Protein AF-A0A7S0MGI0-F1 (afdb_monomer_lite)

pLDDT: mean 79.39, std 15.38, range [30.22, 97.75]

Structure (mmCIF, N/CA/C/O backbone):
data_AF-A0A7S0MGI0-F1
#
_entry.id   AF-A0A7S0MGI0-F1
#
loop_
_atom_site.group_PDB
_atom_site.id
_atom_site.type_symbol
_atom_site.label_atom_id
_atom_site.label_alt_id
_atom_site.label_comp_id
_atom_site.label_asym_id
_atom_site.label_entity_id
_atom_site.label_seq_id
_atom_site.pdbx_PDB_ins_code
_atom_site.Cartn_x
_atom_site.Cartn_y
_atom_site.Cartn_z
_atom_site.occupancy
_atom_site.B_iso_or_equiv
_atom_site.auth_seq_id
_atom_site.auth_comp_id
_atom_site.auth_asym_id
_atom_site.auth_atom_id
_atom_site.pdbx_PDB_model_num
ATOM 1 N N . SER A 1 1 ? -35.592 -13.065 44.825 1.00 31.08 1 SER A N 1
ATOM 2 C CA . SER A 1 1 ? -36.374 -13.285 43.592 1.00 31.08 1 SER A CA 1
ATOM 3 C C . SER A 1 1 ? -37.406 -12.177 43.434 1.00 31.08 1 SER A C 1
ATOM 5 O O . SER A 1 1 ? -38.543 -12.310 43.874 1.00 31.08 1 SER A O 1
ATOM 7 N N . VAL A 1 2 ? -37.023 -11.048 42.831 1.00 35.28 2 VAL A N 1
ATOM 8 C CA . VAL A 1 2 ? -38.016 -10.067 42.372 1.00 35.28 2 VAL A CA 1
ATOM 9 C C . VAL A 1 2 ? -38.655 -10.670 41.124 1.00 35.28 2 VAL A C 1
ATOM 11 O O . VAL A 1 2 ? -38.069 -10.654 40.048 1.00 35.28 2 VAL A O 1
ATOM 14 N N . HIS A 1 3 ? -39.810 -11.313 41.278 1.00 40.59 3 HIS A N 1
ATOM 15 C CA . HIS A 1 3 ? -40.587 -11.758 40.129 1.00 40.59 3 HIS A CA 1
ATOM 16 C C . HIS A 1 3 ? -41.170 -10.512 39.453 1.00 40.59 3 HIS A C 1
ATOM 18 O O . HIS A 1 3 ? -42.155 -9.961 39.927 1.00 40.59 3 HIS A O 1
ATOM 24 N N . LEU A 1 4 ? -40.602 -10.088 38.319 1.00 51.69 4 LEU A N 1
ATOM 25 C CA . LEU A 1 4 ? -41.182 -9.051 37.446 1.00 51.69 4 LEU A CA 1
ATOM 26 C C . LEU A 1 4 ? -42.468 -9.535 36.731 1.00 51.69 4 LEU A C 1
ATOM 28 O O . LEU A 1 4 ? -42.993 -8.858 35.846 1.00 51.69 4 LEU A O 1
ATOM 32 N N . HIS A 1 5 ? -43.006 -10.703 37.107 1.00 37.81 5 HIS A N 1
ATOM 33 C CA . HIS A 1 5 ? -44.321 -11.154 36.666 1.00 37.81 5 HIS A CA 1
ATOM 34 C C . HIS A 1 5 ? -45.398 -10.221 37.224 1.00 37.81 5 HIS A C 1
ATOM 36 O O . HIS A 1 5 ? -45.716 -10.254 38.408 1.00 37.81 5 HIS A O 1
ATOM 42 N N . GLY A 1 6 ? -45.959 -9.393 36.342 1.00 43.22 6 GLY A N 1
ATOM 43 C CA . GLY A 1 6 ? -47.076 -8.498 36.647 1.00 43.22 6 GLY A CA 1
ATOM 44 C C . GLY A 1 6 ? -46.759 -7.007 36.541 1.00 43.22 6 GLY A C 1
ATOM 45 O O . GLY A 1 6 ? -47.692 -6.212 36.586 1.00 43.22 6 GLY A O 1
ATOM 46 N N . ALA A 1 7 ? -45.499 -6.604 36.323 1.00 45.56 7 ALA A N 1
ATOM 47 C CA . ALA A 1 7 ? -45.153 -5.184 36.189 1.00 45.56 7 ALA A CA 1
ATOM 48 C C . ALA A 1 7 ? -45.898 -4.505 35.020 1.00 45.56 7 ALA A C 1
ATOM 50 O O . ALA A 1 7 ? -46.415 -3.411 35.188 1.00 45.56 7 ALA A O 1
ATOM 51 N N . GLY A 1 8 ? -46.090 -5.185 33.882 1.00 44.09 8 GLY A N 1
ATOM 52 C CA . GLY A 1 8 ? -46.879 -4.657 32.753 1.00 44.09 8 GLY A CA 1
ATOM 53 C C . GLY A 1 8 ? -48.401 -4.563 32.984 1.00 44.09 8 GLY A C 1
ATOM 54 O O . GLY A 1 8 ? -49.117 -4.049 32.125 1.00 44.09 8 GLY A O 1
ATOM 55 N N . ALA A 1 9 ? -48.911 -5.073 34.111 1.00 44.81 9 ALA A N 1
ATOM 56 C CA . ALA A 1 9 ? -50.333 -5.057 34.471 1.00 44.81 9 ALA A CA 1
ATOM 57 C C . ALA A 1 9 ? -50.631 -4.252 35.752 1.00 44.81 9 ALA A C 1
ATOM 59 O O . ALA A 1 9 ? -51.798 -4.047 36.083 1.00 44.81 9 ALA A O 1
ATOM 60 N N . HIS A 1 10 ? -49.603 -3.795 36.477 1.00 52.75 10 HIS A N 1
ATOM 61 C CA . HIS A 1 10 ? -49.776 -3.031 37.709 1.00 52.75 10 HIS A CA 1
ATOM 62 C C . HIS A 1 10 ? -49.815 -1.526 37.382 1.00 52.75 10 HIS A C 1
ATOM 64 O O . HIS A 1 10 ? -48.834 -1.014 36.845 1.00 52.75 10 HIS A O 1
ATOM 70 N N . PRO A 1 11 ? -50.877 -0.776 37.736 1.00 51.94 11 PRO A N 1
ATOM 71 C CA . PRO A 1 11 ? -51.013 0.646 37.377 1.00 51.94 11 PRO A CA 1
ATOM 72 C C . PRO A 1 11 ? -49.876 1.541 37.908 1.00 51.94 11 PRO A C 1
ATOM 74 O O . PRO A 1 11 ? -49.617 2.608 37.368 1.00 51.94 11 PRO A O 1
ATOM 77 N N . ALA A 1 12 ? -49.139 1.084 38.926 1.00 51.91 12 ALA A N 1
ATOM 78 C CA . ALA A 1 12 ? -47.956 1.770 39.452 1.00 51.91 12 ALA A CA 1
ATOM 79 C C . ALA A 1 12 ? -46.731 1.736 38.509 1.00 51.91 12 ALA A C 1
ATOM 81 O O . ALA A 1 12 ? -45.844 2.576 38.640 1.00 51.91 12 ALA A O 1
ATOM 82 N N . ALA A 1 13 ? -46.662 0.793 37.561 1.00 55.78 13 ALA A N 1
ATOM 83 C CA . ALA A 1 13 ? -45.542 0.689 36.622 1.00 55.78 13 ALA A CA 1
ATOM 84 C C . ALA A 1 13 ? -45.546 1.797 35.554 1.00 55.78 13 ALA A C 1
ATOM 86 O O . ALA A 1 13 ? -44.498 2.102 34.989 1.00 55.78 13 ALA A O 1
ATOM 87 N N . GLU A 1 14 ? -46.694 2.443 35.318 1.00 63.12 14 GLU A N 1
ATOM 88 C CA . GLU A 1 14 ? -46.808 3.590 34.406 1.00 63.12 14 GLU A CA 1
ATOM 89 C C . GLU A 1 14 ? -46.103 4.849 34.948 1.00 63.12 14 GLU A C 1
ATOM 91 O O . GLU A 1 14 ? -45.754 5.739 34.173 1.00 63.12 14 GLU A O 1
ATOM 96 N N . TRP A 1 15 ? -45.842 4.919 36.262 1.00 69.50 15 TRP A N 1
ATOM 97 C CA . TRP A 1 15 ? -45.164 6.049 36.918 1.00 69.50 15 TRP A CA 1
ATOM 98 C C . TRP A 1 15 ? -43.718 5.755 37.329 1.00 69.50 15 TRP A C 1
ATOM 100 O O . TRP A 1 15 ? -43.031 6.644 37.835 1.00 69.50 15 TRP A O 1
ATOM 110 N N . LEU A 1 16 ? -43.241 4.522 37.139 1.00 79.50 16 LEU A N 1
ATOM 111 C CA . LEU A 1 16 ? -41.891 4.129 37.528 1.00 79.50 16 LEU A CA 1
ATOM 112 C C . LEU A 1 16 ? -40.864 4.762 36.578 1.00 79.50 16 LEU A C 1
ATOM 114 O O . LEU A 1 16 ? -40.802 4.414 35.401 1.00 79.50 16 LEU A O 1
ATOM 118 N N . GLN A 1 17 ? -40.053 5.686 37.096 1.00 85.31 17 GLN A N 1
ATOM 119 C CA . GLN A 1 17 ? -39.010 6.382 36.329 1.00 85.31 17 GLN A CA 1
ATOM 120 C C . GLN A 1 17 ? -37.611 5.811 36.577 1.00 85.31 17 GLN A C 1
ATOM 122 O O . GLN A 1 17 ? -36.792 5.799 35.660 1.00 85.31 17 GLN A O 1
ATOM 127 N N . HIS A 1 18 ? -37.349 5.291 37.776 1.00 90.12 18 HIS A N 1
ATOM 128 C CA . HIS A 1 18 ? -36.045 4.769 38.177 1.00 90.12 18 HIS A CA 1
ATOM 129 C C . HIS A 1 18 ? -36.212 3.393 38.817 1.00 90.12 18 HIS A C 1
ATOM 131 O O . HIS A 1 18 ? -37.050 3.224 39.704 1.00 90.12 18 HIS A O 1
ATOM 137 N N . LEU A 1 19 ? -35.423 2.420 38.368 1.00 89.69 19 LEU A N 1
ATOM 138 C CA . LEU A 1 19 ? -35.444 1.057 38.881 1.00 89.69 19 LEU A CA 1
ATOM 139 C C . LEU A 1 19 ? -34.012 0.552 39.059 1.00 89.69 19 LEU A C 1
ATOM 141 O O . LEU A 1 19 ? -33.299 0.361 38.080 1.00 89.69 19 LEU A O 1
ATOM 145 N N . ASP A 1 20 ? -33.611 0.316 40.305 1.00 89.31 20 ASP A N 1
ATOM 146 C CA . ASP A 1 20 ? -32.328 -0.301 40.644 1.00 89.31 20 ASP A CA 1
ATOM 147 C C . ASP A 1 20 ? -32.563 -1.748 41.079 1.00 89.31 20 ASP A C 1
ATOM 149 O O . ASP A 1 20 ? -33.259 -2.028 42.058 1.00 89.31 20 ASP A O 1
ATOM 153 N N . LEU A 1 21 ? -32.011 -2.669 40.298 1.00 87.94 21 LEU A N 1
ATOM 154 C CA . LEU A 1 21 ? -32.003 -4.102 40.546 1.00 87.94 21 LEU A CA 1
ATOM 155 C C . LEU A 1 21 ? -30.566 -4.631 40.615 1.00 87.94 21 LEU A C 1
ATOM 157 O O . LEU A 1 21 ? -30.356 -5.833 40.446 1.00 87.94 21 LEU A O 1
ATOM 161 N N . SER A 1 22 ? -29.575 -3.787 40.886 1.00 88.38 22 SER A N 1
ATOM 162 C CA . SER A 1 22 ? -28.180 -4.201 40.995 1.00 88.38 22 SER A CA 1
ATOM 163 C C . SER A 1 22 ? -27.949 -5.208 42.134 1.00 88.38 22 SER A C 1
ATOM 165 O O . SER A 1 22 ? -28.637 -5.200 43.156 1.00 88.38 22 SER A O 1
ATOM 167 N N . ARG A 1 23 ? -26.969 -6.106 41.957 1.00 86.44 23 ARG A N 1
ATOM 168 C CA . ARG A 1 23 ? -26.491 -7.068 42.974 1.00 86.44 23 ARG A CA 1
ATOM 169 C C . ARG A 1 23 ? -27.564 -8.026 43.510 1.00 86.44 23 ARG A C 1
ATOM 171 O O . ARG A 1 23 ? -27.515 -8.418 44.674 1.00 86.44 23 ARG A O 1
ATOM 178 N N . ASN A 1 24 ? -28.520 -8.434 42.676 1.00 81.56 24 ASN A N 1
ATOM 179 C CA . ASN A 1 24 ? -29.635 -9.290 43.099 1.00 81.56 24 ASN A CA 1
ATOM 180 C C . ASN A 1 24 ? -29.472 -10.777 42.734 1.00 81.56 24 ASN A C 1
ATOM 182 O O . ASN A 1 24 ? -30.444 -11.528 42.837 1.00 81.56 24 ASN A O 1
ATOM 186 N N . GLU A 1 25 ? -28.278 -11.206 42.292 1.00 68.88 25 GLU A N 1
ATOM 187 C CA . GLU A 1 25 ? -28.001 -12.571 41.782 1.00 68.88 25 GLU A CA 1
ATOM 188 C C . GLU A 1 25 ? -29.074 -13.059 40.796 1.00 68.88 25 GLU A C 1
ATOM 190 O O . GLU A 1 25 ? -29.423 -14.239 40.690 1.00 68.88 25 GLU A O 1
ATOM 195 N N . ALA A 1 26 ? -29.659 -12.102 40.088 1.00 63.44 26 ALA A N 1
ATOM 196 C CA . ALA A 1 26 ? -30.892 -12.294 39.381 1.00 63.44 26 ALA A CA 1
ATOM 197 C C . ALA A 1 26 ? -30.512 -12.778 37.976 1.00 63.44 26 ALA A C 1
ATOM 199 O O . ALA A 1 26 ? -30.401 -11.972 37.063 1.00 63.44 26 ALA A O 1
ATOM 200 N N . ALA A 1 27 ? -30.268 -14.087 37.847 1.00 69.81 27 ALA A N 1
ATOM 201 C CA . ALA A 1 27 ? -29.761 -14.778 36.656 1.00 69.81 27 ALA A CA 1
ATOM 202 C C . ALA A 1 27 ? -30.651 -14.622 35.387 1.00 69.81 27 ALA A C 1
ATOM 204 O O . ALA A 1 27 ? -31.343 -13.630 35.185 1.00 69.81 27 ALA A O 1
ATOM 205 N N . ALA A 1 28 ? -30.662 -15.613 34.487 1.00 72.81 28 ALA A N 1
ATOM 206 C CA . ALA A 1 28 ? -31.288 -15.523 33.157 1.00 72.81 28 ALA A CA 1
ATOM 207 C C . ALA A 1 28 ? -32.743 -14.994 33.132 1.00 72.81 28 ALA A C 1
ATOM 209 O O . ALA A 1 28 ? -33.121 -14.270 32.213 1.00 72.81 28 ALA A O 1
ATOM 210 N N . LEU A 1 29 ? -33.555 -15.305 34.148 1.00 78.31 29 LEU A N 1
ATOM 211 C CA . LEU A 1 29 ? -34.954 -14.868 34.210 1.00 78.31 29 LEU A CA 1
ATOM 212 C C . LEU A 1 29 ? -35.094 -13.334 34.238 1.00 78.31 29 LEU A C 1
ATOM 214 O O . LEU A 1 29 ? -36.014 -12.791 33.631 1.00 78.31 29 LEU A O 1
ATOM 218 N N . THR A 1 30 ? -34.168 -12.636 34.891 1.00 80.38 30 THR A N 1
ATOM 219 C CA . THR A 1 30 ? -34.202 -11.175 35.045 1.00 80.38 30 THR A CA 1
ATOM 220 C C . THR A 1 30 ? -33.954 -10.465 33.731 1.00 80.38 30 THR A C 1
ATOM 222 O O . THR A 1 30 ? -34.647 -9.501 33.436 1.00 80.38 30 THR A O 1
ATOM 225 N N . GLY A 1 31 ? -33.010 -10.952 32.919 1.00 83.94 31 GLY A N 1
ATOM 226 C CA . GLY A 1 31 ? -32.727 -10.367 31.606 1.00 83.94 31 GLY A CA 1
ATOM 227 C C . GLY A 1 31 ? -33.938 -10.453 30.676 1.00 83.94 31 GLY A C 1
ATOM 228 O O . GLY A 1 31 ? -34.356 -9.447 30.108 1.00 83.94 31 GLY A O 1
ATOM 229 N N . VAL A 1 32 ? -34.578 -11.626 30.612 1.00 87.56 32 VAL A N 1
ATOM 230 C CA . VAL A 1 32 ? -35.793 -11.835 29.803 1.00 87.56 32 VAL A CA 1
ATOM 231 C C . VAL A 1 32 ? -36.944 -10.954 30.290 1.00 87.56 32 VAL A C 1
ATOM 233 O O . VAL A 1 32 ? -37.630 -10.319 29.491 1.00 87.56 32 VAL A O 1
ATOM 236 N N . GLN A 1 33 ? -37.152 -10.881 31.606 1.00 86.31 33 GLN A N 1
ATOM 237 C CA . GLN A 1 33 ? -38.215 -10.062 32.181 1.00 86.31 33 GLN A CA 1
ATOM 238 C C . GLN A 1 33 ? -37.959 -8.560 32.014 1.00 86.31 33 GLN A C 1
ATOM 240 O O . GLN A 1 33 ? -38.894 -7.819 31.723 1.00 86.31 33 GLN A O 1
ATOM 245 N N . ALA A 1 34 ? -36.711 -8.111 32.153 1.00 86.25 34 ALA A N 1
ATOM 246 C CA . ALA A 1 34 ? -36.318 -6.737 31.869 1.00 86.25 34 ALA A CA 1
ATOM 247 C C . ALA A 1 34 ? -36.519 -6.402 30.384 1.00 86.25 34 ALA A C 1
ATOM 249 O O . ALA A 1 34 ? -37.032 -5.334 30.072 1.00 86.25 34 ALA A O 1
ATOM 250 N N . GLY A 1 35 ? -36.217 -7.325 29.467 1.00 88.31 35 GLY A N 1
ATOM 251 C CA . GLY A 1 35 ? -36.531 -7.165 28.044 1.00 88.31 35 GLY A CA 1
ATOM 252 C C . GLY A 1 35 ? -38.021 -6.977 27.780 1.00 88.31 35 GLY A C 1
ATOM 253 O O . GLY A 1 35 ? -38.416 -6.019 27.119 1.00 88.31 35 GLY A O 1
ATOM 254 N N . ALA A 1 36 ? -38.865 -7.829 28.366 1.00 87.94 36 ALA A N 1
ATOM 255 C CA . ALA A 1 36 ? -40.318 -7.692 28.263 1.00 87.94 36 ALA A CA 1
ATOM 256 C C . ALA A 1 36 ? -40.826 -6.363 28.857 1.00 87.94 36 ALA A C 1
ATOM 258 O O . ALA A 1 36 ? -41.711 -5.731 28.285 1.00 87.94 36 ALA A O 1
ATOM 259 N N . LEU A 1 37 ? -40.240 -5.919 29.975 1.00 87.25 37 LEU A N 1
ATOM 260 C CA . LEU A 1 37 ? -40.534 -4.627 30.599 1.00 87.25 37 LEU A CA 1
ATOM 261 C C . LEU A 1 37 ? -40.182 -3.461 29.662 1.00 87.25 37 LEU A C 1
ATOM 263 O O . LEU A 1 37 ? -40.977 -2.544 29.488 1.00 87.25 37 LEU A O 1
ATOM 267 N N . LEU A 1 38 ? -39.002 -3.502 29.042 1.00 88.19 38 LEU A N 1
ATOM 268 C CA . LEU A 1 38 ? -38.524 -2.450 28.144 1.00 88.19 38 LEU A CA 1
ATOM 269 C C . LEU A 1 38 ? -39.298 -2.405 26.819 1.00 88.19 38 LEU A C 1
ATOM 271 O O . LEU A 1 38 ? -39.438 -1.323 26.247 1.00 88.19 38 LEU A O 1
ATOM 275 N N . ALA A 1 39 ? -39.818 -3.541 26.354 1.00 88.69 39 ALA A N 1
ATOM 276 C CA . ALA A 1 39 ? -40.645 -3.625 25.152 1.00 88.69 39 ALA A CA 1
ATOM 277 C C . ALA A 1 39 ? -42.057 -3.031 25.338 1.00 88.69 39 ALA A C 1
ATOM 279 O O . ALA A 1 39 ? -42.716 -2.680 24.358 1.00 88.69 39 ALA A O 1
ATOM 280 N N . GLU A 1 40 ? -42.542 -2.917 26.577 1.00 86.81 40 GLU A N 1
ATOM 281 C CA . GLU A 1 40 ? -43.887 -2.427 26.871 1.00 86.81 40 GLU A CA 1
ATOM 282 C C . GLU A 1 40 ? -43.959 -0.894 26.755 1.00 86.81 40 GLU A C 1
ATOM 284 O O . GLU A 1 40 ? -43.482 -0.148 27.608 1.00 86.81 40 GLU A O 1
ATOM 289 N N . SER A 1 41 ? -44.626 -0.413 25.704 1.00 80.25 41 SER A N 1
ATOM 290 C CA . SER A 1 41 ? -44.742 1.016 25.364 1.00 80.25 41 SER A CA 1
ATOM 291 C C . SER A 1 41 ? -45.368 1.909 26.451 1.00 80.25 41 SER A C 1
ATOM 293 O O . SER A 1 41 ? -45.140 3.130 26.468 1.00 80.25 41 SER A O 1
ATOM 295 N N . ARG A 1 42 ? -46.163 1.316 27.354 1.00 80.75 42 ARG A N 1
ATOM 296 C CA . ARG A 1 42 ? -46.810 2.006 28.483 1.00 80.75 42 ARG A CA 1
ATOM 297 C C . ARG A 1 42 ? -45.827 2.380 29.589 1.00 80.75 42 ARG A C 1
ATOM 299 O O . ARG A 1 42 ? -46.069 3.341 30.313 1.00 80.75 42 ARG A O 1
ATOM 306 N N . ILE A 1 43 ? -44.706 1.672 29.693 1.00 80.31 43 ILE A N 1
ATOM 307 C CA . ILE A 1 43 ? -43.712 1.889 30.741 1.00 80.31 43 ILE A CA 1
ATOM 308 C C . ILE A 1 43 ? -42.797 3.049 30.338 1.00 80.31 43 ILE A C 1
ATOM 310 O O . ILE A 1 43 ? -42.149 3.026 29.293 1.00 80.31 43 ILE A O 1
ATOM 314 N N . LYS A 1 44 ? -42.751 4.089 31.178 1.00 84.75 44 LYS A N 1
ATOM 315 C CA . LYS A 1 44 ? -41.979 5.327 30.952 1.00 84.75 44 LYS A CA 1
ATOM 316 C C . LYS A 1 44 ? -40.690 5.377 31.776 1.00 84.75 44 LYS A C 1
ATOM 318 O O . LYS A 1 44 ? -40.273 6.447 32.216 1.00 84.75 44 LYS A O 1
ATOM 323 N N . LEU A 1 45 ? -40.070 4.214 31.976 1.00 89.25 45 LEU A N 1
ATOM 324 C CA . LEU A 1 45 ? -38.826 4.075 32.726 1.00 89.25 45 LEU A CA 1
ATOM 325 C C . LEU A 1 45 ? -37.713 4.897 32.065 1.00 89.25 45 LEU A C 1
ATOM 327 O O . LEU A 1 45 ? -37.501 4.791 30.859 1.00 89.25 45 LEU A O 1
ATOM 331 N N . GLN A 1 46 ? -37.019 5.704 32.864 1.00 92.31 46 GLN A N 1
ATOM 332 C CA . GLN A 1 46 ? -35.919 6.567 32.434 1.00 92.31 46 GLN A CA 1
ATOM 333 C C . GLN A 1 46 ? -34.560 5.984 32.830 1.00 92.31 46 GLN A C 1
ATOM 335 O O . GLN A 1 46 ? -33.606 6.091 32.067 1.00 92.31 46 GLN A O 1
ATOM 340 N N . SER A 1 47 ? -34.466 5.321 33.984 1.00 94.44 47 SER A N 1
ATOM 341 C CA . SER A 1 47 ? -33.218 4.765 34.508 1.00 94.44 47 SER A CA 1
ATOM 342 C C . SER A 1 47 ? -33.406 3.332 34.986 1.00 94.44 47 SER A C 1
ATOM 344 O O . SER A 1 47 ? -34.341 3.039 35.735 1.00 94.44 47 SER A O 1
ATOM 346 N N . LEU A 1 48 ? -32.505 2.453 34.551 1.00 94.38 48 LEU A N 1
ATOM 347 C CA . LEU A 1 48 ? -32.472 1.047 34.928 1.00 94.38 48 LEU A CA 1
ATOM 348 C C . LEU A 1 48 ? -31.047 0.635 35.311 1.00 94.38 48 LEU A C 1
ATOM 350 O O . LEU A 1 48 ? -30.140 0.725 34.484 1.00 94.38 48 LEU A O 1
ATOM 354 N N . ASP A 1 49 ? -30.857 0.153 36.537 1.00 93.94 49 ASP A N 1
ATOM 355 C CA . ASP A 1 49 ? -29.600 -0.456 36.979 1.00 93.94 49 ASP A CA 1
ATOM 356 C C . ASP A 1 49 ? -29.763 -1.972 37.141 1.00 93.94 49 ASP A C 1
ATOM 358 O O . ASP A 1 49 ? -30.605 -2.456 37.895 1.00 93.94 49 ASP A O 1
ATOM 362 N N . LEU A 1 50 ? -28.965 -2.727 36.391 1.00 93.06 50 LEU A N 1
ATOM 363 C CA . LEU A 1 50 ? -28.902 -4.185 36.395 1.00 93.06 50 LEU A CA 1
ATOM 364 C C . LEU A 1 50 ? -27.473 -4.686 36.652 1.00 93.06 50 LEU A C 1
ATOM 366 O O . LEU A 1 50 ? -27.150 -5.838 36.331 1.00 93.06 50 LEU A O 1
ATOM 370 N N . GLY A 1 51 ? -26.618 -3.863 37.258 1.00 93.06 51 GLY A N 1
ATOM 371 C CA . GLY A 1 51 ? -25.240 -4.213 37.568 1.00 93.06 51 GLY A CA 1
ATOM 372 C C . GLY A 1 51 ? -25.128 -5.464 38.446 1.00 93.06 51 GLY A C 1
ATOM 373 O O . GLY A 1 51 ? -25.889 -5.649 39.392 1.00 93.06 51 GLY A O 1
ATOM 374 N N . TRP A 1 52 ? -24.161 -6.335 38.157 1.00 91.06 52 TRP A N 1
ATOM 375 C CA . TRP A 1 52 ? -23.827 -7.516 38.960 1.00 91.06 52 TRP A CA 1
ATOM 376 C C . TRP A 1 52 ? -25.006 -8.493 39.157 1.00 91.06 52 TRP A C 1
ATOM 378 O O . TRP A 1 52 ? -25.326 -8.897 40.276 1.00 91.06 52 TRP A O 1
ATOM 388 N N . ASN A 1 53 ? -25.650 -8.906 38.060 1.00 89.81 53 ASN A N 1
ATOM 389 C CA . ASN A 1 53 ? -26.794 -9.832 38.089 1.00 89.81 53 ASN A CA 1
ATOM 390 C C . ASN A 1 53 ? -26.572 -11.159 37.351 1.00 89.81 53 ASN A C 1
ATOM 392 O O . ASN A 1 53 ? -27.487 -11.972 37.267 1.00 89.81 53 ASN A O 1
ATOM 396 N N . LEU A 1 54 ? -25.365 -11.427 36.841 1.00 89.44 54 LEU A N 1
ATOM 397 C CA . LEU A 1 54 ? -25.058 -12.653 36.087 1.00 89.44 54 LEU A CA 1
ATOM 398 C C . LEU A 1 54 ? -25.955 -12.851 34.841 1.00 89.44 54 LEU A C 1
ATOM 400 O O . LEU A 1 54 ? -26.178 -13.987 34.408 1.00 89.44 54 LEU A O 1
ATOM 404 N N . ILE A 1 55 ? -26.439 -11.759 34.240 1.00 90.19 55 ILE A N 1
ATOM 405 C CA . ILE A 1 55 ? -27.196 -11.766 32.981 1.00 90.19 55 ILE A CA 1
ATOM 406 C C . ILE A 1 55 ? -26.235 -12.127 31.841 1.00 90.19 55 ILE A C 1
ATOM 408 O O . ILE A 1 55 ? -25.161 -11.533 31.708 1.00 90.19 55 ILE A O 1
ATOM 412 N N . ARG A 1 56 ? -26.588 -13.147 31.050 1.00 90.12 56 ARG A N 1
ATOM 413 C CA . ARG A 1 56 ? -25.732 -13.744 30.010 1.00 90.12 56 ARG A CA 1
ATOM 414 C C . ARG A 1 56 ? -26.554 -14.273 28.837 1.00 90.12 56 ARG A C 1
ATOM 416 O O . ARG A 1 56 ? -27.740 -14.553 29.004 1.00 90.12 56 ARG A O 1
ATOM 423 N N . ASN A 1 57 ? -25.890 -14.475 27.701 1.00 87.94 57 ASN A N 1
ATOM 424 C CA . ASN A 1 57 ? -26.397 -15.201 26.532 1.00 87.94 57 ASN A CA 1
ATOM 425 C C . ASN A 1 57 ? -27.806 -14.742 26.093 1.00 87.94 57 ASN A C 1
ATOM 427 O O . ASN A 1 57 ? -28.040 -13.546 25.917 1.00 87.94 57 ASN A O 1
ATOM 431 N N . GLU A 1 58 ? -28.754 -15.668 25.947 1.00 89.25 58 GLU A N 1
ATOM 432 C CA . GLU A 1 58 ? -30.111 -15.432 25.446 1.00 89.25 58 GLU A CA 1
ATOM 433 C C . GLU A 1 58 ? -30.905 -14.456 26.323 1.00 89.25 58 GLU A C 1
ATOM 435 O O . GLU A 1 58 ? -31.720 -13.685 25.821 1.00 89.25 58 GLU A O 1
ATOM 440 N N . ALA A 1 59 ? -30.642 -14.431 27.634 1.00 90.12 59 ALA A N 1
ATOM 441 C CA . ALA A 1 59 ? -31.287 -13.480 28.535 1.00 90.12 59 ALA A CA 1
ATOM 442 C C . ALA A 1 59 ? -30.853 -12.035 28.262 1.00 90.12 59 ALA A C 1
ATOM 444 O O . ALA A 1 59 ? -31.658 -11.115 28.392 1.00 90.12 59 ALA A O 1
ATOM 445 N N . ALA A 1 60 ? -29.590 -11.836 27.880 1.00 91.62 60 ALA A N 1
ATOM 446 C CA . ALA A 1 60 ? -29.085 -10.529 27.483 1.00 91.62 60 ALA A CA 1
ATOM 447 C C . ALA A 1 60 ? -29.621 -10.123 26.099 1.00 91.62 60 ALA A C 1
ATOM 449 O O . ALA A 1 60 ? -30.048 -8.986 25.922 1.00 91.62 60 ALA A O 1
ATOM 450 N N . VAL A 1 61 ? -29.681 -11.066 25.151 1.00 92.88 61 VAL A N 1
ATOM 451 C CA . VAL A 1 61 ? -30.298 -10.870 23.825 1.00 92.88 61 VAL A CA 1
ATOM 452 C C . VAL A 1 61 ? -31.743 -10.382 23.961 1.00 92.88 61 VAL A C 1
ATOM 454 O O . VAL A 1 61 ? -32.079 -9.329 23.425 1.00 92.88 61 VAL A O 1
ATOM 457 N N . ALA A 1 62 ? -32.563 -11.071 24.763 1.00 92.38 62 ALA A N 1
ATOM 458 C CA . ALA A 1 62 ? -33.956 -10.688 25.002 1.00 92.38 62 ALA A CA 1
ATOM 459 C C . ALA A 1 62 ? -34.096 -9.276 25.602 1.00 92.38 62 ALA A C 1
ATOM 461 O O . ALA A 1 62 ? -35.025 -8.542 25.259 1.00 92.38 62 ALA A O 1
ATOM 462 N N . LEU A 1 63 ? -33.166 -8.877 26.478 1.00 93.25 63 LEU A N 1
ATOM 463 C CA . LEU A 1 63 ? -33.136 -7.537 27.062 1.00 93.25 63 LEU A CA 1
ATOM 464 C C . LEU A 1 63 ? -32.936 -6.460 25.992 1.00 93.25 63 LEU A C 1
ATOM 466 O O . LEU A 1 63 ? -33.708 -5.500 25.931 1.00 93.25 63 LEU A O 1
ATOM 470 N N . PHE A 1 64 ? -31.921 -6.620 25.143 1.00 94.31 64 PHE A N 1
ATOM 471 C CA . PHE A 1 64 ? -31.596 -5.632 24.114 1.00 94.31 64 PHE A CA 1
ATOM 472 C C . PHE A 1 64 ? -32.594 -5.633 22.946 1.00 94.31 64 PHE A C 1
ATOM 474 O O . PHE A 1 64 ? -32.888 -4.564 22.411 1.00 94.31 64 PHE A O 1
ATOM 481 N N . ASP A 1 65 ? -33.210 -6.773 22.618 1.00 92.25 65 ASP A N 1
ATOM 482 C CA . ASP A 1 65 ? -34.350 -6.815 21.691 1.00 92.25 65 ASP A CA 1
ATOM 483 C C . ASP A 1 65 ? -35.537 -5.991 22.226 1.00 92.25 65 ASP A C 1
ATOM 485 O O . ASP A 1 65 ? -36.152 -5.222 21.482 1.00 92.25 65 ASP A O 1
ATOM 489 N N . GLY A 1 66 ? -35.821 -6.071 23.531 1.00 90.88 66 GLY A N 1
ATOM 490 C CA . GLY A 1 66 ? -36.823 -5.216 24.173 1.00 90.88 66 GLY A CA 1
ATOM 491 C C . GLY A 1 66 ? -36.450 -3.731 24.136 1.00 90.88 66 GLY A C 1
ATOM 492 O O . GLY A 1 66 ? -37.282 -2.879 23.808 1.00 90.88 66 GLY A O 1
ATOM 493 N N . LEU A 1 67 ? -35.175 -3.413 24.390 1.00 92.44 67 LEU A N 1
ATOM 494 C CA . LEU A 1 67 ? -34.655 -2.042 24.356 1.00 92.44 67 LEU A CA 1
ATOM 495 C C . LEU A 1 67 ? -34.780 -1.394 22.967 1.00 92.44 67 LEU A C 1
ATOM 497 O O . LEU A 1 67 ? -35.022 -0.190 22.879 1.00 92.44 67 LEU A O 1
ATOM 501 N N . ARG A 1 68 ? -34.681 -2.170 21.881 1.00 90.44 68 ARG A N 1
ATOM 502 C CA . ARG A 1 68 ? -34.807 -1.674 20.497 1.00 90.44 68 ARG A CA 1
ATOM 503 C C . ARG A 1 68 ? -36.123 -0.936 20.238 1.00 90.44 68 ARG A C 1
ATOM 505 O O . ARG A 1 68 ? -36.150 0.012 19.449 1.00 90.44 68 ARG A O 1
ATOM 512 N N . SER A 1 69 ? -37.206 -1.339 20.897 1.00 86.31 69 SER A N 1
ATOM 513 C CA . SER A 1 69 ? -38.527 -0.701 20.774 1.00 86.31 69 SER A CA 1
ATOM 514 C C . SER A 1 69 ? -38.747 0.415 21.800 1.00 86.31 69 SER A C 1
ATOM 516 O O . SER A 1 69 ? -39.677 1.210 21.666 1.00 86.31 69 SER A O 1
ATOM 518 N N . ASN A 1 70 ? -37.873 0.519 22.802 1.00 88.44 70 ASN A N 1
ATOM 519 C CA . ASN A 1 70 ? -37.988 1.501 23.864 1.00 88.44 70 ASN A CA 1
ATOM 520 C C . ASN A 1 70 ? -37.562 2.899 23.383 1.00 88.44 70 ASN A C 1
ATOM 522 O O . ASN A 1 70 ? -36.595 3.068 22.633 1.00 88.44 70 ASN A O 1
ATOM 526 N N . ARG A 1 71 ? -38.309 3.922 23.802 1.00 88.19 71 ARG A N 1
ATOM 527 C CA . ARG A 1 71 ? -38.070 5.334 23.449 1.00 88.19 71 ARG A CA 1
ATOM 528 C C . ARG A 1 71 ? -37.974 6.246 24.678 1.00 88.19 71 ARG A C 1
ATOM 530 O O . ARG A 1 71 ? -37.937 7.459 24.519 1.00 88.19 71 ARG A O 1
ATOM 537 N N . CYS A 1 72 ? -37.976 5.680 25.886 1.00 89.50 72 CYS A N 1
ATOM 538 C CA . CYS A 1 72 ? -38.056 6.429 27.144 1.00 89.50 72 CYS A CA 1
ATOM 539 C C . CYS A 1 72 ? -36.803 6.283 28.013 1.00 89.50 72 CYS A C 1
ATOM 541 O O . CYS A 1 72 ? -36.440 7.238 28.697 1.00 89.50 72 CYS A O 1
ATOM 543 N N . LEU A 1 73 ? -36.145 5.121 27.977 1.00 93.38 73 LEU A N 1
ATOM 544 C CA . LEU A 1 73 ? -34.978 4.847 28.804 1.00 93.38 73 LEU A CA 1
ATOM 545 C C . LEU A 1 73 ? -33.803 5.724 28.366 1.00 93.38 73 LEU A C 1
ATOM 547 O O . LEU A 1 73 ? -33.404 5.693 27.203 1.00 93.38 73 LEU A O 1
ATOM 551 N N . SER A 1 74 ? -33.248 6.484 29.308 1.00 94.31 74 SER A N 1
ATOM 552 C CA . SER A 1 74 ? -32.097 7.365 29.112 1.00 94.31 74 SER A CA 1
ATOM 553 C C . SER A 1 74 ? -30.825 6.822 29.767 1.00 94.31 74 SER A C 1
ATOM 555 O O . SER A 1 74 ? -29.743 7.067 29.240 1.00 94.31 74 SER A O 1
ATOM 557 N N . TYR A 1 75 ? -30.937 6.044 30.847 1.00 96.62 75 TYR A N 1
ATOM 558 C CA . TYR A 1 75 ? -29.812 5.454 31.575 1.00 96.62 75 TYR A CA 1
ATOM 559 C C . TYR A 1 75 ? -29.973 3.940 31.730 1.00 96.62 75 TYR A C 1
ATOM 561 O O . TYR A 1 75 ? -31.003 3.469 32.221 1.00 96.62 75 TYR A O 1
ATOM 569 N N . LEU A 1 76 ? -28.935 3.189 31.362 1.00 96.69 76 LEU A N 1
ATOM 570 C CA . LEU A 1 76 ? -28.854 1.746 31.568 1.00 96.69 76 LEU A CA 1
ATOM 571 C C . LEU A 1 76 ? -27.475 1.352 32.109 1.00 96.69 76 LEU A C 1
ATOM 573 O O . LEU A 1 76 ? -26.460 1.551 31.437 1.00 96.69 76 LEU A O 1
ATOM 577 N N . ASN A 1 77 ? -27.447 0.737 33.292 1.00 96.44 77 ASN A N 1
ATOM 578 C CA . ASN A 1 77 ? -26.242 0.134 33.856 1.00 96.44 77 ASN A CA 1
ATOM 579 C C . ASN A 1 77 ? -26.299 -1.394 33.774 1.00 96.44 77 ASN A C 1
ATOM 581 O O . ASN A 1 77 ? -27.219 -2.016 34.299 1.00 96.44 77 ASN A O 1
ATOM 585 N N . MET A 1 78 ? -25.306 -1.994 33.120 1.00 95.12 78 MET A N 1
ATOM 586 C CA . MET A 1 78 ? -25.163 -3.441 32.958 1.00 95.12 78 MET A CA 1
ATOM 587 C C . MET A 1 78 ? -23.814 -3.957 33.473 1.00 95.12 78 MET A C 1
ATOM 589 O O . MET A 1 78 ? -23.445 -5.084 33.139 1.00 95.12 78 MET A O 1
ATOM 593 N N . GLU A 1 79 ? -23.082 -3.178 34.275 1.00 95.06 79 GLU A N 1
ATOM 594 C CA . GLU A 1 79 ? -21.750 -3.538 34.779 1.00 95.06 79 GLU A CA 1
ATOM 595 C C . GLU A 1 79 ? -21.714 -4.949 35.408 1.00 95.06 79 GLU A C 1
ATOM 597 O O . GLU A 1 79 ? -22.692 -5.401 36.001 1.00 95.06 79 GLU A O 1
ATOM 602 N N . TRP A 1 80 ? -20.590 -5.670 35.309 1.00 92.94 80 TRP A N 1
ATOM 603 C CA . TRP A 1 80 ? -20.405 -6.990 35.945 1.00 92.94 80 TRP A CA 1
ATOM 604 C C . TRP A 1 80 ? -21.423 -8.065 35.504 1.00 92.94 80 TRP A C 1
ATOM 606 O O . TRP A 1 80 ? -21.823 -8.936 36.282 1.00 92.94 80 TRP A O 1
ATOM 616 N N . ASN A 1 81 ? -21.827 -8.045 34.233 1.00 93.31 81 ASN A N 1
ATOM 617 C CA . ASN A 1 81 ? -22.594 -9.118 33.588 1.00 93.31 81 ASN A CA 1
ATOM 618 C C . ASN A 1 81 ? -21.741 -9.859 32.536 1.00 93.31 81 ASN A C 1
ATOM 620 O O . ASN A 1 81 ? -20.566 -9.559 32.356 1.00 93.31 81 ASN A O 1
ATOM 624 N N . GLY A 1 82 ? -22.271 -10.886 31.866 1.00 91.31 82 GLY A N 1
ATOM 625 C CA . GLY A 1 82 ? -21.526 -11.601 30.816 1.00 91.31 82 GLY A CA 1
ATOM 626 C C . GLY A 1 82 ? -22.123 -11.348 29.440 1.00 91.31 82 GLY A C 1
ATOM 627 O O . GLY A 1 82 ? -22.885 -12.174 28.942 1.00 91.31 82 GLY A O 1
ATOM 628 N N . LEU A 1 83 ? -21.759 -10.216 28.837 1.00 92.00 83 LEU A N 1
ATOM 629 C CA . LEU A 1 83 ? -22.313 -9.734 27.565 1.00 92.00 83 LEU A CA 1
ATOM 630 C C . LEU A 1 83 ? -21.399 -9.992 26.361 1.00 92.00 83 LEU A C 1
ATOM 632 O O . LEU A 1 83 ? -21.793 -9.725 25.234 1.00 92.00 83 LEU A O 1
ATOM 636 N N . GLY A 1 84 ? -20.199 -10.536 26.579 1.00 86.62 84 GLY A N 1
ATOM 637 C CA . GLY A 1 84 ? -19.183 -10.764 25.543 1.00 86.62 84 GLY A CA 1
ATOM 638 C C . GLY A 1 84 ? -19.538 -11.731 24.410 1.00 86.62 84 GLY A C 1
ATOM 639 O O . GLY A 1 84 ? -18.717 -11.944 23.523 1.00 86.62 84 GLY A O 1
ATOM 640 N N . TRP A 1 85 ? -20.724 -12.341 24.427 1.00 89.50 85 TRP A N 1
ATOM 641 C CA . TRP A 1 85 ? -21.182 -13.190 23.332 1.00 89.50 85 TRP A CA 1
ATOM 642 C C . TRP A 1 85 ? -21.524 -12.338 22.101 1.00 89.50 85 TRP A C 1
ATOM 644 O O . TRP A 1 85 ? -22.240 -11.340 22.221 1.00 89.50 85 TRP A O 1
ATOM 654 N N . SER A 1 86 ? -21.035 -12.728 20.919 1.00 88.19 86 SER A N 1
ATOM 655 C CA . SER A 1 86 ? -21.162 -11.934 19.687 1.00 88.19 86 SER A CA 1
ATOM 656 C C . SER A 1 86 ? -22.617 -11.610 19.334 1.00 88.19 86 SER A C 1
ATOM 658 O O . SER A 1 86 ? -22.918 -10.464 19.015 1.00 88.19 86 SER A O 1
ATOM 660 N N . GLU A 1 87 ? -23.542 -12.566 19.476 1.00 90.62 87 GLU A N 1
ATOM 661 C CA . GLU A 1 87 ? -24.971 -12.325 19.206 1.00 90.62 87 GLU A CA 1
ATOM 662 C C . GLU A 1 87 ? -25.571 -11.275 20.151 1.00 90.62 87 GLU A C 1
ATOM 664 O O . GLU A 1 87 ? -26.322 -10.400 19.725 1.00 90.62 87 GLU A O 1
ATOM 669 N N . CYS A 1 88 ? -25.183 -11.291 21.432 1.00 93.38 88 CYS A N 1
ATOM 670 C CA . CYS A 1 88 ? -25.598 -10.257 22.377 1.00 93.38 88 CYS A CA 1
ATOM 671 C C . CYS A 1 88 ? -25.056 -8.884 21.963 1.00 93.38 88 CYS A C 1
ATOM 673 O O . CYS A 1 88 ? -25.800 -7.908 21.951 1.00 93.38 88 CYS A O 1
ATOM 675 N N . CYS A 1 89 ? -23.777 -8.795 21.594 1.00 94.56 89 CYS A N 1
ATOM 676 C CA . CYS A 1 89 ? -23.163 -7.538 21.162 1.00 94.56 89 CYS A CA 1
ATOM 677 C C . CYS A 1 89 ? -23.809 -6.974 19.887 1.00 94.56 89 CYS A C 1
ATOM 679 O O . CYS A 1 89 ? -24.007 -5.762 19.788 1.00 94.56 89 CYS A O 1
ATOM 681 N N . ALA A 1 90 ? -24.200 -7.839 18.947 1.00 92.69 90 ALA A N 1
ATOM 682 C CA . ALA A 1 90 ? -24.963 -7.439 17.767 1.00 92.69 90 ALA A CA 1
ATOM 683 C C . ALA A 1 90 ? -26.314 -6.822 18.157 1.00 92.69 90 ALA A C 1
ATOM 685 O O . ALA A 1 90 ? -26.657 -5.742 17.676 1.00 92.69 90 ALA A O 1
ATOM 686 N N . LYS A 1 91 ? -27.035 -7.432 19.110 1.00 94.19 91 LYS A N 1
ATOM 687 C CA . LYS A 1 91 ? -28.288 -6.871 19.641 1.00 94.19 91 LYS A CA 1
ATOM 688 C C . LYS A 1 91 ? -28.114 -5.559 20.389 1.00 94.19 91 LYS A C 1
ATOM 690 O O . LYS A 1 91 ? -28.958 -4.677 20.244 1.00 94.19 91 LYS A O 1
ATOM 695 N N . ILE A 1 92 ? -27.018 -5.386 21.128 1.00 95.19 92 ILE A N 1
ATOM 696 C CA . ILE A 1 92 ? -26.663 -4.085 21.716 1.00 95.19 92 ILE A CA 1
ATOM 697 C C . ILE A 1 92 ? -26.535 -3.042 20.599 1.00 95.19 92 ILE A C 1
ATOM 699 O O . ILE A 1 92 ? -27.164 -1.986 20.664 1.00 95.19 92 ILE A O 1
ATOM 703 N N . GLY A 1 93 ? -25.779 -3.358 19.543 1.00 93.12 93 GLY A N 1
ATOM 704 C CA . GLY A 1 93 ? -25.617 -2.489 18.380 1.00 93.12 93 GLY A CA 1
ATOM 705 C C . GLY A 1 93 ? -26.939 -2.159 17.673 1.00 93.12 93 GLY A C 1
ATOM 706 O O . GLY A 1 93 ? -27.176 -1.004 17.329 1.00 93.12 93 GLY A O 1
ATOM 707 N N . GLU A 1 94 ? -27.829 -3.133 17.469 1.00 92.00 94 GLU A N 1
ATOM 708 C CA . GLU A 1 94 ? -29.173 -2.912 16.907 1.00 92.00 94 GLU A CA 1
ATOM 709 C C . GLU A 1 94 ? -30.041 -2.015 17.801 1.00 92.00 94 GLU A C 1
ATOM 711 O O . GLU A 1 94 ? -30.719 -1.111 17.308 1.00 92.00 94 GLU A O 1
ATOM 716 N N . ALA A 1 95 ? -30.018 -2.235 19.117 1.00 93.69 95 ALA A N 1
ATOM 717 C CA . ALA A 1 95 ? -30.803 -1.453 20.064 1.00 93.69 95 ALA A CA 1
ATOM 718 C C . ALA A 1 95 ? -30.370 0.021 20.080 1.00 93.69 95 ALA A C 1
ATOM 720 O O . ALA A 1 95 ? -31.220 0.914 20.047 1.00 93.69 95 ALA A O 1
ATOM 721 N N . LEU A 1 96 ? -29.059 0.287 20.062 1.00 92.69 96 LEU A N 1
ATOM 722 C CA . LEU A 1 96 ? -28.481 1.638 20.061 1.00 92.69 96 LEU A CA 1
ATOM 723 C C . LEU A 1 96 ? -28.853 2.481 18.830 1.00 92.69 96 LEU A C 1
ATOM 725 O O . LEU A 1 96 ? -28.825 3.711 18.905 1.00 92.69 96 LEU A O 1
ATOM 729 N N . GLN A 1 97 ? -29.218 1.840 17.717 1.00 89.75 97 GLN A N 1
ATOM 730 C CA . GLN A 1 97 ? -29.668 2.521 16.498 1.00 89.75 97 GLN A CA 1
ATOM 731 C C . GLN A 1 97 ? -31.088 3.076 16.626 1.00 89.75 97 GLN A C 1
ATOM 733 O O . GLN A 1 97 ? -31.425 4.064 15.980 1.00 89.75 97 GLN A O 1
ATOM 738 N N . ALA A 1 98 ? -31.931 2.434 17.437 1.00 86.50 98 ALA A N 1
ATOM 739 C CA . ALA A 1 98 ? -33.358 2.731 17.494 1.00 86.50 98 ALA A CA 1
ATOM 740 C C . ALA A 1 98 ? -33.800 3.395 18.806 1.00 86.50 98 ALA A C 1
ATOM 742 O O . ALA A 1 98 ? -34.822 4.083 18.819 1.00 86.50 98 ALA A O 1
ATOM 743 N N . CYS A 1 99 ? -33.078 3.181 19.909 1.00 85.44 99 CYS A N 1
ATOM 744 C CA . CYS A 1 99 ? -33.479 3.677 21.224 1.00 85.44 99 CYS A CA 1
ATOM 745 C C . CYS A 1 99 ? -33.067 5.140 21.484 1.00 85.44 99 CYS A C 1
ATOM 747 O O . CYS A 1 99 ? -32.269 5.737 20.759 1.00 85.44 99 CYS A O 1
ATOM 749 N N . ALA A 1 100 ? -33.640 5.716 22.546 1.00 86.88 100 ALA A N 1
ATOM 750 C CA . ALA A 1 100 ? -33.375 7.082 23.014 1.00 86.88 100 ALA A CA 1
ATOM 751 C C . ALA A 1 100 ? -32.341 7.137 24.161 1.00 86.88 100 ALA A C 1
ATOM 753 O O . ALA A 1 100 ? -32.283 8.119 24.903 1.00 86.88 100 ALA A O 1
ATOM 754 N N . LEU A 1 101 ? -31.557 6.067 24.329 1.00 92.94 101 LEU A N 1
ATOM 755 C CA . LEU A 1 101 ? -30.615 5.925 25.432 1.00 92.94 101 LEU A CA 1
ATOM 756 C C . LEU A 1 101 ? -29.516 6.988 25.349 1.00 92.94 101 LEU A C 1
ATOM 758 O O . LEU A 1 101 ? -28.965 7.219 24.276 1.00 92.94 101 LEU A O 1
ATOM 762 N N . ARG A 1 102 ? -29.189 7.603 26.491 1.00 93.69 102 ARG A N 1
ATOM 763 C CA . ARG A 1 102 ? -28.146 8.630 26.629 1.00 93.69 102 ARG A CA 1
ATOM 764 C C . ARG A 1 102 ? -26.894 8.101 27.317 1.00 93.69 102 ARG A C 1
ATOM 766 O O . ARG A 1 102 ? -25.797 8.458 26.912 1.00 93.69 102 ARG A O 1
ATOM 773 N N . MET A 1 103 ? -27.035 7.228 28.310 1.00 96.00 103 MET A N 1
ATOM 774 C CA . MET A 1 103 ? -25.911 6.650 29.043 1.00 96.00 103 MET A CA 1
ATOM 775 C C . MET A 1 103 ? -26.029 5.131 29.117 1.00 96.00 103 MET A C 1
ATOM 777 O O . MET A 1 103 ? -27.046 4.600 29.568 1.00 96.00 103 MET A O 1
ATOM 781 N N . LEU A 1 104 ? -24.966 4.445 28.697 1.00 97.19 104 LEU A N 1
ATOM 782 C CA . LEU A 1 104 ? -24.845 2.994 28.754 1.00 97.19 104 LEU A CA 1
ATOM 783 C C . LEU A 1 104 ? -23.535 2.590 29.437 1.00 97.19 104 LEU A C 1
ATOM 785 O O . LEU A 1 104 ? -22.452 2.950 28.973 1.00 97.19 104 LEU A O 1
ATOM 789 N N . ILE A 1 105 ? -23.635 1.802 30.508 1.00 97.75 105 ILE A N 1
ATOM 790 C CA . ILE A 1 105 ? -22.479 1.263 31.235 1.00 97.75 105 ILE A CA 1
ATOM 791 C C . ILE A 1 105 ? -22.370 -0.242 30.972 1.00 97.75 105 ILE A C 1
ATOM 793 O O . ILE A 1 105 ? -23.251 -1.010 31.354 1.00 97.75 105 ILE A O 1
ATOM 797 N N . LEU A 1 106 ? -21.275 -0.656 30.333 1.00 96.88 106 LEU A N 1
ATOM 798 C CA . LEU A 1 106 ? -20.914 -2.040 29.995 1.00 96.88 106 LEU A CA 1
ATOM 799 C C . LEU A 1 106 ? -19.563 -2.444 30.615 1.00 96.88 106 LEU A C 1
ATOM 801 O O . LEU A 1 106 ? -18.856 -3.314 30.089 1.00 96.88 106 LEU A O 1
ATOM 805 N N . SER A 1 107 ? -19.165 -1.805 31.715 1.00 96.62 107 SER A N 1
ATOM 806 C CA . SER A 1 107 ? -17.876 -2.078 32.351 1.00 96.62 107 SER A CA 1
ATOM 807 C C . SER A 1 107 ? -17.793 -3.530 32.840 1.00 96.62 107 SER A C 1
ATOM 809 O O . SER A 1 107 ? -18.768 -4.111 33.327 1.00 96.62 107 SER A O 1
ATOM 811 N N . ARG A 1 108 ? -16.624 -4.152 32.653 1.00 95.31 108 ARG A N 1
ATOM 812 C CA . ARG A 1 108 ? -16.303 -5.523 33.096 1.00 95.31 108 ARG A CA 1
ATOM 813 C C . ARG A 1 108 ? -17.334 -6.570 32.646 1.00 95.31 108 ARG A C 1
ATOM 815 O O . ARG A 1 108 ? -17.617 -7.534 33.357 1.00 95.31 108 ARG A O 1
ATOM 822 N N . CYS A 1 109 ? -17.877 -6.395 31.440 1.00 95.50 109 CYS A N 1
ATOM 823 C CA . CYS A 1 109 ? -18.890 -7.266 30.840 1.00 95.50 109 CYS A CA 1
ATOM 824 C C . CYS A 1 109 ? -18.321 -8.413 29.984 1.00 95.50 109 CYS A C 1
ATOM 826 O O . CYS A 1 109 ? -19.073 -9.130 29.314 1.00 95.50 109 CYS A O 1
ATOM 828 N N . ARG A 1 110 ? -16.992 -8.595 30.015 1.00 92.75 110 ARG A N 1
ATOM 829 C CA . ARG A 1 110 ? -16.225 -9.558 29.205 1.00 92.75 110 ARG A CA 1
ATOM 830 C C . ARG A 1 110 ? -16.364 -9.319 27.700 1.00 92.75 110 ARG A C 1
ATOM 832 O O . ARG A 1 110 ? -16.369 -10.278 26.936 1.00 92.75 110 ARG A O 1
ATOM 839 N N . LEU A 1 111 ? -16.498 -8.061 27.278 1.00 93.31 111 LEU A N 1
ATOM 840 C CA . LEU A 1 111 ? -16.515 -7.717 25.856 1.00 93.31 111 LEU A CA 1
ATOM 841 C C . LEU A 1 111 ? -15.174 -8.105 25.219 1.00 93.31 111 LEU A C 1
ATOM 843 O O . LEU A 1 111 ? -14.121 -7.759 25.759 1.00 93.31 111 LEU A O 1
ATOM 847 N N . SER A 1 112 ? -15.248 -8.827 24.102 1.00 91.38 112 SER A N 1
ATOM 848 C CA . SER A 1 112 ? -14.115 -9.190 23.244 1.00 91.38 112 SER A CA 1
ATOM 849 C C . SER A 1 112 ? -13.906 -8.152 22.140 1.00 91.38 112 SER A C 1
ATOM 851 O O . SER A 1 112 ? -14.752 -7.270 21.941 1.00 91.38 112 SER A O 1
ATOM 853 N N . ALA A 1 113 ? -12.834 -8.300 21.357 1.00 89.25 113 ALA A N 1
ATOM 854 C CA . ALA A 1 113 ? -12.626 -7.505 20.145 1.00 89.25 113 ALA A CA 1
ATOM 855 C C . ALA A 1 113 ? -13.830 -7.549 19.187 1.00 89.25 113 ALA A C 1
ATOM 857 O O . ALA A 1 113 ? -14.310 -6.512 18.724 1.00 89.25 113 ALA A O 1
ATOM 858 N N . ALA A 1 114 ? -14.363 -8.752 18.960 1.00 90.00 114 ALA A N 1
ATOM 859 C CA . ALA A 1 114 ? -15.527 -8.982 18.111 1.00 90.00 114 ALA A CA 1
ATOM 860 C C . ALA A 1 114 ? -16.789 -8.294 18.651 1.00 90.00 114 ALA A C 1
ATOM 862 O O . ALA A 1 114 ? -17.529 -7.651 17.905 1.00 90.00 114 ALA A O 1
ATOM 863 N N . GLY A 1 115 ? -17.014 -8.384 19.965 1.00 92.25 115 GLY A N 1
ATOM 864 C CA . GLY A 1 115 ? -18.150 -7.738 20.614 1.00 92.25 115 GLY A CA 1
ATOM 865 C C . GLY A 1 115 ? -18.093 -6.212 20.521 1.00 92.25 115 GLY A C 1
ATOM 866 O O . GLY A 1 115 ? -19.083 -5.571 20.169 1.00 92.25 115 GLY A O 1
ATOM 867 N N . ALA A 1 116 ? -16.920 -5.626 20.769 1.00 92.81 116 ALA A N 1
ATOM 868 C CA . ALA A 1 116 ? -16.704 -4.187 20.641 1.00 92.81 116 ALA A CA 1
ATOM 869 C C . ALA A 1 116 ? -16.888 -3.688 19.196 1.00 92.81 116 ALA A C 1
ATOM 871 O O . ALA A 1 116 ? -17.489 -2.632 18.997 1.00 92.81 116 ALA A O 1
ATOM 872 N N . ALA A 1 117 ? -16.446 -4.457 18.193 1.00 91.31 117 ALA A N 1
ATOM 873 C CA . ALA A 1 117 ? -16.659 -4.131 16.782 1.00 91.31 117 ALA A CA 1
ATOM 874 C C . ALA A 1 117 ? -18.151 -4.098 16.404 1.00 91.31 117 ALA A C 1
ATOM 876 O O . ALA A 1 117 ? -18.615 -3.138 15.787 1.00 91.31 117 ALA A O 1
ATOM 877 N N . LEU A 1 118 ? -18.931 -5.085 16.861 1.00 93.00 118 LEU A N 1
ATOM 878 C CA . LEU A 1 118 ? -20.383 -5.137 16.647 1.00 93.00 118 LEU A CA 1
ATOM 879 C C . LEU A 1 118 ? -21.120 -3.969 17.319 1.00 93.00 118 LEU A C 1
ATOM 881 O O . LEU A 1 118 ? -21.993 -3.348 16.706 1.00 93.00 118 LEU A O 1
ATOM 885 N N . ILE A 1 119 ? -20.741 -3.628 18.555 1.00 95.12 119 ILE A N 1
ATOM 886 C CA . ILE A 1 119 ? -21.289 -2.462 19.262 1.00 95.12 119 ILE A CA 1
ATOM 887 C C . ILE A 1 119 ? -20.936 -1.176 18.506 1.00 95.12 119 ILE A C 1
ATOM 889 O O . ILE A 1 119 ? -21.822 -0.358 18.261 1.00 95.12 119 ILE A O 1
ATOM 893 N N . GLY A 1 120 ? -19.678 -1.017 18.080 1.00 93.19 120 GLY A N 1
ATOM 894 C CA . GLY A 1 120 ? -19.222 0.119 17.276 1.00 93.19 120 GLY A CA 1
ATOM 895 C C . GLY A 1 120 ? -20.011 0.271 15.972 1.00 93.19 120 GLY A C 1
ATOM 896 O O . GLY A 1 120 ? -20.477 1.365 15.648 1.00 93.19 120 GLY A O 1
ATOM 897 N N . HIS A 1 121 ? -20.265 -0.832 15.263 1.00 89.75 121 HIS A N 1
ATOM 898 C CA . HIS A 1 121 ? -21.065 -0.824 14.038 1.00 89.75 121 HIS A CA 1
ATOM 899 C C . HIS A 1 121 ? -22.474 -0.256 14.262 1.00 89.75 121 HIS A C 1
ATOM 901 O O . HIS A 1 121 ? -22.943 0.560 13.466 1.00 89.75 121 HIS A O 1
ATOM 907 N N . GLY A 1 122 ? -23.148 -0.645 15.347 1.00 90.31 122 GLY A N 1
ATOM 908 C CA . GLY A 1 122 ? -24.449 -0.076 15.707 1.00 90.31 122 GLY A CA 1
ATOM 909 C C . GLY A 1 122 ? -24.362 1.380 16.171 1.00 90.31 122 GLY A C 1
ATOM 910 O O . GLY A 1 122 ? -25.176 2.216 15.777 1.00 90.31 122 GLY A O 1
ATOM 911 N N . LEU A 1 123 ? -23.331 1.702 16.953 1.00 91.56 123 LEU A N 1
ATOM 912 C CA . LEU A 1 123 ? -23.093 3.027 17.521 1.00 91.56 123 LEU A CA 1
ATOM 913 C C . LEU A 1 123 ? -22.873 4.107 16.451 1.00 91.56 123 LEU A C 1
ATOM 915 O O . LEU A 1 123 ? -23.369 5.218 16.616 1.00 91.56 123 LEU A O 1
ATOM 919 N N . SER A 1 124 ? -22.233 3.768 15.324 1.00 87.31 124 SER A N 1
ATOM 920 C CA . SER A 1 124 ? -22.033 4.675 14.172 1.00 87.31 124 SER A CA 1
ATOM 921 C C . SER A 1 124 ? -23.331 5.268 13.590 1.00 87.31 124 SER A C 1
ATOM 923 O O . SER A 1 124 ? -23.324 6.282 12.886 1.00 87.31 124 SER A O 1
ATOM 925 N N . ARG A 1 125 ? -24.472 4.629 13.871 1.00 85.50 125 ARG A N 1
ATOM 926 C CA . ARG A 1 125 ? -25.813 5.035 13.430 1.00 85.50 125 ARG A CA 1
ATOM 927 C C . ARG A 1 125 ? -26.691 5.545 14.576 1.00 85.50 125 ARG A C 1
ATOM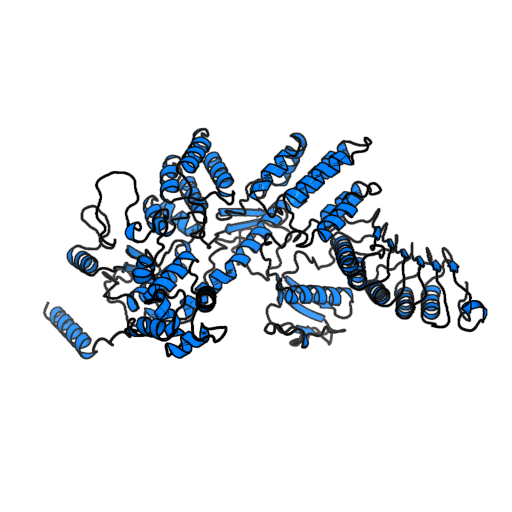 929 O O . ARG A 1 125 ? -27.833 5.924 14.336 1.00 85.50 125 ARG A O 1
ATOM 936 N N . SER A 1 126 ? -26.180 5.568 15.807 1.00 87.12 126 SER A N 1
ATOM 937 C CA . SER A 1 126 ? -26.896 6.134 16.947 1.00 87.12 126 SER A CA 1
ATOM 938 C C . SER A 1 126 ? -26.899 7.662 16.881 1.00 87.12 126 SER A C 1
ATOM 940 O O . SER A 1 126 ? -25.894 8.278 16.533 1.00 87.12 126 SER A O 1
ATOM 942 N N . LEU A 1 127 ? -28.019 8.279 17.261 1.00 82.94 127 LEU A N 1
ATOM 943 C CA . LEU A 1 127 ? -28.179 9.740 17.308 1.00 82.94 127 LEU A CA 1
ATOM 944 C C . LEU A 1 127 ? -28.360 10.293 18.733 1.00 82.94 127 LEU A C 1
ATOM 946 O O . LEU A 1 127 ? -28.408 11.510 18.903 1.00 82.94 127 LEU A O 1
ATOM 950 N N . HIS A 1 128 ? -28.471 9.423 19.746 1.00 87.69 128 HIS A N 1
ATOM 951 C CA . HIS A 1 128 ? -28.900 9.811 21.100 1.00 87.69 128 HIS A CA 1
ATOM 952 C C . HIS A 1 128 ? -27.875 9.514 22.202 1.00 87.69 128 HIS A C 1
ATOM 954 O O . HIS A 1 128 ? -27.870 10.220 23.205 1.00 87.69 128 HIS A O 1
ATOM 960 N N . LEU A 1 129 ? -27.002 8.511 22.036 1.00 92.25 129 LEU A N 1
ATOM 961 C CA . LEU A 1 129 ? -26.101 8.082 23.112 1.00 92.25 129 LEU A CA 1
ATOM 962 C C . LEU A 1 129 ? -25.022 9.133 23.396 1.00 92.25 129 LEU A C 1
ATOM 964 O O . LEU A 1 129 ? -24.232 9.455 22.523 1.00 92.25 129 LEU A O 1
ATOM 968 N N . GLU A 1 130 ? -24.959 9.675 24.600 1.00 92.50 130 GLU A N 1
ATOM 969 C CA . GLU A 1 130 ? -23.986 10.699 25.005 1.00 92.50 130 GLU A CA 1
ATOM 970 C C . GLU A 1 130 ? -22.767 10.062 25.691 1.00 92.50 130 GLU A C 1
ATOM 972 O O . GLU A 1 130 ? -21.638 10.501 25.477 1.00 92.50 130 GLU A O 1
ATOM 977 N N . PHE A 1 131 ? -22.965 8.973 26.441 1.00 93.81 131 PHE A N 1
ATOM 978 C CA . PHE A 1 131 ? -21.910 8.309 27.206 1.00 93.81 131 PHE A CA 1
ATOM 979 C C . PHE A 1 131 ? -21.967 6.788 27.059 1.00 93.81 131 PHE A C 1
ATOM 981 O O . PHE A 1 131 ? -22.983 6.155 27.358 1.00 93.81 131 PHE A O 1
ATOM 988 N N . LEU A 1 132 ? -20.843 6.199 26.655 1.00 95.94 132 LEU A N 1
ATOM 989 C CA . LEU A 1 132 ? -20.616 4.757 26.661 1.00 95.94 132 LEU A CA 1
ATOM 990 C C . LEU A 1 132 ? -19.416 4.435 27.554 1.00 95.94 132 LEU A C 1
ATOM 992 O O . LEU A 1 132 ? -18.321 4.937 27.322 1.00 95.94 132 LEU A O 1
ATOM 996 N N . VAL A 1 133 ? -19.602 3.571 28.547 1.00 95.94 133 VAL A N 1
ATOM 997 C CA . VAL A 1 133 ? -18.519 3.129 29.436 1.00 95.94 133 VAL A CA 1
ATOM 998 C C . VAL A 1 133 ? -18.255 1.649 29.184 1.00 95.94 133 VAL A C 1
ATOM 1000 O O . VAL A 1 133 ? -19.139 0.822 29.394 1.00 95.94 133 VAL A O 1
ATOM 1003 N N . VAL A 1 134 ? -17.058 1.304 28.709 1.00 95.75 134 VAL A N 1
ATOM 1004 C CA . VAL A 1 134 ? -16.637 -0.082 28.426 1.00 95.75 134 VAL A CA 1
ATOM 1005 C C . VAL A 1 134 ? -15.421 -0.497 29.255 1.00 95.75 134 VAL A C 1
ATOM 1007 O O . VAL A 1 134 ? -14.706 -1.417 28.867 1.00 95.75 134 VAL A O 1
ATOM 1010 N N . ASP A 1 135 ? -15.194 0.146 30.396 1.00 94.44 135 ASP A N 1
ATOM 1011 C CA . ASP A 1 135 ? -13.998 -0.032 31.223 1.00 94.44 135 ASP A CA 1
ATOM 1012 C C . ASP A 1 135 ? -13.772 -1.489 31.665 1.00 94.44 135 ASP A C 1
ATOM 1014 O O . ASP A 1 135 ? -14.714 -2.252 31.904 1.00 94.44 135 ASP A O 1
ATOM 1018 N N . GLY A 1 136 ? -12.508 -1.892 31.804 1.00 93.00 136 GLY A N 1
ATOM 1019 C CA . GLY A 1 136 ? -12.130 -3.212 32.317 1.00 93.00 136 GLY A CA 1
ATOM 1020 C C . GLY A 1 136 ? -12.522 -4.399 31.424 1.00 93.00 136 GLY A C 1
ATOM 1021 O O . GLY A 1 136 ? -12.719 -5.505 31.935 1.00 93.00 136 GLY A O 1
ATOM 1022 N N . ASN A 1 137 ? -12.684 -4.190 30.112 1.00 94.06 137 ASN A N 1
ATOM 1023 C CA . ASN A 1 137 ? -12.974 -5.239 29.124 1.00 94.06 137 ASN A CA 1
ATOM 1024 C C . ASN A 1 137 ? -11.734 -5.631 28.290 1.00 94.06 137 ASN A C 1
ATOM 1026 O O . ASN A 1 137 ? -10.716 -4.941 28.292 1.00 94.06 137 ASN A O 1
ATOM 1030 N N . ASN A 1 138 ? -11.818 -6.738 27.544 1.00 90.75 138 ASN A N 1
ATOM 1031 C CA . ASN A 1 138 ? -10.745 -7.225 26.671 1.00 90.75 138 ASN A CA 1
ATOM 1032 C C . ASN A 1 138 ? -11.054 -6.924 25.199 1.00 90.75 138 ASN A C 1
ATOM 1034 O O . ASN A 1 138 ? -11.290 -7.824 24.401 1.00 90.75 138 ASN A O 1
ATOM 1038 N N . ILE A 1 139 ? -11.120 -5.639 24.852 1.00 89.94 139 ILE A N 1
ATOM 1039 C CA . ILE A 1 139 ? -11.576 -5.206 23.523 1.00 89.94 139 ILE A CA 1
ATOM 1040 C C . ILE A 1 139 ? -10.486 -5.253 22.442 1.00 89.94 139 ILE A C 1
ATOM 1042 O O . ILE A 1 139 ? -10.814 -5.061 21.273 1.00 89.94 139 ILE A O 1
ATOM 1046 N N . ALA A 1 140 ? -9.221 -5.507 22.805 1.00 88.25 140 ALA A N 1
ATOM 1047 C CA . ALA A 1 140 ? -8.082 -5.545 21.882 1.00 88.25 140 ALA A CA 1
ATOM 1048 C C . ALA A 1 140 ? -7.911 -4.258 21.039 1.00 88.25 140 ALA A C 1
ATOM 1050 O O . ALA A 1 140 ? -8.674 -3.292 21.146 1.00 88.25 140 ALA A O 1
ATOM 1051 N N . GLN A 1 141 ? -6.908 -4.246 20.156 1.00 83.94 141 GLN A N 1
ATOM 1052 C CA . GLN A 1 141 ? -6.672 -3.119 19.239 1.00 83.94 141 GLN A CA 1
ATOM 1053 C C . GLN A 1 141 ? -7.851 -2.923 18.268 1.00 83.94 141 GLN A C 1
ATOM 1055 O O . GLN A 1 141 ? -8.335 -1.804 18.088 1.00 83.94 141 GLN A O 1
ATOM 1060 N N . ALA A 1 142 ? -8.364 -4.014 17.685 1.00 82.19 142 ALA A N 1
ATOM 1061 C CA . ALA A 1 142 ? -9.434 -3.969 16.684 1.00 82.19 142 ALA A CA 1
ATOM 1062 C C . ALA A 1 142 ? -10.764 -3.428 17.245 1.00 82.19 142 ALA A C 1
ATOM 1064 O O . ALA A 1 142 ? -11.435 -2.620 16.594 1.00 82.19 142 ALA A O 1
ATOM 1065 N N . GLY A 1 143 ? -11.137 -3.822 18.467 1.00 88.31 143 GLY A N 1
ATOM 1066 C CA . GLY A 1 143 ? -12.353 -3.334 19.117 1.00 88.31 143 GLY A CA 1
ATOM 1067 C C . GLY A 1 143 ? -12.241 -1.869 19.534 1.00 88.31 143 GLY A C 1
ATOM 1068 O O . GLY A 1 143 ? -13.158 -1.092 19.270 1.00 88.31 143 GLY A O 1
ATOM 1069 N N . ALA A 1 144 ? -11.101 -1.457 20.103 1.00 88.25 144 ALA A N 1
ATOM 1070 C CA . ALA A 1 144 ? -10.845 -0.054 20.444 1.00 88.25 144 ALA A CA 1
ATOM 1071 C C . ALA A 1 144 ? -10.898 0.862 19.211 1.00 88.25 144 ALA A C 1
ATOM 1073 O O . ALA A 1 144 ? -11.497 1.940 19.249 1.00 88.25 144 ALA A O 1
ATOM 1074 N N . ARG A 1 145 ? -10.329 0.416 18.087 1.00 84.25 145 ARG A N 1
ATOM 1075 C CA . ARG A 1 145 ? -10.383 1.142 16.814 1.00 84.25 145 ARG A CA 1
ATOM 1076 C C . ARG A 1 145 ? -11.805 1.259 16.269 1.00 84.25 145 ARG A C 1
ATOM 1078 O O . ARG A 1 145 ? -12.221 2.339 15.856 1.00 84.25 145 ARG A O 1
ATOM 1085 N N . SER A 1 146 ? -12.571 0.173 16.331 1.00 87.19 146 SER A N 1
ATOM 1086 C CA . SER A 1 146 ? -13.967 0.159 15.881 1.00 87.19 146 SER A CA 1
ATOM 1087 C C . SER A 1 146 ? -14.848 1.114 16.693 1.00 87.19 146 SER A C 1
ATOM 1089 O O . SER A 1 146 ? -15.654 1.847 16.121 1.00 87.19 146 SER A O 1
ATOM 1091 N N . LEU A 1 147 ? -14.669 1.159 18.018 1.00 90.75 147 LEU A N 1
ATOM 1092 C CA . LEU A 1 147 ? -15.395 2.086 18.893 1.00 90.75 147 LEU A CA 1
ATOM 1093 C C . LEU A 1 147 ? -15.012 3.548 18.635 1.00 90.75 147 LEU A C 1
ATOM 1095 O O . LEU A 1 147 ? -15.892 4.405 18.571 1.00 90.75 147 LEU A O 1
ATOM 1099 N N . PHE A 1 148 ? -13.724 3.839 18.443 1.00 87.00 148 PHE A N 1
ATOM 1100 C CA . PHE A 1 148 ? -13.263 5.192 18.126 1.00 87.00 148 PHE A CA 1
ATOM 1101 C C . PHE A 1 148 ? -13.795 5.678 16.772 1.00 87.00 148 PHE A C 1
ATOM 1103 O O . PHE A 1 148 ? -14.355 6.770 16.685 1.00 87.00 148 PHE A O 1
ATOM 1110 N N . LYS A 1 149 ? -13.720 4.839 15.731 1.00 84.25 149 LYS A N 1
ATOM 1111 C CA . LYS A 1 149 ? -14.311 5.141 14.420 1.00 84.25 149 LYS A CA 1
ATOM 1112 C C . LYS A 1 149 ? -15.809 5.433 14.542 1.00 84.25 149 LYS A C 1
ATOM 1114 O O . LYS A 1 149 ? -16.288 6.439 14.026 1.00 84.25 149 LYS A O 1
ATOM 1119 N N . ALA A 1 150 ? -16.538 4.613 15.300 1.00 88.44 150 ALA A N 1
ATOM 1120 C CA . ALA A 1 150 ? -17.958 4.833 15.554 1.00 88.44 150 ALA A CA 1
ATOM 1121 C C . ALA A 1 150 ? -18.237 6.150 16.298 1.00 88.44 150 ALA A C 1
ATOM 1123 O O . ALA A 1 150 ? -19.215 6.827 15.983 1.00 88.44 150 ALA A O 1
ATOM 1124 N N . LYS A 1 151 ? -17.380 6.539 17.252 1.00 88.38 151 LYS A N 1
ATOM 1125 C CA . LYS A 1 151 ? -17.466 7.830 17.950 1.00 88.38 151 LYS A CA 1
ATOM 1126 C C . LYS A 1 151 ? -17.330 9.000 16.980 1.00 88.38 151 LYS A C 1
ATOM 1128 O O . LYS A 1 151 ? -18.157 9.909 17.012 1.00 88.38 151 LYS A O 1
ATOM 1133 N N . VAL A 1 152 ? -16.314 8.966 16.120 1.00 83.69 152 VAL A N 1
ATOM 1134 C CA . VAL A 1 152 ? -16.063 9.993 15.099 1.00 83.69 152 VAL A CA 1
ATOM 1135 C C . VAL A 1 152 ? -17.250 10.109 14.139 1.00 83.69 152 VAL A C 1
ATOM 1137 O O . VAL A 1 152 ? -17.778 11.205 13.956 1.00 83.69 152 VAL A O 1
ATOM 1140 N N . GLU A 1 153 ? -17.717 8.989 13.580 1.00 83.38 153 GLU A N 1
ATOM 1141 C CA . GLU A 1 153 ? -18.848 8.960 12.640 1.00 83.38 153 GLU A CA 1
ATOM 1142 C C . GLU A 1 153 ? -20.167 9.405 13.285 1.00 83.38 153 GLU A C 1
ATOM 1144 O O . GLU A 1 153 ? -20.973 10.098 12.665 1.00 83.38 153 GLU A O 1
ATOM 1149 N N . CYS A 1 154 ? -20.402 9.028 14.542 1.00 85.00 154 CYS A N 1
ATOM 1150 C CA . CYS A 1 154 ? -21.577 9.467 15.286 1.00 85.00 154 CYS A CA 1
ATOM 1151 C C . CYS A 1 154 ? -21.527 10.981 15.529 1.00 85.00 154 CYS A C 1
ATOM 1153 O O . CYS A 1 154 ? -22.513 11.678 15.293 1.00 85.00 154 CYS A O 1
ATOM 1155 N N . ASN A 1 155 ? -20.379 11.506 15.961 1.00 84.81 155 ASN A N 1
ATOM 1156 C CA . ASN A 1 155 ? -20.219 12.926 16.267 1.00 84.81 155 ASN A CA 1
ATOM 1157 C C . ASN A 1 155 ? -20.269 13.813 15.021 1.00 84.81 155 ASN A C 1
ATOM 1159 O O . ASN A 1 155 ? -20.826 14.905 15.097 1.00 84.81 155 ASN A O 1
ATOM 1163 N N . SER A 1 156 ? -19.767 13.348 13.873 1.00 80.31 156 SER A N 1
ATOM 1164 C CA . SER A 1 156 ? -19.851 14.101 12.614 1.00 80.31 156 SER A CA 1
ATOM 1165 C C . SER A 1 156 ? -21.285 14.236 12.087 1.00 80.31 156 SER A C 1
ATOM 1167 O O . SER A 1 156 ? -21.593 15.196 11.385 1.00 80.31 156 SER A O 1
ATOM 1169 N N . ARG A 1 157 ? -22.180 13.309 12.453 1.00 78.38 157 ARG A N 1
ATOM 1170 C CA . ARG A 1 157 ? -23.604 13.317 12.073 1.00 78.38 157 ARG A CA 1
ATOM 1171 C C . ARG A 1 157 ? -24.503 14.077 13.049 1.00 78.38 157 ARG A C 1
ATOM 1173 O O . ARG A 1 157 ? -25.675 14.293 12.743 1.00 78.38 157 ARG A O 1
ATOM 1180 N N . ARG A 1 158 ? -24.003 14.448 14.232 1.00 80.06 158 ARG A N 1
ATOM 1181 C CA . ARG A 1 158 ? -24.792 15.179 15.234 1.00 80.06 158 ARG A CA 1
ATOM 1182 C C . ARG A 1 158 ? -24.988 16.631 14.818 1.00 80.06 158 ARG A C 1
ATOM 1184 O O . ARG A 1 158 ? -24.084 17.284 14.309 1.00 80.06 158 ARG A O 1
ATOM 1191 N N . GLU A 1 159 ? -26.179 17.149 15.099 1.00 70.31 159 GLU A N 1
ATOM 1192 C CA . GLU A 1 159 ? -26.475 18.573 14.955 1.00 70.31 159 GLU A CA 1
ATOM 1193 C C . GLU A 1 159 ? -25.585 19.407 15.888 1.00 70.31 159 GLU A C 1
ATOM 1195 O O . GLU A 1 159 ? -25.348 19.046 17.046 1.00 70.31 159 GLU A O 1
ATOM 1200 N N . THR A 1 160 ? -25.138 20.562 15.395 1.00 65.56 160 THR A N 1
ATOM 1201 C CA . THR A 1 160 ? -24.388 21.554 16.173 1.00 65.56 160 THR A CA 1
ATOM 1202 C C . THR A 1 160 ? -25.141 21.933 17.451 1.00 65.56 160 THR A C 1
ATOM 1204 O O . THR A 1 160 ? -26.264 22.428 17.378 1.00 65.56 160 THR A O 1
ATOM 1207 N N . GLY A 1 161 ? -24.514 21.729 18.616 1.00 60.62 161 GLY A N 1
ATOM 1208 C CA . GLY A 1 161 ? -25.068 22.073 19.934 1.00 60.62 161 GLY A CA 1
ATOM 1209 C C . GLY A 1 161 ? -25.532 20.886 20.787 1.00 60.62 161 GLY A C 1
ATOM 1210 O O . GLY A 1 161 ? -25.853 21.085 21.956 1.00 60.62 161 GLY A O 1
ATOM 1211 N N . LYS A 1 162 ? -25.542 19.659 20.250 1.00 69.44 162 LYS A N 1
ATOM 1212 C CA . LYS A 1 162 ? -25.727 18.432 21.048 1.00 69.44 162 LYS A CA 1
ATOM 1213 C C . LYS A 1 162 ? -24.406 17.974 21.668 1.00 69.44 162 LYS A C 1
ATOM 1215 O O . LYS A 1 162 ? -23.343 18.192 21.088 1.00 69.44 162 LYS A O 1
ATOM 1220 N N . GLU A 1 163 ? -24.472 17.324 22.833 1.00 75.62 163 GLU A N 1
ATOM 1221 C CA . GLU A 1 163 ? -23.278 16.764 23.472 1.00 75.62 163 GLU A CA 1
ATOM 1222 C C . GLU A 1 163 ? -22.647 15.684 22.582 1.00 75.62 163 GLU A C 1
ATOM 1224 O O . GLU A 1 163 ? -23.331 14.811 22.030 1.00 75.62 163 GLU A O 1
ATOM 1229 N N . ALA A 1 164 ? -21.326 15.766 22.422 1.00 83.31 164 ALA A N 1
ATOM 1230 C CA . ALA A 1 164 ? -20.553 14.765 21.706 1.00 83.31 164 ALA A CA 1
ATOM 1231 C C . ALA A 1 164 ? -20.564 13.446 22.487 1.00 83.31 164 ALA A C 1
ATOM 1233 O O . ALA A 1 164 ? -20.422 13.440 23.709 1.00 83.31 164 ALA A O 1
ATOM 1234 N N . LEU A 1 165 ? -20.684 12.331 21.769 1.00 88.81 165 LEU A N 1
ATOM 1235 C CA . LEU A 1 165 ? -20.525 10.999 22.332 1.00 88.81 165 LEU A CA 1
ATOM 1236 C C . LEU A 1 165 ? -19.123 10.865 22.933 1.00 88.81 165 LEU A C 1
ATOM 1238 O O . LEU A 1 165 ? -18.119 11.067 22.241 1.00 88.81 165 LEU A O 1
ATOM 1242 N N . LYS A 1 166 ? -19.069 10.474 24.204 1.00 89.31 166 LYS A N 1
ATOM 1243 C CA . LYS A 1 166 ? -17.849 10.133 24.936 1.00 89.31 166 LYS A CA 1
ATOM 1244 C C . LYS A 1 166 ? -17.813 8.631 25.193 1.00 89.31 166 LYS A C 1
ATOM 1246 O O . LYS A 1 166 ? -18.816 8.041 25.597 1.00 89.31 166 LYS A O 1
ATOM 1251 N N . ILE A 1 167 ? -16.653 8.020 24.958 1.00 91.12 167 ILE A N 1
ATOM 1252 C CA . ILE A 1 167 ? -16.421 6.597 25.214 1.00 91.12 167 ILE A CA 1
ATOM 1253 C C . ILE A 1 167 ? -15.308 6.472 26.253 1.00 91.12 167 ILE A C 1
ATOM 1255 O O . ILE A 1 167 ? -14.182 6.891 25.997 1.00 91.12 167 ILE A O 1
ATOM 1259 N N . SER A 1 168 ? -15.625 5.889 27.407 1.00 91.06 168 SER A N 1
ATOM 1260 C CA . SER A 1 168 ? -14.634 5.506 28.415 1.00 91.06 168 SER A CA 1
ATOM 1261 C C . SER A 1 168 ? -14.191 4.068 28.175 1.00 91.06 168 SER A C 1
ATOM 1263 O O . SER A 1 168 ? -15.028 3.183 27.988 1.00 91.06 168 SER A O 1
ATOM 1265 N N . SER A 1 169 ? -12.879 3.846 28.151 1.00 89.25 169 SER A N 1
ATOM 1266 C CA . SER A 1 169 ? -12.257 2.539 27.915 1.00 89.25 169 SER A CA 1
ATOM 1267 C C . SER A 1 169 ? -11.070 2.302 28.852 1.00 89.25 169 SER A C 1
ATOM 1269 O O . SER A 1 169 ? -10.037 1.779 28.431 1.00 89.25 169 SER A O 1
ATOM 1271 N N . ASN A 1 170 ? -11.193 2.752 30.097 1.00 88.31 170 ASN A N 1
ATOM 1272 C CA . ASN A 1 170 ? -10.132 2.690 31.096 1.00 88.31 170 ASN A CA 1
ATOM 1273 C C . ASN A 1 170 ? -9.940 1.254 31.591 1.00 88.31 170 ASN A C 1
ATOM 1275 O O . ASN A 1 170 ? -10.893 0.474 31.656 1.00 88.31 170 ASN A O 1
ATOM 1279 N N . GLU A 1 171 ? -8.704 0.890 31.935 1.00 88.12 171 GLU A N 1
ATOM 1280 C CA . GLU A 1 171 ? -8.332 -0.467 32.363 1.00 88.12 171 GLU A CA 1
ATOM 1281 C C . GLU A 1 171 ? -8.687 -1.570 31.343 1.00 88.12 171 GLU A C 1
ATOM 1283 O O . GLU A 1 171 ? -8.751 -2.755 31.687 1.00 88.12 171 GLU A O 1
ATOM 1288 N N . CYS A 1 172 ? -8.934 -1.209 30.082 1.00 88.75 172 CYS A N 1
ATOM 1289 C CA . CYS A 1 172 ? -9.192 -2.174 29.023 1.00 88.75 172 CYS A CA 1
ATOM 1290 C C . CYS A 1 172 ? -7.889 -2.822 28.558 1.00 88.75 172 CYS A C 1
ATOM 1292 O O . CYS A 1 172 ? -6.853 -2.176 28.404 1.00 88.75 172 CYS A O 1
ATOM 1294 N N . ASN A 1 173 ? -7.942 -4.111 28.239 1.00 86.50 173 ASN A N 1
ATOM 1295 C CA . ASN A 1 173 ? -6.820 -4.775 27.591 1.00 86.50 173 ASN A CA 1
ATOM 1296 C C . ASN A 1 173 ? -6.849 -4.505 26.075 1.00 86.50 173 ASN A C 1
ATOM 1298 O O . ASN A 1 173 ? -7.422 -5.273 25.303 1.00 86.50 173 ASN A O 1
ATOM 1302 N N . ILE A 1 174 ? -6.261 -3.376 25.667 1.00 83.25 174 ILE A N 1
ATOM 1303 C CA . ILE A 1 174 ? -6.203 -2.924 24.266 1.00 83.25 174 ILE A CA 1
ATOM 1304 C C . ILE A 1 174 ? -4.930 -3.418 23.563 1.00 83.25 174 ILE A C 1
ATOM 1306 O O . ILE A 1 174 ? -4.946 -3.638 22.360 1.00 83.25 174 ILE A O 1
ATOM 1310 N N . GLU A 1 175 ? -3.839 -3.649 24.294 1.00 71.50 175 GLU A N 1
ATOM 1311 C CA . GLU A 1 175 ? -2.528 -4.008 23.721 1.00 71.50 175 GLU A CA 1
ATOM 1312 C C . GLU A 1 175 ? -2.530 -5.365 22.998 1.00 71.50 175 GLU A C 1
ATOM 1314 O O . GLU A 1 175 ? -1.710 -5.610 22.111 1.00 71.50 175 GLU A O 1
ATOM 1319 N N . THR A 1 176 ? -3.454 -6.261 23.354 1.00 72.62 176 THR A N 1
ATOM 1320 C CA . THR A 1 176 ? -3.548 -7.564 22.697 1.00 72.62 176 THR A CA 1
ATOM 1321 C C . THR A 1 176 ? -4.087 -7.435 21.276 1.00 72.62 176 THR A C 1
ATOM 1323 O O . THR A 1 176 ? -5.090 -6.774 21.014 1.00 72.62 176 THR A O 1
ATOM 1326 N N . ARG A 1 177 ? -3.430 -8.118 20.336 1.00 64.44 177 ARG A N 1
ATOM 1327 C CA . ARG A 1 177 ? -4.013 -8.473 19.041 1.00 64.44 177 ARG A CA 1
ATOM 1328 C C . ARG A 1 177 ? -4.755 -9.790 19.233 1.00 64.44 177 ARG A C 1
ATOM 1330 O O . ARG A 1 177 ? -4.187 -10.853 18.998 1.00 64.44 177 ARG A O 1
ATOM 1337 N N . GLU A 1 178 ? -5.970 -9.755 19.779 1.00 56.16 178 GLU A N 1
ATOM 1338 C CA . GLU A 1 178 ? -6.786 -10.973 19.828 1.00 56.16 178 GLU A CA 1
ATOM 1339 C C . GLU A 1 178 ? -6.969 -11.535 18.410 1.00 56.16 178 GLU A C 1
ATOM 1341 O O . GLU A 1 178 ? -7.267 -10.794 17.471 1.00 56.16 178 GLU A O 1
ATOM 1346 N N . ALA A 1 179 ? -6.808 -12.854 18.272 1.00 52.91 179 ALA A N 1
ATOM 1347 C CA . ALA A 1 179 ? -6.946 -13.611 17.031 1.00 52.91 179 ALA A CA 1
ATOM 1348 C C . ALA A 1 179 ? -8.420 -13.738 16.604 1.00 52.91 179 ALA A C 1
ATOM 1350 O O . ALA A 1 179 ? -8.940 -14.834 16.430 1.00 52.91 179 ALA A O 1
ATOM 1351 N N . SER A 1 180 ? -9.105 -12.609 16.435 1.00 55.47 180 SER A N 1
ATOM 1352 C CA . SER A 1 180 ? -10.467 -12.547 15.890 1.00 55.47 180 SER A CA 1
ATOM 1353 C C . SER A 1 180 ? -10.538 -12.939 14.403 1.00 55.47 180 SER A C 1
ATOM 1355 O O . SER A 1 180 ? -11.600 -12.872 13.798 1.00 55.47 180 SER A O 1
ATOM 1357 N N . GLY A 1 181 ? -9.422 -13.368 13.800 1.00 66.25 181 GLY A N 1
ATOM 1358 C CA . GLY A 1 181 ? -9.331 -13.828 12.412 1.00 66.25 181 GLY A CA 1
ATOM 1359 C C . GLY A 1 181 ? -9.367 -12.704 11.374 1.00 66.25 181 GLY A C 1
ATOM 1360 O O . GLY A 1 181 ? -8.817 -12.883 10.293 1.00 66.25 181 GLY A O 1
ATOM 1361 N N . PHE A 1 182 ? -9.935 -11.541 11.713 1.00 80.50 182 PHE A N 1
ATOM 1362 C CA . PHE A 1 182 ? -10.071 -10.389 10.827 1.00 80.50 182 PHE A CA 1
ATOM 1363 C C . PHE A 1 182 ? -9.323 -9.161 11.356 1.00 80.50 182 PHE A C 1
ATOM 1365 O O . PHE A 1 182 ? -9.584 -8.680 12.458 1.00 80.50 182 PHE A O 1
ATOM 1372 N N . ASP A 1 183 ? -8.415 -8.629 10.538 1.00 77.44 183 ASP A N 1
ATOM 1373 C CA . ASP A 1 183 ? -7.762 -7.340 10.758 1.00 77.44 183 ASP A CA 1
ATOM 1374 C C . ASP A 1 183 ? -8.267 -6.350 9.694 1.00 77.44 183 ASP A C 1
ATOM 1376 O O . ASP A 1 183 ? -7.909 -6.489 8.522 1.00 77.44 183 ASP A O 1
ATOM 1380 N N . PRO A 1 184 ? -9.073 -5.337 10.066 1.00 74.94 184 PRO A N 1
ATOM 1381 C CA . PRO A 1 184 ? -9.568 -4.337 9.121 1.00 74.94 184 PRO A CA 1
ATOM 1382 C C . PRO A 1 184 ? -8.464 -3.551 8.405 1.00 74.94 184 PRO A C 1
ATOM 1384 O O . PRO A 1 184 ? -8.727 -2.962 7.360 1.00 74.94 184 PRO A O 1
ATOM 1387 N N . SER A 1 185 ? -7.247 -3.524 8.958 1.00 74.06 185 SER A N 1
ATOM 1388 C CA . SER A 1 185 ? -6.092 -2.864 8.351 1.00 74.06 185 SER A CA 1
ATOM 1389 C C . SER A 1 185 ? -5.287 -3.765 7.415 1.00 74.06 185 SER A C 1
ATOM 1391 O O . SER A 1 185 ? -4.483 -3.271 6.620 1.00 74.06 185 SER A O 1
ATOM 1393 N N . GLU A 1 186 ? -5.506 -5.083 7.480 1.00 78.88 186 GLU A N 1
ATOM 1394 C CA . GLU A 1 186 ? -4.958 -6.082 6.561 1.00 78.88 186 GLU A CA 1
ATOM 1395 C C . GLU A 1 186 ? -6.031 -7.081 6.056 1.00 78.88 186 GLU A C 1
ATOM 1397 O O . GLU A 1 186 ? -5.857 -8.291 6.173 1.00 78.88 186 GLU A O 1
ATOM 1402 N N . PRO A 1 187 ? -7.132 -6.614 5.436 1.00 84.56 187 PRO A N 1
ATOM 1403 C CA . PRO A 1 187 ? -8.284 -7.437 5.048 1.00 84.56 187 PRO A CA 1
ATOM 1404 C C . PRO A 1 187 ? -8.026 -8.434 3.904 1.00 84.56 187 PRO A C 1
ATOM 1406 O O . PRO A 1 187 ? -8.943 -9.147 3.504 1.00 84.56 187 PRO A O 1
ATOM 1409 N N . GLY A 1 188 ? -6.828 -8.482 3.320 1.00 85.81 188 GLY A N 1
ATOM 1410 C CA . GLY A 1 188 ? -6.531 -9.347 2.174 1.00 85.81 188 GLY A CA 1
ATOM 1411 C C . GLY A 1 188 ? -6.357 -10.817 2.568 1.00 85.81 188 GLY A C 1
ATOM 1412 O O . GLY A 1 188 ? -5.598 -11.133 3.484 1.00 85.81 188 GLY A O 1
ATOM 1413 N N . GLY A 1 189 ? -7.003 -11.731 1.843 1.00 87.69 189 GLY A N 1
ATOM 1414 C CA . GLY A 1 189 ? -6.792 -13.163 2.033 1.00 87.69 189 GLY A CA 1
ATOM 1415 C C . GLY A 1 189 ? -7.966 -14.069 1.697 1.00 87.69 189 GLY A C 1
ATOM 1416 O O . GLY A 1 189 ? -8.966 -13.643 1.124 1.00 87.69 189 GLY A O 1
ATOM 1417 N N . LEU A 1 190 ? -7.815 -15.343 2.060 1.00 89.06 190 LEU A N 1
ATOM 1418 C CA . LEU A 1 190 ? -8.864 -16.355 1.964 1.00 89.06 190 LEU A CA 1
ATOM 1419 C C . LEU A 1 190 ? -9.743 -16.327 3.219 1.00 89.06 190 LEU A C 1
ATOM 1421 O O . LEU A 1 190 ? -9.234 -16.412 4.335 1.00 89.06 190 LEU A O 1
ATOM 1425 N N . TYR A 1 191 ? -11.057 -16.277 3.020 1.00 91.19 191 TYR A N 1
ATOM 1426 C CA . TYR A 1 191 ? -12.053 -16.266 4.083 1.00 91.19 191 TYR A CA 1
ATOM 1427 C C . TYR A 1 191 ? -12.921 -17.521 4.034 1.00 91.19 191 TYR A C 1
ATOM 1429 O O . TYR A 1 191 ? -13.256 -18.041 2.969 1.00 91.19 191 TYR A O 1
ATOM 1437 N N . THR A 1 192 ? -13.284 -18.017 5.214 1.00 93.00 192 THR A N 1
ATOM 1438 C CA . THR A 1 192 ? -14.316 -19.039 5.417 1.00 93.00 192 THR A CA 1
ATOM 1439 C C . THR A 1 192 ? -15.120 -18.609 6.632 1.00 93.00 192 THR A C 1
ATOM 1441 O O . THR A 1 192 ? -14.603 -18.625 7.746 1.00 93.00 192 THR A O 1
ATOM 1444 N N . LEU A 1 193 ? -16.341 -18.143 6.396 1.00 93.62 193 LEU A N 1
ATOM 1445 C CA . LEU A 1 193 ? -17.175 -17.457 7.376 1.00 93.62 193 LEU A CA 1
ATOM 1446 C C . LEU A 1 193 ? -18.470 -18.249 7.598 1.00 93.62 193 LEU A C 1
ATOM 1448 O O . LEU A 1 193 ? -19.138 -18.616 6.633 1.00 93.62 193 LEU A O 1
ATOM 1452 N N . ASP A 1 194 ? -18.853 -18.495 8.849 1.00 93.69 194 ASP A N 1
ATOM 1453 C CA . ASP A 1 194 ? -20.135 -19.113 9.195 1.00 93.69 194 ASP A CA 1
ATOM 1454 C C . ASP A 1 194 ? -21.187 -18.025 9.406 1.00 93.69 194 ASP A C 1
ATOM 1456 O O . ASP A 1 194 ? -21.202 -17.295 10.399 1.00 93.69 194 ASP A O 1
ATOM 1460 N N . MET A 1 195 ? -22.117 -17.937 8.463 1.00 93.50 195 MET A N 1
ATOM 1461 C CA . MET A 1 195 ? -23.117 -16.877 8.405 1.00 93.50 195 MET A CA 1
ATOM 1462 C C . MET A 1 195 ? -24.124 -16.912 9.551 1.00 93.50 195 MET A C 1
ATOM 1464 O O . MET A 1 195 ? -24.837 -15.929 9.743 1.00 93.50 195 MET A O 1
ATOM 1468 N N . ARG A 1 196 ? -24.147 -17.972 10.372 1.00 91.56 196 ARG A N 1
ATOM 1469 C CA . ARG A 1 196 ? -24.928 -17.998 11.620 1.00 91.56 196 ARG A CA 1
ATOM 1470 C C . ARG A 1 196 ? -24.351 -17.067 12.680 1.00 91.56 196 ARG A C 1
ATOM 1472 O O . ARG A 1 196 ? -25.106 -16.589 13.524 1.00 91.56 196 ARG A O 1
ATOM 1479 N N . HIS A 1 197 ? -23.053 -16.772 12.629 1.00 91.19 197 HIS A N 1
ATOM 1480 C CA . HIS A 1 197 ? -22.383 -15.903 13.587 1.00 91.19 197 HIS A CA 1
ATOM 1481 C C . HIS A 1 197 ? -22.459 -14.431 13.167 1.00 91.19 197 HIS A C 1
ATOM 1483 O O . HIS A 1 197 ? -22.034 -14.041 12.081 1.00 91.19 197 HIS A O 1
ATOM 1489 N N . ALA A 1 198 ? -22.953 -13.574 14.062 1.00 90.19 198 ALA A N 1
ATOM 1490 C CA . ALA A 1 198 ? -23.082 -12.141 13.808 1.00 90.19 198 ALA A CA 1
ATOM 1491 C C . ALA A 1 198 ? -21.753 -11.457 13.482 1.00 90.19 198 ALA A C 1
ATOM 1493 O O . ALA A 1 198 ? -21.726 -10.523 12.683 1.00 90.19 198 ALA A O 1
ATOM 1494 N N . TYR A 1 199 ? -20.657 -11.919 14.087 1.00 90.88 199 TYR A N 1
ATOM 1495 C CA . TYR A 1 199 ? -19.339 -11.355 13.821 1.00 90.88 199 TYR A CA 1
ATOM 1496 C C . TYR A 1 199 ? -18.838 -11.693 12.411 1.00 90.88 199 TYR A C 1
ATOM 1498 O O . TYR A 1 199 ? -18.338 -10.812 11.725 1.00 90.88 199 TYR A O 1
ATOM 1506 N N . ASP A 1 200 ? -19.075 -12.910 11.930 1.00 92.88 200 ASP A N 1
ATOM 1507 C CA . ASP A 1 200 ? -18.713 -13.331 10.573 1.00 92.88 200 ASP A CA 1
ATOM 1508 C C . ASP A 1 200 ? -19.507 -12.550 9.516 1.00 92.88 200 ASP A C 1
ATOM 1510 O O . ASP A 1 200 ? -18.941 -12.056 8.538 1.00 92.88 200 ASP A O 1
ATOM 1514 N N . ARG A 1 201 ? -20.805 -12.319 9.760 1.00 91.50 201 ARG A N 1
ATOM 1515 C CA . ARG A 1 201 ? -21.616 -11.400 8.938 1.00 91.50 201 ARG A CA 1
ATOM 1516 C C . ARG A 1 201 ? -21.063 -9.970 8.964 1.00 91.50 201 ARG A C 1
ATOM 1518 O O . ARG A 1 201 ? -21.077 -9.280 7.947 1.00 91.50 201 ARG A O 1
ATOM 1525 N N . HIS A 1 202 ? -20.564 -9.517 10.114 1.00 89.38 202 HIS A N 1
ATOM 1526 C CA . HIS A 1 202 ? -19.936 -8.204 10.251 1.00 89.38 202 HIS A CA 1
ATOM 1527 C C . HIS A 1 202 ? -18.600 -8.101 9.499 1.00 89.38 202 HIS A C 1
ATOM 1529 O O . HIS A 1 202 ? -18.367 -7.079 8.859 1.00 89.38 202 HIS A O 1
ATOM 1535 N N . ILE A 1 203 ? -17.767 -9.149 9.496 1.00 91.81 203 ILE A N 1
ATOM 1536 C CA . ILE A 1 203 ? -16.546 -9.204 8.674 1.00 91.81 203 ILE A CA 1
ATOM 1537 C C . ILE A 1 203 ? -16.912 -8.992 7.202 1.00 91.81 203 ILE A C 1
ATOM 1539 O O . ILE A 1 203 ? -16.353 -8.110 6.552 1.00 91.81 203 ILE A O 1
ATOM 1543 N N . LEU A 1 204 ? -17.902 -9.734 6.693 1.00 91.19 204 LEU A N 1
ATOM 1544 C CA . LEU A 1 204 ? -18.365 -9.580 5.315 1.00 91.19 204 LEU A CA 1
ATOM 1545 C C . LEU A 1 204 ? -18.867 -8.153 5.029 1.00 91.19 204 LEU A C 1
ATOM 1547 O O . LEU A 1 204 ? -18.495 -7.576 4.010 1.00 91.19 204 LEU A O 1
ATOM 1551 N N . LEU A 1 205 ? -19.639 -7.553 5.942 1.00 88.44 205 LEU A N 1
ATOM 1552 C CA . LEU A 1 205 ? -20.086 -6.157 5.834 1.00 88.44 205 LEU A CA 1
ATOM 1553 C C . LEU A 1 205 ? -18.922 -5.164 5.733 1.00 88.44 205 LEU A C 1
ATOM 1555 O O . LEU A 1 205 ? -18.983 -4.238 4.925 1.00 88.44 205 LEU A O 1
ATOM 1559 N N . GLU A 1 206 ? -17.877 -5.319 6.547 1.00 87.19 206 GLU A N 1
ATOM 1560 C CA . GLU A 1 206 ? -16.707 -4.436 6.483 1.00 87.19 206 GLU A CA 1
ATOM 1561 C C . GLU A 1 206 ? -15.915 -4.639 5.185 1.00 87.19 206 GLU A C 1
ATOM 1563 O O . GLU A 1 206 ? -15.501 -3.658 4.568 1.00 87.19 206 GLU A O 1
ATOM 1568 N N . LEU A 1 207 ? -15.776 -5.877 4.702 1.00 89.19 207 LEU A N 1
ATOM 1569 C CA . LEU A 1 207 ? -15.167 -6.151 3.397 1.00 89.19 207 LEU A CA 1
ATOM 1570 C C . LEU A 1 207 ? -15.967 -5.519 2.250 1.00 89.19 207 LEU A C 1
ATOM 1572 O O . LEU A 1 207 ? -15.391 -4.866 1.384 1.00 89.19 207 LEU A O 1
ATOM 1576 N N . MET A 1 208 ? -17.297 -5.624 2.274 1.00 86.62 208 MET A N 1
ATOM 1577 C CA . MET A 1 208 ? -18.177 -4.981 1.291 1.00 86.62 208 MET A CA 1
ATOM 1578 C C . MET A 1 208 ? -18.062 -3.452 1.331 1.00 86.62 208 MET A C 1
ATOM 1580 O O . MET A 1 208 ? -18.000 -2.809 0.286 1.00 86.62 208 MET A O 1
ATOM 1584 N N . ARG A 1 209 ? -17.946 -2.853 2.524 1.00 83.12 209 ARG A N 1
ATOM 1585 C CA . ARG A 1 209 ? -17.669 -1.413 2.669 1.00 83.12 209 ARG A CA 1
ATOM 1586 C C . ARG A 1 209 ? -16.330 -1.012 2.063 1.00 83.12 209 ARG A C 1
ATOM 1588 O O . ARG A 1 209 ? -16.225 0.076 1.503 1.00 83.12 209 ARG A O 1
ATOM 1595 N N . LEU A 1 210 ? -15.299 -1.847 2.182 1.00 83.62 210 LEU A N 1
ATOM 1596 C CA . LEU A 1 210 ? -14.011 -1.579 1.542 1.00 83.62 210 LEU A CA 1
ATOM 1597 C C . LEU A 1 210 ? -14.131 -1.611 0.017 1.00 83.62 210 LEU A C 1
ATOM 1599 O O . LEU A 1 210 ? -13.552 -0.749 -0.636 1.00 83.62 210 LEU A O 1
ATOM 1603 N N . VAL A 1 211 ? -14.917 -2.536 -0.544 1.00 83.00 211 VAL A N 1
ATOM 1604 C CA . VAL A 1 211 ? -15.210 -2.566 -1.988 1.00 83.00 211 VAL A CA 1
ATOM 1605 C C . VAL A 1 211 ? -15.957 -1.308 -2.429 1.00 83.00 211 VAL A C 1
ATOM 1607 O O . VAL A 1 211 ? -15.550 -0.676 -3.399 1.00 83.00 211 VAL A O 1
ATOM 1610 N N . ALA A 1 212 ? -16.996 -0.902 -1.693 1.00 80.69 212 ALA A N 1
ATOM 1611 C CA . ALA A 1 212 ? -17.776 0.301 -1.998 1.00 80.69 212 ALA A CA 1
ATOM 1612 C C . ALA A 1 212 ? -16.919 1.584 -2.006 1.00 80.69 212 ALA A C 1
ATOM 1614 O O . ALA A 1 212 ? -17.177 2.501 -2.778 1.00 80.69 212 ALA A O 1
ATOM 1615 N N . ASN A 1 213 ? -15.859 1.626 -1.191 1.00 76.62 213 ASN A N 1
ATOM 1616 C CA . ASN A 1 213 ? -14.902 2.737 -1.138 1.00 76.62 213 ASN A CA 1
ATOM 1617 C C . ASN A 1 213 ? -13.676 2.547 -2.055 1.00 76.62 213 ASN A C 1
ATOM 1619 O O . ASN A 1 213 ? -12.675 3.234 -1.871 1.00 76.62 213 ASN A O 1
ATOM 1623 N N . GLU A 1 214 ? -13.710 1.592 -2.990 1.00 78.00 214 GLU A N 1
ATOM 1624 C CA . GLU A 1 214 ? -12.607 1.273 -3.914 1.00 78.00 214 GLU A CA 1
ATOM 1625 C C . GLU A 1 214 ? -11.279 0.879 -3.208 1.00 78.00 214 GLU A C 1
ATOM 1627 O O . GLU A 1 214 ? -10.195 0.983 -3.779 1.00 78.00 214 GLU A O 1
ATOM 1632 N N . LYS A 1 215 ? -11.348 0.371 -1.964 1.00 79.19 215 LYS A N 1
ATOM 1633 C CA . LYS A 1 215 ? -10.198 -0.071 -1.138 1.00 79.19 215 LYS A CA 1
ATOM 1634 C C . LYS A 1 215 ? -9.942 -1.587 -1.172 1.00 79.19 215 LYS A C 1
ATOM 1636 O O . LYS A 1 215 ? -8.990 -2.080 -0.558 1.00 79.19 215 LYS A O 1
ATOM 1641 N N . GLY A 1 216 ? -10.753 -2.349 -1.901 1.00 83.81 216 GLY A N 1
ATOM 1642 C CA . GLY A 1 216 ? -10.589 -3.794 -2.071 1.00 83.81 216 GLY A CA 1
ATOM 1643 C C . GLY A 1 216 ? -11.525 -4.383 -3.120 1.00 83.81 216 GLY A C 1
ATOM 1644 O O . GLY A 1 216 ? -12.356 -3.678 -3.687 1.00 83.81 216 GLY A O 1
ATOM 1645 N N . MET A 1 217 ? -11.379 -5.680 -3.383 1.00 85.19 217 MET A N 1
ATOM 1646 C CA . MET A 1 217 ? -12.209 -6.415 -4.338 1.00 85.19 217 MET A CA 1
ATOM 1647 C C . MET A 1 217 ? -12.332 -7.893 -3.963 1.00 85.19 217 MET A C 1
ATOM 1649 O O . MET A 1 217 ? -11.385 -8.493 -3.453 1.00 85.19 217 MET A O 1
ATOM 1653 N N . PHE A 1 218 ? -13.473 -8.508 -4.268 1.00 86.25 218 PHE A N 1
ATOM 1654 C CA . PHE A 1 218 ? -13.604 -9.964 -4.224 1.00 86.25 218 PHE A CA 1
ATOM 1655 C C . PHE A 1 218 ? -12.880 -10.576 -5.428 1.00 86.25 218 PHE A C 1
ATOM 1657 O O . PHE A 1 218 ? -13.012 -10.095 -6.553 1.00 86.25 218 PHE A O 1
ATOM 1664 N N . VAL A 1 219 ? -12.071 -11.604 -5.183 1.00 81.81 219 VAL A N 1
ATOM 1665 C CA . VAL A 1 219 ? -11.217 -12.241 -6.190 1.00 81.81 219 VAL A CA 1
ATOM 1666 C C . VAL A 1 219 ? -11.732 -13.648 -6.460 1.00 81.81 219 VAL A C 1
ATOM 1668 O O . VAL A 1 219 ? -11.814 -14.474 -5.552 1.00 81.81 219 VAL A O 1
ATOM 1671 N N . GLY A 1 220 ? -12.033 -13.930 -7.727 1.00 80.94 220 GLY A N 1
ATOM 1672 C CA . GLY A 1 220 ? -12.620 -15.205 -8.136 1.00 80.94 220 GLY A CA 1
ATOM 1673 C C . GLY A 1 220 ? -14.084 -15.349 -7.711 1.00 80.94 220 GLY A C 1
ATOM 1674 O O . GLY A 1 220 ? -14.712 -14.399 -7.252 1.00 80.94 220 GLY A O 1
ATOM 1675 N N . ASN A 1 221 ? -14.639 -16.545 -7.896 1.00 82.81 221 ASN A N 1
ATOM 1676 C CA . ASN A 1 221 ? -16.028 -16.823 -7.539 1.00 82.81 221 ASN A CA 1
ATOM 1677 C C . ASN A 1 221 ? -16.136 -17.176 -6.052 1.00 82.81 221 ASN A C 1
ATOM 1679 O O . ASN A 1 221 ? -15.349 -17.977 -5.551 1.00 82.81 221 ASN A O 1
ATOM 1683 N N . ALA A 1 222 ? -17.125 -16.601 -5.368 1.00 88.62 222 ALA A N 1
ATOM 1684 C CA . ALA A 1 222 ? -17.495 -17.006 -4.019 1.00 88.62 222 ALA A CA 1
ATOM 1685 C C . ALA A 1 222 ? -18.336 -18.289 -4.052 1.00 88.62 222 ALA A C 1
ATOM 1687 O O . ALA A 1 222 ? -19.091 -18.526 -4.999 1.00 88.62 222 ALA A O 1
ATOM 1688 N N . GLU A 1 223 ? -18.246 -19.093 -2.998 1.00 92.94 223 GLU A N 1
ATOM 1689 C CA . GLU A 1 223 ? -19.004 -20.333 -2.848 1.00 92.94 223 GLU A CA 1
ATOM 1690 C C . GLU A 1 223 ? -19.635 -20.421 -1.456 1.00 92.94 223 GLU A C 1
ATOM 1692 O O . GLU A 1 223 ? -19.078 -19.917 -0.482 1.00 92.94 223 GLU A O 1
ATOM 1697 N N . ILE A 1 224 ? -20.801 -21.058 -1.350 1.00 93.94 224 ILE A N 1
ATOM 1698 C CA . ILE A 1 224 ? -21.526 -21.246 -0.091 1.00 93.94 224 ILE A CA 1
ATOM 1699 C C . ILE A 1 224 ? -21.929 -22.711 0.099 1.00 93.94 224 ILE A C 1
ATOM 1701 O O . ILE A 1 224 ? -22.428 -23.352 -0.826 1.00 93.94 224 ILE A O 1
ATOM 1705 N N . ASP A 1 225 ? -21.723 -23.235 1.305 1.00 94.75 225 ASP A N 1
ATOM 1706 C CA . ASP A 1 225 ? -22.277 -24.506 1.773 1.00 94.75 225 ASP A CA 1
ATOM 1707 C C . ASP A 1 225 ? -23.442 -24.225 2.733 1.00 94.75 225 ASP A C 1
ATOM 1709 O O . ASP A 1 225 ? -23.252 -23.967 3.923 1.00 94.75 225 ASP A O 1
ATOM 1713 N N . GLU A 1 226 ? -24.668 -24.246 2.209 1.00 91.00 226 GLU A N 1
ATOM 1714 C CA . GLU A 1 226 ? -25.894 -24.074 3.003 1.00 91.00 226 GLU A CA 1
ATOM 1715 C C . GLU A 1 226 ? -26.296 -25.345 3.770 1.00 91.00 226 GLU A C 1
ATOM 1717 O O . GLU A 1 226 ? -27.119 -25.288 4.686 1.00 91.00 226 GLU A O 1
ATOM 1722 N N . ARG A 1 227 ? -25.746 -26.508 3.391 1.00 89.06 227 ARG A N 1
ATOM 1723 C CA . ARG A 1 227 ? -26.118 -27.820 3.945 1.00 89.06 227 ARG A CA 1
ATOM 1724 C C . ARG A 1 227 ? -25.203 -28.271 5.076 1.00 89.06 227 ARG A C 1
ATOM 1726 O O . ARG A 1 227 ? -25.589 -29.176 5.815 1.00 89.06 227 ARG A O 1
ATOM 1733 N N . TYR A 1 228 ? -24.053 -27.622 5.241 1.00 89.62 228 TYR A N 1
ATOM 1734 C CA . TYR A 1 228 ? -23.022 -27.953 6.223 1.00 89.62 228 TYR A CA 1
ATOM 1735 C C . TYR A 1 228 ? -22.460 -29.374 6.044 1.00 89.62 228 TYR A C 1
ATOM 1737 O O . TYR A 1 228 ? -22.066 -30.024 7.015 1.00 89.62 228 TYR A O 1
ATOM 1745 N N . ASP A 1 229 ? -22.456 -29.874 4.808 1.00 88.44 229 ASP A N 1
ATOM 1746 C CA . ASP A 1 229 ? -21.962 -31.204 4.431 1.00 88.44 229 ASP A CA 1
ATOM 1747 C C . ASP A 1 229 ? -20.687 -31.143 3.566 1.00 88.44 229 ASP A C 1
ATOM 1749 O O . ASP A 1 229 ? -20.189 -32.177 3.117 1.00 88.44 229 ASP A O 1
ATOM 1753 N N . GLY A 1 230 ? -20.139 -29.941 3.355 1.00 87.88 230 GLY A N 1
ATOM 1754 C CA . GLY A 1 230 ? -19.006 -29.671 2.476 1.00 87.88 230 GLY A CA 1
ATOM 1755 C C . GLY A 1 230 ? -19.388 -29.499 1.003 1.00 87.88 230 GLY A C 1
ATOM 1756 O O . GLY A 1 230 ? -18.491 -29.374 0.167 1.00 87.88 230 GLY A O 1
ATOM 1757 N N . SER A 1 231 ? -20.682 -29.500 0.652 1.00 90.88 231 SER A N 1
ATOM 1758 C CA . SER A 1 231 ? -21.145 -29.289 -0.726 1.00 90.88 231 SER A CA 1
ATOM 1759 C C . SER A 1 231 ? -21.275 -27.801 -1.071 1.00 90.88 231 SER A C 1
ATOM 1761 O O . SER A 1 231 ? -22.349 -27.201 -1.041 1.00 90.88 231 SER A O 1
ATOM 1763 N N . PHE A 1 232 ? -20.148 -27.205 -1.453 1.00 90.94 232 PHE A N 1
ATOM 1764 C CA . PHE A 1 232 ? -20.086 -25.814 -1.891 1.00 90.94 232 PHE A CA 1
ATOM 1765 C C . PHE A 1 232 ? -20.774 -25.600 -3.245 1.00 90.94 232 PHE A C 1
ATOM 1767 O O . PHE A 1 232 ? -20.576 -26.353 -4.203 1.00 90.94 232 PHE A O 1
ATOM 1774 N N . GLN A 1 233 ? -21.592 -24.552 -3.321 1.00 91.12 233 GLN A N 1
ATOM 1775 C CA . GLN A 1 233 ? -22.258 -24.099 -4.541 1.00 91.12 233 GLN A CA 1
ATOM 1776 C C . GLN A 1 233 ? -21.865 -22.651 -4.851 1.00 91.12 233 GLN A C 1
ATOM 1778 O O . GLN A 1 233 ? -21.625 -21.882 -3.921 1.00 91.12 233 GLN A O 1
ATOM 1783 N N . PRO A 1 234 ? -21.835 -22.229 -6.128 1.00 88.81 234 PRO A N 1
ATOM 1784 C CA . PRO A 1 234 ? -21.504 -20.851 -6.479 1.00 88.81 234 PRO A CA 1
ATOM 1785 C C . PRO A 1 234 ? -22.449 -19.840 -5.817 1.00 88.81 234 PRO A C 1
ATOM 1787 O O . PRO A 1 234 ? -23.665 -19.890 -6.019 1.00 88.81 234 PRO A O 1
ATOM 1790 N N . TYR A 1 235 ? -21.888 -18.885 -5.080 1.00 86.94 235 TYR A N 1
ATOM 1791 C CA . TYR A 1 235 ? -22.629 -17.808 -4.436 1.00 86.94 235 TYR A CA 1
ATOM 1792 C C . TYR A 1 235 ? -22.609 -16.548 -5.305 1.00 86.94 235 TYR A C 1
ATOM 1794 O O . TYR A 1 235 ? -21.556 -15.971 -5.565 1.00 86.94 235 TYR A O 1
ATOM 1802 N N . ARG A 1 236 ? -23.787 -16.101 -5.755 1.00 80.44 236 ARG A N 1
ATOM 1803 C CA . ARG A 1 236 ? -23.921 -14.937 -6.652 1.00 80.44 236 ARG A CA 1
ATOM 1804 C C . ARG A 1 236 ? -24.101 -13.598 -5.941 1.00 80.44 236 ARG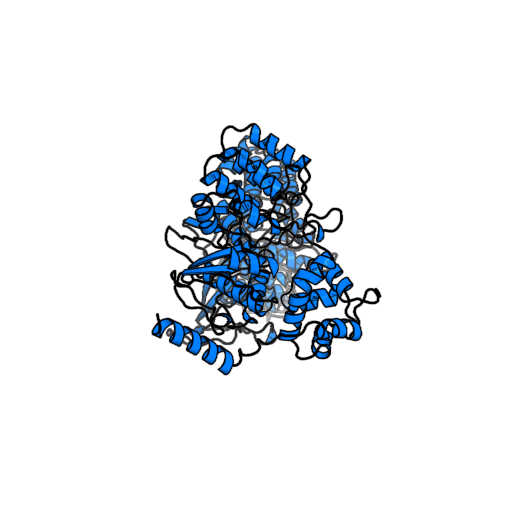 A C 1
ATOM 1806 O O . ARG A 1 236 ? -24.059 -12.579 -6.614 1.00 80.44 236 ARG A O 1
ATOM 1813 N N . GLY A 1 237 ? -24.274 -13.583 -4.619 1.00 74.56 237 GLY A N 1
ATOM 1814 C CA . GLY A 1 237 ? -24.453 -12.336 -3.863 1.00 74.56 237 GLY A CA 1
ATOM 1815 C C . GLY A 1 237 ? -23.191 -11.470 -3.772 1.00 74.56 237 GLY A C 1
ATOM 1816 O O . GLY A 1 237 ? -23.276 -10.324 -3.348 1.00 74.56 237 GLY A O 1
ATOM 1817 N N . LEU A 1 238 ? -22.030 -11.997 -4.188 1.00 74.88 238 LEU A N 1
ATOM 1818 C CA . LEU A 1 238 ? -20.768 -11.265 -4.325 1.00 74.88 238 LEU A CA 1
ATOM 1819 C C . LEU A 1 238 ? -20.385 -11.208 -5.811 1.00 74.88 238 LEU A C 1
ATOM 1821 O O . LEU A 1 238 ? -19.615 -12.032 -6.301 1.00 74.88 238 LEU A O 1
ATOM 1825 N N . VAL A 1 239 ? -20.969 -10.271 -6.563 1.00 62.34 239 VAL A N 1
ATOM 1826 C CA . VAL A 1 239 ? -20.653 -10.104 -7.991 1.00 62.34 239 VAL A CA 1
AT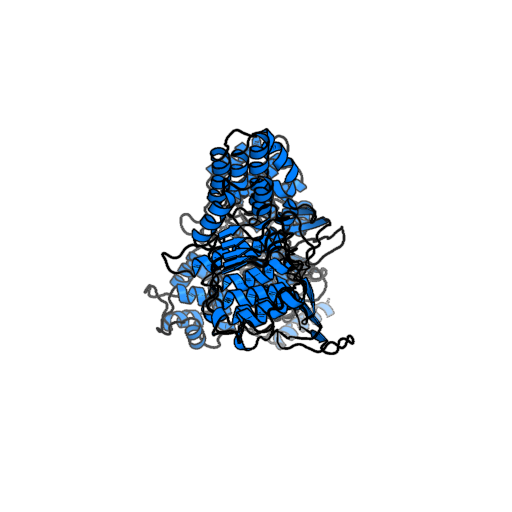OM 1827 C C . VAL A 1 239 ? -19.351 -9.313 -8.141 1.00 62.34 239 VAL A C 1
ATOM 1829 O O . VAL A 1 239 ? -19.274 -8.147 -7.768 1.00 62.34 239 VAL A O 1
ATOM 1832 N N . VAL A 1 240 ? -18.332 -9.951 -8.724 1.00 55.34 240 VAL A N 1
ATOM 1833 C CA . VAL A 1 240 ? -16.986 -9.384 -8.955 1.00 55.34 240 VAL A CA 1
ATOM 1834 C C . VAL A 1 240 ? -16.989 -8.253 -10.001 1.00 55.34 240 VAL A C 1
ATOM 1836 O O . VAL A 1 240 ? -16.078 -7.429 -10.025 1.00 55.34 240 VAL A O 1
ATOM 1839 N N . GLU A 1 241 ? -18.013 -8.189 -10.861 1.00 49.16 241 GLU A N 1
ATOM 1840 C CA . GLU A 1 241 ? -18.034 -7.333 -12.060 1.00 49.16 241 GLU A CA 1
ATOM 1841 C C . GLU A 1 241 ? -18.942 -6.089 -11.979 1.00 49.16 241 GLU A C 1
ATOM 1843 O O . GLU A 1 241 ? -18.890 -5.250 -12.878 1.00 49.16 241 GLU A O 1
ATOM 1848 N N . SER A 1 242 ? -19.754 -5.907 -10.930 1.00 42.53 242 SER A N 1
ATOM 1849 C CA . SER A 1 242 ? -20.713 -4.793 -10.860 1.00 42.53 242 SER A CA 1
ATOM 1850 C C . SER A 1 242 ? -20.387 -3.796 -9.747 1.00 42.53 242 SER A C 1
ATOM 1852 O O . SER A 1 242 ? -20.458 -4.129 -8.569 1.00 42.53 242 SER A O 1
ATOM 1854 N N . LYS A 1 243 ? -20.168 -2.524 -10.118 1.00 46.44 243 LYS A N 1
ATOM 1855 C CA . LYS A 1 243 ? -20.207 -1.351 -9.211 1.00 46.44 243 LYS A CA 1
ATOM 1856 C C . LYS A 1 243 ? -21.616 -1.063 -8.640 1.00 46.44 243 LYS A C 1
ATOM 1858 O O . LYS A 1 243 ? -21.889 0.049 -8.205 1.00 46.44 243 LYS A O 1
ATOM 1863 N N . VAL A 1 244 ? -22.541 -2.016 -8.734 1.00 43.41 244 VAL A N 1
ATOM 1864 C CA . VAL A 1 244 ? -23.956 -1.821 -8.413 1.00 43.41 244 VAL A CA 1
ATOM 1865 C C . VAL A 1 244 ? -24.196 -2.381 -7.015 1.00 43.41 244 VAL A C 1
ATOM 1867 O O . VAL A 1 244 ? -24.178 -3.594 -6.829 1.00 43.41 244 VAL A O 1
ATOM 1870 N N . GLU A 1 245 ? -24.383 -1.485 -6.044 1.00 51.16 245 GLU A N 1
ATOM 1871 C CA . GLU A 1 245 ? -24.699 -1.812 -4.643 1.00 51.16 245 GLU A CA 1
ATOM 1872 C C . GLU A 1 245 ? -26.040 -2.567 -4.492 1.00 51.16 245 GLU A C 1
ATOM 1874 O O . GLU A 1 245 ? -26.239 -3.253 -3.492 1.00 51.16 245 GLU A O 1
ATOM 1879 N N . ASP A 1 246 ? -26.940 -2.481 -5.483 1.00 49.03 246 ASP A N 1
ATOM 1880 C CA . ASP A 1 246 ? -28.343 -2.920 -5.373 1.00 49.03 246 ASP A CA 1
ATOM 1881 C C . ASP A 1 246 ? -28.573 -4.448 -5.395 1.00 49.03 246 ASP A C 1
ATOM 1883 O O . ASP A 1 246 ? -29.645 -4.893 -4.988 1.00 49.03 246 ASP A O 1
ATOM 1887 N N . ASP A 1 247 ? -27.593 -5.262 -5.812 1.00 57.97 247 ASP A N 1
ATOM 1888 C CA . ASP A 1 247 ? -27.733 -6.733 -5.902 1.00 57.97 247 ASP A CA 1
ATOM 1889 C C . ASP A 1 247 ? -27.008 -7.498 -4.776 1.00 57.97 247 ASP A C 1
ATOM 1891 O O . ASP A 1 247 ? -26.990 -8.732 -4.758 1.00 57.97 247 ASP A O 1
ATOM 1895 N N . TRP A 1 248 ? -26.387 -6.800 -3.822 1.00 71.81 248 TRP A N 1
ATOM 1896 C CA . TRP A 1 248 ? -25.679 -7.450 -2.722 1.00 71.81 248 TRP A CA 1
ATOM 1897 C C . TRP A 1 248 ? -26.639 -7.892 -1.613 1.00 71.81 248 TRP A C 1
ATOM 1899 O O . TRP A 1 248 ? -27.372 -7.085 -1.043 1.00 71.81 248 TRP A O 1
ATOM 1909 N N . TRP A 1 249 ? -26.569 -9.166 -1.219 1.00 80.50 249 TRP A N 1
ATOM 1910 C CA . TRP A 1 249 ? -27.217 -9.648 0.002 1.00 80.50 249 TRP A CA 1
ATOM 1911 C C . TRP A 1 249 ? -26.252 -10.465 0.857 1.00 80.50 249 TRP A C 1
ATOM 1913 O O . TRP A 1 249 ? -25.315 -11.093 0.358 1.00 80.50 249 TRP A O 1
ATOM 1923 N N . ILE A 1 250 ? -26.486 -10.439 2.168 1.00 85.69 250 ILE A N 1
ATOM 1924 C CA . ILE A 1 250 ? -25.718 -11.202 3.151 1.00 85.69 250 ILE A CA 1
ATOM 1925 C C . ILE A 1 250 ? -26.569 -12.398 3.571 1.00 85.69 250 ILE A C 1
ATOM 1927 O O . ILE A 1 250 ? -27.707 -12.191 4.001 1.00 85.69 250 ILE A O 1
ATOM 1931 N N . PRO A 1 251 ? -26.065 -13.635 3.457 1.00 90.00 251 PRO A N 1
ATOM 1932 C CA . PRO A 1 251 ? -26.804 -14.796 3.914 1.00 90.00 251 PRO A CA 1
ATOM 1933 C C . PRO A 1 251 ? -26.895 -14.807 5.448 1.00 90.00 251 PRO A C 1
ATOM 1935 O O . PRO A 1 251 ? -25.970 -14.390 6.143 1.00 90.00 251 PRO A O 1
ATOM 1938 N N . GLU A 1 252 ? -28.007 -15.305 5.992 1.00 89.50 252 GLU A N 1
ATOM 1939 C CA . GLU A 1 252 ? -28.170 -15.514 7.444 1.00 89.50 252 GLU A CA 1
ATOM 1940 C C . GLU A 1 252 ? -27.689 -16.905 7.899 1.00 89.50 252 GLU A C 1
ATOM 1942 O O . GLU A 1 252 ? -27.527 -17.157 9.093 1.00 89.50 252 GLU A O 1
ATOM 1947 N N . THR A 1 253 ? -27.471 -17.825 6.953 1.00 92.50 253 THR A N 1
ATOM 1948 C CA . THR A 1 253 ? -27.041 -19.211 7.194 1.00 92.50 253 THR A CA 1
ATOM 1949 C C . THR A 1 253 ? -26.089 -19.683 6.089 1.00 92.50 253 THR A C 1
ATOM 1951 O O . THR A 1 253 ? -25.962 -19.025 5.061 1.00 92.50 253 THR A O 1
ATOM 1954 N N . GLY A 1 254 ? -25.409 -20.806 6.312 1.00 93.62 254 GLY A N 1
ATOM 1955 C CA . GLY A 1 254 ? -24.387 -21.384 5.435 1.00 93.62 254 GLY A CA 1
ATOM 1956 C C . GLY A 1 254 ? -22.946 -21.006 5.799 1.00 93.62 254 GLY A C 1
ATOM 1957 O O . GLY A 1 254 ? -22.701 -20.051 6.539 1.00 93.62 254 GLY A O 1
ATOM 1958 N N . ILE A 1 255 ? -21.986 -21.779 5.284 1.00 95.56 255 ILE A N 1
ATOM 1959 C CA . ILE A 1 255 ? -20.548 -21.477 5.338 1.00 95.56 255 ILE A CA 1
ATOM 1960 C C . ILE A 1 255 ? -20.150 -20.831 4.013 1.00 95.56 255 ILE A C 1
ATOM 1962 O O . ILE A 1 255 ? -20.183 -21.481 2.971 1.00 95.56 255 ILE A O 1
ATOM 1966 N N . LEU A 1 256 ? -19.773 -19.558 4.051 1.00 94.50 256 LEU A N 1
ATOM 1967 C CA . LEU A 1 256 ? -19.385 -18.772 2.885 1.00 94.50 256 LEU A CA 1
ATOM 1968 C C . LEU A 1 256 ? -17.855 -18.749 2.742 1.00 94.50 256 LEU A C 1
ATOM 1970 O O . LEU A 1 256 ? -17.150 -18.368 3.677 1.00 94.50 256 LEU A O 1
ATOM 1974 N N . SER A 1 257 ? -17.338 -19.114 1.568 1.00 93.31 257 SER A N 1
ATOM 1975 C CA . SER A 1 257 ? -15.910 -19.097 1.239 1.00 93.31 257 SER A CA 1
ATOM 1976 C C . SER A 1 257 ? -15.620 -18.205 0.033 1.00 93.31 257 SER A C 1
ATOM 1978 O O . SER A 1 257 ? -16.318 -18.258 -0.981 1.00 93.31 257 SER A O 1
ATOM 1980 N N . PHE A 1 258 ? -14.602 -17.351 0.145 1.00 91.81 258 PHE A N 1
ATOM 1981 C CA . PHE A 1 258 ? -14.179 -16.440 -0.923 1.00 91.81 258 PHE A CA 1
ATOM 1982 C C . PHE A 1 258 ? -12.763 -15.913 -0.680 1.00 91.81 258 PHE A C 1
ATOM 1984 O O . PHE A 1 258 ? -12.241 -15.966 0.434 1.00 91.81 258 PHE A O 1
ATOM 1991 N N . THR A 1 259 ? -12.149 -15.347 -1.721 1.00 90.25 259 THR A N 1
ATOM 1992 C CA . THR A 1 259 ? -10.883 -14.610 -1.604 1.00 90.25 259 THR A CA 1
ATOM 1993 C C . THR A 1 259 ? -11.136 -13.110 -1.695 1.00 90.25 259 THR A C 1
ATOM 1995 O O . THR A 1 259 ? -11.893 -12.652 -2.549 1.00 90.25 259 THR A O 1
ATOM 1998 N N . PHE A 1 260 ? -10.484 -12.333 -0.838 1.00 88.50 260 PHE A N 1
ATOM 1999 C CA . PHE A 1 260 ? -10.519 -10.877 -0.859 1.00 88.50 260 PHE A CA 1
ATOM 2000 C C . PHE A 1 260 ? -9.138 -10.312 -1.199 1.00 88.50 260 PHE A C 1
ATOM 2002 O O . PHE A 1 260 ? -8.137 -10.657 -0.570 1.00 88.50 260 PHE A O 1
ATOM 2009 N N . GLY A 1 261 ? -9.078 -9.441 -2.201 1.00 86.12 261 GLY A N 1
ATOM 2010 C CA . GLY A 1 261 ? -7.890 -8.682 -2.573 1.00 86.12 261 GLY A CA 1
ATOM 2011 C C . GLY A 1 261 ? -7.939 -7.283 -1.970 1.00 86.12 261 GLY A C 1
ATOM 2012 O O . GLY A 1 261 ? -8.923 -6.564 -2.142 1.00 86.12 261 GLY A O 1
ATOM 2013 N N . HIS A 1 262 ? -6.872 -6.871 -1.288 1.00 83.44 262 HIS A N 1
ATOM 2014 C CA . HIS A 1 262 ? -6.782 -5.519 -0.743 1.00 83.44 262 HIS A CA 1
ATOM 2015 C C . HIS A 1 262 ? -6.078 -4.592 -1.736 1.00 83.44 262 HIS A C 1
ATOM 2017 O O . HIS A 1 262 ? -4.876 -4.706 -1.988 1.00 83.44 262 HIS A O 1
ATOM 2023 N N . CYS A 1 263 ? -6.818 -3.610 -2.248 1.00 72.56 263 CYS A N 1
ATOM 2024 C CA . CYS A 1 263 ? -6.277 -2.505 -3.029 1.00 72.56 263 CYS A CA 1
ATOM 2025 C C . CYS A 1 263 ? -5.694 -1.476 -2.053 1.00 72.56 263 CYS A C 1
ATOM 2027 O O . CYS A 1 263 ? -6.310 -0.455 -1.770 1.00 72.56 263 CYS A O 1
ATOM 2029 N N . ARG A 1 264 ? -4.550 -1.785 -1.432 1.00 75.12 264 ARG A N 1
ATOM 2030 C CA . ARG A 1 264 ? -3.827 -0.803 -0.611 1.00 75.12 264 ARG A CA 1
ATOM 2031 C C . ARG A 1 264 ? -3.379 0.328 -1.527 1.00 75.12 264 ARG A C 1
ATOM 2033 O O . ARG A 1 264 ? -2.492 0.103 -2.344 1.00 75.12 264 ARG A O 1
ATOM 2040 N N . ILE A 1 265 ? -4.001 1.495 -1.445 1.00 67.69 265 ILE A N 1
ATOM 2041 C CA . ILE A 1 265 ? -3.619 2.662 -2.245 1.00 67.69 265 ILE A CA 1
ATOM 2042 C C . ILE A 1 265 ? -2.748 3.555 -1.365 1.00 67.69 265 ILE A C 1
ATOM 2044 O O . ILE A 1 265 ? -3.019 3.709 -0.175 1.00 67.69 265 ILE A O 1
ATOM 2048 N N . ALA A 1 266 ? -1.681 4.111 -1.940 1.00 63.28 266 ALA A N 1
ATOM 2049 C CA . ALA A 1 266 ? -0.839 5.065 -1.233 1.00 63.28 266 ALA A CA 1
ATOM 2050 C C . ALA A 1 266 ? -1.693 6.240 -0.739 1.00 63.28 266 ALA A C 1
ATOM 2052 O O . ALA A 1 266 ? -2.414 6.839 -1.533 1.00 63.28 266 ALA A O 1
ATOM 2053 N N . ALA A 1 267 ? -1.587 6.571 0.550 1.00 57.25 267 ALA A N 1
ATOM 2054 C CA . ALA A 1 267 ? -2.257 7.741 1.108 1.00 57.25 267 ALA A CA 1
ATOM 2055 C C . ALA A 1 267 ? -1.956 8.987 0.264 1.00 57.25 267 ALA A C 1
ATOM 2057 O O . ALA A 1 267 ? -0.786 9.359 0.099 1.00 57.25 267 ALA A O 1
ATOM 2058 N N . SER A 1 268 ? -3.003 9.602 -0.291 1.00 54.69 268 SER A N 1
ATOM 2059 C CA . SER A 1 268 ? -2.898 10.928 -0.888 1.00 54.69 268 SER A CA 1
ATOM 2060 C C . SER A 1 268 ? -2.619 11.968 0.205 1.00 54.69 268 SER A C 1
ATOM 2062 O O . SER A 1 268 ? -2.780 11.696 1.397 1.00 54.69 268 SER A O 1
ATOM 2064 N N . GLN A 1 269 ? -2.190 13.176 -0.178 1.00 52.41 269 GLN A N 1
ATOM 2065 C CA . GLN A 1 269 ? -2.077 14.278 0.788 1.00 52.41 269 GLN A CA 1
ATOM 2066 C C . GLN A 1 269 ? -3.418 14.592 1.471 1.00 52.41 269 GLN A C 1
ATOM 2068 O O . GLN A 1 269 ? -3.401 15.108 2.583 1.00 52.41 269 GLN A O 1
ATOM 2073 N N . ASP A 1 270 ? -4.537 14.213 0.848 1.00 48.16 270 ASP A N 1
ATOM 2074 C CA . ASP A 1 270 ? -5.889 14.405 1.369 1.00 48.16 270 ASP A CA 1
ATOM 2075 C C . ASP A 1 270 ? -6.382 13.217 2.232 1.00 48.16 270 ASP A C 1
ATOM 2077 O O . ASP A 1 270 ? -7.358 13.362 2.962 1.00 48.16 270 ASP A O 1
ATOM 2081 N N . ASP A 1 271 ? -5.718 12.050 2.190 1.00 50.38 271 ASP A N 1
ATOM 2082 C CA . ASP A 1 271 ? -6.158 10.802 2.856 1.00 50.38 271 ASP A CA 1
ATOM 2083 C C . ASP A 1 271 ? -5.545 10.552 4.246 1.00 50.38 271 ASP A C 1
ATOM 2085 O O . ASP A 1 271 ? -5.847 9.541 4.889 1.00 50.38 271 ASP A O 1
ATOM 2089 N N . SER A 1 272 ? -4.655 11.421 4.729 1.00 53.62 272 SER A N 1
ATOM 2090 C CA . SER A 1 272 ? -4.165 11.322 6.111 1.00 53.62 272 SER A CA 1
ATOM 2091 C C . SER A 1 272 ? -5.279 11.695 7.089 1.00 53.62 272 SER A C 1
ATOM 2093 O O . SER A 1 272 ? -6.169 12.436 6.685 1.00 53.62 272 SER A O 1
ATOM 2095 N N . LEU A 1 273 ? -5.240 11.170 8.327 1.00 50.00 273 LEU A N 1
ATOM 2096 C CA . LEU A 1 273 ? -6.225 11.390 9.408 1.00 50.00 273 LEU A CA 1
ATOM 2097 C C . LEU A 1 273 ? -7.111 12.631 9.182 1.00 50.00 273 LEU A C 1
ATOM 2099 O O . LEU A 1 273 ? -6.774 13.741 9.594 1.00 50.00 273 LEU A O 1
ATOM 2103 N N . GLY A 1 274 ? -8.228 12.398 8.491 1.00 45.09 274 GLY A N 1
ATOM 2104 C CA . GLY A 1 274 ? -9.192 13.382 8.043 1.00 45.09 274 GLY A CA 1
ATOM 2105 C C . GLY A 1 274 ? -8.672 14.470 7.093 1.00 45.09 274 GLY A C 1
ATOM 2106 O O . GLY A 1 274 ? -8.244 15.535 7.538 1.00 45.09 274 GLY A O 1
ATOM 2107 N N . ALA A 1 275 ? -9.128 14.394 5.839 1.00 39.06 275 ALA A N 1
ATOM 2108 C CA . ALA A 1 275 ? -9.612 15.562 5.083 1.00 39.06 275 ALA A CA 1
ATOM 2109 C C . ALA A 1 275 ? -10.607 16.452 5.887 1.00 39.06 275 ALA A C 1
ATOM 2111 O O . ALA A 1 275 ? -11.039 17.508 5.425 1.00 39.06 275 ALA A O 1
ATOM 2112 N N . THR A 1 276 ? -10.971 16.066 7.118 1.00 52.19 276 THR A N 1
ATOM 2113 C CA . THR A 1 276 ? -11.540 16.944 8.134 1.00 52.19 276 THR A CA 1
ATOM 2114 C C . THR A 1 276 ? -10.638 16.991 9.374 1.00 52.19 276 THR A C 1
ATOM 2116 O O . THR A 1 276 ? -10.412 15.982 10.037 1.00 52.19 276 THR A O 1
ATOM 2119 N N . GLY A 1 277 ? -10.223 18.187 9.804 1.00 61.88 277 GLY A N 1
ATOM 2120 C CA . GLY A 1 277 ? -9.545 18.381 11.099 1.00 61.88 277 GLY A CA 1
ATOM 2121 C C . GLY A 1 277 ? -10.370 17.954 12.331 1.00 61.88 277 GLY A C 1
ATOM 2122 O O . GLY A 1 277 ? -9.927 18.143 13.459 1.00 61.88 277 GLY A O 1
ATOM 2123 N N . LEU A 1 278 ? -11.577 17.408 12.143 1.00 64.38 278 LEU A N 1
ATOM 2124 C CA . LEU A 1 278 ? -12.435 16.839 13.182 1.00 64.38 278 LEU A CA 1
ATOM 2125 C C . LEU A 1 278 ? -11.920 15.480 13.675 1.00 64.38 278 LEU A C 1
ATOM 2127 O O . LEU A 1 278 ? -11.966 15.234 14.877 1.00 64.38 278 LEU A O 1
ATOM 2131 N N . GLU A 1 279 ? -11.406 14.628 12.782 1.00 72.00 279 GLU A N 1
ATOM 2132 C CA . GLU A 1 279 ? -10.873 13.305 13.143 1.00 72.00 279 GLU A CA 1
ATOM 2133 C C . GLU A 1 279 ? -9.619 13.430 14.003 1.00 72.00 279 GLU A C 1
ATOM 2135 O O . GLU A 1 279 ? -9.536 12.834 15.078 1.00 72.00 279 GLU A O 1
ATOM 2140 N N . TRP A 1 280 ? -8.684 14.281 13.569 1.00 76.88 280 TRP A N 1
ATOM 2141 C CA . TRP A 1 280 ? -7.485 14.594 14.337 1.00 76.88 280 TRP A CA 1
ATOM 2142 C C . TRP A 1 280 ? -7.815 15.203 15.700 1.00 76.88 280 TRP A C 1
ATOM 2144 O O . TRP A 1 280 ? -7.263 14.767 16.704 1.00 76.88 280 TRP A O 1
ATOM 2154 N N . ARG A 1 281 ? -8.750 16.162 15.770 1.00 78.12 281 ARG A N 1
ATOM 2155 C CA . ARG A 1 281 ? -9.172 16.759 17.050 1.00 78.12 281 ARG A CA 1
ATOM 2156 C C . ARG A 1 281 ? -9.772 15.726 17.994 1.00 78.12 281 ARG A C 1
ATOM 2158 O O . ARG A 1 281 ? -9.372 15.676 19.147 1.00 78.12 281 ARG A O 1
ATOM 2165 N N . ALA A 1 282 ? -10.679 14.880 17.505 1.00 77.94 282 ALA A N 1
ATOM 2166 C CA . ALA A 1 282 ? -11.282 13.829 18.321 1.00 77.94 282 ALA A CA 1
ATOM 2167 C C . ALA A 1 282 ? -10.235 12.828 18.830 1.00 77.94 282 ALA A C 1
ATOM 2169 O O . ALA A 1 282 ? -10.307 12.402 19.982 1.00 77.94 282 ALA A O 1
ATOM 2170 N N . LEU A 1 283 ? -9.256 12.478 17.986 1.00 79.19 283 LEU A N 1
ATOM 2171 C CA . LEU A 1 283 ? -8.138 11.622 18.371 1.00 79.19 283 LEU A CA 1
ATOM 2172 C C . LEU A 1 283 ? -7.267 12.308 19.422 1.00 79.19 283 LEU A C 1
ATOM 2174 O O . LEU A 1 283 ? -6.961 11.707 20.444 1.00 79.19 283 LEU A O 1
ATOM 2178 N N . LYS A 1 284 ? -6.899 13.567 19.191 1.00 79.44 284 LYS A N 1
ATOM 2179 C CA . LYS A 1 284 ? -6.083 14.367 20.100 1.00 79.44 284 LYS A CA 1
ATOM 2180 C C . LYS A 1 284 ? -6.748 14.512 21.469 1.00 79.44 284 LYS A C 1
ATOM 2182 O O . LYS A 1 284 ? -6.077 14.289 22.468 1.00 79.44 284 LYS A O 1
ATOM 2187 N N . ASP A 1 285 ? -8.041 14.825 21.517 1.00 79.12 285 ASP A N 1
ATOM 2188 C CA . ASP A 1 285 ? -8.795 14.964 22.768 1.00 79.12 285 ASP A CA 1
ATOM 2189 C C . ASP A 1 285 ? -8.809 13.652 23.567 1.00 79.12 285 ASP A C 1
ATOM 2191 O O . ASP A 1 285 ? -8.617 13.663 24.779 1.00 79.12 285 ASP A O 1
ATOM 2195 N N . ASP A 1 286 ? -8.978 12.512 22.889 1.00 76.25 286 ASP A N 1
ATOM 2196 C CA . ASP A 1 286 ? -8.947 11.195 23.533 1.00 76.25 286 ASP A CA 1
ATOM 2197 C C . ASP A 1 286 ? -7.539 10.782 23.973 1.00 76.25 286 ASP A C 1
ATOM 2199 O O . ASP A 1 286 ? -7.370 10.158 25.020 1.00 76.25 286 ASP A O 1
ATOM 2203 N N . LEU A 1 287 ? -6.518 11.101 23.177 1.00 73.88 287 LEU A N 1
ATOM 2204 C CA . LEU A 1 287 ? -5.130 10.795 23.505 1.00 73.88 287 LEU A CA 1
ATOM 2205 C C . LEU A 1 287 ? -4.572 11.732 24.577 1.00 73.88 287 LEU A C 1
ATOM 2207 O O . LEU A 1 287 ? -3.628 11.366 25.254 1.00 73.88 287 LEU A O 1
ATOM 2211 N N . LEU A 1 288 ? -5.109 12.930 24.764 1.00 73.94 288 LEU A N 1
ATOM 2212 C CA . LEU A 1 288 ? -4.600 13.894 25.744 1.00 73.94 288 LEU A CA 1
ATOM 2213 C C . LEU A 1 288 ? -5.519 14.034 26.963 1.00 73.94 288 LEU A C 1
ATOM 2215 O O . LEU A 1 288 ? -5.478 15.043 27.661 1.00 73.94 288 LEU A O 1
ATOM 2219 N N . ASP A 1 289 ? -6.339 13.022 27.239 1.00 75.81 289 ASP A N 1
ATOM 2220 C CA . ASP A 1 289 ? -7.161 12.975 28.443 1.00 75.81 289 ASP A CA 1
ATOM 2221 C C . ASP A 1 289 ? -6.267 12.829 29.699 1.00 75.81 289 ASP A C 1
ATOM 2223 O O . ASP A 1 289 ? -5.597 11.799 29.853 1.00 75.81 289 ASP A O 1
ATOM 2227 N N . PRO A 1 290 ? -6.226 13.832 30.603 1.00 70.62 290 PRO A N 1
ATOM 2228 C CA . PRO A 1 290 ? -5.363 13.815 31.785 1.00 70.62 290 PRO A CA 1
ATOM 2229 C C . PRO A 1 290 ? -5.736 12.729 32.800 1.00 70.62 290 PRO A C 1
ATOM 2231 O O . PRO A 1 290 ? -4.905 12.391 33.645 1.00 70.62 290 PRO A O 1
ATOM 2234 N N . ASP A 1 291 ? -6.959 12.199 32.736 1.00 74.12 291 ASP A N 1
ATOM 2235 C CA . ASP A 1 291 ? -7.443 11.179 33.664 1.00 74.12 291 ASP A CA 1
ATOM 2236 C C . ASP A 1 291 ? -7.070 9.752 33.208 1.00 74.12 291 ASP A C 1
ATOM 2238 O O . ASP A 1 291 ? -7.251 8.790 33.963 1.00 74.12 291 ASP A O 1
ATOM 2242 N N . LYS A 1 292 ? -6.505 9.584 32.000 1.00 75.75 292 LYS A N 1
ATOM 2243 C CA . LYS A 1 292 ? -6.062 8.277 31.486 1.00 75.75 292 LYS A CA 1
ATOM 2244 C C . LYS A 1 292 ? -4.730 7.835 32.086 1.00 75.75 292 LYS A C 1
ATOM 2246 O O . LYS A 1 292 ? -3.777 8.600 32.222 1.00 75.75 292 LYS A O 1
ATOM 2251 N N . SER A 1 293 ? -4.630 6.537 32.373 1.00 78.88 293 SER A N 1
ATOM 2252 C CA . SER A 1 293 ? -3.360 5.924 32.763 1.00 78.88 293 SER A CA 1
ATOM 2253 C C . SER A 1 293 ? -2.388 5.854 31.578 1.00 78.88 293 SER A C 1
ATOM 2255 O O . SER A 1 293 ? -2.808 5.708 30.428 1.00 78.88 293 SER A O 1
ATOM 2257 N N . SER A 1 294 ? -1.074 5.860 31.843 1.00 76.75 294 SER A N 1
ATOM 2258 C CA . SER A 1 294 ? -0.056 5.704 30.789 1.00 76.75 294 SER A CA 1
ATOM 2259 C C . SER A 1 294 ? -0.235 4.413 29.980 1.00 76.75 294 SER A C 1
ATOM 2261 O O . SER A 1 294 ? 0.079 4.377 28.795 1.00 76.75 294 SER A O 1
ATOM 2263 N N . LYS A 1 295 ? -0.759 3.350 30.604 1.00 79.25 295 LYS A N 1
ATOM 2264 C CA . LYS A 1 295 ? -1.040 2.073 29.939 1.00 79.25 295 LYS A CA 1
ATOM 2265 C C . LYS A 1 295 ? -2.213 2.189 28.964 1.00 79.25 295 LYS A C 1
ATOM 2267 O O . LYS A 1 295 ? -2.096 1.773 27.814 1.00 79.25 295 LYS A O 1
ATOM 2272 N N . ASP A 1 296 ? -3.324 2.773 29.406 1.00 78.56 296 ASP A N 1
ATOM 2273 C CA . ASP A 1 296 ? -4.501 2.959 28.550 1.00 78.56 296 ASP A CA 1
ATOM 2274 C C . ASP A 1 296 ? -4.170 3.881 27.370 1.00 78.56 296 ASP A C 1
ATOM 2276 O O . ASP A 1 296 ? -4.559 3.616 26.233 1.00 78.56 296 ASP A O 1
ATOM 2280 N N . TRP A 1 297 ? -3.366 4.912 27.627 1.00 80.44 297 TRP A N 1
ATOM 2281 C CA . TRP A 1 297 ? -2.842 5.815 26.612 1.00 80.44 297 TRP A CA 1
ATOM 2282 C C . TRP A 1 297 ? -2.022 5.095 25.530 1.00 80.44 297 TRP A C 1
ATOM 2284 O O . TRP A 1 297 ? -2.287 5.257 24.336 1.00 80.44 297 TRP A O 1
ATOM 2294 N N . LEU A 1 298 ? -1.060 4.253 25.936 1.00 79.81 298 LEU A N 1
ATOM 2295 C CA . LEU A 1 298 ? -0.234 3.468 25.010 1.00 79.81 298 LEU A CA 1
ATOM 2296 C C . LEU A 1 298 ? -1.100 2.533 24.159 1.00 79.81 298 LEU A C 1
ATOM 2298 O O . LEU A 1 298 ? -0.941 2.486 22.938 1.00 79.81 298 LEU A O 1
ATOM 2302 N N . GLY A 1 299 ? -2.058 1.844 24.785 1.00 80.75 299 GLY A N 1
ATOM 2303 C CA . GLY A 1 299 ? -3.010 0.984 24.086 1.00 80.75 299 GLY A CA 1
ATOM 2304 C C . GLY A 1 299 ? -3.822 1.738 23.029 1.00 80.75 299 GLY A C 1
ATOM 2305 O O . GLY A 1 299 ? -3.999 1.239 21.917 1.00 80.75 299 GLY A O 1
ATOM 2306 N N . MET A 1 300 ? -4.268 2.963 23.328 1.00 80.56 300 MET A N 1
ATOM 2307 C CA . MET A 1 300 ? -5.011 3.787 22.371 1.00 80.56 300 MET A CA 1
ATOM 2308 C C . MET A 1 300 ? -4.159 4.229 21.183 1.00 80.56 300 MET A C 1
ATOM 2310 O O . MET A 1 300 ? -4.613 4.093 20.049 1.00 80.56 300 MET A O 1
ATOM 2314 N N . ILE A 1 301 ? -2.922 4.684 21.397 1.00 81.56 301 ILE A N 1
ATOM 2315 C CA . ILE A 1 301 ? -2.016 5.022 20.287 1.00 81.56 301 ILE A CA 1
ATOM 2316 C C . ILE A 1 301 ? -1.752 3.813 19.401 1.00 81.56 301 ILE A C 1
ATOM 2318 O O . ILE A 1 301 ? -1.858 3.912 18.180 1.00 81.56 301 ILE A O 1
ATOM 2322 N N . GLN A 1 302 ? -1.484 2.656 20.004 1.00 81.50 302 GLN A N 1
ATOM 2323 C CA . GLN A 1 302 ? -1.256 1.423 19.259 1.00 81.50 302 GLN A CA 1
ATOM 2324 C C . GLN A 1 302 ? -2.488 0.947 18.489 1.00 81.50 302 GLN A C 1
ATOM 2326 O O . GLN A 1 302 ? -2.324 0.276 17.476 1.00 81.50 302 GLN A O 1
ATOM 2331 N N . ALA A 1 303 ? -3.698 1.250 18.961 1.00 80.88 303 ALA A N 1
ATOM 2332 C CA . ALA A 1 303 ? -4.934 0.896 18.275 1.00 80.88 303 ALA A CA 1
ATOM 2333 C C . ALA A 1 303 ? -5.273 1.883 17.147 1.00 80.88 303 ALA A C 1
ATOM 2335 O O . ALA A 1 303 ? -5.587 1.452 16.038 1.00 80.88 303 ALA A O 1
ATOM 2336 N N . GLN A 1 304 ? -5.198 3.193 17.408 1.00 78.81 304 GLN A N 1
ATOM 2337 C CA . GLN A 1 304 ? -5.642 4.227 16.465 1.00 78.81 304 GLN A CA 1
ATOM 2338 C C . GLN A 1 304 ? -4.596 4.554 15.395 1.00 78.81 304 GLN A C 1
ATOM 2340 O O . GLN A 1 304 ? -4.948 4.746 14.231 1.00 78.81 304 GLN A O 1
ATOM 2345 N N . ILE A 1 305 ? -3.311 4.563 15.757 1.00 77.62 305 ILE A N 1
ATOM 2346 C CA . ILE A 1 305 ? -2.188 4.797 14.840 1.00 77.62 305 ILE A CA 1
ATOM 2347 C C . ILE A 1 305 ? -1.629 3.435 14.404 1.00 77.62 305 ILE A C 1
ATOM 2349 O O . ILE A 1 305 ? -0.486 3.075 14.677 1.00 77.62 305 ILE A O 1
ATOM 2353 N N . SER A 1 306 ? -2.478 2.617 13.779 1.00 71.81 306 SER A N 1
ATOM 2354 C CA . SER A 1 306 ? -2.119 1.272 13.320 1.00 71.81 306 SER A CA 1
ATOM 2355 C C . SER A 1 306 ? -2.475 1.046 11.861 1.00 71.81 306 SER A C 1
ATOM 2357 O O . SER A 1 306 ? -3.397 1.665 11.336 1.00 71.81 306 SER A O 1
ATOM 2359 N N . GLY A 1 307 ? -1.738 0.129 11.222 1.00 68.00 307 GLY A N 1
ATOM 2360 C CA . GLY A 1 307 ? -2.064 -0.380 9.894 1.00 68.00 307 GLY A CA 1
ATOM 2361 C C . GLY A 1 307 ? -2.071 0.711 8.823 1.00 68.00 307 GLY A C 1
ATOM 2362 O O . GLY A 1 307 ? -1.002 1.139 8.401 1.00 68.00 307 GLY A O 1
ATOM 2363 N N . ASP A 1 308 ? -3.268 1.145 8.439 1.00 66.38 308 ASP A N 1
ATOM 2364 C CA . ASP A 1 308 ? -3.650 2.082 7.373 1.00 66.38 308 ASP A CA 1
ATOM 2365 C C . ASP A 1 308 ? -3.838 3.549 7.821 1.00 66.38 308 ASP A C 1
ATOM 2367 O O . ASP A 1 308 ? -4.198 4.392 7.001 1.00 66.38 308 ASP A O 1
ATOM 2371 N N . THR A 1 309 ? -3.607 3.887 9.094 1.00 74.94 309 THR A N 1
ATOM 2372 C CA . THR A 1 309 ? -3.691 5.283 9.563 1.00 74.94 309 THR A CA 1
ATOM 2373 C C . THR A 1 309 ? -2.403 6.059 9.254 1.00 74.94 309 THR A C 1
ATOM 2375 O O . THR A 1 309 ? -1.362 5.785 9.852 1.00 74.94 309 THR A O 1
ATOM 2378 N N . PHE A 1 310 ? -2.479 7.074 8.386 1.00 76.50 310 PHE A N 1
ATOM 2379 C CA . PHE A 1 310 ? -1.361 7.978 8.073 1.00 76.50 310 PHE A CA 1
ATOM 2380 C C . PHE A 1 310 ? -1.484 9.317 8.799 1.00 76.50 310 PHE A C 1
ATOM 2382 O O . PHE A 1 310 ? -2.586 9.816 9.037 1.00 76.50 310 PHE A O 1
ATOM 2389 N N . LEU A 1 311 ? -0.335 9.909 9.121 1.00 79.44 311 LEU A N 1
ATOM 2390 C CA . LEU A 1 311 ? -0.233 11.171 9.848 1.00 79.44 311 LEU A CA 1
ATOM 2391 C C . LEU A 1 311 ? 0.626 12.169 9.081 1.00 79.44 311 LEU A C 1
ATOM 2393 O O . LEU A 1 311 ? 1.651 11.817 8.497 1.00 79.44 311 LEU A O 1
ATOM 2397 N N . HIS A 1 312 ? 0.238 13.436 9.141 1.00 83.94 312 HIS A N 1
ATOM 2398 C CA . HIS A 1 312 ? 1.145 14.523 8.812 1.00 83.94 312 HIS A CA 1
ATOM 2399 C C . HIS A 1 312 ? 2.218 14.678 9.894 1.00 83.94 312 HIS A C 1
ATOM 2401 O O . HIS A 1 312 ? 1.973 14.403 11.073 1.00 83.94 312 HIS A O 1
ATOM 2407 N N . PHE A 1 313 ? 3.400 15.150 9.495 1.00 86.56 313 PHE A N 1
ATOM 2408 C CA . PHE A 1 313 ? 4.481 15.473 10.428 1.00 86.56 313 PHE A CA 1
ATOM 2409 C C . PHE A 1 313 ? 4.009 16.420 11.542 1.00 86.56 313 PHE A C 1
ATOM 2411 O O . PHE A 1 313 ? 4.302 16.184 12.709 1.00 86.56 313 PHE A O 1
ATOM 2418 N N . GLU A 1 314 ? 3.217 17.433 11.195 1.00 87.25 314 GLU A N 1
ATOM 2419 C CA . GLU A 1 314 ? 2.693 18.443 12.113 1.00 87.25 314 GLU A CA 1
ATOM 2420 C C . GLU A 1 314 ? 1.855 17.817 13.239 1.00 87.25 314 GLU A C 1
ATOM 2422 O O . GLU A 1 314 ? 2.005 18.178 14.402 1.00 87.25 314 GLU A O 1
ATOM 2427 N N . HIS A 1 315 ? 1.027 16.822 12.910 1.00 86.56 315 HIS A N 1
ATOM 2428 C CA . HIS A 1 315 ? 0.214 16.082 13.877 1.00 86.56 315 HIS A CA 1
ATOM 2429 C C . HIS A 1 315 ? 1.085 15.227 14.815 1.00 86.56 315 HIS A C 1
ATOM 2431 O O . HIS A 1 315 ? 0.874 15.195 16.029 1.00 86.56 315 HIS A O 1
ATOM 2437 N N . ALA A 1 316 ? 2.101 14.547 14.273 1.00 88.00 316 ALA A N 1
ATOM 2438 C CA . ALA A 1 316 ? 3.028 13.753 15.079 1.00 88.00 316 ALA A CA 1
ATOM 2439 C C . ALA A 1 316 ? 3.881 14.633 16.013 1.00 88.00 316 ALA A C 1
ATOM 2441 O O . ALA A 1 316 ? 4.059 14.291 17.184 1.00 88.00 316 ALA A O 1
ATOM 2442 N N . ALA A 1 317 ? 4.360 15.775 15.515 1.00 90.25 317 ALA A N 1
ATOM 2443 C CA . ALA A 1 317 ? 5.098 16.768 16.288 1.00 90.25 317 ALA A CA 1
ATOM 2444 C C . ALA A 1 317 ? 4.237 17.356 17.417 1.00 90.25 317 ALA A C 1
ATOM 2446 O O . ALA A 1 317 ? 4.665 17.379 18.570 1.00 90.25 317 ALA A O 1
ATOM 2447 N N . GLU A 1 318 ? 2.988 17.725 17.115 1.00 87.44 318 GLU A N 1
ATOM 2448 C CA . GLU A 1 318 ? 2.039 18.255 18.097 1.00 87.44 318 GLU A CA 1
ATOM 2449 C C . GLU A 1 318 ? 1.763 17.260 19.238 1.00 87.44 318 GLU A C 1
ATOM 2451 O O . GLU A 1 318 ? 1.666 17.670 20.398 1.00 87.44 318 GLU A O 1
ATOM 2456 N N . LEU A 1 319 ? 1.677 15.951 18.958 1.00 85.81 319 LEU A N 1
ATOM 2457 C CA . LEU A 1 319 ? 1.562 14.929 20.008 1.00 85.81 319 LEU A CA 1
ATOM 2458 C C . LEU A 1 319 ? 2.804 14.879 20.897 1.00 85.81 319 LEU A C 1
ATOM 2460 O O . LEU A 1 319 ? 2.669 14.834 22.120 1.00 85.81 319 LEU A O 1
ATOM 2464 N N . LEU A 1 320 ? 4.003 14.894 20.308 1.00 88.56 320 LEU A N 1
ATOM 2465 C CA . LEU A 1 320 ? 5.258 14.859 21.064 1.00 88.56 320 LEU A CA 1
ATOM 2466 C C . LEU A 1 320 ? 5.394 16.068 21.998 1.00 88.56 320 LEU A C 1
ATOM 2468 O O . LEU A 1 320 ? 5.737 15.891 23.169 1.00 88.56 320 LEU A O 1
ATOM 2472 N N . GLU A 1 321 ? 5.074 17.265 21.506 1.00 87.81 321 GLU A N 1
ATOM 2473 C CA . GLU A 1 321 ? 5.071 18.509 22.286 1.00 87.81 321 GLU A CA 1
ATOM 2474 C C . GLU A 1 321 ? 3.983 18.500 23.369 1.00 87.81 321 GLU A C 1
ATOM 2476 O O . GLU A 1 321 ? 4.222 18.873 24.520 1.00 87.81 321 GLU A O 1
ATOM 2481 N N . SER A 1 322 ? 2.785 18.008 23.040 1.00 83.50 322 SER A N 1
ATOM 2482 C CA . SER A 1 322 ? 1.683 17.913 24.001 1.00 83.50 322 SER A CA 1
ATOM 2483 C C . SER A 1 322 ? 2.040 16.993 25.172 1.00 83.50 322 SER A C 1
ATOM 2485 O O . SER A 1 322 ? 1.807 17.364 26.322 1.00 83.50 322 SER A O 1
ATOM 2487 N N . ILE A 1 323 ? 2.673 15.843 24.914 1.00 81.44 323 ILE A N 1
ATOM 2488 C CA . ILE A 1 323 ? 3.132 14.908 25.958 1.00 81.44 323 ILE A CA 1
ATOM 2489 C C . ILE A 1 323 ? 4.135 15.578 26.911 1.00 81.44 323 ILE A C 1
ATOM 2491 O O . ILE A 1 323 ? 4.116 15.303 28.112 1.00 81.44 323 ILE A O 1
ATOM 2495 N N . GLU A 1 324 ? 4.988 16.479 26.412 1.00 77.50 324 GLU A N 1
ATOM 2496 C CA . GLU A 1 324 ? 5.886 17.263 27.269 1.00 77.50 324 GLU A CA 1
ATOM 2497 C C . GLU A 1 324 ? 5.109 18.241 28.158 1.00 77.50 324 GLU A C 1
ATOM 2499 O O . GLU A 1 324 ? 5.405 18.356 29.349 1.00 77.50 324 GLU A O 1
ATOM 2504 N N . SER A 1 325 ? 4.088 18.905 27.606 1.00 74.25 325 SER A N 1
ATOM 2505 C CA . SER A 1 325 ? 3.280 19.895 28.331 1.00 74.25 325 SER A CA 1
ATOM 2506 C C . SER A 1 325 ? 2.386 19.287 29.422 1.00 74.25 325 SER A C 1
ATOM 2508 O O . SER A 1 325 ? 2.206 19.888 30.481 1.00 74.25 325 SER A O 1
ATOM 2510 N N . PHE A 1 326 ? 1.864 18.075 29.196 1.00 64.19 326 PHE A N 1
ATOM 2511 C CA . PHE A 1 326 ? 0.999 17.350 30.135 1.00 64.19 326 PHE A CA 1
ATOM 2512 C C . PHE A 1 326 ? 1.749 16.776 31.335 1.00 64.19 326 PHE A C 1
ATOM 2514 O O . PHE A 1 326 ? 1.110 16.344 32.295 1.00 64.19 326 PHE A O 1
ATOM 2521 N N . GLY A 1 327 ? 3.086 16.753 31.285 1.00 55.09 327 GLY A N 1
ATOM 2522 C CA . GLY A 1 327 ? 3.964 16.183 32.299 1.00 55.09 327 GLY A CA 1
ATOM 2523 C C . GLY A 1 327 ? 3.798 16.835 33.671 1.00 55.09 327 GLY A C 1
ATOM 2524 O O . GLY A 1 327 ? 4.644 17.604 34.119 1.00 55.09 327 GLY A O 1
ATOM 2525 N N . ASN A 1 328 ? 2.744 16.464 34.394 1.00 45.75 328 ASN A N 1
ATOM 2526 C CA . ASN A 1 328 ? 2.520 16.807 35.786 1.00 45.75 328 ASN A CA 1
ATOM 2527 C C . ASN A 1 328 ? 3.439 15.934 36.661 1.00 45.75 328 ASN A C 1
ATOM 2529 O O . ASN A 1 328 ? 2.986 15.004 37.314 1.00 45.75 328 ASN A O 1
ATOM 2533 N N . VAL A 1 329 ? 4.753 16.183 36.565 1.00 46.00 329 VAL A N 1
ATOM 2534 C CA . VAL A 1 329 ? 5.899 15.929 37.477 1.00 46.00 329 VAL A CA 1
ATOM 2535 C C . VAL A 1 329 ? 5.970 14.607 38.279 1.00 46.00 329 VAL A C 1
ATOM 2537 O O . VAL A 1 329 ? 6.871 14.455 39.097 1.00 46.00 329 VAL A O 1
ATOM 2540 N N . LYS A 1 330 ? 5.115 13.600 38.076 1.00 51.22 330 LYS A N 1
ATOM 2541 C CA . LYS A 1 330 ? 5.122 12.397 38.930 1.00 51.22 330 LYS A CA 1
ATOM 2542 C C . LYS A 1 330 ? 5.988 11.246 38.409 1.00 51.22 330 LYS A C 1
ATOM 2544 O O . LYS A 1 330 ? 6.481 10.493 39.241 1.00 51.22 330 LYS A O 1
ATOM 2549 N N . ASP A 1 331 ? 6.273 11.152 37.103 1.00 58.03 331 ASP A N 1
ATOM 2550 C CA . ASP A 1 331 ? 7.231 10.162 36.575 1.00 58.03 331 ASP A CA 1
ATOM 2551 C C . ASP A 1 331 ? 7.806 10.531 35.187 1.00 58.03 331 ASP A C 1
ATOM 2553 O O . ASP A 1 331 ? 7.148 10.391 34.155 1.00 58.03 331 ASP A O 1
ATOM 2557 N N . ARG A 1 332 ? 9.072 10.974 35.139 1.00 57.72 332 ARG A N 1
ATOM 2558 C CA . ARG A 1 332 ? 9.781 11.286 33.878 1.00 57.72 332 ARG A CA 1
ATOM 2559 C C . ARG A 1 332 ? 10.016 10.055 32.994 1.00 57.72 332 ARG A C 1
ATOM 2561 O O . ARG A 1 332 ? 10.178 10.213 31.786 1.00 57.72 332 ARG A O 1
ATOM 2568 N N . SER A 1 333 ? 10.041 8.847 33.563 1.00 60.94 333 SER A N 1
ATOM 2569 C CA . SER A 1 333 ? 10.249 7.615 32.793 1.00 60.94 333 SER A CA 1
ATOM 2570 C C . SER A 1 333 ? 9.024 7.250 31.943 1.00 60.94 333 SER A C 1
ATOM 2572 O O . SER A 1 333 ? 9.171 6.736 30.830 1.00 60.94 333 SER A O 1
ATOM 2574 N N . SER A 1 334 ? 7.825 7.622 32.408 1.00 73.31 334 SER A N 1
ATOM 2575 C CA . SER A 1 334 ? 6.577 7.484 31.653 1.00 73.31 334 SER A CA 1
ATOM 2576 C C . SER A 1 334 ? 6.570 8.375 30.407 1.00 73.31 334 SER A C 1
ATOM 2578 O O . SER A 1 334 ? 6.200 7.910 29.335 1.00 73.31 334 SER A O 1
ATOM 2580 N N . VAL A 1 335 ? 7.042 9.623 30.516 1.00 80.19 335 VAL A N 1
ATOM 2581 C CA . VAL A 1 335 ? 7.059 10.594 29.403 1.00 80.19 335 VAL A CA 1
ATOM 2582 C C . VAL A 1 335 ? 7.944 10.115 28.248 1.00 80.19 335 VAL A C 1
ATOM 2584 O O . VAL A 1 335 ? 7.494 10.076 27.105 1.00 80.19 335 VAL A O 1
ATOM 2587 N N . ALA A 1 336 ? 9.177 9.689 28.538 1.00 83.69 336 ALA A N 1
ATOM 2588 C CA . ALA A 1 336 ? 10.086 9.183 27.506 1.00 83.69 336 ALA A CA 1
ATOM 2589 C C . ALA A 1 336 ? 9.539 7.914 26.828 1.00 83.69 336 ALA A C 1
ATOM 2591 O O . ALA A 1 336 ? 9.601 7.770 25.609 1.00 83.69 336 ALA A O 1
ATOM 2592 N N . SER A 1 337 ? 8.936 7.011 27.610 1.00 82.50 337 SER A N 1
ATOM 2593 C CA . SER A 1 337 ? 8.316 5.787 27.083 1.00 82.50 337 SER A CA 1
ATOM 2594 C C . SER A 1 337 ? 7.149 6.094 26.138 1.00 82.50 337 SER A C 1
ATOM 2596 O O . SER A 1 337 ? 7.031 5.471 25.084 1.00 82.50 337 SER A O 1
ATOM 2598 N N . MET A 1 338 ? 6.327 7.090 26.480 1.00 83.81 338 MET A N 1
ATOM 2599 C CA . MET A 1 338 ? 5.210 7.555 25.654 1.00 83.81 338 MET A CA 1
ATOM 2600 C C . MET A 1 338 ? 5.695 8.158 24.331 1.00 83.81 338 MET A C 1
ATOM 2602 O O . MET A 1 338 ? 5.210 7.774 23.269 1.00 83.81 338 MET A O 1
ATOM 2606 N N . ARG A 1 339 ? 6.702 9.040 24.370 1.00 89.06 339 ARG A N 1
ATOM 2607 C CA . ARG A 1 339 ? 7.294 9.660 23.169 1.00 89.06 339 ARG A CA 1
ATOM 2608 C C . ARG A 1 339 ? 7.919 8.635 22.229 1.00 89.06 339 ARG A C 1
ATOM 2610 O O . ARG A 1 339 ? 7.686 8.683 21.023 1.00 89.06 339 ARG A O 1
ATOM 2617 N N . ILE A 1 340 ? 8.671 7.684 22.788 1.00 90.19 340 ILE A N 1
ATOM 2618 C CA . ILE A 1 340 ? 9.226 6.552 22.038 1.00 90.19 340 ILE A CA 1
ATOM 2619 C C . ILE A 1 340 ? 8.095 5.812 21.319 1.00 90.19 340 ILE A C 1
ATOM 2621 O O . ILE A 1 340 ? 8.211 5.535 20.127 1.00 90.19 340 ILE A O 1
ATOM 2625 N N . GLU A 1 341 ? 6.991 5.511 22.002 1.00 87.62 341 GLU A N 1
ATOM 2626 C CA . GLU A 1 341 ? 5.890 4.780 21.378 1.00 87.62 341 GLU A CA 1
ATOM 2627 C C . GLU A 1 341 ? 5.231 5.559 20.232 1.00 87.62 341 GLU A C 1
ATOM 2629 O O . GLU A 1 341 ? 5.003 4.965 19.181 1.00 87.62 341 GLU A O 1
ATOM 2634 N N . VAL A 1 342 ? 5.013 6.877 20.362 1.00 88.38 342 VAL A N 1
ATOM 2635 C CA . VAL A 1 342 ? 4.499 7.707 19.248 1.00 88.38 342 VAL A CA 1
ATOM 2636 C C . VAL A 1 342 ? 5.383 7.548 18.019 1.00 88.38 342 VAL A C 1
ATOM 2638 O O . VAL A 1 342 ? 4.897 7.206 16.943 1.00 88.38 342 VAL A O 1
ATOM 2641 N N . VAL A 1 343 ? 6.697 7.732 18.173 1.00 91.12 343 VAL A N 1
ATOM 2642 C CA . VAL A 1 343 ? 7.621 7.647 17.037 1.00 91.12 343 VAL A CA 1
ATOM 2643 C C . VAL A 1 343 ? 7.625 6.243 16.431 1.00 91.12 343 VAL A C 1
ATOM 2645 O O . VAL A 1 343 ? 7.595 6.119 15.208 1.00 91.12 343 VAL A O 1
ATOM 2648 N N . LYS A 1 344 ? 7.563 5.177 17.240 1.00 89.69 344 LYS A N 1
ATOM 2649 C CA . LYS A 1 344 ? 7.463 3.799 16.722 1.00 89.69 344 LYS A CA 1
ATOM 2650 C C . LYS A 1 344 ? 6.234 3.563 15.848 1.00 89.69 344 LYS A C 1
ATOM 2652 O O . LYS A 1 344 ? 6.320 2.765 14.916 1.00 89.69 344 LYS A O 1
ATOM 2657 N N . GLN A 1 345 ? 5.103 4.190 16.167 1.00 85.88 345 GLN A N 1
ATOM 2658 C CA . GLN A 1 345 ? 3.868 4.033 15.397 1.00 85.88 345 GLN A CA 1
ATOM 2659 C C . GLN A 1 345 ? 3.861 4.918 14.144 1.00 85.88 345 GLN A C 1
ATOM 2661 O O . GLN A 1 345 ? 3.417 4.469 13.085 1.00 85.88 345 GLN A O 1
ATOM 2666 N N . CYS A 1 346 ? 4.393 6.139 14.245 1.00 85.94 346 CYS A N 1
ATOM 2667 C CA . CYS A 1 346 ? 4.282 7.160 13.203 1.00 85.94 346 CYS A CA 1
ATOM 2668 C C . CYS A 1 346 ? 5.412 7.143 12.164 1.00 85.94 346 CYS A C 1
ATOM 2670 O O . CYS A 1 346 ? 5.163 7.544 11.033 1.00 85.94 346 CYS A O 1
ATOM 2672 N N . TYR A 1 347 ? 6.632 6.702 12.507 1.00 87.44 347 TYR A N 1
ATOM 2673 C CA . TYR A 1 347 ? 7.836 6.937 11.686 1.00 87.44 347 TYR A CA 1
ATOM 2674 C C . TYR A 1 347 ? 7.682 6.485 10.223 1.00 87.44 347 TYR A C 1
ATOM 2676 O O . TYR A 1 347 ? 7.875 7.278 9.314 1.00 87.44 347 TYR A O 1
ATOM 2684 N N . ASN A 1 348 ? 7.235 5.251 9.967 1.00 84.31 348 ASN A N 1
ATOM 2685 C CA . ASN A 1 348 ? 6.998 4.756 8.598 1.00 84.31 348 ASN A CA 1
ATOM 2686 C C . ASN A 1 348 ? 5.583 5.042 8.060 1.00 84.31 348 ASN A C 1
ATOM 2688 O O . ASN A 1 348 ? 5.199 4.509 7.023 1.00 84.31 348 ASN A O 1
ATOM 2692 N N . ARG A 1 349 ? 4.799 5.862 8.768 1.00 80.56 349 ARG A N 1
ATOM 2693 C CA . ARG A 1 349 ? 3.412 6.231 8.434 1.00 80.56 349 ARG A CA 1
ATOM 2694 C C . ARG A 1 349 ? 3.232 7.736 8.222 1.00 80.56 349 ARG A C 1
ATOM 2696 O O . ARG A 1 349 ? 2.097 8.212 8.141 1.00 80.56 349 ARG A O 1
ATOM 2703 N N . LEU A 1 350 ? 4.328 8.493 8.132 1.00 82.12 350 LEU A N 1
ATOM 2704 C CA . LEU A 1 350 ? 4.253 9.900 7.766 1.00 82.12 350 LEU A CA 1
ATOM 2705 C C . LEU A 1 350 ? 3.904 10.057 6.284 1.00 82.12 350 LEU A C 1
ATOM 2707 O O . LEU A 1 350 ? 4.472 9.406 5.406 1.00 82.12 350 LEU A O 1
ATOM 2711 N N . VAL A 1 351 ? 2.989 10.981 5.998 1.00 79.88 351 VAL A N 1
ATOM 2712 C CA . VAL A 1 351 ? 2.645 11.382 4.623 1.00 79.88 351 VAL A CA 1
ATOM 2713 C C . VAL A 1 351 ? 3.835 12.059 3.938 1.00 79.88 351 VAL A C 1
ATOM 2715 O O . VAL A 1 351 ? 3.994 11.946 2.718 1.00 79.88 351 VAL A O 1
ATOM 2718 N N . GLN A 1 352 ? 4.659 12.769 4.718 1.00 81.38 352 GLN A N 1
ATOM 2719 C CA . GLN A 1 352 ? 5.910 13.411 4.310 1.00 81.38 352 GLN A CA 1
ATOM 2720 C C . GLN A 1 352 ? 7.112 12.573 4.800 1.00 81.38 352 GLN A C 1
ATOM 2722 O O . GLN A 1 352 ? 7.604 12.797 5.903 1.00 81.38 352 GLN A O 1
ATOM 2727 N N . PRO A 1 353 ? 7.604 11.591 4.024 1.00 76.06 353 PRO A N 1
ATOM 2728 C CA . PRO A 1 353 ? 8.620 10.636 4.489 1.00 76.06 353 PRO A CA 1
ATOM 2729 C C . PRO A 1 353 ? 9.995 11.279 4.668 1.00 76.06 353 PRO A C 1
ATOM 2731 O O . PRO A 1 353 ? 10.835 10.798 5.420 1.00 76.06 353 PRO A O 1
ATOM 2734 N N . ASP A 1 354 ? 10.233 12.385 3.968 1.00 80.31 354 ASP A N 1
ATOM 2735 C CA . ASP A 1 354 ? 11.401 13.247 4.122 1.00 80.31 354 ASP A CA 1
ATOM 2736 C C . ASP A 1 354 ? 11.465 13.913 5.510 1.00 80.31 354 ASP A C 1
ATOM 2738 O O . ASP A 1 354 ? 12.535 14.340 5.937 1.00 80.31 354 ASP A O 1
ATOM 2742 N N . LYS A 1 355 ? 10.351 13.923 6.258 1.00 84.56 355 LYS A N 1
ATOM 2743 C CA . LYS A 1 355 ? 10.253 14.432 7.634 1.00 84.56 355 LYS A CA 1
ATOM 2744 C C . LYS A 1 355 ? 10.489 13.377 8.716 1.00 84.56 355 LYS A C 1
ATOM 2746 O O . LYS A 1 355 ? 10.452 13.695 9.903 1.00 84.56 355 LYS A O 1
ATOM 2751 N N . ASN A 1 356 ? 10.791 12.136 8.338 1.00 85.75 356 ASN A N 1
ATOM 2752 C CA . ASN A 1 356 ? 11.072 11.062 9.291 1.00 85.75 356 ASN A CA 1
ATOM 2753 C C . ASN A 1 356 ? 12.282 11.377 10.190 1.00 85.75 356 ASN A C 1
ATOM 2755 O O . ASN A 1 356 ? 12.234 11.151 11.398 1.00 85.75 356 ASN A O 1
ATOM 2759 N N . GLU A 1 357 ? 13.361 11.927 9.626 1.00 83.31 357 GLU A N 1
ATOM 2760 C CA . GLU A 1 357 ? 14.538 12.337 10.410 1.00 83.31 357 GLU A CA 1
ATOM 2761 C C . GLU A 1 357 ? 14.253 13.569 11.282 1.00 83.31 357 GLU A C 1
ATOM 2763 O O . GLU A 1 357 ? 14.734 13.628 12.414 1.00 83.31 357 GLU A O 1
ATOM 2768 N N . ASP A 1 358 ? 13.417 14.506 10.818 1.00 88.50 358 ASP A N 1
ATOM 2769 C CA . ASP A 1 358 ? 12.975 15.651 11.627 1.00 88.50 358 ASP A CA 1
ATOM 2770 C C . ASP A 1 358 ? 12.261 15.167 12.902 1.00 88.50 358 ASP A C 1
ATOM 2772 O O . ASP A 1 358 ? 12.531 15.673 13.991 1.00 88.50 358 ASP A O 1
ATOM 2776 N N . LEU A 1 359 ? 11.448 14.107 12.802 1.00 89.50 359 LEU A N 1
ATOM 2777 C CA . LEU A 1 359 ? 10.795 13.478 13.954 1.00 89.50 359 LEU A CA 1
ATOM 2778 C C . LEU A 1 359 ? 11.805 12.855 14.939 1.00 89.50 359 LEU A C 1
ATOM 2780 O O . LEU A 1 359 ? 11.626 12.955 16.152 1.00 89.50 359 LEU A O 1
ATOM 2784 N N . LEU A 1 360 ? 12.891 12.243 14.448 1.00 90.31 360 LEU A N 1
ATOM 2785 C CA . LEU A 1 360 ? 13.965 11.725 15.312 1.00 90.31 360 LEU A CA 1
ATOM 2786 C C . LEU A 1 360 ? 14.755 12.845 15.989 1.00 90.31 360 LEU A C 1
ATOM 2788 O O . LEU A 1 360 ? 15.226 12.662 17.111 1.00 90.31 360 LEU A O 1
ATOM 2792 N N . ASN A 1 361 ? 14.901 13.993 15.329 1.00 91.38 361 ASN A N 1
ATOM 2793 C CA . ASN A 1 361 ? 15.596 15.155 15.879 1.00 91.38 361 ASN A CA 1
ATOM 2794 C C . ASN A 1 361 ? 14.809 15.835 17.011 1.00 91.38 361 ASN A C 1
ATOM 2796 O O . ASN A 1 361 ? 15.409 16.547 17.813 1.00 91.38 361 ASN A O 1
ATOM 2800 N N . MET A 1 362 ? 13.502 15.576 17.125 1.00 92.62 362 MET A N 1
ATOM 2801 C CA . MET A 1 362 ? 12.699 15.999 18.278 1.00 92.62 362 MET A CA 1
ATOM 2802 C C . MET A 1 362 ? 12.975 15.162 19.536 1.00 92.62 362 MET A C 1
ATOM 2804 O O . MET A 1 362 ? 12.614 15.573 20.636 1.00 92.62 362 MET A O 1
ATOM 2808 N N . LEU A 1 363 ? 13.593 13.983 19.412 1.00 92.06 363 LEU A N 1
ATOM 2809 C CA . LEU A 1 363 ? 13.884 13.098 20.539 1.00 92.06 363 LEU A CA 1
ATOM 2810 C C . LEU A 1 363 ? 15.225 13.422 21.209 1.00 92.06 363 LEU A C 1
ATOM 2812 O O . LEU A 1 363 ? 16.179 13.886 20.586 1.00 92.06 363 LEU A O 1
ATOM 2816 N N . SER A 1 364 ? 15.336 13.089 22.494 1.00 92.00 364 SER A N 1
ATOM 2817 C CA . SER A 1 364 ? 16.622 13.076 23.190 1.00 92.00 364 SER A CA 1
ATOM 2818 C C . SER A 1 364 ? 17.547 11.984 22.637 1.00 92.00 364 SER A C 1
ATOM 2820 O O . SER A 1 364 ? 17.108 10.984 22.064 1.00 92.00 364 SER A O 1
ATOM 2822 N N . HIS A 1 365 ? 18.855 12.127 22.872 1.00 91.69 365 HIS A N 1
ATOM 2823 C CA . HIS A 1 365 ? 19.851 11.160 22.398 1.00 91.69 365 HIS A CA 1
ATOM 2824 C C . HIS A 1 365 ? 19.572 9.721 22.876 1.00 91.69 365 HIS A C 1
ATOM 2826 O O . HIS A 1 365 ? 19.736 8.770 22.115 1.00 91.69 365 HIS A O 1
ATOM 2832 N N . ALA A 1 366 ? 19.099 9.552 24.117 1.00 91.81 366 ALA A N 1
ATOM 2833 C CA . ALA A 1 366 ? 18.780 8.239 24.676 1.00 91.81 366 ALA A CA 1
ATOM 2834 C C . ALA A 1 366 ? 17.544 7.603 24.017 1.00 91.81 366 ALA A C 1
ATOM 2836 O O . ALA A 1 366 ? 17.570 6.420 23.680 1.00 91.81 366 ALA A O 1
ATOM 2837 N N . GLU A 1 367 ? 16.481 8.382 23.795 1.00 93.25 367 GLU A N 1
ATOM 2838 C CA . GLU A 1 367 ? 15.271 7.920 23.100 1.00 93.25 367 GLU A CA 1
ATOM 2839 C C . GLU A 1 367 ? 15.590 7.535 21.651 1.00 93.25 367 GLU A C 1
ATOM 2841 O O . GLU A 1 367 ? 15.172 6.476 21.178 1.00 93.25 367 GLU A O 1
ATOM 2846 N N . ARG A 1 368 ? 16.404 8.351 20.971 1.00 92.50 368 ARG A N 1
ATOM 2847 C CA . ARG A 1 368 ? 16.835 8.111 19.592 1.00 92.50 368 ARG A CA 1
ATOM 2848 C C . ARG A 1 368 ? 17.556 6.771 19.445 1.00 92.50 368 ARG A C 1
ATOM 2850 O O . ARG A 1 368 ? 17.187 5.997 18.571 1.00 92.50 368 ARG A O 1
ATOM 2857 N N . ILE A 1 369 ? 18.497 6.433 20.331 1.00 91.56 369 ILE A N 1
ATOM 2858 C CA . ILE A 1 369 ? 19.192 5.128 20.301 1.00 91.56 369 ILE A CA 1
ATOM 2859 C C . ILE A 1 369 ? 18.199 3.954 20.374 1.00 91.56 369 ILE A C 1
ATOM 2861 O O . ILE A 1 369 ? 18.359 2.953 19.671 1.00 91.56 369 ILE A O 1
ATOM 2865 N N . VAL A 1 370 ? 17.161 4.066 21.211 1.00 94.31 370 VAL A N 1
ATOM 2866 C CA . VAL A 1 370 ? 16.137 3.018 21.360 1.00 94.31 370 VAL A CA 1
ATOM 2867 C C . VAL A 1 370 ? 15.322 2.861 20.077 1.00 94.31 370 VAL A C 1
ATOM 2869 O O . VAL A 1 370 ? 15.101 1.732 19.632 1.00 94.31 370 VAL A O 1
ATOM 2872 N N . ILE A 1 371 ? 14.901 3.972 19.469 1.00 92.81 371 ILE A N 1
ATOM 2873 C CA . ILE A 1 371 ? 14.139 3.967 18.215 1.00 92.81 371 ILE A CA 1
ATOM 2874 C C . ILE A 1 371 ? 14.975 3.425 17.062 1.00 92.81 371 ILE A C 1
ATOM 2876 O O . ILE A 1 371 ? 14.517 2.549 16.336 1.00 92.81 371 ILE A O 1
ATOM 2880 N N . GLU A 1 372 ? 16.214 3.881 16.918 1.00 90.62 372 GLU A N 1
ATOM 2881 C CA . GLU A 1 372 ? 17.104 3.447 15.843 1.00 90.62 372 GLU A CA 1
ATOM 2882 C C . GLU A 1 372 ? 17.381 1.941 15.902 1.00 90.62 372 GLU A C 1
ATOM 2884 O O . GLU A 1 372 ? 17.394 1.267 14.871 1.00 90.62 372 GLU A O 1
ATOM 2889 N N . LYS A 1 373 ? 17.529 1.389 17.112 1.00 92.25 373 LYS A N 1
ATOM 2890 C CA . LYS A 1 373 ? 17.644 -0.058 17.316 1.00 92.25 373 LYS A CA 1
ATOM 2891 C C . LYS A 1 373 ? 16.351 -0.802 16.970 1.00 92.25 373 LYS A C 1
ATOM 2893 O O . LYS A 1 373 ? 16.422 -1.916 16.463 1.00 92.25 373 LYS A O 1
ATOM 2898 N N . TYR A 1 374 ? 15.192 -0.217 17.272 1.00 92.81 374 TYR A N 1
ATOM 2899 C CA . TYR A 1 374 ? 13.885 -0.808 16.979 1.00 92.81 374 TYR A CA 1
ATOM 2900 C C . TYR A 1 374 ? 13.572 -0.827 15.478 1.00 92.81 374 TYR A C 1
ATOM 2902 O O . TYR A 1 374 ? 13.106 -1.847 14.983 1.00 92.81 374 TYR A O 1
ATOM 2910 N N . LEU A 1 375 ? 13.839 0.270 14.763 1.00 90.62 375 LEU A N 1
ATOM 2911 C CA . LEU A 1 375 ? 13.585 0.384 13.324 1.00 90.62 375 LEU A CA 1
ATOM 2912 C C . LEU A 1 375 ? 14.408 -0.631 12.518 1.00 90.62 375 LEU A C 1
ATOM 2914 O O . LEU A 1 375 ? 13.925 -1.172 11.527 1.00 90.62 375 LEU A O 1
ATOM 2918 N N . GLY A 1 376 ? 15.646 -0.899 12.938 1.00 88.81 376 GLY A N 1
ATOM 2919 C CA . GLY A 1 376 ? 16.575 -1.700 12.146 1.00 88.81 376 GLY A CA 1
ATOM 2920 C C . GLY A 1 376 ? 17.041 -0.962 10.886 1.00 88.81 376 GLY A C 1
ATOM 2921 O O . GLY A 1 376 ? 16.623 0.160 10.597 1.00 88.81 376 GLY A O 1
ATOM 2922 N N . SER A 1 377 ? 17.954 -1.571 10.128 1.00 86.00 377 SER A N 1
ATOM 2923 C CA . SER A 1 377 ? 18.568 -0.918 8.963 1.00 86.00 377 SER A CA 1
ATOM 2924 C C . SER A 1 377 ? 17.567 -0.675 7.833 1.00 86.00 377 SER A C 1
ATOM 2926 O O . SER A 1 377 ? 17.515 0.425 7.290 1.00 86.00 377 SER A O 1
ATOM 2928 N N . VAL A 1 378 ? 16.755 -1.679 7.498 1.00 86.75 378 VAL A N 1
ATOM 2929 C CA . VAL A 1 378 ? 15.823 -1.617 6.363 1.00 86.75 378 VAL A CA 1
ATOM 2930 C C . VAL A 1 378 ? 14.761 -0.547 6.580 1.00 86.75 378 VAL A C 1
ATOM 2932 O O . VAL A 1 378 ? 14.551 0.280 5.700 1.00 86.75 378 VAL A O 1
ATOM 2935 N N . ALA A 1 379 ? 14.131 -0.521 7.756 1.00 84.44 379 ALA A N 1
ATOM 2936 C CA . ALA A 1 379 ? 13.070 0.439 8.038 1.00 84.44 379 ALA A CA 1
ATOM 2937 C C . ALA A 1 379 ? 13.595 1.866 8.210 1.00 84.44 379 ALA A C 1
ATOM 2939 O O . ALA A 1 379 ? 12.931 2.811 7.802 1.00 84.44 379 ALA A O 1
ATOM 2940 N N . ARG A 1 380 ? 14.800 2.026 8.765 1.00 83.88 380 ARG A N 1
ATOM 2941 C CA . ARG A 1 380 ? 15.427 3.339 8.931 1.00 83.88 380 ARG A CA 1
ATOM 2942 C C . ARG A 1 380 ? 15.816 3.986 7.603 1.00 83.88 380 ARG A C 1
ATOM 2944 O O . ARG A 1 380 ? 15.632 5.182 7.433 1.00 83.88 380 ARG A O 1
ATOM 2951 N N . TYR A 1 381 ? 16.401 3.216 6.688 1.00 82.69 381 TYR A N 1
ATOM 2952 C CA . TYR A 1 381 ? 16.901 3.740 5.413 1.00 82.69 381 TYR A CA 1
ATOM 2953 C C . TYR A 1 381 ? 15.910 3.554 4.264 1.00 82.69 381 TYR A C 1
ATOM 2955 O O . TYR A 1 381 ? 16.279 3.697 3.098 1.00 82.69 381 TYR A O 1
ATOM 2963 N N . PHE A 1 382 ? 14.657 3.222 4.574 1.00 89.12 382 PHE A N 1
ATOM 2964 C CA . PHE A 1 382 ? 13.617 3.125 3.571 1.00 89.12 382 PHE A CA 1
ATOM 2965 C C . PHE A 1 382 ? 13.303 4.509 2.994 1.00 89.12 382 PHE A C 1
ATOM 2967 O O . PHE A 1 382 ? 12.869 5.424 3.691 1.00 89.12 382 PHE A O 1
ATOM 2974 N N . THR A 1 383 ? 13.514 4.652 1.691 1.00 88.12 383 THR A N 1
ATOM 2975 C CA . THR A 1 383 ? 13.318 5.897 0.955 1.00 88.12 383 THR A CA 1
ATOM 2976 C C . THR A 1 383 ? 12.010 5.847 0.184 1.00 88.12 383 THR A C 1
ATOM 2978 O O . THR A 1 383 ? 11.978 5.493 -0.988 1.00 88.12 383 THR A O 1
ATOM 2981 N N . GLN A 1 384 ? 10.902 6.192 0.832 1.00 87.06 384 GLN A N 1
ATOM 2982 C CA . GLN A 1 384 ? 9.573 6.086 0.228 1.00 87.06 384 GLN A CA 1
ATOM 2983 C C . GLN A 1 384 ? 9.409 6.898 -1.071 1.00 87.06 384 GLN A C 1
ATOM 2985 O O . GLN A 1 384 ? 8.692 6.460 -1.966 1.00 87.06 384 GLN A O 1
ATOM 2990 N N . ASN A 1 385 ? 10.055 8.064 -1.187 1.00 88.12 385 ASN A N 1
ATOM 2991 C CA . ASN A 1 385 ? 9.996 8.877 -2.410 1.00 88.12 385 ASN A CA 1
ATOM 2992 C C . ASN A 1 385 ? 10.981 8.389 -3.491 1.00 88.12 385 ASN A C 1
ATOM 2994 O O . ASN A 1 385 ? 10.953 8.893 -4.612 1.00 88.12 385 ASN A O 1
ATOM 2998 N N . ASN A 1 386 ? 11.859 7.439 -3.160 1.00 92.06 386 ASN A N 1
ATOM 2999 C CA . ASN A 1 386 ? 12.762 6.778 -4.097 1.00 92.06 386 ASN A CA 1
ATOM 3000 C C . ASN A 1 386 ? 12.960 5.295 -3.709 1.00 92.06 386 ASN A C 1
ATOM 3002 O O . ASN A 1 386 ? 14.029 4.914 -3.224 1.00 92.06 386 ASN A O 1
ATOM 3006 N N . PRO A 1 387 ? 11.917 4.459 -3.845 1.00 93.88 387 PRO A N 1
ATOM 3007 C CA . PRO A 1 387 ? 11.867 3.106 -3.293 1.00 93.88 387 PRO A CA 1
ATOM 3008 C C . PRO A 1 387 ? 12.571 2.074 -4.184 1.00 93.88 387 PRO A C 1
ATOM 3010 O O . PRO A 1 387 ? 12.494 0.880 -3.917 1.00 93.88 387 PRO A O 1
ATOM 3013 N N . THR A 1 388 ? 13.203 2.490 -5.284 1.00 95.69 388 THR A N 1
ATOM 3014 C CA . THR A 1 388 ? 13.907 1.560 -6.170 1.00 95.69 388 THR A CA 1
ATOM 3015 C C . THR A 1 388 ? 15.153 1.024 -5.455 1.00 95.69 388 THR A C 1
ATOM 3017 O O . THR A 1 388 ? 16.019 1.781 -4.996 1.00 95.69 388 THR A O 1
ATOM 3020 N N . GLY A 1 389 ? 15.241 -0.295 -5.293 1.00 95.19 389 GLY A N 1
ATOM 3021 C CA . GLY A 1 389 ? 16.306 -0.902 -4.499 1.00 95.19 389 GLY A CA 1
ATOM 3022 C C . GLY A 1 389 ? 16.054 -2.343 -4.091 1.00 95.19 389 GLY A C 1
ATOM 3023 O O . GLY A 1 389 ? 14.998 -2.912 -4.350 1.00 95.19 389 GLY A O 1
ATOM 3024 N N . GLN A 1 390 ? 17.054 -2.920 -3.426 1.00 94.56 390 GLN A N 1
ATOM 3025 C CA . GLN A 1 390 ? 16.970 -4.261 -2.861 1.00 94.56 390 GLN A CA 1
ATOM 3026 C C . GLN A 1 390 ? 16.518 -4.195 -1.402 1.00 94.56 390 GLN A C 1
ATOM 3028 O O . GLN A 1 390 ? 17.033 -3.405 -0.610 1.00 94.56 390 GLN A O 1
ATOM 3033 N N . TYR A 1 391 ? 15.592 -5.076 -1.039 1.00 96.06 391 TYR A N 1
ATOM 3034 C CA . TYR A 1 391 ? 15.022 -5.174 0.294 1.00 96.06 391 TYR A CA 1
ATOM 3035 C C . TYR A 1 391 ? 15.101 -6.611 0.805 1.00 96.06 391 TYR A C 1
ATOM 3037 O O . TYR A 1 391 ? 14.828 -7.561 0.075 1.00 96.06 391 TYR A O 1
ATOM 3045 N N . CYS A 1 392 ? 15.449 -6.760 2.083 1.00 96.31 392 CYS A N 1
ATOM 3046 C CA . CYS A 1 392 ? 15.394 -8.015 2.828 1.00 96.31 392 CYS A CA 1
ATOM 3047 C C . CYS A 1 392 ? 14.568 -7.757 4.089 1.00 96.31 392 CYS A C 1
ATOM 3049 O O . CYS A 1 392 ? 15.078 -7.215 5.062 1.00 96.31 392 CYS A O 1
ATOM 3051 N N . ILE A 1 393 ? 13.275 -8.059 4.027 1.00 96.19 393 ILE A N 1
ATOM 3052 C CA . ILE A 1 393 ? 12.280 -7.623 5.005 1.00 96.19 393 ILE A CA 1
ATOM 3053 C C . ILE A 1 393 ? 11.875 -8.791 5.898 1.00 96.19 393 ILE A C 1
ATOM 3055 O O . ILE A 1 393 ? 11.366 -9.803 5.420 1.00 96.19 393 ILE A O 1
ATOM 3059 N N . ASN A 1 394 ? 12.031 -8.635 7.207 1.00 94.88 394 ASN A N 1
ATOM 3060 C CA . ASN A 1 394 ? 11.450 -9.530 8.193 1.00 94.88 394 ASN A CA 1
ATOM 3061 C C . ASN A 1 394 ? 9.981 -9.156 8.444 1.00 94.88 394 ASN A C 1
ATOM 3063 O O . ASN A 1 394 ? 9.684 -8.202 9.160 1.00 94.88 394 ASN A O 1
ATOM 3067 N N . LEU A 1 395 ? 9.048 -9.952 7.918 1.00 92.19 395 LEU A N 1
ATOM 3068 C CA . LEU A 1 395 ? 7.603 -9.723 8.046 1.00 92.19 395 LEU A CA 1
ATOM 3069 C C . LEU A 1 395 ? 7.078 -9.805 9.491 1.00 92.19 395 LEU A C 1
ATOM 3071 O O . LEU A 1 395 ? 5.959 -9.352 9.741 1.00 92.19 395 LEU A O 1
ATOM 3075 N N . GLY A 1 396 ? 7.865 -10.366 10.420 1.00 90.62 396 GLY A N 1
ATOM 3076 C CA . GLY A 1 396 ? 7.571 -10.379 11.859 1.00 90.62 396 GLY A CA 1
ATOM 3077 C C . GLY A 1 396 ? 8.096 -9.163 12.623 1.00 90.62 396 GLY A C 1
ATOM 3078 O O . GLY A 1 396 ? 7.681 -8.922 13.756 1.00 90.62 396 GLY A O 1
ATOM 3079 N N . SER A 1 397 ? 8.982 -8.371 12.016 1.00 90.81 397 SER A N 1
ATOM 3080 C CA . SER A 1 397 ? 9.407 -7.077 12.547 1.00 90.81 397 SER A CA 1
ATOM 3081 C C . SER A 1 397 ? 8.381 -6.027 12.138 1.00 90.81 397 SER A C 1
ATOM 3083 O O . SER A 1 397 ? 8.191 -5.783 10.951 1.00 90.81 397 SER A O 1
ATOM 3085 N N . LYS A 1 398 ? 7.702 -5.393 13.101 1.00 85.81 398 LYS A N 1
ATOM 3086 C CA . LYS A 1 398 ? 6.665 -4.394 12.792 1.00 85.81 398 LYS A CA 1
ATOM 3087 C C . LYS A 1 398 ? 7.183 -3.251 11.891 1.00 85.81 398 LYS A C 1
ATOM 3089 O O . LYS A 1 398 ? 6.534 -2.998 10.881 1.00 85.81 398 LYS A O 1
ATOM 3094 N N . PRO A 1 399 ? 8.339 -2.611 12.162 1.00 89.88 399 PRO A N 1
ATOM 3095 C CA . PRO A 1 399 ? 8.865 -1.548 11.298 1.00 89.88 399 PRO A CA 1
ATOM 3096 C C . PRO A 1 399 ? 9.162 -1.996 9.872 1.00 89.88 399 PRO A C 1
ATOM 3098 O O . PRO A 1 399 ? 8.905 -1.251 8.930 1.00 89.88 399 PRO A O 1
ATOM 3101 N N . GLU A 1 400 ? 9.705 -3.201 9.702 1.00 92.44 400 GLU A N 1
ATOM 3102 C CA . GLU A 1 400 ? 10.037 -3.726 8.376 1.00 92.44 400 GLU A CA 1
ATOM 3103 C C . GLU A 1 400 ? 8.786 -4.226 7.644 1.00 92.44 400 GLU A C 1
ATOM 3105 O O . GLU A 1 400 ? 8.670 -4.053 6.433 1.00 92.44 400 GLU A O 1
ATOM 3110 N N . ARG A 1 401 ? 7.799 -4.770 8.367 1.00 89.12 401 ARG A N 1
ATOM 3111 C CA . ARG A 1 401 ? 6.474 -5.066 7.812 1.00 89.12 401 ARG A CA 1
ATOM 3112 C C . ARG A 1 401 ? 5.813 -3.796 7.284 1.00 89.12 401 ARG A C 1
ATOM 3114 O O . ARG A 1 401 ? 5.272 -3.831 6.186 1.00 89.12 401 ARG A O 1
ATOM 3121 N N . ASP A 1 402 ? 5.912 -2.679 8.004 1.00 86.31 402 ASP A N 1
ATOM 3122 C CA . ASP A 1 402 ? 5.393 -1.387 7.539 1.00 86.31 402 ASP A CA 1
ATOM 3123 C C . ASP A 1 402 ? 6.056 -0.958 6.215 1.00 86.31 402 ASP A C 1
ATOM 3125 O O . ASP A 1 402 ? 5.365 -0.503 5.305 1.00 86.31 402 ASP A O 1
ATOM 3129 N N . VAL A 1 403 ? 7.367 -1.196 6.049 1.00 90.56 403 VAL A N 1
ATOM 3130 C CA . VAL A 1 403 ? 8.057 -0.998 4.759 1.00 90.56 403 VAL A CA 1
ATOM 3131 C C . VAL A 1 403 ? 7.465 -1.886 3.668 1.00 90.56 403 VAL A C 1
ATOM 3133 O O . VAL A 1 403 ? 7.170 -1.394 2.582 1.00 90.56 403 VAL A O 1
ATOM 3136 N N . PHE A 1 404 ? 7.258 -3.180 3.938 1.00 92.00 404 PHE A N 1
ATOM 3137 C CA . PHE A 1 404 ? 6.649 -4.089 2.963 1.00 92.00 404 PHE A CA 1
ATOM 3138 C C . PHE A 1 404 ? 5.263 -3.606 2.527 1.00 92.00 404 PHE A C 1
ATOM 3140 O O . PHE A 1 404 ? 4.985 -3.526 1.331 1.00 92.00 404 PHE A O 1
ATOM 3147 N N . LEU A 1 405 ? 4.408 -3.238 3.484 1.00 87.00 405 LEU A N 1
ATOM 3148 C CA . LEU A 1 405 ? 3.078 -2.701 3.198 1.00 87.00 405 LEU A CA 1
ATOM 3149 C C . LEU A 1 405 ? 3.166 -1.419 2.362 1.00 87.00 405 LEU A C 1
ATOM 3151 O O . LEU A 1 405 ? 2.396 -1.261 1.413 1.00 87.00 405 LEU A O 1
ATOM 3155 N N . ARG A 1 406 ? 4.159 -0.559 2.625 1.00 87.00 406 ARG A N 1
ATOM 3156 C CA . ARG A 1 406 ? 4.375 0.646 1.822 1.00 87.00 406 ARG A CA 1
ATOM 3157 C C . ARG A 1 406 ? 4.836 0.338 0.397 1.00 87.00 406 ARG A C 1
ATOM 3159 O O . ARG A 1 406 ? 4.388 1.000 -0.537 1.00 87.00 406 ARG A O 1
ATOM 3166 N N . LEU A 1 407 ? 5.666 -0.685 0.192 1.00 91.56 407 LEU A N 1
ATOM 3167 C CA . LEU A 1 407 ? 6.016 -1.164 -1.153 1.00 91.56 407 LEU A CA 1
ATOM 3168 C C . LEU A 1 407 ? 4.785 -1.693 -1.905 1.00 91.56 407 LEU A C 1
ATOM 3170 O O . LEU A 1 407 ? 4.639 -1.426 -3.096 1.00 91.56 407 LEU A O 1
ATOM 3174 N N . VAL A 1 408 ? 3.863 -2.380 -1.222 1.00 90.00 408 VAL A N 1
ATOM 3175 C CA . VAL A 1 408 ? 2.580 -2.814 -1.811 1.00 90.00 408 VAL A CA 1
ATOM 3176 C C . VAL A 1 408 ? 1.721 -1.622 -2.234 1.00 90.00 408 VAL A C 1
ATOM 3178 O O . VAL A 1 408 ? 1.159 -1.625 -3.328 1.00 90.00 408 VAL A O 1
ATOM 3181 N N . GLU A 1 409 ? 1.649 -0.576 -1.416 1.00 84.81 409 GLU A N 1
ATOM 3182 C CA . GLU A 1 409 ? 0.928 0.658 -1.753 1.00 84.81 409 GLU A CA 1
ATOM 3183 C C . GLU A 1 409 ? 1.521 1.363 -2.978 1.00 84.81 409 GLU A C 1
ATOM 3185 O O . GLU A 1 409 ? 0.791 1.774 -3.883 1.00 84.81 409 GLU A O 1
ATOM 3190 N N . LEU A 1 410 ? 2.852 1.454 -3.036 1.00 87.38 410 LEU A N 1
ATOM 3191 C CA . LEU A 1 410 ? 3.589 2.014 -4.170 1.00 87.38 410 LEU A CA 1
ATOM 3192 C C . LEU A 1 410 ? 3.457 1.147 -5.428 1.00 87.38 410 LEU A C 1
ATOM 3194 O O . LEU A 1 410 ? 3.439 1.665 -6.540 1.00 87.38 410 LEU A O 1
ATOM 3198 N N . TYR A 1 411 ? 3.356 -0.173 -5.290 1.00 90.12 411 TYR A N 1
ATOM 3199 C CA . TYR A 1 411 ? 3.068 -1.070 -6.408 1.00 90.12 411 TYR A CA 1
ATOM 3200 C C . TYR A 1 411 ? 1.668 -0.826 -6.975 1.00 90.12 411 TYR A C 1
ATOM 3202 O O . TYR A 1 411 ? 1.495 -0.700 -8.190 1.00 90.12 411 TYR A O 1
ATOM 3210 N N . ASN A 1 412 ? 0.674 -0.743 -6.091 1.00 85.38 412 ASN A N 1
ATOM 3211 C CA . ASN A 1 412 ? -0.724 -0.558 -6.458 1.00 85.38 412 ASN A CA 1
ATOM 3212 C C . ASN A 1 412 ? -0.965 0.803 -7.124 1.00 85.38 412 ASN A C 1
ATOM 3214 O O . ASN A 1 412 ? -1.682 0.868 -8.123 1.00 85.38 412 ASN A O 1
ATOM 3218 N N . SER A 1 413 ? -0.314 1.873 -6.651 1.00 82.31 413 SER A N 1
ATOM 3219 C CA . SER A 1 413 ? -0.425 3.209 -7.260 1.00 82.31 413 SER A CA 1
ATOM 3220 C C . SER A 1 413 ? 0.108 3.267 -8.700 1.00 82.31 413 SER A C 1
ATOM 3222 O O . SER A 1 413 ? -0.322 4.110 -9.486 1.00 82.31 413 SER A O 1
ATOM 3224 N N . GLN A 1 414 ? 0.993 2.340 -9.080 1.00 86.06 414 GLN A N 1
ATOM 3225 C CA . GLN A 1 414 ? 1.566 2.238 -10.425 1.00 86.06 414 GLN A CA 1
ATOM 3226 C C . GLN A 1 414 ? 0.767 1.312 -11.359 1.00 86.06 414 GLN A C 1
ATOM 3228 O O . GLN A 1 414 ? 0.986 1.326 -12.575 1.00 86.06 414 GLN A O 1
ATOM 3233 N N . GLN A 1 415 ? -0.196 0.538 -10.841 1.00 83.25 415 GLN A N 1
ATOM 3234 C CA . GLN A 1 415 ? -1.001 -0.383 -11.654 1.00 83.25 415 GLN A CA 1
ATOM 3235 C C . GLN A 1 415 ? -1.793 0.300 -12.771 1.00 83.25 415 GLN A C 1
ATOM 3237 O O . GLN A 1 415 ? -1.811 -0.253 -13.872 1.00 83.25 415 GLN A O 1
ATOM 3242 N N . PRO A 1 416 ? -2.401 1.491 -12.587 1.00 79.81 416 PRO A N 1
ATOM 3243 C CA . PRO A 1 416 ? -3.055 2.188 -13.691 1.00 79.81 416 PRO A CA 1
ATOM 3244 C C . PRO A 1 416 ? -2.105 2.434 -14.872 1.00 79.81 416 PRO A C 1
ATOM 3246 O O . PRO A 1 416 ? -2.467 2.180 -16.019 1.00 79.81 416 PRO A O 1
ATOM 3249 N N . PHE A 1 417 ? -0.862 2.847 -14.606 1.00 78.56 417 PHE A N 1
ATOM 3250 C CA . PHE A 1 417 ? 0.157 3.051 -15.639 1.00 78.56 417 PHE A CA 1
ATOM 3251 C C . PHE A 1 417 ? 0.548 1.737 -16.338 1.00 78.56 417 PHE A C 1
ATOM 3253 O O . PHE A 1 417 ? 0.589 1.672 -17.572 1.00 78.56 417 PHE A O 1
ATOM 3260 N N . ILE A 1 418 ? 0.784 0.670 -15.568 1.00 80.56 418 ILE A N 1
ATOM 3261 C CA . ILE A 1 418 ? 1.164 -0.650 -16.097 1.00 80.56 418 ILE A CA 1
ATOM 3262 C C . ILE A 1 418 ? 0.027 -1.256 -16.936 1.00 80.56 418 ILE A C 1
ATOM 3264 O O . ILE A 1 418 ? 0.252 -1.704 -18.064 1.00 80.56 418 ILE A O 1
ATOM 3268 N N . ASN A 1 419 ? -1.205 -1.219 -16.430 1.00 77.31 419 ASN A N 1
ATOM 3269 C CA . ASN A 1 419 ? -2.385 -1.753 -17.108 1.00 77.31 419 ASN A CA 1
ATOM 3270 C C . ASN A 1 419 ? -2.708 -0.970 -18.385 1.00 77.31 419 ASN A C 1
ATOM 3272 O O . ASN A 1 419 ? -2.988 -1.575 -19.420 1.00 77.31 419 ASN A O 1
ATOM 3276 N N . ASN A 1 420 ? -2.593 0.360 -18.360 1.00 66.56 420 ASN A N 1
ATOM 3277 C CA . ASN A 1 420 ? -2.770 1.182 -19.557 1.00 66.56 420 ASN A CA 1
ATOM 3278 C C . ASN A 1 420 ? -1.706 0.882 -20.615 1.00 66.56 420 ASN A C 1
ATOM 3280 O O . ASN A 1 420 ? -2.032 0.756 -21.797 1.00 66.56 420 ASN A O 1
ATOM 3284 N N . SER A 1 421 ? -0.453 0.696 -20.195 1.00 69.25 421 SER A N 1
ATOM 3285 C CA . SER A 1 421 ? 0.628 0.273 -21.089 1.00 69.25 421 SER A CA 1
ATOM 3286 C C . SER A 1 421 ? 0.307 -1.080 -21.737 1.00 69.25 421 SER A C 1
ATOM 3288 O O . SER A 1 421 ? 0.417 -1.234 -22.950 1.00 69.25 421 SER A O 1
ATOM 3290 N N . LYS A 1 422 ? -0.192 -2.053 -20.966 1.00 71.06 422 LYS A N 1
ATOM 3291 C CA . LYS A 1 422 ? -0.630 -3.361 -21.484 1.00 71.06 422 LYS A CA 1
ATOM 3292 C C . LYS A 1 422 ? -1.758 -3.239 -22.511 1.00 71.06 422 LYS A C 1
ATOM 3294 O O . LYS A 1 422 ? -1.676 -3.853 -23.576 1.00 71.06 422 LYS A O 1
ATOM 3299 N N . ILE A 1 423 ? -2.794 -2.448 -22.214 1.00 65.88 423 ILE A N 1
ATOM 3300 C CA . ILE A 1 423 ? -3.896 -2.181 -23.153 1.00 65.88 423 ILE A CA 1
ATOM 3301 C C . ILE A 1 423 ? -3.329 -1.585 -24.440 1.00 65.88 423 ILE A C 1
ATOM 3303 O O . ILE A 1 423 ? -3.671 -2.043 -25.529 1.00 65.88 423 ILE A O 1
ATOM 3307 N N . TRP A 1 424 ? -2.419 -0.621 -24.326 1.00 61.38 424 TRP A N 1
ATOM 3308 C CA . TRP A 1 424 ? -1.749 -0.021 -25.470 1.00 61.38 424 TRP A CA 1
ATOM 3309 C C . TRP A 1 424 ? -1.043 -1.074 -26.340 1.00 61.38 424 TRP A C 1
ATOM 3311 O O . TRP A 1 424 ? -1.378 -1.210 -27.520 1.00 61.38 424 TRP A O 1
ATOM 3321 N N . TYR A 1 425 ? -0.151 -1.882 -25.764 1.00 68.12 425 TYR A N 1
ATOM 3322 C CA . TYR A 1 425 ? 0.576 -2.915 -26.512 1.00 68.12 425 TYR A CA 1
ATOM 3323 C C . TYR A 1 425 ? -0.350 -3.973 -27.121 1.00 68.12 425 TYR A C 1
ATOM 3325 O O . TYR A 1 425 ? -0.085 -4.454 -28.222 1.00 68.12 425 TYR A O 1
ATOM 3333 N N . SER A 1 426 ? -1.476 -4.278 -26.466 1.00 66.56 426 SER A N 1
ATOM 3334 C CA . SER A 1 426 ? -2.462 -5.247 -26.963 1.00 66.56 426 SER A CA 1
ATOM 3335 C C . SER A 1 426 ? -3.169 -4.830 -28.258 1.00 66.56 426 SER A C 1
ATOM 3337 O O . SER A 1 426 ? -3.717 -5.682 -28.956 1.00 66.56 426 SER A O 1
ATOM 3339 N N . THR A 1 427 ? -3.155 -3.534 -28.598 1.00 62.72 427 THR A N 1
ATOM 3340 C CA . THR A 1 427 ? -3.751 -3.020 -29.846 1.00 62.72 427 THR A CA 1
ATOM 3341 C C . THR A 1 427 ? -2.828 -3.133 -31.058 1.00 62.72 427 THR A C 1
ATOM 3343 O O . THR A 1 427 ? -3.279 -2.943 -32.189 1.00 62.72 427 THR A O 1
ATOM 3346 N N . ARG A 1 428 ? -1.543 -3.445 -30.849 1.00 68.00 428 ARG A N 1
ATOM 3347 C CA . ARG A 1 428 ? -0.573 -3.588 -31.936 1.00 68.00 428 ARG A CA 1
ATOM 3348 C C . ARG A 1 428 ? -0.701 -4.961 -32.622 1.00 68.00 428 ARG A C 1
ATOM 3350 O O . ARG A 1 428 ? -1.428 -5.850 -32.172 1.00 68.00 428 ARG A O 1
ATOM 3357 N N . ALA A 1 429 ? -0.010 -5.145 -33.751 1.00 59.38 429 ALA A N 1
ATOM 3358 C CA . ALA A 1 429 ? -0.021 -6.417 -34.478 1.00 59.38 429 ALA A CA 1
ATOM 3359 C C . ALA A 1 429 ? 0.389 -7.581 -33.548 1.00 59.38 429 ALA A C 1
ATOM 3361 O O . ALA A 1 429 ? 1.351 -7.469 -32.807 1.00 59.38 429 ALA A O 1
ATOM 3362 N N . GLY A 1 430 ? -0.348 -8.693 -33.540 1.00 62.59 430 GLY A N 1
ATOM 3363 C CA . GLY A 1 430 ? -0.083 -9.804 -32.606 1.00 62.59 430 GLY A CA 1
ATOM 3364 C C . GLY A 1 430 ? -0.946 -9.831 -31.349 1.00 62.59 430 GLY A C 1
ATOM 3365 O O . GLY A 1 430 ? -0.989 -10.854 -30.676 1.00 62.59 430 GLY A O 1
ATOM 3366 N N . GLY A 1 431 ? -1.724 -8.776 -31.099 1.00 64.44 431 GLY A N 1
ATOM 3367 C CA . GLY A 1 431 ? -2.781 -8.788 -30.091 1.00 64.44 431 GLY A CA 1
ATOM 3368 C C . GLY A 1 431 ? -2.273 -8.721 -28.650 1.00 64.44 431 GLY A C 1
ATOM 3369 O O . GLY A 1 431 ? -1.195 -8.196 -28.369 1.00 64.44 431 GLY A O 1
ATOM 3370 N N . ALA A 1 432 ? -3.095 -9.213 -27.720 1.00 65.19 432 ALA A N 1
ATOM 3371 C CA . ALA A 1 432 ? -2.836 -9.128 -26.287 1.00 65.19 432 ALA A CA 1
ATOM 3372 C C . ALA A 1 432 ? -1.571 -9.892 -25.877 1.00 65.19 432 ALA A C 1
ATOM 3374 O O . ALA A 1 432 ? -1.420 -11.077 -26.168 1.00 65.19 432 ALA A O 1
ATOM 3375 N N . ARG A 1 433 ? -0.686 -9.201 -25.154 1.00 70.19 433 ARG A N 1
ATOM 3376 C CA . ARG A 1 433 ? 0.570 -9.753 -24.641 1.00 70.19 433 ARG A CA 1
ATOM 3377 C C . ARG A 1 433 ? 0.451 -10.137 -23.166 1.00 70.19 433 ARG A C 1
ATOM 3379 O O . ARG A 1 433 ? -0.333 -9.508 -22.442 1.00 70.19 433 ARG A O 1
ATOM 3386 N N . PRO A 1 434 ? 1.234 -11.128 -22.700 1.00 68.38 434 PRO A N 1
ATOM 3387 C CA . PRO A 1 434 ? 1.343 -11.414 -21.277 1.00 68.38 434 PRO A CA 1
ATOM 3388 C C . PRO A 1 434 ? 1.827 -10.170 -20.525 1.00 68.38 434 PRO A C 1
ATOM 3390 O O . PRO A 1 434 ? 2.670 -9.413 -21.007 1.00 68.38 434 PRO A O 1
ATOM 3393 N N . GLN A 1 435 ? 1.251 -9.944 -19.347 1.00 74.19 435 GLN A N 1
ATOM 3394 C CA . GLN A 1 435 ? 1.661 -8.858 -18.469 1.00 74.19 435 GLN A CA 1
ATOM 3395 C C . GLN A 1 435 ? 2.990 -9.227 -17.821 1.00 74.19 435 GLN A C 1
ATOM 3397 O O . GLN A 1 435 ? 3.074 -10.233 -17.122 1.00 74.19 435 GLN A O 1
ATOM 3402 N N . LEU A 1 436 ? 4.015 -8.420 -18.078 1.00 83.31 436 LEU A N 1
ATOM 3403 C CA . LEU A 1 436 ? 5.307 -8.553 -17.420 1.00 83.31 436 LEU A CA 1
ATOM 3404 C C . LEU A 1 436 ? 5.232 -7.891 -16.042 1.00 83.31 436 LEU A C 1
ATOM 3406 O O . LEU A 1 436 ? 4.700 -6.786 -15.915 1.00 83.31 436 LEU A O 1
ATOM 3410 N N . GLU A 1 437 ? 5.753 -8.564 -15.019 1.00 88.62 437 GLU A N 1
ATOM 3411 C CA . GLU A 1 437 ? 5.907 -7.979 -13.687 1.00 88.62 437 GLU A CA 1
ATOM 3412 C C . GLU A 1 437 ? 7.095 -7.013 -13.710 1.00 88.62 437 GLU A C 1
ATOM 3414 O O . GLU A 1 437 ? 8.238 -7.423 -13.909 1.00 88.62 437 GLU A O 1
ATOM 3419 N N . ARG A 1 438 ? 6.824 -5.717 -13.553 1.00 89.62 438 ARG A N 1
ATOM 3420 C CA . ARG A 1 438 ? 7.828 -4.659 -13.730 1.00 89.62 438 ARG A CA 1
ATOM 3421 C C . ARG A 1 438 ? 8.364 -4.096 -12.416 1.00 89.62 438 ARG A C 1
ATOM 3423 O O . ARG A 1 438 ? 9.371 -3.402 -12.454 1.00 89.62 438 ARG A O 1
ATOM 3430 N N . CYS A 1 439 ? 7.713 -4.370 -11.290 1.00 93.12 439 CYS A N 1
ATOM 3431 C CA . CYS A 1 439 ? 8.031 -3.790 -9.989 1.00 93.12 439 CYS A CA 1
ATOM 3432 C C . CYS A 1 439 ? 8.641 -4.813 -9.030 1.00 93.12 439 CYS A C 1
ATOM 3434 O O . CYS A 1 439 ? 9.675 -4.527 -8.440 1.00 93.12 439 CYS A O 1
ATOM 3436 N N . TRP A 1 440 ? 8.028 -5.991 -8.870 1.00 94.31 440 TRP A N 1
ATOM 3437 C CA . TRP A 1 440 ? 8.505 -7.035 -7.951 1.00 94.31 440 TRP A CA 1
ATOM 3438 C C . TRP A 1 440 ? 9.536 -7.933 -8.639 1.00 94.31 440 TRP A C 1
ATOM 3440 O O . TRP A 1 440 ? 9.179 -8.924 -9.279 1.00 94.31 440 TRP A O 1
ATOM 3450 N N . ARG A 1 441 ? 10.824 -7.597 -8.526 1.00 93.56 441 ARG A N 1
ATOM 3451 C CA . ARG A 1 441 ? 11.916 -8.341 -9.165 1.00 93.56 441 ARG A CA 1
ATOM 3452 C C . ARG A 1 441 ? 12.615 -9.269 -8.180 1.00 93.56 441 ARG A C 1
ATOM 3454 O O . ARG A 1 441 ? 12.809 -8.946 -7.014 1.00 93.56 441 ARG A O 1
ATOM 3461 N N . ASN A 1 442 ? 12.939 -10.469 -8.657 1.00 92.69 442 ASN A N 1
ATOM 3462 C CA . ASN A 1 442 ? 13.590 -11.528 -7.880 1.00 92.69 442 ASN A CA 1
ATOM 3463 C C . ASN A 1 442 ? 12.955 -11.812 -6.492 1.00 92.69 442 ASN A C 1
ATOM 3465 O O . ASN A 1 442 ? 13.692 -11.987 -5.522 1.00 92.69 442 ASN A O 1
ATOM 3469 N N . PRO A 1 443 ? 11.610 -11.850 -6.353 1.00 95.75 443 PRO A N 1
ATOM 3470 C CA . PRO A 1 443 ? 10.968 -12.083 -5.062 1.00 95.75 443 PRO A CA 1
ATOM 3471 C C . PRO A 1 443 ? 11.263 -13.486 -4.506 1.00 95.75 443 PRO A C 1
ATOM 3473 O O . PRO A 1 443 ? 10.950 -14.500 -5.136 1.00 95.75 443 PRO A O 1
ATOM 3476 N N . LEU A 1 444 ? 11.793 -13.541 -3.284 1.00 96.81 444 LEU A N 1
ATOM 3477 C CA . LEU A 1 444 ? 11.990 -14.761 -2.506 1.00 96.81 444 LEU A CA 1
ATOM 3478 C C . LEU A 1 444 ? 11.255 -14.652 -1.167 1.00 96.81 444 LEU A C 1
ATOM 3480 O O . LEU A 1 444 ? 11.463 -13.702 -0.417 1.00 96.81 444 LEU A O 1
ATOM 3484 N N . TYR A 1 445 ? 10.453 -15.655 -0.821 1.00 96.19 445 TYR A N 1
ATOM 3485 C CA . TYR A 1 445 ? 9.892 -15.814 0.519 1.00 96.19 445 TYR A CA 1
ATOM 3486 C C . TYR A 1 445 ? 10.557 -17.005 1.210 1.00 96.19 445 TYR A C 1
ATOM 3488 O O . TYR A 1 445 ? 10.498 -18.131 0.718 1.00 96.19 445 TYR A O 1
ATOM 3496 N N . ASN A 1 446 ? 11.236 -16.755 2.332 1.00 96.25 446 ASN A N 1
ATOM 3497 C CA . ASN A 1 446 ? 12.061 -17.738 3.047 1.00 96.25 446 ASN A CA 1
ATOM 3498 C C . ASN A 1 446 ? 13.052 -18.479 2.119 1.00 96.25 446 ASN A C 1
ATOM 3500 O O . ASN A 1 446 ? 13.260 -19.686 2.237 1.00 96.25 446 ASN A O 1
ATOM 3504 N N . GLY A 1 447 ? 13.638 -17.746 1.165 1.00 95.12 447 GLY A N 1
ATOM 3505 C CA . GLY A 1 447 ? 14.588 -18.268 0.178 1.00 95.12 447 GLY A CA 1
ATOM 3506 C C . GLY A 1 447 ? 13.964 -19.023 -1.002 1.00 95.12 447 GLY A C 1
ATOM 3507 O O . GLY A 1 447 ? 14.704 -19.490 -1.863 1.00 95.12 447 GLY A O 1
ATOM 3508 N N . GLN A 1 448 ? 12.635 -19.147 -1.071 1.00 96.56 448 GLN A N 1
ATOM 3509 C CA . GLN A 1 448 ? 11.934 -19.790 -2.187 1.00 96.56 448 GLN A CA 1
ATOM 3510 C C . GLN A 1 448 ? 11.331 -18.750 -3.141 1.00 96.56 448 GLN A C 1
ATOM 3512 O O . GLN A 1 448 ? 10.770 -17.766 -2.653 1.00 96.56 448 GLN A O 1
ATOM 3517 N N . PRO A 1 449 ? 11.388 -18.953 -4.472 1.00 96.25 449 PRO A N 1
ATOM 3518 C CA . PRO A 1 449 ? 10.732 -18.073 -5.437 1.00 96.25 449 PRO A CA 1
ATOM 3519 C C . PRO A 1 449 ? 9.253 -17.860 -5.113 1.00 96.25 449 PRO A C 1
ATOM 3521 O O . PRO A 1 449 ? 8.513 -18.816 -4.881 1.00 96.25 449 PRO A O 1
ATOM 3524 N N . HIS A 1 450 ? 8.828 -16.600 -5.110 1.00 93.56 450 HIS A N 1
ATOM 3525 C CA . HIS A 1 450 ? 7.456 -16.202 -4.813 1.00 93.56 450 HIS A CA 1
ATOM 3526 C C . HIS A 1 450 ? 6.882 -15.338 -5.944 1.00 93.56 450 HIS A C 1
ATOM 3528 O O . HIS A 1 450 ? 7.616 -14.782 -6.748 1.00 93.56 450 HIS A O 1
ATOM 3534 N N . THR A 1 451 ? 5.563 -15.202 -6.050 1.00 90.31 451 THR A N 1
ATOM 3535 C CA . THR A 1 451 ? 4.936 -14.235 -6.963 1.00 90.31 451 THR A CA 1
ATOM 3536 C C . THR A 1 451 ? 3.910 -13.449 -6.176 1.00 90.31 451 THR A C 1
ATOM 3538 O O . THR A 1 451 ? 2.971 -14.021 -5.628 1.00 90.31 451 THR A O 1
ATOM 3541 N N . PHE A 1 452 ? 4.121 -12.138 -6.076 1.00 87.81 452 PHE A N 1
ATOM 3542 C CA . PHE A 1 452 ? 3.228 -11.269 -5.325 1.00 87.81 452 PHE A CA 1
ATOM 3543 C C . PHE A 1 452 ? 1.857 -11.169 -6.011 1.00 87.81 452 PHE A C 1
ATOM 3545 O O . PHE A 1 452 ? 1.766 -11.063 -7.231 1.00 87.81 452 PHE A O 1
ATOM 3552 N N . SER A 1 453 ? 0.795 -11.180 -5.206 1.00 82.50 453 SER A N 1
ATOM 3553 C CA . SER A 1 453 ? -0.586 -10.941 -5.630 1.00 82.50 453 SER A CA 1
ATOM 3554 C C . SER A 1 453 ? -1.280 -10.070 -4.587 1.00 82.50 453 SER A C 1
ATOM 3556 O O . SER A 1 453 ? -1.021 -10.206 -3.392 1.00 82.50 453 SER A O 1
ATOM 3558 N N . THR A 1 454 ? -2.219 -9.225 -5.013 1.00 74.75 454 THR A N 1
ATOM 3559 C CA . THR A 1 454 ? -3.047 -8.392 -4.119 1.00 74.75 454 THR A CA 1
ATOM 3560 C C . THR A 1 454 ? -3.965 -9.209 -3.204 1.00 74.75 454 THR A C 1
ATOM 3562 O O . THR A 1 454 ? -4.463 -8.693 -2.203 1.00 74.75 454 THR A O 1
ATOM 3565 N N . SER A 1 455 ? -4.181 -10.484 -3.532 1.00 75.06 455 SER A N 1
ATOM 3566 C CA . SER A 1 455 ? -4.932 -11.457 -2.733 1.00 75.06 455 SER A CA 1
ATOM 3567 C C . SER A 1 455 ? -4.062 -12.266 -1.768 1.00 75.06 455 SER A C 1
ATOM 3569 O O . SER A 1 455 ? -4.570 -13.152 -1.083 1.00 75.06 455 SER A O 1
ATOM 3571 N N . TRP A 1 456 ? -2.745 -12.036 -1.749 1.00 83.38 456 TRP A N 1
ATOM 3572 C CA . TRP A 1 456 ? -1.843 -12.793 -0.891 1.00 83.38 456 TRP A CA 1
ATOM 3573 C C . TRP A 1 456 ? -2.070 -12.430 0.579 1.00 83.38 456 TRP A C 1
ATOM 3575 O O . TRP A 1 456 ? -1.903 -11.276 0.976 1.00 83.38 456 TRP A O 1
ATOM 3585 N N . THR A 1 457 ? -2.415 -13.423 1.401 1.00 82.44 457 THR A N 1
ATOM 3586 C CA . THR A 1 457 ? -2.426 -13.271 2.860 1.00 82.44 457 THR A CA 1
ATOM 3587 C C . THR A 1 457 ? -0.993 -13.147 3.350 1.00 82.44 457 THR A C 1
ATOM 3589 O O . THR A 1 457 ? -0.270 -14.140 3.442 1.00 82.44 457 THR A O 1
ATOM 3592 N N . ILE A 1 458 ? -0.583 -11.917 3.651 1.00 83.88 458 ILE A N 1
ATOM 3593 C CA . ILE A 1 458 ? 0.790 -11.599 4.040 1.00 83.88 458 ILE A CA 1
ATOM 3594 C C . ILE A 1 458 ? 1.101 -12.297 5.376 1.00 83.88 458 ILE A C 1
ATOM 3596 O O . ILE A 1 458 ? 0.518 -11.929 6.402 1.00 83.88 458 ILE A O 1
ATOM 3600 N N . PRO A 1 459 ? 2.042 -13.259 5.418 1.00 86.50 459 PRO A N 1
ATOM 3601 C CA . PRO A 1 459 ? 2.368 -13.997 6.634 1.00 86.50 459 PRO A CA 1
ATOM 3602 C C . PRO A 1 459 ? 2.850 -13.074 7.751 1.00 86.50 459 PRO A C 1
ATOM 3604 O O . PRO A 1 459 ? 3.539 -12.090 7.492 1.00 86.50 459 PRO A O 1
ATOM 3607 N N . SER A 1 460 ? 2.541 -13.406 9.005 1.00 83.50 460 SER A N 1
ATOM 3608 C CA . SER A 1 460 ? 2.964 -12.613 10.170 1.00 83.50 460 SER A CA 1
ATOM 3609 C C . SER A 1 460 ? 4.451 -12.754 10.512 1.00 83.50 460 SER A C 1
ATOM 3611 O O . SER A 1 460 ? 4.940 -12.024 11.361 1.00 83.50 460 SER A O 1
ATOM 3613 N N . HIS A 1 461 ? 5.164 -13.695 9.885 1.00 90.56 461 HIS A N 1
ATOM 3614 C CA . HIS A 1 461 ? 6.581 -13.977 10.115 1.00 90.56 461 HIS A CA 1
ATOM 3615 C C . HIS A 1 461 ? 7.254 -14.460 8.819 1.00 90.56 461 HIS A C 1
ATOM 3617 O O . HIS A 1 461 ? 6.590 -14.895 7.872 1.00 90.56 461 HIS A O 1
ATOM 3623 N N . GLY A 1 462 ? 8.586 -14.438 8.803 1.00 94.44 462 GLY A N 1
ATOM 3624 C CA . GLY A 1 462 ? 9.409 -14.892 7.680 1.00 94.44 462 GLY A CA 1
ATOM 3625 C C . GLY A 1 462 ? 10.150 -13.748 6.999 1.00 94.44 462 GLY A C 1
ATOM 3626 O O . GLY A 1 462 ? 9.922 -12.578 7.303 1.00 94.44 462 GLY A O 1
ATOM 3627 N N . ILE A 1 463 ? 11.057 -14.100 6.092 1.00 96.50 463 ILE A N 1
ATOM 3628 C CA . ILE A 1 463 ? 11.915 -13.146 5.386 1.00 96.50 463 ILE A CA 1
ATOM 3629 C C . ILE A 1 463 ? 11.445 -13.042 3.937 1.00 96.50 463 ILE A C 1
ATOM 3631 O O . ILE A 1 463 ? 11.345 -14.055 3.243 1.00 96.50 463 ILE A O 1
ATOM 3635 N N . TYR A 1 464 ? 11.172 -11.821 3.489 1.00 96.69 464 TYR A N 1
ATOM 3636 C CA . TYR A 1 464 ? 10.822 -11.497 2.114 1.00 96.69 464 TYR A CA 1
ATOM 3637 C C . TYR A 1 464 ? 11.947 -10.692 1.467 1.00 96.69 464 TYR A C 1
ATOM 3639 O O . TYR A 1 464 ? 12.259 -9.589 1.913 1.00 96.69 464 TYR A O 1
ATOM 3647 N N . GLN A 1 465 ? 12.568 -11.241 0.429 1.00 97.25 465 GLN A N 1
ATOM 3648 C CA . GLN A 1 465 ? 13.627 -10.579 -0.328 1.00 97.25 465 GLN A CA 1
ATOM 3649 C C . GLN A 1 465 ? 13.092 -10.171 -1.694 1.00 97.25 465 GLN A C 1
ATOM 3651 O O . GLN A 1 465 ? 12.394 -10.956 -2.329 1.00 97.25 465 GLN A O 1
ATOM 3656 N N . VAL A 1 466 ? 13.386 -8.951 -2.135 1.00 96.50 466 VAL A N 1
ATOM 3657 C CA . VAL A 1 466 ? 12.919 -8.426 -3.424 1.00 96.50 466 VAL A CA 1
ATOM 3658 C C . VAL A 1 466 ? 13.808 -7.271 -3.884 1.00 96.50 466 VAL A C 1
ATOM 3660 O O . VAL A 1 466 ? 14.240 -6.458 -3.070 1.00 96.50 466 VAL A O 1
ATOM 3663 N N . ASP A 1 467 ? 14.039 -7.163 -5.186 1.00 96.00 467 ASP A N 1
ATOM 3664 C CA . ASP A 1 467 ? 14.378 -5.905 -5.846 1.00 96.00 467 ASP A CA 1
ATOM 3665 C C . ASP A 1 467 ? 13.069 -5.200 -6.237 1.00 96.00 467 ASP A C 1
ATOM 3667 O O . ASP A 1 467 ? 12.323 -5.669 -7.097 1.00 96.00 467 ASP A O 1
ATOM 3671 N N . PHE A 1 468 ? 12.741 -4.094 -5.573 1.00 96.81 468 PHE A N 1
ATOM 3672 C CA . PHE A 1 468 ? 11.571 -3.293 -5.922 1.00 96.81 468 PHE A CA 1
ATOM 3673 C C . PHE A 1 468 ? 11.956 -2.215 -6.935 1.00 96.81 468 PHE A C 1
ATOM 3675 O O . PHE A 1 468 ? 12.979 -1.548 -6.777 1.00 96.81 468 PHE A O 1
ATOM 3682 N N . VAL A 1 469 ? 11.119 -2.012 -7.954 1.00 96.00 469 VAL A N 1
ATOM 3683 C CA . VAL A 1 469 ? 11.347 -1.013 -9.007 1.00 96.00 469 VAL A CA 1
ATOM 3684 C C . VAL A 1 469 ? 10.153 -0.070 -9.127 1.00 96.00 469 VAL A C 1
ATOM 3686 O O . VAL A 1 469 ? 9.035 -0.493 -9.432 1.00 96.00 469 VAL A O 1
ATOM 3689 N N . GLN A 1 470 ? 10.395 1.232 -8.949 1.00 93.00 470 GLN A N 1
ATOM 3690 C CA . GLN A 1 470 ? 9.436 2.266 -9.329 1.00 93.00 470 GLN A CA 1
ATOM 3691 C C . GLN A 1 470 ? 9.576 2.564 -10.824 1.00 93.00 470 GLN A C 1
ATOM 3693 O O . GLN A 1 470 ? 10.571 3.123 -11.277 1.00 93.00 470 GLN A O 1
ATOM 3698 N N . VAL A 1 471 ? 8.569 2.175 -11.601 1.00 89.12 471 VAL A N 1
ATOM 3699 C CA . VAL A 1 471 ? 8.583 2.239 -13.069 1.00 89.12 471 VAL A CA 1
ATOM 3700 C C . VAL A 1 471 ? 8.142 3.594 -13.611 1.00 89.12 471 VAL A C 1
ATOM 3702 O O . VAL A 1 471 ? 8.464 3.933 -14.749 1.00 89.12 471 VAL A O 1
ATOM 3705 N N . VAL A 1 472 ? 7.405 4.367 -12.810 1.00 84.25 472 VAL A N 1
ATOM 3706 C CA . VAL A 1 472 ? 6.975 5.720 -13.174 1.00 84.25 472 VAL A CA 1
ATOM 3707 C C . VAL A 1 472 ? 8.151 6.685 -13.020 1.00 84.25 472 VAL A C 1
ATOM 3709 O O . VAL A 1 472 ? 8.746 6.784 -11.946 1.00 84.25 472 VAL A O 1
ATOM 3712 N N . LYS A 1 473 ? 8.477 7.383 -14.112 1.00 81.75 473 LYS A N 1
ATOM 3713 C CA . LYS A 1 473 ? 9.557 8.377 -14.191 1.00 81.75 473 LYS A CA 1
ATOM 3714 C C . LYS A 1 473 ? 9.104 9.749 -13.679 1.00 81.75 473 LYS A C 1
ATOM 3716 O O . LYS A 1 473 ? 7.894 9.985 -13.629 1.00 81.75 473 LYS A O 1
ATOM 3721 N N . PRO A 1 474 ? 10.042 10.644 -13.307 1.00 81.31 474 PRO A N 1
ATOM 3722 C CA . PRO A 1 474 ? 9.707 12.009 -12.918 1.00 81.31 474 PRO A CA 1
ATOM 3723 C C . PRO A 1 474 ? 8.856 12.704 -13.982 1.00 81.31 474 PRO A C 1
ATOM 3725 O O . PRO A 1 474 ? 9.008 12.458 -15.181 1.00 81.31 474 PRO A O 1
ATOM 3728 N N . SER A 1 475 ? 7.944 13.563 -13.530 1.00 69.38 475 SER A N 1
ATOM 3729 C CA . SER A 1 475 ? 7.154 14.382 -14.444 1.00 69.38 475 SER A CA 1
ATOM 3730 C C . SER A 1 475 ? 8.076 15.387 -15.134 1.00 69.38 475 SER A C 1
ATOM 3732 O O . SER A 1 475 ? 9.003 15.879 -14.496 1.00 69.38 475 SER A O 1
ATOM 3734 N N . PRO A 1 476 ? 7.823 15.767 -16.392 1.00 58.66 476 PRO A N 1
ATOM 3735 C CA . PRO A 1 476 ? 8.518 16.896 -16.994 1.00 58.66 476 PRO A CA 1
ATOM 3736 C C . PRO A 1 476 ? 8.435 18.195 -16.154 1.00 58.66 476 PRO A C 1
ATOM 3738 O O . PRO A 1 476 ? 9.391 18.957 -16.139 1.00 58.66 476 PRO A O 1
ATOM 3741 N N . ASP A 1 477 ? 7.355 18.433 -15.399 1.00 62.41 477 ASP A N 1
ATOM 3742 C CA . ASP A 1 477 ? 7.246 19.566 -14.451 1.00 62.41 477 ASP A CA 1
ATOM 3743 C C . ASP A 1 477 ? 8.082 19.410 -13.159 1.00 62.41 477 ASP A C 1
ATOM 3745 O O . ASP A 1 477 ? 8.056 20.289 -12.295 1.00 62.41 477 ASP A O 1
ATOM 3749 N N . SER A 1 478 ? 8.795 18.294 -12.973 1.00 75.50 478 SER A N 1
ATOM 3750 C CA . SER A 1 478 ? 9.676 18.112 -11.817 1.00 75.50 478 SER A CA 1
ATOM 3751 C C . SER A 1 478 ? 10.773 19.188 -11.793 1.00 75.50 478 SER A C 1
ATOM 3753 O O . SER A 1 478 ? 11.311 19.528 -12.849 1.00 75.50 478 SER A O 1
ATOM 3755 N N . PRO A 1 479 ? 11.137 19.706 -10.602 1.00 80.69 479 PRO A N 1
ATOM 3756 C CA . PRO A 1 479 ? 12.259 20.619 -10.441 1.00 80.69 479 PRO A CA 1
ATOM 3757 C C . PRO A 1 479 ? 13.504 20.118 -11.169 1.00 80.69 479 PRO A C 1
ATOM 3759 O O . PRO A 1 479 ? 13.957 18.990 -10.958 1.00 80.69 479 PRO A O 1
ATOM 3762 N N . ILE A 1 480 ? 14.044 20.971 -12.035 1.00 81.19 480 ILE A N 1
ATOM 3763 C CA . ILE A 1 480 ? 15.321 20.719 -12.686 1.00 81.19 480 ILE A CA 1
ATOM 3764 C C . ILE A 1 480 ? 16.410 20.949 -11.639 1.00 81.19 480 ILE A C 1
ATOM 3766 O O . ILE A 1 480 ? 16.486 22.055 -11.093 1.00 81.19 480 ILE A O 1
ATOM 3770 N N . PRO A 1 481 ? 17.244 19.940 -11.343 1.00 85.31 481 PRO A N 1
ATOM 3771 C CA . PRO A 1 481 ? 18.294 20.106 -10.362 1.00 85.31 481 PRO A CA 1
ATOM 3772 C C . PRO A 1 481 ? 19.363 21.050 -10.931 1.00 85.31 481 PRO A C 1
ATOM 3774 O O . PRO A 1 481 ? 19.692 21.030 -12.119 1.00 85.31 481 PRO A O 1
ATOM 3777 N N . SER A 1 482 ? 19.855 21.930 -10.072 1.00 86.69 482 SER A N 1
ATOM 3778 C CA . SER A 1 482 ? 20.844 22.953 -10.381 1.00 86.69 482 SER A CA 1
ATOM 3779 C C . SER A 1 482 ? 22.265 22.449 -10.133 1.00 86.69 482 SER A C 1
ATOM 3781 O O . SER A 1 482 ? 22.491 21.517 -9.361 1.00 86.69 482 SER A O 1
ATOM 3783 N N . GLN A 1 483 ? 23.261 23.121 -10.722 1.00 86.19 483 GLN A N 1
ATOM 3784 C CA . GLN A 1 483 ? 24.672 22.786 -10.479 1.00 86.19 483 GLN A CA 1
ATOM 3785 C C . GLN A 1 483 ? 25.028 22.839 -8.985 1.00 86.19 483 GLN A C 1
ATOM 3787 O O . GLN A 1 483 ? 25.838 22.049 -8.508 1.00 86.19 483 GLN A O 1
ATOM 3792 N N . ARG A 1 484 ? 24.378 23.736 -8.234 1.00 89.69 484 ARG A N 1
ATOM 3793 C CA . ARG A 1 484 ? 24.542 23.837 -6.785 1.00 89.69 484 ARG A CA 1
ATOM 3794 C C . ARG A 1 484 ? 24.116 22.550 -6.076 1.00 89.69 484 ARG A C 1
ATOM 3796 O O . ARG A 1 484 ? 24.806 22.134 -5.153 1.00 89.69 484 ARG A O 1
ATOM 3803 N N . ASP A 1 485 ? 23.036 21.914 -6.520 1.00 89.12 485 ASP A N 1
ATOM 3804 C CA . ASP A 1 485 ? 22.551 20.664 -5.930 1.00 89.12 485 ASP A CA 1
ATOM 3805 C C . ASP A 1 485 ? 23.572 19.533 -6.127 1.00 89.12 485 ASP A C 1
ATOM 3807 O O . ASP A 1 485 ? 23.850 18.770 -5.199 1.00 89.12 485 ASP A O 1
ATOM 3811 N N . LEU A 1 486 ? 24.201 19.467 -7.310 1.00 90.69 486 LEU A N 1
ATOM 3812 C CA . LEU A 1 486 ? 25.291 18.526 -7.578 1.00 90.69 486 LEU A CA 1
ATOM 3813 C C . LEU A 1 486 ? 26.521 18.813 -6.708 1.00 90.69 486 LEU A C 1
ATOM 3815 O O . LEU A 1 486 ? 27.114 17.884 -6.160 1.00 90.69 486 LEU A O 1
ATOM 3819 N N . ASP A 1 487 ? 26.914 20.078 -6.576 1.00 92.44 487 ASP A N 1
ATOM 3820 C CA . ASP A 1 487 ? 28.078 20.471 -5.780 1.00 92.44 487 ASP A CA 1
ATOM 3821 C C . ASP A 1 487 ? 27.866 20.166 -4.286 1.00 92.44 487 ASP A C 1
ATOM 3823 O O . ASP A 1 487 ? 28.772 19.650 -3.624 1.00 92.44 487 ASP A O 1
ATOM 3827 N N . GLU A 1 488 ? 26.661 20.411 -3.759 1.00 90.69 488 GLU A N 1
ATOM 3828 C CA . GLU A 1 488 ? 26.267 20.046 -2.393 1.00 90.69 488 GLU A CA 1
ATOM 3829 C C . GLU A 1 488 ? 26.314 18.523 -2.186 1.00 90.69 488 GLU A C 1
ATOM 3831 O O . GLU A 1 488 ? 26.875 18.043 -1.193 1.00 90.69 488 GLU A O 1
ATOM 3836 N N . LEU A 1 489 ? 25.809 17.745 -3.149 1.00 92.62 489 LEU A N 1
ATOM 3837 C CA . LEU A 1 489 ? 25.852 16.285 -3.105 1.00 92.62 489 LEU A CA 1
ATOM 3838 C C . LEU A 1 489 ? 27.295 15.754 -3.150 1.00 92.62 489 LEU A C 1
ATOM 3840 O O . LEU A 1 489 ? 27.658 14.900 -2.336 1.00 92.62 489 LEU A O 1
ATOM 3844 N N . LYS A 1 490 ? 28.141 16.290 -4.040 1.00 94.94 490 LYS A N 1
ATOM 3845 C CA . LYS A 1 490 ? 29.572 15.951 -4.130 1.00 94.94 490 LYS A CA 1
ATOM 3846 C C . LYS A 1 490 ? 30.300 16.264 -2.830 1.00 94.94 490 LYS A C 1
ATOM 3848 O O . LYS A 1 490 ? 31.049 15.425 -2.334 1.00 94.94 490 LYS A O 1
ATOM 3853 N N . LEU A 1 491 ? 30.058 17.434 -2.240 1.00 93.94 491 LEU A N 1
ATOM 3854 C CA . LEU A 1 491 ? 30.652 17.810 -0.959 1.00 93.94 491 LEU A CA 1
ATOM 3855 C C . LEU A 1 491 ? 30.243 16.835 0.152 1.00 93.94 491 LEU A C 1
ATOM 3857 O O . LEU A 1 491 ? 31.085 16.400 0.936 1.00 93.94 491 LEU A O 1
ATOM 3861 N N . MET A 1 492 ? 28.966 16.453 0.194 1.00 92.06 492 MET A N 1
ATOM 3862 C CA . MET A 1 492 ? 28.426 15.534 1.193 1.00 92.06 492 MET A CA 1
ATOM 3863 C C . MET A 1 492 ? 29.072 14.137 1.129 1.00 92.06 492 MET A C 1
ATOM 3865 O O . MET A 1 492 ? 29.271 13.515 2.181 1.00 92.06 492 MET A O 1
ATOM 3869 N N . ILE A 1 493 ? 29.387 13.635 -0.071 1.00 94.50 493 ILE A N 1
ATOM 3870 C CA . ILE A 1 493 ? 29.975 12.298 -0.259 1.00 94.50 493 ILE A CA 1
ATOM 3871 C C . ILE A 1 493 ? 31.508 12.296 -0.226 1.00 94.50 493 ILE A C 1
ATOM 3873 O O . ILE A 1 493 ? 32.089 11.318 0.232 1.00 94.50 493 ILE A O 1
ATOM 3877 N N . ASN A 1 494 ? 32.172 13.374 -0.653 1.00 91.19 494 ASN A N 1
ATOM 3878 C CA . ASN A 1 494 ? 33.636 13.434 -0.766 1.00 91.19 494 ASN A CA 1
ATOM 3879 C C . ASN A 1 494 ? 34.357 13.360 0.593 1.00 91.19 494 ASN A C 1
ATOM 3881 O O . ASN A 1 494 ? 35.523 12.989 0.667 1.00 91.19 494 ASN A O 1
ATOM 3885 N N . VAL A 1 495 ? 33.666 13.704 1.682 1.00 88.56 495 VAL A N 1
ATOM 3886 C CA . VAL A 1 495 ? 34.205 13.614 3.052 1.00 88.56 495 VAL A CA 1
ATOM 3887 C C . VAL A 1 495 ? 34.309 12.159 3.537 1.00 88.56 495 VAL A C 1
ATOM 3889 O O . VAL A 1 495 ? 35.041 11.875 4.482 1.00 88.56 495 VAL A O 1
ATOM 3892 N N . GLU A 1 496 ? 33.602 11.227 2.898 1.00 91.25 496 GLU A N 1
ATOM 3893 C CA . GLU A 1 496 ? 33.497 9.839 3.346 1.00 91.25 496 GLU A CA 1
ATOM 3894 C C . GLU A 1 496 ? 34.474 8.927 2.605 1.00 91.25 496 GLU A C 1
ATOM 3896 O O . GLU A 1 496 ? 34.532 8.931 1.374 1.00 91.25 496 GLU A O 1
ATOM 3901 N N . SER A 1 497 ? 35.201 8.087 3.346 1.00 87.75 497 SER A N 1
ATOM 3902 C CA . SER A 1 497 ? 36.127 7.104 2.770 1.00 87.75 497 SER A CA 1
ATOM 3903 C C . SER A 1 497 ? 35.440 5.826 2.272 1.00 87.75 497 SER A C 1
ATOM 3905 O O . SER A 1 497 ? 35.982 5.161 1.396 1.00 87.75 497 SER A O 1
ATOM 3907 N N . ASP A 1 498 ? 34.267 5.487 2.811 1.00 94.06 498 ASP A N 1
ATOM 3908 C CA . ASP A 1 498 ? 33.524 4.253 2.521 1.00 94.06 498 ASP A CA 1
ATOM 3909 C C . ASP A 1 498 ? 32.417 4.495 1.474 1.00 94.06 498 ASP A C 1
ATOM 3911 O O . ASP A 1 498 ? 31.520 5.324 1.674 1.00 94.06 498 ASP A O 1
ATOM 3915 N N . GLU A 1 499 ? 32.457 3.748 0.364 1.00 94.50 499 GLU A N 1
ATOM 3916 C CA . GLU A 1 499 ? 31.470 3.816 -0.725 1.00 94.50 499 GLU A CA 1
ATOM 3917 C C . GLU A 1 499 ? 30.039 3.522 -0.261 1.00 94.50 499 GLU A C 1
ATOM 3919 O O . GLU A 1 499 ? 29.095 4.166 -0.721 1.00 94.50 499 GLU A O 1
ATOM 3924 N N . GLN A 1 500 ? 29.854 2.624 0.707 1.00 92.44 500 GLN A N 1
ATOM 3925 C CA . GLN A 1 500 ? 28.534 2.295 1.245 1.00 92.44 500 GLN A CA 1
ATOM 3926 C C . GLN A 1 500 ? 27.950 3.457 2.049 1.00 92.44 500 GLN A C 1
ATOM 3928 O O . GLN A 1 500 ? 26.739 3.697 2.019 1.00 92.44 500 GLN A O 1
ATOM 3933 N N . ILE A 1 501 ? 28.797 4.222 2.746 1.00 91.50 501 ILE A N 1
ATOM 3934 C CA . ILE A 1 501 ? 28.363 5.447 3.428 1.00 91.50 501 ILE A CA 1
ATOM 3935 C C . ILE A 1 501 ? 27.983 6.504 2.389 1.00 91.50 501 ILE A C 1
ATOM 3937 O O . ILE A 1 501 ? 26.915 7.111 2.519 1.00 91.50 501 ILE A O 1
ATOM 3941 N N . ARG A 1 502 ? 28.785 6.675 1.325 1.00 95.31 502 ARG A N 1
ATOM 3942 C CA . ARG A 1 502 ? 28.453 7.575 0.205 1.00 95.31 502 ARG A CA 1
ATOM 3943 C C . ARG A 1 502 ? 27.081 7.237 -0.392 1.00 95.31 502 ARG A C 1
ATOM 3945 O O . ARG A 1 502 ? 26.227 8.120 -0.471 1.00 95.31 502 ARG A O 1
ATOM 3952 N N . LEU A 1 503 ? 26.814 5.966 -0.701 1.00 94.44 503 LEU A N 1
ATOM 3953 C CA . LEU A 1 503 ? 25.523 5.506 -1.233 1.00 94.44 503 LEU A CA 1
ATOM 3954 C C . LEU A 1 503 ? 24.355 5.765 -0.277 1.00 94.44 503 LEU A C 1
ATOM 3956 O O . LEU A 1 503 ? 23.305 6.234 -0.712 1.00 94.44 503 LEU A O 1
ATOM 3960 N N . ARG A 1 504 ? 24.518 5.522 1.032 1.00 89.75 504 ARG A N 1
ATOM 3961 C CA . ARG A 1 504 ? 23.467 5.829 2.025 1.00 89.75 504 ARG A CA 1
ATOM 3962 C C . ARG A 1 504 ? 23.135 7.314 2.069 1.00 89.75 504 ARG A C 1
ATOM 3964 O O . ARG A 1 504 ? 21.962 7.667 2.189 1.00 89.75 504 ARG A O 1
ATOM 3971 N N . LYS A 1 505 ? 24.143 8.183 1.954 1.00 91.44 505 LYS A N 1
ATOM 3972 C CA . LYS A 1 505 ? 23.919 9.628 1.890 1.00 91.44 505 LYS A CA 1
ATOM 3973 C C . LYS A 1 505 ? 23.194 10.033 0.604 1.00 91.44 505 LYS A C 1
ATOM 3975 O O . LYS A 1 505 ? 22.239 10.798 0.690 1.00 91.44 505 LYS A O 1
ATOM 3980 N N . ILE A 1 506 ? 23.567 9.473 -0.552 1.00 94.06 506 ILE A N 1
ATOM 3981 C CA . ILE A 1 506 ? 22.851 9.704 -1.823 1.00 94.06 506 ILE A CA 1
ATOM 3982 C C . ILE A 1 506 ? 21.402 9.203 -1.731 1.00 94.06 506 ILE A C 1
ATOM 3984 O O . ILE A 1 506 ? 20.487 9.922 -2.128 1.00 94.06 506 ILE A O 1
ATOM 3988 N N . ARG A 1 507 ? 21.159 8.017 -1.150 1.00 91.38 507 ARG A N 1
ATOM 3989 C CA . ARG A 1 507 ? 19.800 7.502 -0.898 1.00 91.38 507 ARG A CA 1
ATOM 3990 C C . ARG A 1 507 ? 18.988 8.480 -0.055 1.00 91.38 507 ARG A C 1
ATOM 3992 O O . ARG A 1 507 ? 17.912 8.885 -0.489 1.00 91.38 507 ARG A O 1
ATOM 3999 N N . SER A 1 508 ? 19.522 8.903 1.091 1.00 88.06 508 SER A N 1
ATOM 4000 C CA . SER A 1 508 ? 18.872 9.880 1.975 1.00 88.06 508 SER A CA 1
ATOM 4001 C C . SER A 1 508 ? 18.549 11.186 1.241 1.00 88.06 508 SER A C 1
ATOM 4003 O O . SER A 1 508 ? 17.408 11.642 1.257 1.00 88.06 508 SER A O 1
ATOM 4005 N N . TRP A 1 509 ? 19.515 11.730 0.495 1.00 91.00 509 TRP A N 1
ATOM 4006 C CA . TRP A 1 509 ? 19.329 12.936 -0.311 1.00 91.00 509 TRP A CA 1
ATOM 4007 C C . TRP A 1 509 ? 18.247 12.761 -1.388 1.00 91.00 509 TRP A C 1
ATOM 4009 O O . TRP A 1 509 ? 17.392 13.626 -1.551 1.00 91.00 509 TRP A O 1
ATOM 4019 N N . SER A 1 510 ? 18.207 11.619 -2.077 1.00 91.75 510 SER A N 1
ATOM 4020 C CA . SER A 1 510 ? 17.200 11.339 -3.114 1.00 91.75 510 SER A CA 1
ATOM 4021 C C . SER A 1 510 ? 15.777 11.137 -2.568 1.00 91.75 510 SER A C 1
ATOM 4023 O O . SER A 1 510 ? 14.809 11.163 -3.332 1.00 91.75 510 SER A O 1
ATOM 4025 N N . ASN A 1 511 ? 15.634 10.929 -1.252 1.00 89.25 511 ASN A N 1
ATOM 4026 C CA . ASN A 1 511 ? 14.338 10.762 -0.599 1.00 89.25 511 ASN A CA 1
ATOM 4027 C C . ASN A 1 511 ? 13.582 12.087 -0.435 1.00 89.25 511 ASN A C 1
ATOM 4029 O O . ASN A 1 511 ? 12.371 12.070 -0.224 1.00 89.25 511 ASN A O 1
ATOM 4033 N N . TYR A 1 512 ? 14.245 13.236 -0.555 1.00 87.62 512 TYR A N 1
ATOM 4034 C CA . TYR A 1 512 ? 13.545 14.517 -0.606 1.00 87.62 512 TYR A CA 1
ATOM 4035 C C . TYR A 1 512 ? 12.744 14.626 -1.910 1.00 87.62 512 TYR A C 1
ATOM 4037 O O . TYR A 1 512 ? 13.170 14.171 -2.978 1.00 87.62 512 TYR A O 1
ATOM 4045 N N . ARG A 1 513 ? 11.537 15.197 -1.829 1.00 83.00 513 ARG A N 1
ATOM 4046 C CA . ARG A 1 513 ? 10.613 15.258 -2.975 1.00 83.00 513 ARG A CA 1
ATOM 4047 C C . ARG A 1 513 ? 11.150 16.102 -4.129 1.00 83.00 513 ARG A C 1
ATOM 4049 O O . ARG A 1 513 ? 10.891 15.757 -5.274 1.00 83.00 513 ARG A O 1
ATOM 4056 N N . GLU A 1 514 ? 11.902 17.150 -3.815 1.00 86.50 514 GLU A N 1
ATOM 4057 C CA . GLU A 1 514 ? 12.439 18.124 -4.775 1.00 86.50 514 GLU A CA 1
ATOM 4058 C C . GLU A 1 514 ? 13.784 17.699 -5.379 1.00 86.50 514 GLU A C 1
ATOM 4060 O O . GLU A 1 514 ? 14.228 18.288 -6.358 1.00 86.50 514 GLU A O 1
ATOM 4065 N N . ASN A 1 515 ? 14.405 16.645 -4.842 1.00 91.06 515 ASN A N 1
ATOM 4066 C CA . ASN A 1 515 ? 15.709 16.181 -5.298 1.00 91.06 515 ASN A CA 1
ATOM 4067 C C . ASN A 1 515 ? 15.553 15.164 -6.435 1.00 91.06 515 ASN A C 1
ATOM 4069 O O . ASN A 1 515 ? 14.926 14.104 -6.273 1.00 91.06 515 ASN A O 1
ATOM 4073 N N . PHE A 1 516 ? 16.154 15.494 -7.578 1.00 91.19 516 PHE A N 1
ATOM 4074 C CA . PHE A 1 516 ? 16.168 14.707 -8.810 1.00 91.19 516 PHE A CA 1
ATOM 4075 C C . PHE A 1 516 ? 17.584 14.641 -9.386 1.00 91.19 516 PHE A C 1
ATOM 4077 O O . PHE A 1 516 ? 18.457 15.426 -9.021 1.00 91.19 516 PHE A O 1
ATOM 4084 N N . PHE A 1 517 ? 17.808 13.701 -10.300 1.00 90.94 517 PHE A N 1
ATOM 4085 C CA . PHE A 1 517 ? 19.085 13.539 -10.990 1.00 90.94 517 PHE A CA 1
ATOM 4086 C C . PHE A 1 517 ? 18.979 13.980 -12.444 1.00 90.94 517 PHE A C 1
ATOM 4088 O O . PHE A 1 517 ? 17.963 13.740 -13.093 1.00 90.94 517 PHE A O 1
ATOM 4095 N N . LEU A 1 518 ? 20.064 14.535 -12.970 1.00 87.81 518 LEU A N 1
ATOM 4096 C CA . LEU A 1 518 ? 20.335 14.522 -14.405 1.00 87.81 518 LEU A CA 1
ATOM 4097 C C . LEU A 1 518 ? 21.240 13.341 -14.739 1.00 87.81 518 LEU A C 1
ATOM 4099 O O . LEU A 1 518 ? 22.009 12.912 -13.879 1.00 87.81 518 LEU A O 1
ATOM 4103 N N . CYS A 1 519 ? 21.191 12.834 -15.969 1.00 86.38 519 CYS A N 1
ATOM 4104 C CA . CYS A 1 519 ? 22.111 11.801 -16.439 1.00 86.38 519 CYS A CA 1
ATOM 4105 C C . CYS A 1 519 ? 23.549 12.264 -16.198 1.00 86.38 519 CYS A C 1
ATOM 4107 O O . CYS A 1 519 ? 24.316 11.550 -15.558 1.00 86.38 519 CYS A O 1
ATOM 4109 N N . ASP A 1 520 ? 23.842 13.522 -16.548 1.00 83.75 520 ASP A N 1
ATOM 4110 C CA . ASP A 1 520 ? 25.127 14.182 -16.297 1.00 83.75 520 ASP A CA 1
ATOM 4111 C C . ASP A 1 520 ? 25.566 14.179 -14.841 1.00 83.75 520 ASP A C 1
ATOM 4113 O O . ASP A 1 520 ? 26.741 13.977 -14.542 1.00 83.75 520 ASP A O 1
ATOM 4117 N N . TYR A 1 521 ? 24.618 14.293 -13.919 1.00 89.88 521 TYR A N 1
ATOM 4118 C CA . TYR A 1 521 ? 24.938 14.252 -12.501 1.00 89.88 521 TYR A CA 1
ATOM 4119 C C . TYR A 1 521 ? 25.329 12.840 -12.099 1.00 89.88 521 TYR A C 1
ATOM 4121 O O . TYR A 1 521 ? 26.288 12.669 -11.356 1.00 89.88 521 TYR A O 1
ATOM 4129 N N . VAL A 1 522 ? 24.624 11.829 -12.609 1.00 93.31 522 VAL A N 1
ATOM 4130 C CA . VAL A 1 522 ? 24.928 10.430 -12.302 1.00 93.31 522 VAL A CA 1
ATOM 4131 C C . VAL A 1 522 ? 26.323 10.047 -12.793 1.00 93.31 522 VAL A C 1
ATOM 4133 O O . VAL A 1 522 ? 27.068 9.457 -12.020 1.00 93.31 522 VAL A O 1
ATOM 4136 N N . ASP A 1 523 ? 26.718 10.431 -14.005 1.00 91.00 523 ASP A N 1
ATOM 4137 C CA . ASP A 1 523 ? 28.073 10.153 -14.515 1.00 91.00 523 ASP A CA 1
ATOM 4138 C C . ASP A 1 523 ? 29.166 10.865 -13.730 1.00 91.00 523 ASP A C 1
ATOM 4140 O O . ASP A 1 523 ? 30.114 10.231 -13.283 1.00 91.00 523 ASP A O 1
ATOM 4144 N N . GLN A 1 524 ? 28.990 12.151 -13.423 1.00 92.38 524 GLN A N 1
ATOM 4145 C CA . GLN A 1 524 ? 29.949 12.854 -12.571 1.00 92.38 524 GLN A CA 1
ATOM 4146 C C . GLN A 1 524 ? 30.038 12.258 -11.155 1.00 92.38 524 GLN A C 1
ATOM 4148 O O . GLN A 1 524 ? 31.054 12.411 -10.476 1.00 92.38 524 GLN A O 1
ATOM 4153 N N . LEU A 1 525 ? 28.972 11.618 -10.668 1.00 94.94 525 LEU A N 1
ATOM 4154 C CA . LEU A 1 525 ? 28.983 10.902 -9.395 1.00 94.94 525 LEU A CA 1
ATOM 4155 C C . LEU A 1 525 ? 29.640 9.520 -9.511 1.00 94.94 525 LEU A C 1
ATOM 4157 O O . LEU A 1 525 ? 30.156 9.040 -8.502 1.00 94.94 525 LEU A O 1
ATOM 4161 N N . LEU A 1 526 ? 29.672 8.893 -10.696 1.00 94.06 526 LEU A N 1
ATOM 4162 C CA . LEU A 1 526 ? 30.339 7.600 -10.907 1.00 94.06 526 LEU A CA 1
ATOM 4163 C C . LEU A 1 526 ? 31.835 7.659 -10.602 1.00 94.06 526 LEU A C 1
ATOM 4165 O O . LEU A 1 526 ? 32.380 6.661 -10.136 1.00 94.06 526 LEU A O 1
ATOM 4169 N N . ASP A 1 527 ? 32.475 8.817 -10.777 1.00 92.88 527 ASP A N 1
ATOM 4170 C CA . ASP A 1 527 ? 33.889 9.034 -10.440 1.00 92.88 527 ASP A CA 1
ATOM 4171 C C . ASP A 1 527 ? 34.214 8.750 -8.958 1.00 92.88 527 ASP A C 1
ATOM 4173 O O . ASP A 1 527 ? 35.365 8.482 -8.609 1.00 92.88 527 ASP A O 1
ATOM 4177 N N . PHE A 1 528 ? 33.207 8.772 -8.075 1.00 95.19 528 PHE A N 1
ATOM 4178 C CA . PHE A 1 528 ? 33.346 8.497 -6.641 1.00 95.19 528 PHE A CA 1
ATOM 4179 C C . PHE A 1 528 ? 33.152 7.015 -6.272 1.00 95.19 528 PHE A C 1
ATOM 4181 O O . PHE A 1 528 ? 33.170 6.682 -5.081 1.00 95.19 528 PHE A O 1
ATOM 4188 N N . PHE A 1 529 ? 32.943 6.127 -7.247 1.00 95.75 529 PHE A N 1
ATOM 4189 C CA . PHE A 1 529 ? 32.677 4.706 -7.015 1.00 95.75 529 PHE A CA 1
ATOM 4190 C C . PHE A 1 529 ? 33.547 3.821 -7.905 1.00 95.75 529 PHE A C 1
ATOM 4192 O O . PHE A 1 529 ? 33.565 3.959 -9.129 1.00 95.75 529 PHE A O 1
ATOM 4199 N N . HIS A 1 530 ? 34.251 2.880 -7.283 1.00 93.44 530 HIS A N 1
ATOM 4200 C CA . HIS A 1 530 ? 35.166 1.961 -7.953 1.00 93.44 530 HIS A CA 1
ATOM 4201 C C . HIS A 1 530 ? 34.703 0.504 -7.866 1.00 93.44 530 HIS A C 1
ATOM 4203 O O . HIS A 1 530 ? 35.086 -0.299 -8.715 1.00 93.44 530 HIS A O 1
ATOM 4209 N N . GLU A 1 531 ? 33.875 0.150 -6.879 1.00 95.00 531 GLU A N 1
ATOM 4210 C CA . GLU A 1 531 ? 33.304 -1.194 -6.779 1.00 95.00 531 GLU A CA 1
ATOM 4211 C C . GLU A 1 531 ? 32.139 -1.376 -7.766 1.00 95.00 531 GLU A C 1
ATOM 4213 O O . GLU A 1 531 ? 31.230 -0.542 -7.827 1.00 95.00 531 GLU A O 1
ATOM 4218 N N . GLU A 1 532 ? 32.115 -2.503 -8.491 1.00 94.62 532 GLU A N 1
ATOM 4219 C CA . GLU A 1 532 ? 31.044 -2.838 -9.450 1.00 94.62 532 GLU A CA 1
ATOM 4220 C C . GLU A 1 532 ? 29.655 -2.766 -8.790 1.00 94.62 532 GLU A C 1
ATOM 4222 O O . GLU A 1 532 ? 28.722 -2.177 -9.335 1.00 94.62 532 GLU A O 1
ATOM 4227 N N . SER A 1 533 ? 29.523 -3.292 -7.565 1.00 95.19 533 SER A N 1
ATOM 4228 C CA . SER A 1 533 ? 28.270 -3.256 -6.800 1.00 95.19 533 SER A CA 1
ATOM 4229 C C . SER A 1 533 ? 27.818 -1.838 -6.462 1.00 95.19 533 SER A C 1
ATOM 4231 O O . SER A 1 533 ? 26.623 -1.547 -6.525 1.00 95.19 533 SER A O 1
ATOM 4233 N N . SER A 1 534 ? 28.752 -0.950 -6.118 1.00 96.25 534 SER A N 1
ATOM 4234 C CA . SER A 1 534 ? 28.442 0.432 -5.747 1.00 96.25 534 SER A CA 1
ATOM 4235 C C . SER A 1 534 ? 28.025 1.260 -6.957 1.00 96.25 534 SER A C 1
ATOM 4237 O O . SER A 1 534 ? 27.071 2.035 -6.886 1.00 96.25 534 SER A O 1
ATOM 4239 N N . ARG A 1 535 ? 28.700 1.051 -8.091 1.00 96.56 535 ARG A N 1
ATOM 4240 C CA . ARG A 1 535 ? 28.366 1.691 -9.367 1.00 96.56 535 ARG A CA 1
ATOM 4241 C C . ARG A 1 535 ? 26.974 1.277 -9.840 1.00 96.56 535 ARG A C 1
ATOM 4243 O O . ARG A 1 535 ? 26.162 2.141 -10.160 1.00 96.56 535 ARG A O 1
ATOM 4250 N N . VAL A 1 536 ? 26.645 -0.016 -9.787 1.00 97.12 536 VAL A N 1
ATOM 4251 C CA . VAL A 1 536 ? 25.292 -0.512 -10.102 1.00 97.12 536 VAL A CA 1
ATOM 4252 C C . VAL A 1 536 ? 24.247 0.071 -9.145 1.00 97.12 536 VAL A C 1
ATOM 4254 O O . VAL A 1 536 ? 23.172 0.485 -9.579 1.00 97.12 536 VAL A O 1
ATOM 4257 N N . GLU A 1 537 ? 24.550 0.152 -7.849 1.00 96.69 537 GLU A N 1
ATOM 4258 C CA . GLU A 1 537 ? 23.634 0.714 -6.854 1.00 96.69 537 GLU A CA 1
ATOM 4259 C C . GLU A 1 537 ? 23.336 2.203 -7.103 1.00 96.69 537 GLU A C 1
ATOM 4261 O O . GLU A 1 537 ? 22.188 2.620 -6.946 1.00 96.69 537 GLU A O 1
ATOM 4266 N N . LEU A 1 538 ? 24.307 2.995 -7.574 1.00 97.19 538 LEU A N 1
ATOM 4267 C CA . LEU A 1 538 ? 24.070 4.386 -7.977 1.00 97.19 538 LEU A CA 1
ATOM 4268 C C . LEU A 1 538 ? 23.037 4.486 -9.114 1.00 97.19 538 LEU A C 1
ATOM 4270 O O . LEU A 1 538 ? 22.120 5.307 -9.041 1.00 97.19 538 LEU A O 1
ATOM 4274 N N . PHE A 1 539 ? 23.128 3.618 -10.127 1.00 96.81 539 PHE A N 1
ATOM 4275 C CA . PHE A 1 539 ? 22.140 3.559 -11.212 1.00 96.81 539 PHE A CA 1
ATOM 4276 C C . PHE A 1 539 ? 20.751 3.178 -10.697 1.00 96.81 539 PHE A C 1
ATOM 4278 O O . PHE A 1 539 ? 19.760 3.797 -11.091 1.00 96.81 539 PHE A O 1
ATOM 4285 N N . VAL A 1 540 ? 20.675 2.206 -9.783 1.00 96.31 540 VAL A N 1
ATOM 4286 C CA . VAL A 1 540 ? 19.423 1.780 -9.137 1.00 96.31 540 VAL A CA 1
ATOM 4287 C C . VAL A 1 540 ? 18.775 2.934 -8.371 1.00 96.31 540 VAL A C 1
ATOM 4289 O O . VAL A 1 540 ? 17.571 3.149 -8.507 1.00 96.31 540 VAL A O 1
ATOM 4292 N N . ILE A 1 541 ? 19.559 3.716 -7.624 1.00 95.56 541 ILE A N 1
ATOM 4293 C CA . ILE A 1 541 ? 19.071 4.901 -6.904 1.00 95.56 541 ILE A CA 1
ATOM 4294 C C . ILE A 1 541 ? 18.582 5.975 -7.886 1.00 95.56 541 ILE A C 1
ATOM 4296 O O . ILE A 1 541 ? 17.542 6.592 -7.656 1.00 95.56 541 ILE A O 1
ATOM 4300 N N . ALA A 1 542 ? 19.305 6.209 -8.981 1.00 95.06 542 ALA A N 1
ATOM 4301 C CA . ALA A 1 542 ? 18.958 7.252 -9.941 1.00 95.06 542 ALA A CA 1
ATOM 4302 C C . ALA A 1 542 ? 17.748 6.893 -10.824 1.00 95.06 542 ALA A C 1
ATOM 4304 O O . ALA A 1 542 ? 16.985 7.780 -11.201 1.00 95.06 542 ALA A O 1
ATOM 4305 N N . PHE A 1 543 ? 17.517 5.608 -11.116 1.00 94.62 543 PHE A N 1
ATOM 4306 C CA . PHE A 1 543 ? 16.576 5.128 -12.138 1.00 94.62 543 PHE A CA 1
ATOM 4307 C C . PHE A 1 543 ? 15.189 5.795 -12.118 1.00 94.62 543 PHE A C 1
ATOM 4309 O O . PHE A 1 543 ? 14.682 6.196 -13.167 1.00 94.62 543 PHE A O 1
ATOM 4316 N N . SER A 1 544 ? 14.542 5.901 -10.955 1.00 90.94 544 SER A N 1
ATOM 4317 C CA . SER A 1 544 ? 13.197 6.492 -10.821 1.00 90.94 544 SER A CA 1
ATOM 4318 C C . SER A 1 544 ? 13.195 8.004 -10.581 1.00 90.94 544 SER A C 1
ATOM 4320 O O . SER A 1 544 ? 12.128 8.613 -10.549 1.00 90.94 544 SER A O 1
ATOM 4322 N N . LYS A 1 545 ? 14.371 8.612 -10.411 1.00 92.12 545 LYS A N 1
ATOM 4323 C CA . LYS A 1 545 ? 14.562 10.024 -10.055 1.00 92.12 545 LYS A CA 1
ATOM 4324 C C . LYS A 1 545 ? 15.333 10.825 -11.110 1.00 92.12 545 LYS A C 1
ATOM 4326 O O . LYS A 1 545 ? 15.510 12.026 -10.927 1.00 92.12 545 LYS A O 1
ATOM 4331 N N . THR A 1 546 ? 15.759 10.204 -12.208 1.00 89.38 546 THR A N 1
ATOM 4332 C CA . THR A 1 546 ? 16.387 10.902 -13.335 1.00 89.38 546 THR A CA 1
ATOM 4333 C C . THR A 1 546 ? 15.345 11.651 -14.165 1.00 89.38 546 THR A C 1
ATOM 4335 O O . THR A 1 546 ? 14.465 11.026 -14.762 1.00 89.38 546 THR A O 1
ATOM 4338 N N . VAL A 1 547 ? 15.436 12.984 -14.197 1.00 84.12 547 VAL A N 1
ATOM 4339 C CA . VAL A 1 547 ? 14.486 13.845 -14.921 1.00 84.12 547 VAL A CA 1
ATOM 4340 C C . VAL A 1 547 ? 14.687 13.800 -16.426 1.00 84.12 547 VAL A C 1
ATOM 4342 O O . VAL A 1 547 ? 13.688 13.823 -17.126 1.00 84.12 547 VAL A O 1
ATOM 4345 N N . ASP A 1 548 ? 15.915 13.667 -16.929 1.00 77.88 548 ASP A N 1
ATOM 4346 C CA . ASP A 1 548 ? 16.297 13.571 -18.350 1.00 77.88 548 ASP A CA 1
ATOM 4347 C C . ASP A 1 548 ? 16.411 12.108 -18.837 1.00 77.88 548 ASP A C 1
ATOM 4349 O O . ASP A 1 548 ? 17.295 11.745 -19.610 1.00 77.88 548 ASP A O 1
ATOM 4353 N N . TRP A 1 549 ? 15.483 11.249 -18.391 1.00 81.00 549 TRP A N 1
ATOM 4354 C CA . TRP A 1 549 ? 15.450 9.796 -18.625 1.00 81.00 549 TRP A CA 1
ATOM 4355 C C . TRP A 1 549 ? 15.683 9.334 -20.078 1.00 81.00 549 TRP A C 1
ATOM 4357 O O . TRP A 1 549 ? 16.222 8.249 -20.281 1.00 81.00 549 TRP A O 1
ATOM 4367 N N . HIS A 1 550 ? 15.332 10.123 -21.098 1.00 75.75 550 HIS A N 1
ATOM 4368 C CA . HIS A 1 550 ? 15.598 9.743 -22.494 1.00 75.75 550 HIS A CA 1
ATOM 4369 C C . HIS A 1 550 ? 17.107 9.652 -22.798 1.00 75.75 550 HIS A C 1
ATOM 4371 O O . HIS A 1 550 ? 17.516 8.878 -23.659 1.00 75.75 550 HIS A O 1
ATOM 4377 N N . GLY A 1 551 ? 17.947 10.375 -22.048 1.00 74.31 551 GLY A N 1
ATOM 4378 C CA . GLY A 1 551 ? 19.408 10.262 -22.092 1.00 74.31 551 GLY A CA 1
ATOM 4379 C C . GLY A 1 551 ? 19.975 9.068 -21.315 1.00 74.31 551 GLY A C 1
ATOM 4380 O O . GLY A 1 551 ? 21.159 8.760 -21.450 1.00 74.31 551 GLY A O 1
ATOM 4381 N N . TYR A 1 552 ? 19.150 8.354 -20.540 1.00 83.25 552 TYR A N 1
ATOM 4382 C CA . TYR A 1 552 ? 19.612 7.282 -19.655 1.00 83.25 552 TYR A CA 1
ATOM 4383 C C . TYR A 1 552 ? 20.228 6.111 -20.428 1.00 83.25 552 TYR A C 1
ATOM 4385 O O . TYR A 1 552 ? 21.139 5.461 -19.927 1.00 83.25 552 TYR A O 1
ATOM 4393 N N . LYS A 1 553 ? 19.801 5.872 -21.677 1.00 79.25 553 LYS A N 1
ATOM 4394 C CA . LYS A 1 553 ? 20.422 4.869 -22.559 1.00 79.25 553 LYS A CA 1
ATOM 4395 C C . LYS A 1 553 ? 21.928 5.100 -22.725 1.00 79.25 553 LYS A C 1
ATOM 4397 O O . LYS A 1 553 ? 22.684 4.141 -22.677 1.00 79.25 553 LYS A O 1
ATOM 4402 N N . ASN A 1 554 ? 22.358 6.354 -22.854 1.00 75.88 554 ASN A N 1
ATOM 4403 C CA . ASN A 1 554 ? 23.773 6.703 -23.013 1.00 75.88 554 ASN A CA 1
ATOM 4404 C C . ASN A 1 554 ? 24.535 6.544 -21.700 1.00 75.88 554 ASN A C 1
ATOM 4406 O O . ASN A 1 554 ? 25.699 6.162 -21.673 1.00 75.88 554 ASN A O 1
ATOM 4410 N N . LEU A 1 555 ? 23.865 6.830 -20.583 1.00 83.44 555 LEU A N 1
ATOM 4411 C CA . LEU A 1 555 ? 24.441 6.613 -19.267 1.00 83.44 555 LEU A CA 1
ATOM 4412 C C . LEU A 1 555 ? 24.802 5.127 -19.073 1.00 83.44 555 LEU A C 1
ATOM 4414 O O . LEU A 1 555 ? 25.851 4.831 -18.512 1.00 83.44 555 LEU A O 1
ATOM 4418 N N . LEU A 1 556 ? 24.004 4.194 -19.614 1.00 85.94 556 LEU A N 1
ATOM 4419 C CA . LEU A 1 556 ? 24.294 2.751 -19.568 1.00 85.94 556 LEU A CA 1
ATOM 4420 C C . LEU A 1 556 ? 25.605 2.360 -20.272 1.00 85.94 556 LEU A C 1
ATOM 4422 O O . LEU A 1 556 ? 26.180 1.339 -19.909 1.00 85.94 556 LEU A O 1
ATOM 4426 N N . GLU A 1 557 ? 26.105 3.151 -21.227 1.00 82.44 557 GLU A N 1
ATOM 4427 C CA . GLU A 1 557 ? 27.377 2.882 -21.925 1.00 82.44 557 GLU A CA 1
ATOM 4428 C C . GLU A 1 557 ? 28.606 3.069 -21.019 1.00 82.44 557 GLU A C 1
ATOM 4430 O O . GLU A 1 557 ? 29.686 2.564 -21.319 1.00 82.44 557 GLU A O 1
ATOM 4435 N N . HIS A 1 558 ? 28.439 3.750 -19.880 1.00 85.94 558 HIS A N 1
ATOM 4436 C CA . HIS A 1 558 ? 29.487 3.925 -18.870 1.00 85.94 558 HIS A CA 1
ATOM 4437 C C . HIS A 1 558 ? 29.626 2.704 -17.952 1.00 85.94 558 HIS A C 1
ATOM 4439 O O . HIS A 1 558 ? 30.536 2.663 -17.118 1.00 85.94 558 HIS A O 1
ATOM 4445 N N . LEU A 1 559 ? 28.727 1.723 -18.081 1.00 86.81 559 LEU A N 1
ATOM 4446 C CA . LEU A 1 559 ? 28.805 0.451 -17.382 1.00 86.81 559 LEU A CA 1
ATOM 4447 C C . LEU A 1 559 ? 29.531 -0.582 -18.236 1.00 86.81 559 LEU A C 1
ATOM 4449 O O . LEU A 1 559 ? 29.286 -0.724 -19.435 1.00 86.81 559 LEU A O 1
ATOM 4453 N N . ASN A 1 560 ? 30.393 -1.365 -17.597 1.00 89.00 560 ASN A N 1
ATOM 4454 C CA . ASN A 1 560 ? 30.939 -2.553 -18.239 1.00 89.00 560 ASN A CA 1
ATOM 4455 C C . ASN A 1 560 ? 29.864 -3.659 -18.353 1.00 89.00 560 ASN A C 1
ATOM 4457 O O . ASN A 1 560 ? 28.771 -3.567 -17.790 1.00 89.00 560 ASN A O 1
ATOM 4461 N N . LEU A 1 561 ? 30.173 -4.743 -19.071 1.00 86.06 561 LEU A N 1
ATOM 4462 C CA . LEU A 1 561 ? 29.211 -5.824 -19.311 1.00 86.06 561 LEU A CA 1
ATOM 4463 C C . LEU A 1 561 ? 28.698 -6.489 -18.020 1.00 86.06 561 LEU A C 1
ATOM 4465 O O . LEU A 1 561 ? 27.517 -6.822 -17.945 1.00 86.06 561 LEU A O 1
ATOM 4469 N N . ALA A 1 562 ? 29.555 -6.687 -17.015 1.00 91.19 562 ALA A N 1
ATOM 4470 C CA . ALA A 1 562 ? 29.167 -7.313 -15.750 1.00 91.19 562 ALA A CA 1
ATOM 4471 C C . ALA A 1 562 ? 28.237 -6.396 -14.939 1.00 91.19 562 ALA A C 1
ATOM 4473 O O . ALA A 1 562 ? 27.191 -6.840 -14.460 1.00 91.19 562 ALA A O 1
ATOM 4474 N N . GLU A 1 563 ? 28.566 -5.105 -14.870 1.00 94.81 563 GLU A N 1
ATOM 4475 C CA . GLU A 1 563 ? 27.745 -4.074 -14.230 1.00 94.81 563 GLU A CA 1
ATOM 4476 C C . GLU A 1 563 ? 26.372 -3.955 -14.903 1.00 94.81 563 GLU A C 1
ATOM 4478 O O . GLU A 1 563 ? 25.340 -3.978 -14.230 1.00 94.81 563 GLU A O 1
ATOM 4483 N N . TYR A 1 564 ? 26.338 -3.899 -16.238 1.00 91.88 564 TYR A N 1
ATOM 4484 C CA . TYR A 1 564 ? 25.092 -3.853 -17.003 1.00 91.88 564 TYR A CA 1
ATOM 4485 C C . TYR A 1 564 ? 24.234 -5.102 -16.777 1.00 91.88 564 TYR A C 1
ATOM 4487 O O . TYR A 1 564 ? 23.024 -4.998 -16.574 1.00 91.88 564 TYR A O 1
ATOM 4495 N N . GLN A 1 565 ? 24.841 -6.293 -16.778 1.00 90.69 565 GLN A N 1
ATOM 4496 C CA . GLN A 1 565 ? 24.128 -7.541 -16.510 1.00 90.69 565 GLN A CA 1
ATOM 4497 C C . GLN A 1 565 ? 23.521 -7.558 -15.106 1.00 90.69 565 GLN A C 1
ATOM 4499 O O . GLN A 1 565 ? 22.394 -8.026 -14.940 1.00 90.69 565 GLN A O 1
ATOM 4504 N N . GLU A 1 566 ? 24.230 -7.045 -14.104 1.00 94.31 566 GLU A N 1
ATOM 4505 C CA . GLU A 1 566 ? 23.711 -6.968 -12.741 1.00 94.31 566 GLU A CA 1
ATOM 4506 C C . GLU A 1 566 ? 22.586 -5.933 -12.613 1.00 94.31 566 GLU A C 1
ATOM 4508 O O . GLU A 1 566 ? 21.526 -6.240 -12.063 1.00 94.31 566 GLU A O 1
ATOM 4513 N N . LEU A 1 567 ? 22.741 -4.750 -13.217 1.00 95.44 567 LEU A N 1
ATOM 4514 C CA . LEU A 1 567 ? 21.670 -3.755 -13.305 1.00 95.44 567 LEU A CA 1
ATOM 4515 C C . LEU A 1 567 ? 20.424 -4.337 -13.989 1.00 95.44 567 LEU A C 1
ATOM 4517 O O . LEU A 1 567 ? 19.301 -4.147 -13.516 1.00 95.44 567 LEU A O 1
ATOM 4521 N N . ASN A 1 568 ? 20.617 -5.092 -15.072 1.00 92.06 568 ASN A N 1
ATOM 4522 C CA . ASN A 1 568 ? 19.541 -5.734 -15.815 1.00 92.06 568 ASN A CA 1
ATOM 4523 C C . ASN A 1 568 ? 18.806 -6.792 -14.972 1.00 92.06 568 ASN A C 1
ATOM 4525 O O . ASN A 1 568 ? 17.583 -6.879 -15.036 1.00 92.06 568 ASN A O 1
ATOM 4529 N N . LYS A 1 569 ? 19.495 -7.555 -14.113 1.00 92.56 569 LYS A N 1
ATOM 4530 C CA . LYS A 1 569 ? 18.823 -8.485 -13.181 1.00 92.56 569 LYS A CA 1
ATOM 4531 C C . LYS A 1 569 ? 17.943 -7.765 -12.160 1.00 92.56 569 LYS A C 1
ATOM 4533 O O . LYS A 1 569 ? 16.897 -8.299 -11.786 1.00 92.56 569 LYS A O 1
ATOM 4538 N N . ARG A 1 570 ? 18.360 -6.581 -11.704 1.00 94.81 570 ARG A N 1
ATOM 4539 C CA . ARG A 1 570 ? 17.660 -5.814 -10.661 1.00 94.81 570 ARG A CA 1
ATOM 4540 C C . ARG A 1 570 ? 16.499 -4.991 -11.214 1.00 94.81 570 ARG A C 1
ATOM 4542 O O . ARG A 1 570 ? 15.419 -4.999 -10.633 1.00 94.81 570 ARG A O 1
ATOM 4549 N N . ILE A 1 571 ? 16.698 -4.318 -12.349 1.00 93.25 571 ILE A N 1
ATOM 4550 C CA . ILE A 1 571 ? 15.715 -3.393 -12.936 1.00 93.25 571 ILE A CA 1
ATOM 4551 C C . ILE A 1 571 ? 14.933 -4.005 -14.096 1.00 93.25 571 ILE A C 1
ATOM 4553 O O . ILE A 1 571 ? 13.746 -3.707 -14.202 1.00 93.25 571 ILE A O 1
ATOM 4557 N N . THR A 1 572 ? 15.544 -4.882 -14.902 1.00 90.50 572 THR A N 1
ATOM 4558 C CA . THR A 1 572 ? 15.083 -5.460 -16.191 1.00 90.50 572 THR A CA 1
ATOM 4559 C C . THR A 1 572 ? 15.246 -4.609 -17.443 1.00 90.50 572 THR A C 1
ATOM 4561 O O . THR A 1 572 ? 15.115 -3.384 -17.423 1.00 90.50 572 THR A O 1
ATOM 4564 N N . SER A 1 573 ? 15.421 -5.299 -18.573 1.00 88.50 573 SER A N 1
ATOM 4565 C CA . SER A 1 573 ? 15.592 -4.706 -19.895 1.00 88.50 573 SER A CA 1
ATOM 4566 C C . SER A 1 573 ? 14.319 -3.995 -20.338 1.00 88.50 573 SER A C 1
ATOM 4568 O O . SER A 1 573 ? 14.400 -2.907 -20.896 1.00 88.50 573 SER A O 1
ATOM 4570 N N . VAL A 1 574 ? 13.133 -4.522 -20.006 1.00 88.56 574 VAL A N 1
ATOM 4571 C CA . VAL A 1 574 ? 11.849 -3.868 -20.323 1.00 88.56 574 VAL A CA 1
ATOM 4572 C C . VAL A 1 574 ? 11.672 -2.524 -19.606 1.00 88.56 574 VAL A C 1
ATOM 4574 O O . VAL A 1 574 ? 11.001 -1.629 -20.114 1.00 88.56 574 VAL A O 1
ATOM 4577 N N . ASN A 1 575 ? 12.273 -2.361 -18.427 1.00 90.94 575 ASN A N 1
ATOM 4578 C CA . ASN A 1 575 ? 12.243 -1.110 -17.672 1.00 90.94 575 ASN A CA 1
ATOM 4579 C C . ASN A 1 575 ? 13.315 -0.110 -18.119 1.00 90.94 575 ASN A C 1
ATOM 4581 O O . ASN A 1 575 ? 13.095 1.094 -17.998 1.00 90.94 575 ASN A O 1
ATOM 4585 N N . LEU A 1 576 ? 14.451 -0.601 -18.620 1.00 90.06 576 LEU A N 1
ATOM 4586 C CA . LEU A 1 576 ? 15.524 0.208 -19.206 1.00 90.06 576 LEU A CA 1
ATOM 4587 C C . LEU A 1 576 ? 15.247 0.583 -20.673 1.00 90.06 576 LEU A C 1
ATOM 4589 O O . LEU A 1 576 ? 15.860 1.510 -21.195 1.00 90.06 576 LEU A O 1
ATOM 4593 N N . PHE A 1 577 ? 14.335 -0.126 -21.340 1.00 87.06 577 PHE A N 1
ATOM 4594 C CA . PHE A 1 577 ? 13.989 0.109 -22.733 1.00 87.06 577 PHE A CA 1
ATOM 4595 C C . PHE A 1 577 ? 13.134 1.363 -22.904 1.00 87.06 577 PHE A C 1
ATOM 4597 O O . PHE A 1 577 ? 12.105 1.548 -22.251 1.00 87.06 577 PHE A O 1
ATOM 4604 N N . ASP A 1 578 ? 13.542 2.186 -23.861 1.00 79.75 578 ASP A N 1
ATOM 4605 C CA . ASP A 1 578 ? 12.841 3.390 -24.257 1.00 79.75 578 ASP A CA 1
ATOM 4606 C C . ASP A 1 578 ? 12.617 3.386 -25.774 1.00 79.75 578 ASP A C 1
ATOM 4608 O O . ASP A 1 578 ? 13.551 3.492 -26.571 1.00 79.75 578 ASP A O 1
ATOM 4612 N N . GLU A 1 579 ? 11.349 3.271 -26.177 1.00 75.31 579 GLU A N 1
ATOM 4613 C CA . GLU A 1 579 ? 10.922 3.281 -27.582 1.00 75.31 579 GLU A CA 1
ATOM 4614 C C . GLU A 1 579 ? 11.284 4.577 -28.321 1.00 75.31 579 GLU A C 1
ATOM 4616 O O . GLU A 1 579 ? 11.295 4.624 -29.558 1.00 75.31 579 GLU A O 1
ATOM 4621 N N . ILE A 1 580 ? 11.488 5.672 -27.588 1.00 69.31 580 ILE A N 1
ATOM 4622 C CA . ILE A 1 580 ? 11.815 6.968 -28.171 1.00 69.31 580 ILE A CA 1
ATOM 4623 C C . ILE A 1 580 ? 13.247 6.936 -28.690 1.00 69.31 580 ILE A C 1
ATOM 4625 O O . ILE A 1 580 ? 13.453 7.241 -29.868 1.00 69.31 580 ILE A O 1
ATOM 4629 N N . VAL A 1 581 ? 14.177 6.435 -27.875 1.00 69.69 581 VAL A N 1
ATOM 4630 C CA . VAL A 1 581 ? 15.604 6.300 -28.201 1.00 69.69 581 VAL A CA 1
ATOM 4631 C C . VAL A 1 581 ? 15.997 4.891 -28.678 1.00 69.69 581 VAL A C 1
ATOM 4633 O O . VAL A 1 581 ? 17.110 4.405 -28.464 1.00 69.69 581 VAL A O 1
ATOM 4636 N N . ALA A 1 582 ? 15.066 4.213 -29.357 1.00 76.62 582 ALA A N 1
ATOM 4637 C CA . ALA A 1 582 ? 15.185 2.819 -29.792 1.00 76.62 582 ALA A CA 1
ATOM 4638 C C . ALA A 1 582 ? 16.192 2.563 -30.932 1.00 76.62 582 ALA A C 1
ATOM 4640 O O . ALA A 1 582 ? 16.373 1.422 -31.329 1.00 76.62 582 ALA A O 1
ATOM 4641 N N . VAL A 1 583 ? 16.832 3.589 -31.492 1.00 75.25 583 VAL A N 1
ATOM 4642 C CA . VAL A 1 583 ? 17.834 3.418 -32.561 1.00 75.25 583 VAL A CA 1
ATOM 4643 C C . VAL A 1 583 ? 19.113 2.837 -31.955 1.00 75.25 583 VAL A C 1
ATOM 4645 O O . VAL A 1 583 ? 19.581 3.332 -30.926 1.00 75.25 583 VAL A O 1
ATOM 4648 N N . GLY A 1 584 ? 19.629 1.741 -32.510 1.00 76.38 584 GLY A N 1
ATOM 4649 C CA . GLY A 1 584 ? 20.785 1.037 -31.948 1.00 76.38 584 GLY A CA 1
ATOM 4650 C C . GLY A 1 584 ? 20.920 -0.417 -32.401 1.00 76.38 584 GLY A C 1
ATOM 4651 O O . GLY A 1 584 ? 20.057 -0.945 -33.102 1.00 76.38 584 GLY A O 1
ATOM 4652 N N . TYR A 1 585 ? 22.001 -1.063 -31.963 1.00 79.88 585 TYR A N 1
ATOM 4653 C CA . TYR A 1 585 ? 22.193 -2.509 -32.081 1.00 79.88 585 TYR A CA 1
ATOM 4654 C C . TYR A 1 585 ? 21.457 -3.239 -30.953 1.00 79.88 585 TYR A C 1
ATOM 4656 O O . TYR A 1 585 ? 21.530 -2.834 -29.790 1.00 79.88 585 TYR A O 1
ATOM 4664 N N . TYR A 1 586 ? 20.767 -4.323 -31.299 1.00 85.31 586 TYR A N 1
ATOM 4665 C CA . TYR A 1 586 ? 20.051 -5.176 -30.360 1.00 85.31 586 TYR A CA 1
ATOM 4666 C C . TYR A 1 586 ? 20.491 -6.620 -30.527 1.00 85.31 586 TYR A C 1
ATOM 4668 O O . TYR A 1 586 ? 20.545 -7.125 -31.643 1.00 85.31 586 TYR A O 1
ATOM 4676 N N . GLU A 1 587 ? 20.726 -7.290 -29.404 1.00 86.56 587 GLU A N 1
ATOM 4677 C CA . GLU A 1 587 ? 20.934 -8.731 -29.320 1.00 86.56 587 GLU A CA 1
ATOM 4678 C C . GLU A 1 587 ? 20.014 -9.274 -28.224 1.00 86.56 587 GLU A C 1
ATOM 4680 O O . GLU A 1 587 ? 20.203 -9.009 -27.039 1.00 86.56 587 GLU A O 1
ATOM 4685 N N . LEU A 1 588 ? 18.947 -9.955 -28.639 1.00 90.06 588 LEU A N 1
ATOM 4686 C CA . LEU A 1 588 ? 17.790 -10.267 -27.807 1.00 90.06 588 LEU A CA 1
ATOM 4687 C C . LEU A 1 588 ? 17.579 -11.774 -27.749 1.00 90.06 588 LEU A C 1
ATOM 4689 O O . LEU A 1 588 ? 17.366 -12.435 -28.771 1.00 90.06 588 LEU A O 1
ATOM 4693 N N . ASN A 1 589 ? 17.578 -12.330 -26.539 1.00 90.31 589 ASN A N 1
ATOM 4694 C CA . ASN A 1 589 ? 17.236 -13.728 -26.342 1.00 90.31 589 ASN A CA 1
ATOM 4695 C C . ASN A 1 589 ? 15.719 -13.860 -26.197 1.00 90.31 589 ASN A C 1
ATOM 4697 O O . ASN A 1 589 ? 15.163 -13.676 -25.118 1.00 90.31 589 ASN A O 1
ATOM 4701 N N . ILE A 1 590 ? 15.035 -14.253 -27.269 1.00 90.50 590 ILE A N 1
ATOM 4702 C CA . ILE A 1 590 ? 13.566 -14.291 -27.316 1.00 90.50 590 ILE A CA 1
ATOM 4703 C C . ILE A 1 590 ? 12.974 -15.353 -26.360 1.00 90.50 590 ILE A C 1
ATOM 4705 O O . ILE A 1 590 ? 11.772 -15.359 -26.091 1.00 90.50 590 ILE A O 1
ATOM 4709 N N . ALA A 1 591 ? 13.793 -16.237 -25.772 1.00 90.62 591 ALA A N 1
ATOM 4710 C CA . ALA A 1 591 ? 13.337 -17.091 -24.673 1.00 90.62 591 ALA A CA 1
ATOM 4711 C C . ALA A 1 591 ? 12.991 -16.284 -23.405 1.00 90.62 591 ALA A C 1
ATOM 4713 O O . ALA A 1 591 ? 12.093 -16.678 -22.654 1.00 90.62 591 ALA A O 1
ATOM 4714 N N . ILE A 1 592 ? 13.669 -15.152 -23.186 1.00 88.69 592 ILE A N 1
ATOM 4715 C CA . ILE A 1 592 ? 13.442 -14.238 -22.067 1.00 88.69 592 ILE A CA 1
ATOM 4716 C C . ILE A 1 592 ? 12.196 -13.386 -22.372 1.00 88.69 592 ILE A C 1
ATOM 4718 O O . ILE A 1 592 ? 12.128 -12.759 -23.431 1.00 88.69 592 ILE A O 1
ATOM 4722 N N . PRO A 1 593 ? 11.185 -13.346 -21.479 1.00 88.44 593 PRO A N 1
ATOM 4723 C CA . PRO A 1 593 ? 9.962 -12.576 -21.711 1.00 88.44 593 PRO A CA 1
ATOM 4724 C C . PRO A 1 593 ? 10.192 -11.086 -21.994 1.00 88.44 593 PRO A C 1
ATOM 4726 O O . PRO A 1 593 ? 9.523 -10.541 -22.872 1.00 88.44 593 PRO A O 1
ATOM 4729 N N . ASP A 1 594 ? 11.139 -10.463 -21.292 1.00 88.50 594 ASP A N 1
ATOM 4730 C CA . ASP A 1 594 ? 11.452 -9.037 -21.421 1.00 88.50 594 ASP A CA 1
ATOM 4731 C C . ASP A 1 594 ? 12.101 -8.736 -22.787 1.00 88.50 594 ASP A C 1
ATOM 4733 O O . ASP A 1 594 ? 11.624 -7.874 -23.523 1.00 88.50 594 ASP A O 1
ATOM 4737 N N . ASP A 1 595 ? 13.100 -9.519 -23.200 1.00 90.25 595 ASP A N 1
ATOM 4738 C CA . ASP A 1 595 ? 13.757 -9.381 -24.509 1.00 90.25 595 ASP A CA 1
ATOM 4739 C C . ASP A 1 595 ? 12.797 -9.663 -25.669 1.00 90.25 595 ASP A C 1
ATOM 4741 O O . ASP A 1 595 ? 12.783 -8.948 -26.671 1.00 90.25 595 ASP A O 1
ATOM 4745 N N . ARG A 1 596 ? 11.938 -10.678 -25.526 1.00 88.88 596 ARG A N 1
ATOM 4746 C CA . ARG A 1 596 ? 10.872 -10.968 -26.493 1.00 88.88 596 ARG A CA 1
ATOM 4747 C C . ARG A 1 596 ? 9.897 -9.804 -26.625 1.00 88.88 596 ARG A C 1
ATOM 4749 O O . ARG A 1 596 ? 9.445 -9.516 -27.732 1.00 88.88 596 ARG A O 1
ATOM 4756 N N . PHE A 1 597 ? 9.569 -9.142 -25.516 1.00 87.12 597 PHE A N 1
ATOM 4757 C CA . PHE A 1 597 ? 8.736 -7.947 -25.535 1.00 87.12 597 PHE A CA 1
ATOM 4758 C C . PHE A 1 597 ? 9.424 -6.808 -26.300 1.00 87.12 597 PHE A C 1
ATOM 4760 O O . PHE A 1 597 ? 8.799 -6.236 -27.192 1.00 87.12 597 PHE A O 1
ATOM 4767 N N . ILE A 1 598 ? 10.705 -6.536 -26.026 1.00 88.44 598 ILE A N 1
ATOM 4768 C CA . ILE A 1 598 ? 11.494 -5.504 -26.722 1.00 88.44 598 ILE A CA 1
ATOM 4769 C C . ILE A 1 598 ? 11.594 -5.804 -28.222 1.00 88.44 598 ILE A C 1
ATOM 4771 O O . ILE A 1 598 ? 11.323 -4.928 -29.042 1.00 88.44 598 ILE A O 1
ATOM 4775 N N . ALA A 1 599 ? 11.905 -7.047 -28.598 1.00 89.56 599 ALA A N 1
ATOM 4776 C CA . ALA A 1 599 ? 11.976 -7.474 -29.995 1.00 89.56 599 ALA A CA 1
ATOM 4777 C C . ALA A 1 599 ? 10.654 -7.207 -30.727 1.00 89.56 599 ALA A C 1
ATOM 4779 O O . ALA A 1 599 ? 10.637 -6.693 -31.845 1.00 89.56 599 ALA A O 1
ATOM 4780 N N . GLN A 1 600 ? 9.528 -7.520 -30.081 1.00 85.25 600 GLN A N 1
ATOM 4781 C CA . GLN A 1 600 ? 8.212 -7.291 -30.662 1.00 85.25 600 GLN A CA 1
ATOM 4782 C C . GLN A 1 600 ? 7.888 -5.795 -30.782 1.00 85.25 600 GLN A C 1
ATOM 4784 O O . GLN A 1 600 ? 7.285 -5.384 -31.773 1.00 85.25 600 GLN A O 1
ATOM 4789 N N . GLU A 1 601 ? 8.308 -4.974 -29.813 1.00 82.62 601 GLU A N 1
ATOM 4790 C CA . GLU A 1 601 ? 8.176 -3.517 -29.895 1.00 82.62 601 GLU A CA 1
ATOM 4791 C C . GLU A 1 601 ? 8.975 -2.935 -31.060 1.00 82.62 601 GLU A C 1
ATOM 4793 O O . GLU A 1 601 ? 8.413 -2.176 -31.847 1.00 82.62 601 GLU A O 1
ATOM 4798 N N . LEU A 1 602 ? 10.235 -3.336 -31.230 1.00 85.38 602 LEU A N 1
ATOM 4799 C CA . LEU A 1 602 ? 11.085 -2.887 -32.336 1.00 85.38 602 LEU A CA 1
ATOM 4800 C C . LEU A 1 602 ? 10.503 -3.288 -33.699 1.00 85.38 602 LEU A C 1
ATOM 4802 O O . LEU A 1 602 ? 10.413 -2.461 -34.603 1.00 85.38 602 LEU A O 1
ATOM 4806 N N . LEU A 1 603 ? 9.998 -4.518 -33.836 1.00 83.81 603 LEU A N 1
ATOM 4807 C CA . LEU A 1 603 ? 9.304 -4.969 -35.050 1.00 83.81 603 LEU A CA 1
ATOM 4808 C C . LEU A 1 603 ? 8.049 -4.144 -35.360 1.00 83.81 603 LEU A C 1
ATOM 4810 O O . LEU A 1 603 ? 7.707 -3.923 -36.521 1.00 83.81 603 LEU A O 1
ATOM 4814 N N . HIS A 1 604 ? 7.328 -3.699 -34.331 1.00 77.56 604 HIS A N 1
ATOM 4815 C CA . HIS A 1 604 ? 6.158 -2.840 -34.511 1.00 77.56 604 HIS A CA 1
ATOM 4816 C C . HIS A 1 604 ? 6.534 -1.424 -34.886 1.00 77.56 604 HIS A C 1
ATOM 4818 O O . HIS A 1 604 ? 5.867 -0.849 -35.747 1.00 77.56 604 HIS A O 1
ATOM 4824 N N . LEU A 1 605 ? 7.582 -0.886 -34.263 1.00 75.38 605 LEU A N 1
ATOM 4825 C CA . LEU A 1 605 ? 8.141 0.399 -34.644 1.00 75.38 605 LEU A CA 1
ATOM 4826 C C . LEU A 1 605 ? 8.552 0.365 -36.122 1.00 75.38 605 LEU A C 1
ATOM 4828 O O . LEU A 1 605 ? 8.110 1.240 -36.853 1.00 75.38 605 LEU A O 1
ATOM 4832 N N . ALA A 1 606 ? 9.200 -0.702 -36.599 1.00 77.06 606 ALA A N 1
ATOM 4833 C CA . ALA A 1 606 ? 9.573 -0.859 -38.010 1.00 77.06 606 ALA A CA 1
ATOM 4834 C C . ALA A 1 606 ? 8.382 -0.929 -38.988 1.00 77.06 606 ALA A C 1
ATOM 4836 O O . ALA A 1 606 ? 8.513 -0.573 -40.153 1.00 77.06 606 ALA A O 1
ATOM 4837 N N . ILE A 1 607 ? 7.206 -1.400 -38.550 1.00 73.00 607 ILE A N 1
ATOM 4838 C CA . ILE A 1 607 ? 5.998 -1.400 -39.400 1.00 73.00 607 ILE A CA 1
ATOM 4839 C C . ILE A 1 607 ? 5.427 0.001 -39.534 1.00 73.00 607 ILE A C 1
ATOM 4841 O O . ILE A 1 607 ? 4.912 0.375 -40.592 1.00 73.00 607 ILE A O 1
ATOM 4845 N N . ILE A 1 608 ? 5.393 0.730 -38.419 1.00 64.12 608 ILE A N 1
ATOM 4846 C CA . ILE A 1 608 ? 4.775 2.042 -38.416 1.00 64.12 608 ILE A CA 1
ATOM 4847 C C . ILE A 1 608 ? 5.755 3.060 -38.971 1.00 64.12 608 ILE A C 1
ATOM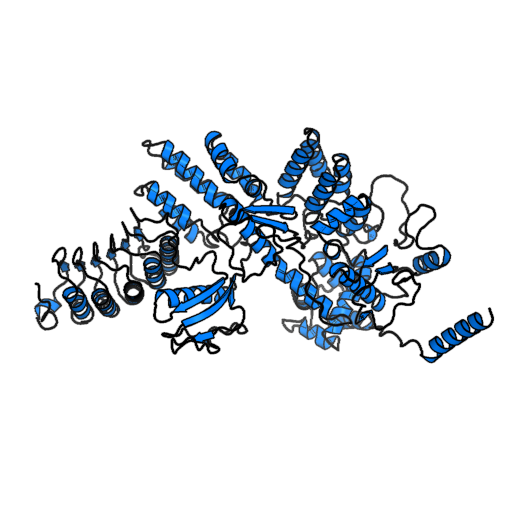 4849 O O . ILE A 1 608 ? 5.326 3.844 -39.798 1.00 64.12 608 ILE A O 1
ATOM 4853 N N . GLU A 1 609 ? 7.025 3.080 -38.584 1.00 67.44 609 GLU A N 1
ATOM 4854 C CA . GLU A 1 609 ? 8.034 4.050 -39.019 1.00 67.44 609 GLU A CA 1
ATOM 4855 C C . GLU A 1 609 ? 8.317 3.948 -40.534 1.00 67.44 609 GLU A C 1
ATOM 4857 O O . GLU A 1 609 ? 8.099 2.910 -41.155 1.00 67.44 609 GLU A O 1
ATOM 4862 N N . PRO A 1 610 ? 8.641 5.070 -41.201 1.00 58.44 610 PRO A N 1
ATOM 4863 C CA . PRO A 1 610 ? 8.963 5.042 -42.620 1.00 58.44 610 PRO A CA 1
ATOM 4864 C C . PRO A 1 610 ? 10.350 4.421 -42.857 1.00 58.44 610 PRO A C 1
ATOM 4866 O O . PRO A 1 610 ? 11.313 4.783 -42.188 1.00 58.44 610 PRO A O 1
ATOM 4869 N N . GLY A 1 611 ? 10.459 3.579 -43.888 1.00 64.50 611 GLY A N 1
ATOM 4870 C CA . GLY A 1 611 ? 11.729 2.999 -44.342 1.00 64.50 611 GLY A CA 1
ATOM 4871 C C . GLY A 1 611 ? 11.912 1.534 -43.939 1.00 64.50 611 GLY A C 1
ATOM 4872 O O . GLY A 1 611 ? 11.020 0.922 -43.362 1.00 64.50 611 GLY A O 1
ATOM 4873 N N . GLU A 1 612 ? 13.061 0.961 -44.296 1.00 71.69 612 GLU A N 1
ATOM 4874 C CA . GLU A 1 612 ? 13.491 -0.354 -43.808 1.00 71.69 612 GLU A CA 1
ATOM 4875 C C . GLU A 1 612 ? 14.286 -0.148 -42.519 1.00 71.69 612 GLU A C 1
ATOM 4877 O O . GLU A 1 612 ? 15.489 0.089 -42.541 1.00 71.69 612 GLU A O 1
ATOM 4882 N N . ASN A 1 613 ? 13.586 -0.159 -41.383 1.00 76.81 613 ASN A N 1
ATOM 4883 C CA . ASN A 1 613 ? 14.181 0.217 -40.101 1.00 76.81 613 ASN A CA 1
ATOM 4884 C C . ASN A 1 613 ? 14.975 -0.906 -39.420 1.00 76.81 613 ASN A C 1
ATOM 4886 O O . ASN A 1 613 ? 15.604 -0.651 -38.401 1.00 76.81 613 ASN A O 1
ATOM 4890 N N . ILE A 1 614 ? 14.941 -2.137 -39.937 1.00 81.81 614 ILE A N 1
ATOM 4891 C CA . ILE A 1 614 ? 15.690 -3.278 -39.396 1.00 81.81 614 ILE A CA 1
ATOM 4892 C C . ILE A 1 614 ? 16.720 -3.712 -40.434 1.00 81.81 614 ILE A C 1
ATOM 4894 O O . ILE A 1 614 ? 16.346 -4.121 -41.531 1.00 81.81 614 ILE A O 1
ATOM 4898 N N . VAL A 1 615 ? 17.997 -3.631 -40.066 1.00 77.31 615 VAL A N 1
ATOM 4899 C CA . VAL A 1 615 ? 19.150 -3.897 -40.937 1.00 77.31 615 VAL A CA 1
ATOM 4900 C C . VAL A 1 615 ? 20.042 -4.965 -40.296 1.00 77.31 615 VAL A C 1
ATOM 4902 O O . VAL A 1 615 ? 20.113 -5.048 -39.068 1.00 77.31 615 VAL A O 1
ATOM 4905 N N . ASP A 1 616 ? 20.705 -5.783 -41.118 1.00 76.81 616 ASP A N 1
ATOM 4906 C CA . ASP A 1 616 ? 21.598 -6.877 -40.697 1.00 76.81 616 ASP A CA 1
ATOM 4907 C C . ASP A 1 616 ? 20.954 -7.827 -39.677 1.00 76.81 616 ASP A C 1
ATOM 4909 O O . ASP A 1 616 ? 21.503 -8.123 -38.616 1.00 76.81 616 ASP A O 1
ATOM 4913 N N . CYS A 1 617 ? 19.732 -8.267 -39.978 1.00 83.50 617 CYS A N 1
ATOM 4914 C CA . CYS A 1 617 ? 18.987 -9.149 -39.095 1.00 83.50 617 CYS A CA 1
ATOM 4915 C C . CYS A 1 617 ? 19.539 -10.578 -39.140 1.00 83.50 617 CYS A C 1
ATOM 4917 O O . CYS A 1 617 ? 19.645 -11.194 -40.203 1.00 83.50 617 CYS A O 1
ATOM 4919 N N . GLN A 1 618 ? 19.842 -11.116 -37.963 1.00 81.62 618 GLN A N 1
ATOM 4920 C CA . GLN A 1 618 ? 20.329 -12.469 -37.760 1.00 81.62 618 GLN A CA 1
ATOM 4921 C C . GLN A 1 618 ? 19.471 -13.206 -36.737 1.00 81.62 618 GLN A C 1
ATOM 4923 O O . GLN A 1 618 ? 19.077 -12.664 -35.703 1.00 81.62 618 GLN A O 1
ATOM 4928 N N . PHE A 1 619 ? 19.228 -14.488 -36.992 1.00 89.88 619 PHE A N 1
ATOM 4929 C CA . PHE A 1 619 ? 18.570 -15.379 -36.044 1.00 89.88 619 PHE A CA 1
ATOM 4930 C C . PHE A 1 619 ? 19.416 -16.625 -35.821 1.00 89.88 619 PHE A C 1
ATOM 4932 O O . PHE A 1 619 ? 19.702 -17.378 -36.751 1.00 89.88 619 PHE A O 1
ATOM 4939 N N . ASN A 1 620 ? 19.833 -16.840 -34.573 1.00 88.56 620 ASN A N 1
ATOM 4940 C CA . ASN A 1 620 ? 20.810 -17.860 -34.181 1.00 88.56 620 ASN A CA 1
ATOM 4941 C C . ASN A 1 620 ? 22.107 -17.798 -35.016 1.00 88.56 620 ASN A C 1
ATOM 4943 O O . ASN A 1 620 ? 22.679 -18.833 -35.354 1.00 88.56 620 ASN A O 1
ATOM 4947 N N . GLY A 1 621 ? 22.548 -16.582 -35.360 1.00 77.06 621 GLY A N 1
ATOM 4948 C CA . GLY A 1 621 ? 23.766 -16.328 -36.136 1.00 77.06 621 GLY A CA 1
ATOM 4949 C C . GLY A 1 621 ? 23.638 -16.534 -37.649 1.00 77.06 621 GLY A C 1
ATOM 4950 O O . GLY A 1 621 ? 24.646 -16.456 -38.344 1.00 77.06 621 GLY A O 1
ATOM 4951 N N . ALA A 1 622 ? 22.436 -16.807 -38.169 1.00 78.56 622 ALA A N 1
ATOM 4952 C CA . ALA A 1 622 ? 22.177 -16.878 -39.605 1.00 78.56 622 ALA A CA 1
ATOM 4953 C C . ALA A 1 622 ? 21.475 -15.606 -40.096 1.00 78.56 622 ALA A C 1
ATOM 4955 O O . ALA A 1 622 ? 20.444 -15.226 -39.535 1.00 78.56 622 ALA A O 1
ATOM 4956 N N . ASP A 1 623 ? 22.009 -14.996 -41.156 1.00 80.56 623 ASP A N 1
ATOM 4957 C CA . ASP A 1 623 ? 21.404 -13.835 -41.817 1.00 80.56 623 ASP A CA 1
ATOM 4958 C C . ASP A 1 623 ? 20.013 -14.179 -42.356 1.00 80.56 623 ASP A C 1
ATOM 4960 O O . ASP A 1 623 ? 19.805 -15.228 -42.980 1.00 80.56 623 ASP A O 1
ATOM 4964 N N . MET A 1 624 ? 19.048 -13.288 -42.133 1.00 83.69 624 MET A N 1
ATOM 4965 C CA . MET A 1 624 ? 17.688 -13.477 -42.619 1.00 83.69 624 MET A CA 1
ATOM 4966 C C . MET A 1 624 ? 16.907 -12.175 -42.775 1.00 83.69 624 MET A C 1
ATOM 4968 O O . MET A 1 624 ? 17.080 -11.220 -42.026 1.00 83.69 624 MET A O 1
ATOM 4972 N N . ASP A 1 625 ? 15.944 -12.184 -43.695 1.00 77.62 625 ASP A N 1
ATOM 4973 C CA . ASP A 1 625 ? 14.921 -11.144 -43.757 1.00 77.62 625 ASP A CA 1
ATOM 4974 C C . ASP A 1 625 ? 13.884 -11.358 -42.646 1.00 77.62 625 ASP A C 1
ATOM 4976 O O . ASP A 1 625 ? 13.440 -12.484 -42.396 1.00 77.62 625 ASP A O 1
ATOM 4980 N N . VAL A 1 626 ? 13.435 -10.273 -42.010 1.00 78.56 626 VAL A N 1
ATOM 4981 C CA . VAL A 1 626 ? 12.383 -10.326 -40.985 1.00 78.56 626 VAL A CA 1
ATOM 4982 C C . VAL A 1 626 ? 11.067 -10.831 -41.604 1.00 78.56 626 VAL A C 1
ATOM 4984 O O . VAL A 1 626 ? 10.478 -10.153 -42.452 1.00 78.56 626 VAL A O 1
ATOM 4987 N N . PRO A 1 627 ? 10.517 -11.980 -41.168 1.00 82.00 627 PRO A N 1
ATOM 4988 C CA . PRO A 1 627 ? 9.279 -12.505 -41.717 1.00 82.00 627 PRO A CA 1
ATOM 4989 C C . PRO A 1 627 ? 8.107 -11.592 -41.365 1.00 82.00 627 PRO A C 1
ATOM 4991 O O . PRO A 1 627 ? 7.895 -11.249 -40.202 1.00 82.00 627 PRO A O 1
ATOM 4994 N N . ALA A 1 628 ? 7.253 -11.286 -42.344 1.00 70.75 628 ALA A N 1
ATOM 4995 C CA . ALA A 1 628 ? 6.090 -10.409 -42.150 1.00 70.75 628 ALA A CA 1
ATOM 4996 C C . ALA A 1 628 ? 5.125 -10.875 -41.031 1.00 70.75 628 ALA A C 1
ATOM 4998 O O . ALA A 1 628 ? 4.342 -10.087 -40.500 1.00 70.75 628 ALA A O 1
ATOM 4999 N N . GLY A 1 629 ? 5.159 -12.164 -40.672 1.00 75.62 629 GLY A N 1
ATOM 5000 C CA . GLY A 1 629 ? 4.381 -12.736 -39.572 1.00 75.62 629 GLY A CA 1
ATOM 5001 C C . GLY A 1 629 ? 4.944 -12.463 -38.173 1.00 75.62 629 GLY A C 1
ATOM 5002 O O . GLY A 1 629 ? 4.177 -12.521 -37.215 1.00 75.62 629 GLY A O 1
ATOM 5003 N N . TRP A 1 630 ? 6.231 -12.127 -38.032 1.00 83.50 630 TRP A N 1
ATOM 5004 C CA . TRP A 1 630 ? 6.895 -12.004 -36.724 1.00 83.50 630 TRP A CA 1
ATOM 5005 C C . TRP A 1 630 ? 6.411 -10.826 -35.896 1.00 83.50 630 TRP A C 1
ATOM 5007 O O . TRP A 1 630 ? 6.328 -10.922 -34.676 1.00 83.50 630 TRP A O 1
ATOM 5017 N N . ALA A 1 631 ? 5.964 -9.756 -36.552 1.00 70.56 631 ALA A N 1
ATOM 5018 C CA . ALA A 1 631 ? 5.260 -8.690 -35.860 1.00 70.56 631 ALA A CA 1
ATOM 5019 C C . ALA A 1 631 ? 3.990 -9.190 -35.159 1.00 70.56 631 ALA A C 1
ATOM 5021 O O . ALA A 1 631 ? 3.612 -8.656 -34.123 1.00 70.56 631 ALA A O 1
ATOM 5022 N N . LYS A 1 632 ? 3.319 -10.220 -35.692 1.00 75.06 632 LYS A N 1
ATOM 5023 C CA . LYS A 1 632 ? 2.170 -10.832 -35.016 1.00 75.06 632 LYS A CA 1
ATOM 5024 C C . LYS A 1 632 ? 2.601 -11.845 -33.964 1.00 75.06 632 LYS A C 1
ATOM 5026 O O . LYS A 1 632 ? 2.028 -11.871 -32.884 1.00 75.06 632 LYS A O 1
ATOM 5031 N N . GLN A 1 633 ? 3.573 -12.685 -34.287 1.00 81.75 633 GLN A N 1
ATOM 5032 C CA . GLN A 1 633 ? 4.026 -13.734 -33.388 1.00 81.75 633 GLN A CA 1
ATOM 5033 C C . GLN A 1 633 ? 5.503 -14.027 -33.626 1.00 81.75 633 GLN A C 1
ATOM 5035 O O . GLN A 1 633 ? 5.878 -14.547 -34.677 1.00 81.75 633 GLN A O 1
ATOM 5040 N N . LEU A 1 634 ? 6.321 -13.703 -32.628 1.00 84.94 634 LEU A N 1
ATOM 5041 C CA . LEU A 1 634 ? 7.726 -14.083 -32.581 1.00 84.94 634 LEU A CA 1
ATOM 5042 C C . LEU A 1 634 ? 7.884 -15.582 -32.262 1.00 84.94 634 LEU A C 1
ATOM 5044 O O . LEU A 1 634 ? 7.005 -16.168 -31.622 1.00 84.94 634 LEU A O 1
ATOM 5048 N N . PRO A 1 635 ? 9.016 -16.197 -32.648 1.00 87.00 635 PRO A N 1
ATOM 5049 C CA . PRO A 1 635 ? 9.431 -17.494 -32.118 1.00 87.00 635 PRO A CA 1
ATOM 5050 C C . PRO A 1 635 ? 9.474 -17.497 -30.582 1.00 87.00 635 PRO A C 1
ATOM 5052 O O . PRO A 1 635 ? 9.706 -16.468 -29.959 1.00 87.00 635 PRO A O 1
ATOM 5055 N N . GLU A 1 636 ? 9.297 -18.657 -29.945 1.00 86.44 636 GLU A N 1
ATOM 5056 C CA . GLU A 1 636 ? 9.366 -18.747 -28.474 1.00 86.44 636 GLU A CA 1
ATOM 5057 C C . GLU A 1 636 ? 10.799 -18.759 -27.925 1.00 86.44 636 GLU A C 1
ATOM 5059 O O . GLU A 1 636 ? 11.004 -18.493 -26.742 1.00 86.44 636 GLU A O 1
ATOM 5064 N N . LYS A 1 637 ? 11.782 -19.107 -28.763 1.00 90.81 637 LYS A N 1
ATOM 5065 C CA . LYS A 1 637 ? 13.199 -19.250 -28.408 1.00 90.81 637 LYS A CA 1
ATOM 5066 C C . LYS A 1 637 ? 14.078 -18.854 -29.589 1.00 90.81 637 LYS A C 1
ATOM 5068 O O . LYS A 1 637 ? 13.656 -18.977 -30.737 1.00 90.81 637 LYS A O 1
ATOM 5073 N N . GLY A 1 638 ? 15.312 -18.471 -29.287 1.00 91.44 638 GLY A N 1
ATOM 5074 C CA . GLY A 1 638 ? 16.341 -18.118 -30.261 1.00 91.44 638 GLY A CA 1
ATOM 5075 C C . GLY A 1 638 ? 16.984 -16.779 -29.927 1.00 91.44 638 GLY A C 1
ATOM 5076 O O . GLY A 1 638 ? 16.410 -15.978 -29.187 1.00 91.44 638 GLY A O 1
ATOM 5077 N N . LEU A 1 639 ? 18.179 -16.568 -30.464 1.00 90.06 639 LEU A N 1
ATOM 5078 C CA . LEU A 1 639 ? 18.898 -15.305 -30.379 1.00 90.06 639 LEU A CA 1
ATOM 5079 C C . LEU A 1 639 ? 18.579 -14.486 -31.627 1.00 90.06 639 LEU A C 1
ATOM 5081 O O . LEU A 1 639 ? 18.852 -14.945 -32.734 1.00 90.06 639 LEU A O 1
ATOM 5085 N N . LEU A 1 640 ? 17.977 -13.316 -31.451 1.00 90.06 640 LEU A N 1
ATOM 5086 C CA . LEU A 1 640 ? 17.686 -12.377 -32.527 1.00 90.06 640 LEU A CA 1
ATOM 5087 C C . LEU A 1 640 ? 18.588 -11.161 -32.369 1.00 90.06 640 LEU A C 1
ATOM 5089 O O . LEU A 1 640 ? 18.508 -10.481 -31.349 1.00 90.06 640 LEU A O 1
ATOM 5093 N N . SER A 1 641 ? 19.401 -10.875 -33.378 1.00 85.88 641 SER A N 1
ATOM 5094 C CA . SER A 1 641 ? 20.224 -9.671 -33.422 1.00 85.88 641 SER A CA 1
ATOM 5095 C C . SER A 1 641 ? 19.946 -8.862 -34.679 1.00 85.88 641 SER A C 1
ATOM 5097 O O . SER A 1 641 ? 19.685 -9.424 -35.738 1.00 85.88 641 SER A O 1
ATOM 5099 N N . PHE A 1 642 ? 19.919 -7.537 -34.552 1.00 85.44 642 PHE A N 1
ATOM 5100 C CA . PHE A 1 642 ? 19.739 -6.615 -35.675 1.00 85.44 642 PHE A CA 1
ATOM 5101 C C . PHE A 1 642 ? 20.080 -5.178 -35.276 1.00 85.44 642 PHE A C 1
ATOM 5103 O O . PHE A 1 642 ? 20.122 -4.828 -34.095 1.00 85.44 642 PHE A O 1
ATOM 5110 N N . ASN A 1 643 ? 20.248 -4.320 -36.280 1.00 78.75 643 ASN A N 1
ATOM 5111 C CA . ASN A 1 643 ? 20.332 -2.874 -36.113 1.00 78.75 643 ASN A CA 1
ATOM 5112 C C . ASN A 1 643 ? 18.969 -2.234 -36.372 1.00 78.75 643 ASN A C 1
ATOM 5114 O O . ASN A 1 643 ? 18.364 -2.459 -37.420 1.00 78.75 643 ASN A O 1
ATOM 5118 N N . TYR A 1 644 ? 18.492 -1.430 -35.424 1.00 82.12 644 TYR A N 1
ATOM 5119 C CA . TYR A 1 644 ? 17.310 -0.597 -35.606 1.00 82.12 644 TYR A CA 1
ATOM 5120 C C . TYR A 1 644 ? 17.725 0.817 -36.036 1.00 82.12 644 TYR A C 1
ATOM 5122 O O . TYR A 1 644 ? 18.423 1.500 -35.287 1.00 82.12 644 TYR A O 1
ATOM 5130 N N . CYS A 1 645 ? 17.286 1.266 -37.214 1.00 73.94 645 CYS A N 1
ATOM 5131 C CA . CYS A 1 645 ? 17.690 2.515 -37.875 1.00 73.94 645 CYS A CA 1
ATOM 5132 C C . CYS A 1 645 ? 16.466 3.345 -38.304 1.00 73.94 645 CYS A C 1
ATOM 5134 O O . CYS A 1 645 ? 15.480 2.781 -38.768 1.00 73.94 645 CYS A O 1
ATOM 5136 N N . ARG A 1 646 ? 16.515 4.684 -38.223 1.00 68.50 646 ARG A N 1
ATOM 5137 C CA . ARG A 1 646 ? 15.422 5.573 -38.691 1.00 68.50 646 ARG A CA 1
ATOM 5138 C C . ARG A 1 646 ? 15.749 6.357 -39.963 1.00 68.50 646 ARG A C 1
ATOM 5140 O O . ARG A 1 646 ? 14.859 6.587 -40.779 1.00 68.50 646 ARG A O 1
ATOM 5147 N N . GLU A 1 647 ? 17.007 6.750 -40.141 1.00 68.56 647 GLU A N 1
ATOM 5148 C CA . GLU A 1 647 ? 17.455 7.582 -41.264 1.00 68.56 647 GLU A CA 1
ATOM 5149 C C . GLU A 1 647 ? 17.923 6.746 -42.463 1.00 68.56 647 GLU A C 1
ATOM 5151 O O . GLU A 1 647 ? 18.565 5.705 -42.313 1.00 68.56 647 GLU A O 1
ATOM 5156 N N . LYS A 1 648 ? 17.649 7.224 -43.682 1.00 64.56 648 LYS A N 1
ATOM 5157 C CA . LYS A 1 648 ? 18.017 6.521 -44.923 1.00 64.56 648 LYS A CA 1
ATOM 5158 C C . LYS A 1 648 ? 19.532 6.480 -45.129 1.00 64.56 648 LYS A C 1
ATOM 5160 O O . LYS A 1 648 ? 20.073 5.494 -45.631 1.00 64.56 648 LYS A O 1
ATOM 5165 N N . GLU A 1 649 ? 20.203 7.554 -44.742 1.00 65.50 649 GLU A N 1
ATOM 5166 C CA . GLU A 1 649 ? 21.652 7.699 -44.753 1.00 65.50 649 GLU A CA 1
ATOM 5167 C C . GLU A 1 649 ? 22.278 6.675 -43.801 1.00 65.50 649 GLU A C 1
ATOM 5169 O O . GLU A 1 649 ? 23.160 5.928 -44.205 1.00 65.50 649 GLU A O 1
ATOM 5174 N N . CYS A 1 650 ? 21.737 6.555 -42.584 1.00 63.50 650 CYS A N 1
ATOM 5175 C CA . CYS A 1 650 ? 22.149 5.556 -41.600 1.00 63.50 650 CYS A CA 1
ATOM 5176 C C . CYS A 1 650 ? 22.000 4.120 -42.129 1.00 63.50 650 CYS A C 1
ATOM 5178 O O . CYS A 1 650 ? 22.947 3.340 -42.062 1.00 63.50 650 CYS A O 1
ATOM 5180 N N . ILE A 1 651 ? 20.847 3.789 -42.720 1.00 64.19 651 ILE A N 1
ATOM 5181 C CA . ILE A 1 651 ? 20.607 2.475 -43.339 1.00 64.19 651 ILE A CA 1
ATOM 5182 C C . ILE A 1 651 ? 21.658 2.186 -44.422 1.00 64.19 651 ILE A C 1
ATOM 5184 O O . ILE A 1 651 ? 22.210 1.090 -44.477 1.00 64.19 651 ILE A O 1
ATOM 5188 N N . SER A 1 652 ? 21.967 3.179 -45.261 1.00 66.50 652 SER A N 1
ATOM 5189 C CA . SER A 1 652 ? 22.947 3.034 -46.345 1.00 66.50 652 SER A CA 1
ATOM 5190 C C . SER A 1 652 ? 24.364 2.798 -45.812 1.00 66.50 652 SER A C 1
ATOM 5192 O O . SER A 1 652 ? 25.092 1.973 -46.357 1.00 66.50 652 SER A O 1
ATOM 5194 N N . GLU A 1 653 ? 24.752 3.497 -44.746 1.00 67.69 653 GLU A N 1
ATOM 5195 C CA . GLU A 1 653 ? 26.055 3.320 -44.102 1.00 67.69 653 GLU A CA 1
ATOM 5196 C C . GLU A 1 653 ? 26.195 1.938 -43.451 1.00 67.69 653 GLU A C 1
ATOM 5198 O O . GLU A 1 653 ? 27.202 1.274 -43.683 1.00 67.69 653 GLU A O 1
ATOM 5203 N N . VAL A 1 654 ? 25.175 1.466 -42.719 1.00 63.47 654 VAL A N 1
ATOM 5204 C CA . VAL A 1 654 ? 25.188 0.128 -42.096 1.00 63.47 654 VAL A CA 1
ATOM 5205 C C . VAL A 1 654 ? 25.359 -0.963 -43.156 1.00 63.47 654 VAL A C 1
ATOM 5207 O O . VAL A 1 654 ? 26.225 -1.822 -43.019 1.00 63.47 654 VAL A O 1
ATOM 5210 N N . ILE A 1 655 ? 24.618 -0.873 -44.267 1.00 65.62 655 ILE A N 1
ATOM 5211 C CA . ILE A 1 655 ? 24.718 -1.831 -45.380 1.00 65.62 655 ILE A CA 1
ATOM 5212 C C . ILE A 1 655 ? 26.120 -1.831 -46.013 1.00 65.62 655 ILE A C 1
ATOM 5214 O O . ILE A 1 655 ? 26.637 -2.885 -46.381 1.00 65.62 655 ILE A O 1
ATOM 5218 N N . ASN A 1 656 ? 26.734 -0.657 -46.182 1.00 69.94 656 ASN A N 1
ATOM 5219 C CA . ASN A 1 656 ? 28.002 -0.525 -46.907 1.00 69.94 656 ASN A CA 1
ATOM 5220 C C . ASN A 1 656 ? 29.239 -0.784 -46.037 1.00 69.94 656 ASN A C 1
ATOM 5222 O O . ASN A 1 656 ? 30.279 -1.202 -46.556 1.00 69.94 656 ASN A O 1
ATOM 5226 N N . HIS A 1 657 ? 29.158 -0.492 -44.739 1.00 67.75 657 HIS A N 1
ATOM 5227 C CA . HIS A 1 657 ? 30.316 -0.410 -43.846 1.00 67.75 657 HIS A CA 1
ATOM 5228 C C . HIS A 1 657 ? 30.161 -1.213 -42.545 1.00 67.75 657 HIS A C 1
ATOM 5230 O O . HIS A 1 657 ? 31.108 -1.277 -41.761 1.00 67.75 657 HIS A O 1
ATOM 5236 N N . GLY A 1 658 ? 29.024 -1.886 -42.342 1.00 61.34 658 GLY A N 1
ATOM 5237 C CA . GLY A 1 658 ? 28.699 -2.619 -41.120 1.00 61.34 658 GLY A CA 1
ATOM 5238 C C . GLY A 1 658 ? 28.145 -1.712 -40.020 1.00 61.34 658 GLY A C 1
ATOM 5239 O O . GLY A 1 658 ? 28.014 -0.506 -40.189 1.00 61.34 658 GLY A O 1
ATOM 5240 N N . ALA A 1 659 ? 27.816 -2.289 -38.863 1.00 53.00 659 ALA A N 1
ATOM 5241 C CA . ALA A 1 659 ? 27.098 -1.587 -37.793 1.00 53.00 659 ALA A CA 1
ATOM 5242 C C . ALA A 1 659 ? 27.903 -0.488 -37.073 1.00 53.00 659 ALA A C 1
ATOM 5244 O O . ALA A 1 659 ? 27.302 0.359 -36.414 1.00 53.00 659 ALA A O 1
ATOM 5245 N N . TYR A 1 660 ? 29.234 -0.466 -37.210 1.00 59.38 660 TYR A N 1
ATOM 5246 C CA . TYR A 1 660 ? 30.123 0.416 -36.451 1.00 59.38 660 TYR A CA 1
ATOM 5247 C C . TYR A 1 660 ? 31.039 1.240 -37.351 1.00 59.38 660 TYR A C 1
ATOM 5249 O O . TYR A 1 660 ? 31.698 0.716 -38.248 1.00 59.38 660 TYR A O 1
ATOM 5257 N N . LYS A 1 661 ? 31.126 2.533 -37.046 1.00 60.66 661 LYS A N 1
ATOM 5258 C CA . LYS A 1 661 ? 32.116 3.463 -37.584 1.00 60.66 661 LYS A CA 1
ATOM 5259 C C . LYS A 1 661 ? 33.522 3.027 -37.156 1.00 60.66 661 LYS A C 1
ATOM 5261 O O . LYS A 1 661 ? 33.711 2.293 -36.186 1.00 60.66 661 LYS A O 1
ATOM 5266 N N . GLN A 1 662 ? 34.539 3.524 -37.860 1.00 63.53 662 GLN A N 1
ATOM 5267 C CA . GLN A 1 662 ? 35.950 3.210 -37.577 1.00 63.53 662 GLN A CA 1
ATOM 5268 C C . GLN A 1 662 ? 36.416 3.625 -36.169 1.00 63.53 662 GLN A C 1
ATOM 5270 O O . GLN A 1 662 ? 37.424 3.116 -35.686 1.00 63.53 662 GLN A O 1
ATOM 5275 N N . ASP A 1 663 ? 35.701 4.543 -35.520 1.00 55.75 663 ASP A N 1
ATOM 5276 C CA . ASP A 1 663 ? 35.940 4.993 -34.145 1.00 55.75 663 ASP A CA 1
ATOM 5277 C C . ASP A 1 663 ? 35.270 4.096 -33.084 1.00 55.75 663 ASP A C 1
ATOM 5279 O O . ASP A 1 663 ? 35.391 4.371 -31.893 1.00 55.75 663 ASP A O 1
ATOM 5283 N N . GLY A 1 664 ? 34.590 3.023 -33.503 1.00 52.84 664 GLY A N 1
ATOM 5284 C CA . GLY A 1 664 ? 33.882 2.087 -32.632 1.00 52.84 664 GLY A CA 1
ATOM 5285 C C . GLY A 1 664 ? 32.448 2.498 -32.295 1.00 52.84 664 GLY A C 1
ATOM 5286 O O . GLY A 1 664 ? 31.751 1.726 -31.641 1.00 52.84 664 GLY A O 1
ATOM 5287 N N . ASN A 1 665 ? 31.977 3.663 -32.754 1.00 51.72 665 ASN A N 1
ATOM 5288 C CA . ASN A 1 665 ? 30.606 4.110 -32.510 1.00 51.72 665 ASN A CA 1
ATOM 5289 C C . ASN A 1 665 ? 29.627 3.480 -33.513 1.00 51.72 665 ASN A C 1
ATOM 5291 O O . ASN A 1 665 ? 29.944 3.396 -34.701 1.00 51.72 665 ASN A O 1
ATOM 5295 N N . PRO A 1 666 ? 28.415 3.079 -33.105 1.00 54.38 666 PRO A N 1
ATOM 5296 C CA . PRO A 1 666 ? 27.432 2.550 -34.040 1.00 54.38 666 PRO A CA 1
ATOM 5297 C C . PRO A 1 666 ? 26.997 3.589 -35.094 1.00 54.38 666 PRO A C 1
ATOM 5299 O O . PRO A 1 666 ? 26.840 4.776 -34.800 1.00 54.38 666 PRO A O 1
ATOM 5302 N N . TYR A 1 667 ? 26.757 3.150 -36.335 1.00 54.06 667 TYR A N 1
ATOM 5303 C CA . TYR A 1 667 ? 26.160 3.989 -37.388 1.00 54.06 667 TYR A CA 1
ATOM 5304 C C . TYR A 1 667 ? 24.690 4.318 -37.108 1.00 54.06 667 TYR A C 1
ATOM 5306 O O . TYR A 1 667 ? 24.193 5.334 -37.588 1.00 54.06 667 TYR A O 1
ATOM 5314 N N . CYS A 1 668 ? 24.010 3.492 -36.307 1.00 55.38 668 CYS A N 1
ATOM 5315 C CA . CYS A 1 668 ? 22.620 3.622 -35.864 1.00 55.38 668 CYS A CA 1
ATOM 5316 C C . CYS A 1 668 ? 22.422 4.648 -34.734 1.00 55.38 668 CYS A C 1
ATOM 5318 O O . CYS A 1 668 ? 21.659 4.435 -33.799 1.00 55.38 668 CYS A O 1
ATOM 5320 N N . VAL A 1 669 ? 23.094 5.792 -34.834 1.00 53.81 669 VAL A N 1
ATOM 5321 C CA . VAL A 1 669 ? 22.830 6.976 -34.013 1.00 53.81 669 VAL A CA 1
ATOM 5322 C C . VAL A 1 669 ? 22.446 8.092 -34.975 1.00 53.81 669 VAL A C 1
ATOM 5324 O O . VAL A 1 669 ? 23.237 8.396 -35.868 1.00 53.81 669 VAL A O 1
ATOM 5327 N N . ASP A 1 670 ? 21.254 8.678 -34.815 1.00 49.16 670 ASP A N 1
ATOM 5328 C CA . ASP A 1 670 ? 20.797 9.822 -35.621 1.00 49.16 670 ASP A CA 1
ATOM 5329 C C . ASP A 1 670 ? 21.926 10.880 -35.641 1.00 49.16 670 ASP A C 1
ATOM 5331 O O . ASP A 1 670 ? 22.389 11.342 -34.589 1.00 49.16 670 ASP A O 1
ATOM 5335 N N . ASN A 1 671 ? 22.483 11.163 -36.827 1.00 42.16 671 ASN A N 1
ATOM 5336 C CA . ASN A 1 671 ? 23.800 11.795 -36.994 1.00 42.16 671 ASN A CA 1
ATOM 5337 C C . ASN A 1 671 ? 23.785 13.293 -36.626 1.00 42.16 671 ASN A C 1
ATOM 5339 O O . ASN A 1 671 ? 23.852 14.165 -37.493 1.00 42.16 671 ASN A O 1
ATOM 5343 N N . ILE A 1 672 ? 23.791 13.625 -35.333 1.00 40.72 672 ILE A N 1
ATOM 5344 C CA . ILE A 1 672 ? 24.025 15.000 -34.873 1.00 40.72 672 ILE A CA 1
ATOM 5345 C C . ILE A 1 672 ? 25.484 15.151 -34.428 1.00 40.72 672 ILE A C 1
ATOM 5347 O O . ILE A 1 672 ? 25.892 14.765 -33.331 1.00 40.72 672 ILE A O 1
ATOM 5351 N N . ILE A 1 673 ? 26.286 15.725 -35.325 1.00 35.44 673 ILE A N 1
ATOM 5352 C CA . ILE A 1 673 ? 27.725 15.950 -35.157 1.00 35.44 673 ILE A CA 1
ATOM 5353 C C . ILE A 1 673 ? 28.022 16.910 -33.978 1.00 35.44 673 ILE A C 1
ATOM 5355 O O . ILE A 1 673 ? 27.423 17.979 -33.868 1.00 35.44 673 ILE A O 1
ATOM 5359 N N . PRO A 1 674 ? 29.006 16.591 -33.117 1.00 33.50 674 PRO A N 1
ATOM 5360 C CA . PRO A 1 674 ? 30.065 17.495 -32.686 1.00 33.50 674 PRO A CA 1
ATOM 5361 C C . PRO A 1 674 ? 30.026 19.041 -32.741 1.00 33.50 674 PRO A C 1
ATOM 5363 O O . PRO A 1 674 ? 30.670 19.521 -33.666 1.00 33.50 674 PRO A O 1
ATOM 5366 N N . PRO A 1 675 ? 29.565 19.865 -31.770 1.00 30.22 675 PRO A N 1
ATOM 5367 C CA . PRO A 1 675 ? 30.369 21.065 -31.468 1.00 30.22 675 PRO A CA 1
ATOM 5368 C C . PRO A 1 675 ? 31.551 20.708 -30.559 1.00 30.22 675 PRO A C 1
ATOM 5370 O O . PRO A 1 675 ? 31.398 19.989 -29.574 1.00 30.22 675 PRO A O 1
ATOM 5373 N N . ALA A 1 676 ? 32.741 21.181 -30.934 1.00 33.31 676 ALA A N 1
ATOM 5374 C CA . ALA A 1 676 ? 34.057 20.703 -30.499 1.00 33.31 676 ALA A CA 1
ATOM 5375 C C . ALA A 1 676 ? 34.510 21.119 -29.078 1.00 33.31 676 ALA A C 1
ATOM 5377 O O . ALA A 1 676 ? 35.705 21.302 -28.847 1.00 33.31 676 ALA A O 1
ATOM 5378 N N . HIS A 1 677 ? 33.603 21.234 -28.104 1.00 30.81 677 HIS A N 1
ATOM 5379 C CA . HIS A 1 677 ? 33.979 21.502 -26.712 1.00 30.81 677 HIS A CA 1
ATOM 5380 C C . HIS A 1 677 ? 33.460 20.408 -25.771 1.00 30.81 677 HIS A C 1
ATOM 5382 O O . HIS A 1 677 ? 32.322 19.961 -25.874 1.00 30.81 677 HIS A O 1
ATOM 5388 N N . ARG A 1 678 ? 34.367 19.929 -24.909 1.00 36.19 678 ARG A N 1
ATOM 5389 C CA . ARG A 1 678 ? 34.159 18.860 -23.921 1.00 36.19 678 ARG A CA 1
ATOM 5390 C C . ARG A 1 678 ? 32.978 19.175 -22.983 1.00 36.19 678 ARG A C 1
ATOM 5392 O O . ARG A 1 678 ? 32.766 20.340 -22.675 1.00 36.19 678 ARG A O 1
ATOM 5399 N N . SER A 1 679 ? 32.343 18.099 -22.500 1.00 34.22 679 SER A N 1
ATOM 5400 C CA . SER A 1 679 ? 31.393 17.987 -21.371 1.00 34.22 679 SER A CA 1
ATOM 5401 C C . SER A 1 679 ? 29.894 18.232 -21.606 1.00 34.22 679 SER A C 1
ATOM 5403 O O . SER A 1 679 ? 29.274 18.946 -20.831 1.00 34.22 679 SER A O 1
ATOM 5405 N N . THR A 1 680 ? 29.278 17.606 -22.611 1.00 35.75 680 THR A N 1
ATOM 5406 C CA . THR A 1 680 ? 27.853 17.212 -22.520 1.00 35.75 680 THR A CA 1
ATOM 5407 C C . THR A 1 680 ? 27.565 16.026 -23.451 1.00 35.75 680 THR A C 1
ATOM 5409 O O . THR A 1 680 ? 28.012 15.986 -24.597 1.00 35.75 680 THR A O 1
ATOM 5412 N N . TYR A 1 681 ? 26.867 15.043 -22.892 1.00 38.34 681 TYR A N 1
ATOM 5413 C CA . TYR A 1 681 ? 26.353 13.774 -23.416 1.00 38.34 681 TYR A CA 1
ATOM 5414 C C . TYR A 1 681 ? 26.099 13.687 -24.924 1.00 38.34 681 TYR A C 1
ATOM 5416 O O . TYR A 1 681 ? 25.422 14.536 -25.502 1.00 38.34 681 TYR A O 1
ATOM 5424 N N . ARG A 1 682 ? 26.575 12.603 -25.559 1.00 39.06 682 ARG A N 1
ATOM 5425 C CA . ARG A 1 682 ? 26.330 12.314 -26.982 1.00 39.06 682 ARG A CA 1
ATOM 5426 C C . ARG A 1 682 ? 26.011 10.851 -27.268 1.00 39.06 682 ARG A C 1
ATOM 5428 O O . ARG A 1 682 ? 26.891 10.078 -27.607 1.00 39.06 682 ARG A O 1
ATOM 5435 N N . ALA A 1 683 ? 24.721 10.565 -27.291 1.00 40.34 683 ALA A N 1
ATOM 5436 C CA . ALA A 1 683 ? 24.003 10.092 -28.471 1.00 40.34 683 ALA A CA 1
ATOM 5437 C C . ALA A 1 683 ? 22.578 10.655 -28.302 1.00 40.34 683 ALA A C 1
ATOM 5439 O O . ALA A 1 683 ? 22.075 10.651 -27.187 1.00 40.34 683 ALA A O 1
ATOM 5440 N N . TRP A 1 684 ? 21.936 11.195 -29.340 1.00 50.00 684 TRP A N 1
ATOM 5441 C CA . TRP A 1 684 ? 20.719 12.039 -29.249 1.00 50.00 684 TRP A CA 1
ATOM 5442 C C . TRP A 1 684 ? 20.980 13.458 -28.717 1.00 50.00 684 TRP A C 1
ATOM 5444 O O . TRP A 1 684 ? 20.909 13.730 -27.521 1.00 50.00 684 TRP A O 1
ATOM 5454 N N . ASN A 1 685 ? 21.231 14.411 -29.621 1.00 52.41 685 ASN A N 1
ATOM 5455 C CA . ASN A 1 685 ? 21.106 15.826 -29.270 1.00 52.41 685 ASN A CA 1
ATOM 5456 C C . ASN A 1 685 ? 19.610 16.153 -29.164 1.00 52.41 685 ASN A C 1
ATOM 5458 O O . ASN A 1 685 ? 18.972 16.463 -30.166 1.00 52.41 685 ASN A O 1
ATOM 5462 N N . LEU A 1 686 ? 19.052 16.024 -27.960 1.00 55.84 686 LEU A N 1
ATOM 5463 C CA . LEU A 1 686 ? 17.654 16.343 -27.660 1.00 55.84 686 LEU A CA 1
ATOM 5464 C C . LEU A 1 686 ? 17.397 17.857 -27.587 1.00 55.84 686 LEU A C 1
ATOM 5466 O O . LEU A 1 686 ? 16.249 18.276 -27.687 1.00 55.84 686 LEU A O 1
ATOM 5470 N N . ALA A 1 687 ? 18.452 18.675 -27.494 1.00 59.22 687 ALA A N 1
ATOM 5471 C CA . ALA A 1 687 ? 18.362 20.129 -27.350 1.00 59.22 687 ALA A CA 1
ATOM 5472 C C . ALA A 1 687 ? 17.499 20.847 -28.414 1.00 59.22 687 ALA A C 1
ATOM 5474 O O . ALA A 1 687 ? 16.792 21.776 -28.039 1.00 59.22 687 ALA A O 1
ATOM 5475 N N . PRO A 1 688 ? 17.469 20.446 -29.706 1.00 54.72 688 PRO A N 1
ATOM 5476 C CA . PRO A 1 688 ? 16.573 21.044 -30.704 1.00 54.72 688 PRO A CA 1
ATOM 5477 C C . PRO A 1 688 ? 15.080 20.806 -30.428 1.00 54.72 688 PRO A C 1
ATOM 5479 O O . PRO A 1 688 ? 14.231 21.504 -30.981 1.00 54.72 688 PRO A O 1
ATOM 5482 N N . TYR A 1 689 ? 14.758 19.803 -29.610 1.00 52.66 689 TYR A N 1
ATOM 5483 C CA . TYR A 1 689 ? 13.401 19.413 -29.232 1.00 52.66 689 TYR A CA 1
ATOM 5484 C C . TYR A 1 689 ? 13.013 19.892 -27.834 1.00 52.66 689 TYR A C 1
ATOM 5486 O O . TYR A 1 689 ? 11.901 19.607 -27.390 1.00 52.66 689 TYR A O 1
ATOM 5494 N N . CYS A 1 690 ? 13.917 20.589 -27.152 1.00 56.88 690 CYS A N 1
ATOM 5495 C CA . CYS A 1 690 ? 13.692 21.182 -25.848 1.00 56.88 690 CYS A CA 1
ATOM 5496 C C . CYS A 1 690 ? 13.384 22.678 -26.006 1.00 56.88 690 CYS A C 1
ATOM 5498 O O . CYS A 1 690 ? 14.053 23.387 -26.758 1.00 56.88 690 CYS A O 1
ATOM 5500 N N . GLU A 1 691 ? 12.367 23.168 -25.301 1.00 58.75 691 GLU A N 1
ATOM 5501 C CA . GLU A 1 691 ? 12.123 24.608 -25.151 1.00 58.75 691 GLU A CA 1
ATOM 5502 C C . GLU A 1 691 ? 13.193 25.247 -24.241 1.00 58.75 691 GLU A C 1
ATOM 5504 O O . GLU A 1 691 ? 13.862 24.546 -23.477 1.00 58.75 691 GLU A O 1
ATOM 5509 N N . GLU A 1 692 ? 13.371 26.574 -24.326 1.00 56.09 692 GLU A N 1
ATOM 5510 C CA . GLU A 1 692 ? 14.264 27.308 -23.413 1.00 56.09 692 GLU A CA 1
ATOM 5511 C C . GLU A 1 692 ? 13.914 26.955 -21.952 1.00 56.09 692 GLU A C 1
ATOM 5513 O O . GLU A 1 692 ? 12.740 26.885 -21.585 1.00 56.09 692 GLU A O 1
ATOM 5518 N N . ASP A 1 693 ? 14.940 26.678 -21.142 1.00 54.84 693 ASP A N 1
ATOM 5519 C CA . ASP A 1 693 ? 14.854 26.237 -19.738 1.00 54.84 693 ASP A CA 1
ATOM 5520 C C . ASP A 1 693 ? 14.358 24.799 -19.480 1.00 54.84 693 ASP A C 1
ATOM 5522 O O . ASP A 1 693 ? 14.110 24.435 -18.328 1.00 54.84 693 ASP A O 1
ATOM 5526 N N . PHE A 1 694 ? 14.244 23.940 -20.502 1.00 53.75 694 PHE A N 1
ATOM 5527 C CA . PHE A 1 694 ? 13.788 22.556 -20.331 1.00 53.75 694 PHE A CA 1
ATOM 5528 C C . PHE A 1 694 ? 14.820 21.522 -20.801 1.00 53.75 694 PHE A C 1
ATOM 5530 O O . PHE A 1 694 ? 15.456 21.686 -21.836 1.00 53.75 694 PHE A O 1
ATOM 5537 N N . ILE A 1 695 ? 15.003 20.440 -20.037 1.00 60.94 695 ILE A N 1
ATOM 5538 C CA . ILE A 1 695 ? 16.034 19.420 -20.329 1.00 60.94 695 ILE A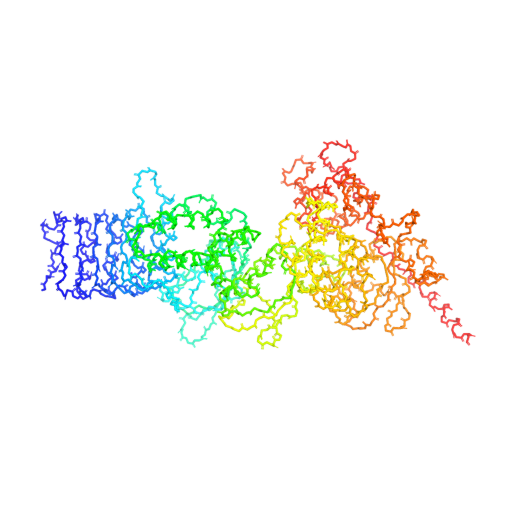 CA 1
ATOM 5539 C C . ILE A 1 695 ? 15.445 18.199 -21.047 1.00 60.94 695 ILE A C 1
ATOM 5541 O O . ILE A 1 695 ? 16.146 17.504 -21.780 1.00 60.94 695 ILE A O 1
ATOM 5545 N N . GLN A 1 696 ? 14.142 17.962 -20.891 1.00 63.62 696 GLN A N 1
ATOM 5546 C CA . GLN A 1 696 ? 13.432 16.929 -21.638 1.00 63.62 696 GLN A CA 1
ATOM 5547 C C . GLN A 1 696 ? 12.865 17.487 -22.948 1.00 63.62 696 GLN A C 1
ATOM 5549 O O . GLN A 1 696 ? 12.447 18.639 -22.984 1.00 63.62 696 GLN A O 1
ATOM 5554 N N . PRO A 1 697 ? 12.773 16.690 -24.020 1.00 59.59 697 PRO A N 1
ATOM 5555 C CA . PRO A 1 697 ? 12.076 17.097 -25.226 1.00 59.59 697 PRO A CA 1
ATOM 5556 C C . PRO A 1 697 ? 10.622 17.454 -24.916 1.00 59.59 697 PRO A C 1
ATOM 5558 O O . PRO A 1 697 ? 9.832 16.629 -24.451 1.00 59.59 697 PRO A O 1
ATOM 5561 N N . ALA A 1 698 ? 10.265 18.701 -25.173 1.00 59.56 698 ALA A N 1
ATOM 5562 C CA . ALA A 1 698 ? 8.930 19.235 -24.999 1.00 59.56 698 ALA A CA 1
ATOM 5563 C C . ALA A 1 698 ? 8.744 20.331 -26.044 1.00 59.56 698 ALA A C 1
ATOM 5565 O O . ALA A 1 698 ? 9.641 21.136 -26.266 1.00 59.56 698 ALA A O 1
ATOM 5566 N N . GLY A 1 699 ? 7.598 20.332 -26.721 1.00 68.31 699 GLY A N 1
ATOM 5567 C CA . GLY A 1 699 ? 7.290 21.351 -27.720 1.00 68.31 699 GLY A CA 1
ATOM 5568 C C . GLY A 1 699 ? 6.752 20.793 -29.031 1.00 68.31 699 GLY A C 1
ATOM 5569 O O . GLY A 1 699 ? 6.721 19.588 -29.294 1.00 68.31 699 GLY A O 1
ATOM 5570 N N . SER A 1 700 ? 6.269 21.698 -29.880 1.00 70.94 700 SER A N 1
ATOM 5571 C CA . SER A 1 700 ? 5.548 21.338 -31.108 1.00 70.94 700 SER A CA 1
ATOM 5572 C C . SER A 1 700 ? 6.400 20.549 -32.113 1.00 70.94 700 SER A C 1
ATOM 5574 O O . SER A 1 700 ? 5.864 19.701 -32.824 1.00 70.94 700 SER A O 1
ATOM 5576 N N . ALA A 1 701 ? 7.710 20.814 -32.198 1.00 64.62 701 ALA A N 1
ATOM 5577 C CA . ALA A 1 701 ? 8.627 20.087 -33.085 1.00 64.62 701 ALA A CA 1
ATOM 5578 C C . ALA A 1 701 ? 8.798 18.630 -32.633 1.00 64.62 701 ALA A C 1
ATOM 5580 O O . ALA A 1 701 ? 8.560 17.711 -33.415 1.00 64.62 701 ALA A O 1
ATOM 5581 N N . TRP A 1 702 ? 9.065 18.437 -31.337 1.00 66.19 702 TRP A N 1
ATOM 5582 C CA . TRP A 1 702 ? 9.125 17.127 -30.692 1.00 66.19 702 TRP A CA 1
ATOM 5583 C C . TRP A 1 702 ? 7.865 16.298 -30.939 1.00 66.19 702 TRP A C 1
ATOM 5585 O O . TRP A 1 702 ? 7.926 15.145 -31.378 1.00 66.19 702 TRP A O 1
ATOM 5595 N N . ILE A 1 703 ? 6.698 16.908 -30.702 1.00 68.94 703 ILE A N 1
ATOM 5596 C CA . ILE A 1 703 ? 5.430 16.236 -30.943 1.00 68.94 703 ILE A CA 1
ATOM 5597 C C . ILE A 1 703 ? 5.285 15.895 -32.422 1.00 68.94 703 ILE A C 1
ATOM 5599 O O . ILE A 1 703 ? 4.995 14.742 -32.719 1.00 68.94 703 ILE A O 1
ATOM 5603 N N . LYS A 1 704 ? 5.513 16.825 -33.357 1.00 66.56 704 LYS A N 1
ATOM 5604 C CA . LYS A 1 704 ? 5.365 16.563 -34.802 1.00 66.56 704 LYS A CA 1
ATOM 5605 C C . LYS A 1 704 ? 6.199 15.380 -35.281 1.00 66.56 704 LYS A C 1
ATOM 5607 O O . LYS A 1 704 ? 5.678 14.551 -36.026 1.00 66.56 704 LYS A O 1
ATOM 5612 N N . GLU A 1 705 ? 7.453 15.313 -34.856 1.00 60.59 705 GLU A N 1
ATOM 5613 C CA . GLU A 1 705 ? 8.431 14.370 -35.393 1.00 60.59 705 GLU A CA 1
ATOM 5614 C C . GLU A 1 705 ? 8.342 12.990 -34.735 1.00 60.59 705 GLU A C 1
ATOM 5616 O O . GLU A 1 705 ? 8.333 11.972 -35.428 1.00 60.59 705 GLU A O 1
ATOM 5621 N N . HIS A 1 706 ? 8.155 12.938 -33.412 1.00 59.28 706 HIS A N 1
ATOM 5622 C CA . HIS A 1 706 ? 8.297 11.687 -32.661 1.00 59.28 706 HIS A CA 1
ATOM 5623 C C . HIS A 1 706 ? 6.989 11.143 -32.067 1.00 59.28 706 HIS A C 1
ATOM 5625 O O . HIS A 1 706 ? 6.860 9.928 -31.885 1.00 59.28 706 HIS A O 1
ATOM 5631 N N . LYS A 1 707 ? 5.988 11.991 -31.777 1.00 65.31 707 LYS A N 1
ATOM 5632 C CA . LYS A 1 707 ? 4.764 11.562 -31.061 1.00 65.31 707 LYS A CA 1
ATOM 5633 C C . LYS A 1 707 ? 3.480 11.642 -31.888 1.00 65.31 707 LYS A C 1
ATOM 5635 O O . LYS A 1 707 ? 2.651 10.739 -31.795 1.00 65.31 707 LYS A O 1
ATOM 5640 N N . LEU A 1 708 ? 3.313 12.653 -32.738 1.00 72.75 708 LEU A N 1
ATOM 5641 C CA . LEU A 1 708 ? 2.074 12.994 -33.447 1.00 72.75 708 LEU A CA 1
ATOM 5642 C C . LEU A 1 708 ? 1.580 11.827 -34.289 1.00 72.75 708 LEU A C 1
ATOM 5644 O O . LEU A 1 708 ? 0.431 11.407 -34.173 1.00 72.75 708 LEU A O 1
ATOM 5648 N N . ARG A 1 709 ? 2.468 11.263 -35.110 1.00 68.19 709 ARG A N 1
ATOM 5649 C CA . ARG A 1 709 ? 2.122 10.134 -35.970 1.00 68.19 709 ARG A CA 1
ATOM 5650 C C . ARG A 1 709 ? 1.659 8.929 -35.159 1.00 68.19 709 ARG A C 1
ATOM 5652 O O . ARG A 1 709 ? 0.642 8.330 -35.496 1.00 68.19 709 ARG A O 1
ATOM 5659 N N . ARG A 1 710 ? 2.350 8.617 -34.059 1.00 67.81 710 ARG A N 1
ATOM 5660 C CA . ARG A 1 710 ? 1.971 7.527 -33.150 1.00 67.81 710 ARG A CA 1
ATOM 5661 C C . ARG A 1 710 ? 0.603 7.805 -32.524 1.00 67.81 710 ARG A C 1
ATOM 5663 O O . ARG A 1 710 ? -0.260 6.941 -32.612 1.00 67.81 710 ARG A O 1
ATOM 5670 N N . ILE A 1 711 ? 0.384 9.007 -31.982 1.00 70.44 711 ILE A N 1
ATOM 5671 C CA . ILE A 1 711 ? -0.879 9.458 -31.366 1.00 70.44 711 ILE A CA 1
ATOM 5672 C C . ILE A 1 711 ? -2.056 9.309 -32.337 1.00 70.44 711 ILE A C 1
ATOM 5674 O O . ILE A 1 711 ? -3.062 8.690 -31.994 1.00 70.44 711 ILE A O 1
ATOM 5678 N N . ILE A 1 712 ? -1.915 9.800 -33.568 1.00 76.88 712 ILE A N 1
ATOM 5679 C CA . ILE A 1 712 ? -2.970 9.717 -34.586 1.00 76.88 712 ILE A CA 1
ATOM 5680 C C . ILE A 1 712 ? -3.221 8.268 -35.013 1.00 76.88 712 ILE A C 1
ATOM 5682 O O . ILE A 1 712 ? -4.374 7.869 -35.168 1.00 76.88 712 ILE A O 1
ATOM 5686 N N . LEU A 1 713 ? -2.180 7.435 -35.130 1.00 66.69 713 LEU A N 1
ATOM 5687 C CA . LEU A 1 713 ? -2.359 5.998 -35.359 1.00 66.69 713 LEU A CA 1
ATOM 5688 C C . LEU A 1 713 ? -3.096 5.316 -34.190 1.00 66.69 713 LEU A C 1
ATOM 5690 O O . LEU A 1 713 ? -3.934 4.450 -34.446 1.00 66.69 713 LEU A O 1
ATOM 5694 N N . LYS A 1 714 ? -2.868 5.734 -32.932 1.00 66.38 714 LYS A N 1
ATOM 5695 C CA . LYS A 1 714 ? -3.632 5.235 -31.768 1.00 66.38 714 LYS A CA 1
ATOM 5696 C C . LYS A 1 714 ? -5.115 5.551 -31.898 1.00 66.38 714 LYS A C 1
ATOM 5698 O O . LYS A 1 714 ? -5.962 4.688 -31.685 1.00 66.38 714 LYS A O 1
ATOM 5703 N N . MET A 1 715 ? -5.420 6.790 -32.264 1.00 76.06 715 MET A N 1
ATOM 5704 C CA . MET A 1 715 ? -6.793 7.236 -32.449 1.00 76.06 715 MET A CA 1
ATOM 5705 C C . MET A 1 715 ? -7.474 6.479 -33.605 1.00 76.06 715 MET A C 1
ATOM 5707 O O . MET A 1 715 ? -8.584 5.973 -33.448 1.00 76.06 715 MET A O 1
ATOM 5711 N N . LYS A 1 716 ? -6.768 6.280 -34.728 1.00 76.19 716 LYS A N 1
ATOM 5712 C CA . LYS A 1 716 ? -7.232 5.481 -35.882 1.00 76.19 716 LYS A CA 1
ATOM 5713 C C . LYS A 1 716 ? -7.479 4.006 -35.564 1.00 76.19 716 LYS A C 1
ATOM 5715 O O . LYS A 1 716 ? -8.284 3.362 -36.231 1.00 76.19 716 LYS A O 1
ATOM 5720 N N . ALA A 1 717 ? -6.803 3.449 -34.561 1.00 65.25 717 ALA A N 1
ATOM 5721 C CA . ALA A 1 717 ? -7.058 2.082 -34.110 1.00 65.25 717 ALA A CA 1
ATOM 5722 C C . ALA A 1 717 ? -8.382 1.949 -33.333 1.00 65.25 717 ALA A C 1
ATOM 5724 O O . ALA A 1 717 ? -8.938 0.854 -33.249 1.00 65.25 717 ALA A O 1
ATOM 5725 N N . LYS A 1 718 ? -8.891 3.046 -32.760 1.00 67.25 718 LYS A N 1
ATOM 5726 C CA . LYS A 1 718 ? -10.104 3.068 -31.926 1.00 67.25 718 LYS A CA 1
ATOM 5727 C C . LYS A 1 718 ? -11.337 3.577 -32.665 1.00 67.25 718 LYS A C 1
ATOM 5729 O O . LYS A 1 718 ? -12.442 3.155 -32.336 1.00 67.25 718 LYS A O 1
ATOM 5734 N N . ALA A 1 719 ? -11.154 4.412 -33.680 1.00 75.31 719 ALA A N 1
ATOM 5735 C CA . ALA A 1 719 ? -12.233 4.965 -34.486 1.00 75.31 719 ALA A CA 1
ATOM 5736 C C . ALA A 1 719 ? -11.913 4.868 -35.982 1.00 75.31 719 ALA A C 1
ATOM 5738 O O . ALA A 1 719 ? -10.786 5.110 -36.412 1.00 75.31 719 ALA A O 1
ATOM 5739 N N . LYS A 1 720 ? -12.924 4.509 -36.784 1.00 75.69 720 LYS A N 1
ATOM 5740 C CA . LYS A 1 720 ? -12.769 4.326 -38.238 1.00 75.69 720 LYS A CA 1
ATOM 5741 C C . LYS A 1 720 ? -12.631 5.655 -38.978 1.00 75.6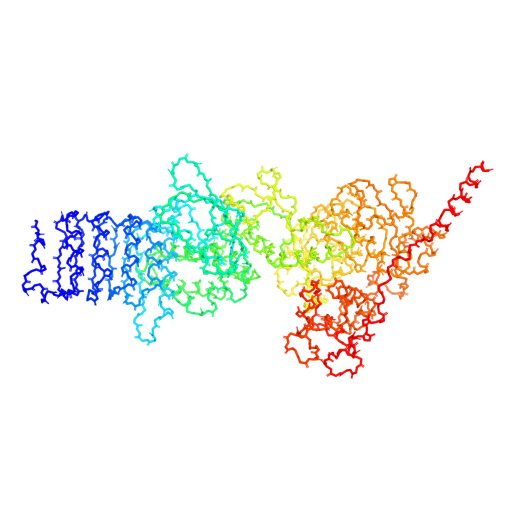9 720 LYS A C 1
ATOM 5743 O O . LYS A 1 720 ? -11.905 5.719 -39.967 1.00 75.69 720 LYS A O 1
ATOM 5748 N N . THR A 1 721 ? -13.329 6.689 -38.517 1.00 86.06 721 THR A N 1
ATOM 5749 C CA . THR A 1 721 ? -13.336 8.026 -39.119 1.00 86.06 721 THR A CA 1
ATOM 5750 C C . THR A 1 721 ? -12.847 9.068 -38.116 1.00 86.06 721 THR A C 1
ATOM 5752 O O . THR A 1 721 ? -12.890 8.853 -36.901 1.00 86.06 721 THR A O 1
ATOM 5755 N N . ALA A 1 722 ? -12.387 10.212 -38.631 1.00 87.25 722 ALA A N 1
ATOM 5756 C CA . ALA A 1 722 ? -12.014 11.351 -37.798 1.00 87.25 722 ALA A CA 1
ATOM 5757 C C . ALA A 1 722 ? -13.215 11.866 -36.988 1.00 87.25 722 ALA A C 1
ATOM 5759 O O . ALA A 1 722 ? -13.055 12.208 -35.822 1.00 87.25 722 ALA A O 1
ATOM 5760 N N . GLU A 1 723 ? -14.417 11.870 -37.578 1.00 87.06 723 GLU A N 1
ATOM 5761 C CA . GLU A 1 723 ? -15.648 12.331 -36.923 1.00 87.06 723 GLU A CA 1
ATOM 5762 C C . GLU A 1 723 ? -16.063 11.440 -35.746 1.00 87.06 723 GLU A C 1
ATOM 5764 O O . GLU A 1 723 ? -16.444 11.958 -34.696 1.00 87.06 723 GLU A O 1
ATOM 5769 N N . ASP A 1 724 ? -15.958 10.115 -35.887 1.00 84.88 724 ASP A N 1
ATOM 5770 C CA . ASP A 1 724 ? -16.269 9.173 -34.805 1.00 84.88 724 ASP A CA 1
ATOM 5771 C C . ASP A 1 724 ? -15.295 9.344 -33.635 1.00 84.88 724 ASP A C 1
ATOM 5773 O O . ASP A 1 724 ? -15.697 9.334 -32.472 1.00 84.88 724 ASP A O 1
ATOM 5777 N N . MET A 1 725 ? -14.010 9.540 -33.945 1.00 87.69 725 MET A N 1
ATOM 5778 C CA . MET A 1 725 ? -12.992 9.796 -32.932 1.00 87.69 725 MET A CA 1
ATOM 5779 C C . MET A 1 725 ? -13.229 11.127 -32.225 1.00 87.69 725 MET A C 1
ATOM 5781 O O . MET A 1 725 ? -13.141 11.205 -31.005 1.00 87.69 725 MET A O 1
ATOM 5785 N N . PHE A 1 726 ? -13.529 12.175 -32.986 1.00 89.06 726 PHE A N 1
ATOM 5786 C CA . PHE A 1 726 ? -13.735 13.509 -32.446 1.00 89.06 726 PHE A CA 1
ATOM 5787 C C . PHE A 1 726 ? -14.911 13.527 -31.467 1.00 89.06 726 PHE A C 1
ATOM 5789 O O . PHE A 1 726 ? -14.764 14.049 -30.371 1.00 89.06 726 PHE A O 1
ATOM 5796 N N . LYS A 1 727 ? -16.023 12.854 -31.794 1.00 85.94 727 LYS A N 1
ATOM 5797 C CA . LYS A 1 727 ? -17.171 12.686 -30.884 1.00 85.94 727 LYS A CA 1
ATOM 5798 C C . LYS A 1 727 ? -16.851 11.899 -29.612 1.00 85.94 727 LYS A C 1
ATOM 5800 O O . LYS A 1 727 ? -17.523 12.075 -28.608 1.00 85.94 727 LYS A O 1
ATOM 5805 N N . LEU A 1 728 ? -15.876 10.990 -29.655 1.00 80.69 728 LEU A N 1
ATOM 5806 C CA . LEU A 1 728 ? -15.425 10.252 -28.468 1.00 80.69 728 LEU A CA 1
ATOM 5807 C C . LEU A 1 728 ? -14.555 11.112 -27.540 1.00 80.69 728 LEU A C 1
ATOM 5809 O O . LEU A 1 728 ? -14.472 10.820 -26.346 1.00 80.69 728 LEU A O 1
ATOM 5813 N N . LEU A 1 729 ? -13.873 12.117 -28.094 1.00 81.00 729 LEU A N 1
ATOM 5814 C CA . LEU A 1 729 ? -13.034 13.057 -27.350 1.00 81.00 729 LEU A CA 1
ATOM 5815 C C . LEU A 1 729 ? -13.867 14.231 -26.797 1.00 81.00 729 LEU A C 1
ATOM 5817 O O . LEU A 1 729 ? -13.685 14.595 -25.637 1.00 81.00 729 LEU A O 1
ATOM 5821 N N . ASP A 1 730 ? -14.791 14.759 -27.605 1.00 87.44 730 ASP A N 1
ATOM 5822 C CA . ASP A 1 730 ? -15.713 15.865 -27.304 1.00 87.44 730 ASP A CA 1
ATOM 5823 C C . ASP A 1 730 ? -16.774 15.396 -26.300 1.00 87.44 730 ASP A C 1
ATOM 5825 O O . ASP A 1 730 ? -17.785 14.787 -26.655 1.00 87.44 730 ASP A O 1
ATOM 5829 N N . SER A 1 731 ? -16.475 15.579 -25.016 1.00 76.38 731 SER A N 1
ATOM 5830 C CA . SER A 1 731 ? -17.245 14.977 -23.925 1.00 76.38 731 SER A CA 1
ATOM 5831 C C . SER A 1 731 ? -18.461 15.821 -23.564 1.00 76.38 731 SER A C 1
ATOM 5833 O O . SER A 1 731 ? -19.453 15.276 -23.075 1.00 76.38 731 SER A O 1
ATOM 5835 N N . ASP A 1 732 ? -18.378 17.135 -23.776 1.00 81.81 732 ASP A N 1
ATOM 5836 C CA . ASP A 1 732 ? -19.480 18.065 -23.544 1.00 81.81 732 ASP A CA 1
ATOM 5837 C C . ASP A 1 732 ? -20.343 18.308 -24.803 1.00 81.81 732 ASP A C 1
ATOM 5839 O O . ASP A 1 732 ? -21.448 18.848 -24.696 1.00 81.81 732 ASP A O 1
ATOM 5843 N N . GLY A 1 733 ? -19.890 17.845 -25.976 1.00 85.19 733 GLY A N 1
ATOM 5844 C CA . GLY A 1 733 ? -20.614 17.906 -27.244 1.00 85.19 733 GLY A CA 1
ATOM 5845 C C . GLY A 1 733 ? -20.628 19.299 -27.872 1.00 85.19 733 GLY A C 1
ATOM 5846 O O . GLY A 1 733 ? -21.524 19.599 -28.671 1.00 85.19 733 GLY A O 1
ATOM 5847 N N . ASN A 1 734 ? -19.692 20.174 -27.497 1.00 86.94 734 ASN A N 1
ATOM 5848 C CA . ASN A 1 734 ? -19.669 21.566 -27.937 1.00 86.94 734 ASN A CA 1
ATOM 5849 C C . ASN A 1 734 ? -19.137 21.745 -29.381 1.00 86.94 734 ASN A C 1
ATOM 5851 O O . ASN A 1 734 ? -19.208 22.851 -29.928 1.00 86.94 734 ASN A O 1
ATOM 5855 N N . GLY A 1 735 ? -18.637 20.679 -30.023 1.00 85.00 735 GLY A N 1
ATOM 5856 C CA . GLY A 1 735 ? -18.128 20.686 -31.397 1.00 85.00 735 GLY A CA 1
ATOM 5857 C C . GLY A 1 735 ? -16.679 21.170 -31.544 1.00 85.00 735 GLY A C 1
ATOM 5858 O O . GLY A 1 735 ? -16.206 21.366 -32.671 1.00 85.00 735 GLY A O 1
ATOM 5859 N N . THR A 1 736 ? -15.964 21.361 -30.435 1.00 89.38 736 THR A N 1
ATOM 5860 C CA . THR A 1 736 ? -14.544 21.726 -30.357 1.00 89.38 736 THR A CA 1
ATOM 5861 C C . THR A 1 736 ? -13.863 20.924 -29.254 1.00 89.38 736 THR A C 1
ATOM 5863 O O . THR A 1 736 ? -14.477 20.668 -28.236 1.00 89.38 736 THR A O 1
ATOM 5866 N N . LEU A 1 737 ? -12.591 20.558 -29.417 1.00 86.69 737 LEU A N 1
ATOM 5867 C CA . LEU A 1 737 ? -11.842 19.893 -28.345 1.00 86.69 737 LEU A CA 1
ATOM 5868 C C . LEU A 1 737 ? -11.019 20.916 -27.576 1.00 86.69 737 LEU A C 1
ATOM 5870 O O . LEU A 1 737 ? -10.155 21.585 -28.160 1.00 86.69 737 LEU A O 1
ATOM 5874 N N . ASP A 1 738 ? -11.273 21.022 -26.276 1.00 81.75 738 ASP A N 1
ATOM 5875 C CA . ASP A 1 738 ? -10.409 21.769 -25.368 1.00 81.75 738 ASP A CA 1
ATOM 5876 C C . ASP A 1 738 ? -9.264 20.911 -24.795 1.00 81.75 738 ASP A C 1
ATOM 5878 O O . ASP A 1 738 ? -9.149 19.707 -25.044 1.00 81.75 738 ASP A O 1
ATOM 5882 N N . SER A 1 739 ? -8.363 21.550 -24.041 1.00 79.69 739 SER A N 1
ATOM 5883 C CA . SER A 1 739 ? -7.195 20.875 -23.469 1.00 79.69 739 SER A CA 1
ATOM 5884 C C . SER A 1 739 ? -7.573 19.752 -22.499 1.00 79.69 739 SER A C 1
ATOM 5886 O O . SER A 1 739 ? -6.951 18.692 -22.511 1.00 79.69 739 SER A O 1
ATOM 5888 N N . LYS A 1 740 ? -8.632 19.928 -21.703 1.00 71.50 740 LYS A N 1
ATOM 5889 C CA . LYS A 1 740 ? -9.082 18.938 -20.720 1.00 71.50 740 LYS A CA 1
ATOM 5890 C C . LYS A 1 740 ? -9.737 17.742 -21.406 1.00 71.50 740 LYS A C 1
ATOM 5892 O O . LYS A 1 740 ? -9.484 16.606 -21.011 1.00 71.50 740 LYS A O 1
ATOM 5897 N N . GLU A 1 741 ? -10.534 17.981 -22.438 1.00 81.50 741 GLU A N 1
ATOM 5898 C CA . GLU A 1 741 ? -11.161 16.939 -23.253 1.00 81.50 741 GLU A CA 1
ATOM 5899 C C . GLU A 1 741 ? -10.130 16.143 -24.044 1.00 81.50 741 GLU A C 1
ATOM 5901 O O . GLU A 1 741 ? -10.148 14.912 -24.027 1.00 81.50 741 GLU A O 1
ATOM 5906 N N . MET A 1 742 ? -9.165 16.831 -24.659 1.00 79.31 742 MET A N 1
ATOM 5907 C CA . MET A 1 742 ? -8.049 16.178 -25.334 1.00 79.31 742 MET A CA 1
ATOM 5908 C C . MET A 1 742 ? -7.212 15.366 -24.337 1.00 79.31 742 MET A C 1
ATOM 5910 O O . MET A 1 742 ? -6.910 14.210 -24.620 1.00 79.31 742 MET A O 1
ATOM 5914 N N . ALA A 1 743 ? -6.894 15.906 -23.153 1.00 66.81 743 ALA A N 1
ATOM 5915 C CA . ALA A 1 743 ? -6.172 15.184 -22.102 1.00 66.81 743 ALA A CA 1
ATOM 5916 C C . ALA A 1 743 ? -6.911 13.916 -21.671 1.00 66.81 743 ALA A C 1
ATOM 5918 O O . ALA A 1 743 ? -6.341 12.830 -21.672 1.00 66.81 743 ALA A O 1
ATOM 5919 N N . MET A 1 744 ? -8.190 14.051 -21.314 1.00 60.81 744 MET A N 1
ATOM 5920 C CA . MET A 1 744 ? -9.019 12.963 -20.799 1.00 60.81 744 MET A CA 1
ATOM 5921 C C . MET A 1 744 ? -9.281 11.909 -21.874 1.00 60.81 744 MET A C 1
ATOM 5923 O O . MET A 1 744 ? -9.264 10.709 -21.606 1.00 60.81 744 MET A O 1
ATOM 5927 N N . GLY A 1 745 ? -9.500 12.347 -23.110 1.00 66.94 745 GLY A N 1
ATOM 5928 C CA . GLY A 1 745 ? -9.694 11.482 -24.257 1.00 66.94 745 GLY A CA 1
ATOM 5929 C C . GLY A 1 745 ? -8.427 10.707 -24.616 1.00 66.94 745 GLY A C 1
ATOM 5930 O O . GLY A 1 745 ? -8.469 9.488 -24.743 1.00 66.94 745 GLY A O 1
ATOM 5931 N N . LEU A 1 746 ? -7.274 11.374 -24.676 1.00 62.81 746 LEU A N 1
ATOM 5932 C CA . LEU A 1 746 ? -5.968 10.730 -24.844 1.00 62.81 746 LEU A CA 1
ATOM 5933 C C . LEU A 1 746 ? -5.642 9.775 -23.695 1.00 62.81 746 LEU A C 1
ATOM 5935 O O . LEU A 1 746 ? -5.216 8.648 -23.939 1.00 62.81 746 LEU A O 1
ATOM 5939 N N . PHE A 1 747 ? -5.934 10.171 -22.460 1.00 53.88 747 PHE A N 1
ATOM 5940 C CA . PHE A 1 747 ? -5.806 9.330 -21.276 1.00 53.88 747 PHE A CA 1
ATOM 5941 C C . PHE A 1 747 ? -6.649 8.054 -21.403 1.00 53.88 747 PHE A C 1
ATOM 5943 O O . PHE A 1 747 ? -6.126 6.954 -21.221 1.00 53.88 747 PHE A O 1
ATOM 5950 N N . ARG A 1 748 ? -7.923 8.169 -21.811 1.00 54.91 748 ARG A N 1
ATOM 5951 C CA . ARG A 1 748 ? -8.816 7.023 -22.091 1.00 54.91 748 ARG A CA 1
ATOM 5952 C C . ARG A 1 748 ? -8.300 6.139 -23.231 1.00 54.91 748 ARG A C 1
ATOM 5954 O O . ARG A 1 748 ? -8.595 4.947 -23.270 1.00 54.91 748 ARG A O 1
ATOM 5961 N N . LEU A 1 749 ? -7.512 6.702 -24.146 1.00 53.34 749 LEU A N 1
ATOM 5962 C CA . LEU A 1 749 ? -6.833 5.984 -25.228 1.00 53.34 749 LEU A CA 1
ATOM 5963 C C . LEU A 1 749 ? -5.467 5.402 -24.817 1.00 53.34 749 LEU A C 1
ATOM 5965 O O . LEU A 1 749 ? -4.770 4.834 -25.661 1.00 53.34 749 LEU A O 1
ATOM 5969 N N . GLY A 1 750 ? -5.067 5.526 -23.547 1.00 48.34 750 GLY A N 1
ATOM 5970 C CA . GLY A 1 750 ? -3.769 5.052 -23.063 1.00 48.34 750 GLY A CA 1
ATOM 5971 C C . GLY A 1 750 ? -2.603 5.898 -23.579 1.00 48.34 750 GLY A C 1
ATOM 5972 O O . GLY A 1 750 ? -1.524 5.384 -23.888 1.00 48.34 750 GLY A O 1
ATOM 5973 N N . VAL A 1 751 ? -2.828 7.198 -23.751 1.00 52.94 751 VAL A N 1
ATOM 5974 C CA . VAL A 1 751 ? -1.825 8.180 -24.161 1.00 52.94 751 VAL A CA 1
ATOM 5975 C C . VAL A 1 751 ? -1.693 9.193 -23.047 1.00 52.94 751 VAL A C 1
ATOM 5977 O O . VAL A 1 751 ? -2.569 10.023 -22.832 1.00 52.94 751 VAL A O 1
ATOM 5980 N N . TRP A 1 752 ? -0.583 9.103 -22.332 1.00 49.34 752 TRP A N 1
ATOM 5981 C CA . TRP A 1 752 ? -0.239 10.085 -21.325 1.00 49.34 752 TRP A CA 1
ATOM 5982 C C . TRP A 1 752 ? 0.711 11.082 -21.952 1.00 49.34 752 TRP A C 1
ATOM 5984 O O . TRP A 1 752 ? 1.832 10.740 -22.323 1.00 49.34 752 TRP A O 1
ATOM 5994 N N . LEU A 1 753 ? 0.208 12.297 -22.111 1.00 56.94 753 LEU A N 1
ATOM 5995 C CA . LEU A 1 753 ? 1.007 13.449 -22.466 1.00 56.94 753 LEU A CA 1
ATOM 5996 C C . LEU A 1 753 ? 1.019 14.364 -21.261 1.00 56.94 753 LEU A C 1
ATOM 5998 O O . LEU A 1 753 ? -0.016 14.644 -20.658 1.00 56.94 753 LEU A O 1
ATOM 6002 N N . HIS A 1 754 ? 2.208 14.820 -20.922 1.00 56.53 754 HIS A N 1
ATOM 6003 C CA . HIS A 1 754 ? 2.390 15.871 -19.945 1.00 56.53 754 HIS A CA 1
ATOM 6004 C C . HIS A 1 754 ? 1.638 17.155 -20.365 1.00 56.53 754 HIS A C 1
ATOM 6006 O O . HIS A 1 754 ? 1.526 17.383 -21.568 1.00 56.53 754 HIS A O 1
ATOM 6012 N N . PRO A 1 755 ? 1.172 18.041 -19.459 1.00 61.09 755 PRO A N 1
ATOM 6013 C CA . PRO A 1 755 ? 0.447 19.264 -19.830 1.00 61.09 755 PRO A CA 1
ATOM 6014 C C . PRO A 1 755 ? 1.131 20.139 -20.893 1.00 61.09 755 PRO A C 1
ATOM 6016 O O . PRO A 1 755 ? 0.440 20.684 -21.753 1.00 61.09 755 PRO A O 1
ATOM 6019 N N . LYS A 1 756 ? 2.472 20.227 -20.886 1.00 60.69 756 LYS A N 1
ATOM 6020 C CA . LYS A 1 756 ? 3.255 20.903 -21.943 1.00 60.69 756 LYS A CA 1
ATOM 6021 C C . LYS A 1 756 ? 3.284 20.137 -23.269 1.00 60.69 756 LYS A C 1
ATOM 6023 O O . LYS A 1 756 ? 3.156 20.738 -24.324 1.00 60.69 756 LYS A O 1
ATOM 6028 N N . GLU A 1 757 ? 3.406 18.812 -23.237 1.00 67.00 757 GLU A N 1
ATOM 6029 C CA . GLU A 1 757 ? 3.349 17.972 -24.445 1.00 67.00 757 GLU A CA 1
ATOM 6030 C C . GLU A 1 757 ? 1.948 17.922 -25.050 1.00 67.00 757 GLU A C 1
ATOM 6032 O O . GLU A 1 757 ? 1.784 17.850 -26.264 1.00 67.00 757 GLU A O 1
ATOM 6037 N N . LEU A 1 758 ? 0.934 17.973 -24.193 1.00 73.00 758 LEU A N 1
ATOM 6038 C CA . LEU A 1 758 ? -0.455 18.123 -24.563 1.00 73.00 758 LEU A CA 1
ATOM 6039 C C . LEU A 1 758 ? -0.695 19.505 -25.170 1.00 73.00 758 LEU A C 1
ATOM 6041 O O . LEU A 1 758 ? -1.318 19.576 -26.220 1.00 73.00 758 LEU A O 1
ATOM 6045 N N . HIS A 1 759 ? -0.170 20.578 -24.569 1.00 76.50 759 HIS A N 1
ATOM 6046 C CA . HIS A 1 759 ? -0.197 21.913 -25.174 1.00 76.50 759 HIS A CA 1
ATOM 6047 C C . HIS A 1 759 ? 0.485 21.916 -26.535 1.00 76.50 759 HIS A C 1
ATOM 6049 O O . HIS A 1 759 ? -0.123 22.334 -27.509 1.00 76.50 759 HIS A O 1
ATOM 6055 N N . ALA A 1 760 ? 1.685 21.352 -26.632 1.00 79.38 760 ALA A N 1
ATOM 6056 C CA . ALA A 1 760 ? 2.392 21.209 -27.891 1.00 79.38 760 ALA A CA 1
ATOM 6057 C C . ALA A 1 760 ? 1.588 20.391 -28.910 1.00 79.38 760 ALA A C 1
ATOM 6059 O O . ALA A 1 760 ? 1.496 20.781 -30.064 1.00 79.38 760 ALA A O 1
ATOM 6060 N N . LEU A 1 761 ? 0.956 19.281 -28.517 1.00 81.06 761 LEU A N 1
ATOM 6061 C CA . LEU A 1 761 ? 0.065 18.534 -29.404 1.00 81.06 761 LEU A CA 1
ATOM 6062 C C . LEU A 1 761 ? -1.120 19.389 -29.852 1.00 81.06 761 LEU A C 1
ATOM 6064 O O . LEU A 1 761 ? -1.475 19.363 -31.029 1.00 81.06 761 LEU A O 1
ATOM 6068 N N . ILE A 1 762 ? -1.725 20.134 -28.934 1.00 82.12 762 ILE A N 1
ATOM 6069 C CA . ILE A 1 762 ? -2.831 21.031 -29.244 1.00 82.12 762 ILE A CA 1
ATOM 6070 C C . ILE A 1 762 ? -2.363 22.098 -30.224 1.00 82.12 762 ILE A C 1
ATOM 6072 O O . ILE A 1 762 ? -3.033 22.276 -31.226 1.00 82.12 762 ILE A O 1
ATOM 6076 N N . ASP A 1 763 ? -1.200 22.714 -30.032 1.00 83.12 763 ASP A N 1
ATOM 6077 C CA . ASP A 1 763 ? -0.613 23.694 -30.952 1.00 83.12 763 ASP A CA 1
ATOM 6078 C C . ASP A 1 763 ? -0.314 23.095 -32.331 1.00 83.12 763 ASP A C 1
ATOM 6080 O O . ASP A 1 763 ? -0.496 23.739 -33.365 1.00 83.12 763 ASP A O 1
ATOM 6084 N N . VAL A 1 764 ? 0.122 21.835 -32.367 1.00 82.31 764 VAL A N 1
ATOM 6085 C CA . VAL A 1 764 ? 0.375 21.092 -33.607 1.00 82.31 764 VAL A CA 1
ATOM 6086 C C . VAL A 1 764 ? -0.917 20.822 -34.379 1.00 82.31 764 VAL A C 1
ATOM 6088 O O . VAL A 1 764 ? -0.905 20.862 -35.611 1.00 82.31 764 VAL A O 1
ATOM 6091 N N . LEU A 1 765 ? -2.015 20.541 -33.675 1.00 83.25 765 LEU A N 1
ATOM 6092 C CA . LEU A 1 765 ? -3.334 20.295 -34.263 1.00 83.25 765 LEU A CA 1
ATOM 6093 C C . LEU A 1 765 ? -4.079 21.606 -34.578 1.00 83.25 765 LEU A C 1
ATOM 6095 O O . LEU A 1 765 ? -4.794 21.691 -35.576 1.00 83.25 765 LEU A O 1
ATOM 6099 N N . ASN A 1 766 ? -3.886 22.637 -33.761 1.00 85.31 766 ASN A N 1
ATOM 6100 C CA . ASN A 1 766 ? -4.572 23.923 -33.800 1.00 85.31 766 ASN A CA 1
ATOM 6101 C C . ASN A 1 766 ? -3.896 24.873 -34.793 1.00 85.31 766 ASN A C 1
ATOM 6103 O O . ASN A 1 766 ? -3.145 25.787 -34.447 1.00 85.31 766 ASN A O 1
ATOM 6107 N N . SER A 1 767 ? -4.187 24.639 -36.069 1.00 76.44 767 SER A N 1
ATOM 6108 C CA . SER A 1 767 ? -3.593 25.371 -37.187 1.00 76.44 767 SER A CA 1
ATOM 6109 C C . SER A 1 767 ? -3.926 26.868 -37.150 1.00 76.44 767 SER A C 1
ATOM 6111 O O . SER A 1 767 ? -3.127 27.683 -37.615 1.00 76.44 767 SER A O 1
ATOM 6113 N N . ASN A 1 768 ? -5.101 27.236 -36.622 1.00 80.12 768 ASN A N 1
ATOM 6114 C CA . ASN A 1 768 ? -5.588 28.617 -36.577 1.00 80.12 768 ASN A CA 1
ATOM 6115 C C . ASN A 1 768 ? -5.287 29.357 -35.258 1.00 80.12 768 ASN A C 1
ATOM 6117 O O . ASN A 1 768 ? -5.629 30.535 -35.146 1.00 80.12 768 ASN A O 1
ATOM 6121 N N . LYS A 1 769 ? -4.640 28.695 -34.287 1.00 79.69 769 LYS A N 1
ATOM 6122 C CA . LYS A 1 769 ? -4.300 29.232 -32.957 1.00 79.69 769 LYS A CA 1
ATOM 6123 C C . LYS A 1 769 ? -5.500 29.771 -32.165 1.00 79.69 769 LYS A C 1
ATOM 6125 O O . LYS A 1 769 ? -5.366 30.715 -31.392 1.00 79.69 769 LYS A O 1
ATOM 6130 N N . SER A 1 770 ? -6.677 29.179 -32.334 1.00 77.88 770 SER A N 1
ATOM 6131 C CA . SER A 1 770 ? -7.904 29.605 -31.639 1.00 77.88 770 SER A CA 1
ATOM 6132 C C . SER A 1 770 ? -7.976 29.190 -30.162 1.00 77.88 770 SER A C 1
ATOM 6134 O O . SER A 1 770 ? -8.918 29.563 -29.468 1.00 77.88 770 SER A O 1
ATOM 6136 N N . GLY A 1 771 ? -7.019 28.396 -29.670 1.00 69.19 771 GLY A N 1
ATOM 6137 C CA . GLY A 1 771 ? -7.020 27.825 -28.317 1.00 69.19 771 GLY A CA 1
ATOM 6138 C C . GLY A 1 771 ? -7.889 26.570 -28.144 1.00 69.19 771 GLY A C 1
ATOM 6139 O O . GLY A 1 771 ? -7.787 25.904 -27.118 1.00 69.19 771 GLY A O 1
ATOM 6140 N N . LYS A 1 772 ? -8.702 26.203 -29.144 1.00 80.88 772 LYS A N 1
ATOM 6141 C CA . LYS A 1 772 ? -9.467 24.945 -29.209 1.00 80.88 772 LYS A CA 1
ATOM 6142 C C . LYS A 1 772 ? -9.267 24.265 -30.564 1.00 80.88 772 LYS A C 1
ATOM 6144 O O . LYS A 1 772 ? -8.884 24.929 -31.520 1.00 80.88 772 LYS A O 1
ATOM 6149 N N . ILE A 1 773 ? -9.509 22.959 -30.664 1.00 88.44 773 ILE A N 1
ATOM 6150 C CA . ILE A 1 773 ? -9.330 22.212 -31.921 1.00 88.44 773 ILE A CA 1
ATOM 6151 C C . ILE A 1 773 ? -10.694 21.974 -32.562 1.00 88.44 773 ILE A C 1
ATOM 6153 O O . ILE A 1 773 ? -11.552 21.307 -31.985 1.00 88.44 773 ILE A O 1
ATOM 6157 N N . SER A 1 774 ? -10.899 22.490 -33.772 1.00 89.81 774 SER A N 1
ATOM 6158 C CA . SER A 1 774 ? -12.110 22.202 -34.545 1.00 89.81 774 SER A CA 1
ATOM 6159 C C . SER A 1 774 ? -12.033 20.845 -35.254 1.00 89.81 774 SER A C 1
ATOM 6161 O O . SER A 1 774 ? -10.948 20.352 -35.574 1.00 89.81 774 SER A O 1
ATOM 6163 N N . ILE A 1 775 ? -13.189 20.263 -35.594 1.00 89.25 775 ILE A N 1
ATOM 6164 C CA . ILE A 1 775 ? -13.247 19.009 -36.366 1.00 89.25 775 ILE A CA 1
ATOM 6165 C C . ILE A 1 775 ? -12.458 19.092 -37.678 1.00 89.25 775 ILE A C 1
ATOM 6167 O O . ILE A 1 775 ? -11.761 18.150 -38.039 1.00 89.25 775 ILE A O 1
ATOM 6171 N N . LYS A 1 776 ? -12.503 20.240 -38.367 1.00 86.75 776 LYS A N 1
ATOM 6172 C CA . LYS A 1 776 ? -11.795 20.444 -39.639 1.00 86.75 776 LYS A CA 1
ATOM 6173 C C . LYS A 1 776 ? -10.278 20.405 -39.463 1.00 86.75 776 LYS A C 1
ATOM 6175 O O . LYS A 1 776 ? -9.581 19.853 -40.307 1.00 86.75 776 LYS A O 1
ATOM 6180 N N . GLU A 1 777 ? -9.770 20.981 -38.378 1.00 88.75 777 GLU A N 1
ATOM 6181 C CA . GLU A 1 777 ? -8.340 20.967 -38.053 1.00 88.75 777 GLU A CA 1
ATOM 6182 C C . GLU A 1 777 ? -7.872 19.572 -37.647 1.00 88.75 777 GLU A C 1
ATOM 6184 O O . GLU A 1 777 ? -6.854 19.088 -38.142 1.00 88.75 777 GLU A O 1
ATOM 6189 N N . PHE A 1 778 ? -8.664 18.890 -36.820 1.00 88.44 778 PHE A N 1
ATOM 6190 C CA . PHE A 1 778 ? -8.412 17.505 -36.444 1.00 88.44 778 PHE A CA 1
ATOM 6191 C C . PHE A 1 778 ? -8.380 16.582 -37.674 1.00 88.44 778 PHE A C 1
ATOM 6193 O O . PHE A 1 778 ? -7.445 15.798 -37.845 1.00 88.44 778 PHE A O 1
ATOM 6200 N N . GLN A 1 779 ? -9.352 16.728 -38.579 1.00 88.69 779 GLN A N 1
ATOM 6201 C CA . GLN A 1 779 ? -9.462 15.951 -39.816 1.00 88.69 779 GLN A CA 1
ATOM 6202 C C . GLN A 1 779 ? -8.308 16.242 -40.787 1.00 88.69 779 GLN A C 1
ATOM 6204 O O . GLN A 1 779 ? -7.743 15.318 -41.365 1.00 88.69 779 GLN A O 1
ATOM 6209 N N . ALA A 1 780 ? -7.853 17.495 -40.884 1.00 86.06 780 ALA A N 1
ATOM 6210 C CA . ALA A 1 780 ? -6.707 17.857 -41.718 1.00 86.06 780 ALA A CA 1
ATOM 6211 C C . ALA A 1 780 ? -5.403 17.151 -41.302 1.00 86.06 780 ALA A C 1
ATOM 6213 O O . ALA A 1 780 ? -4.582 16.812 -42.158 1.00 86.06 780 ALA A O 1
ATOM 6214 N N . VAL A 1 781 ? -5.189 16.928 -40.001 1.00 82.69 781 VAL A N 1
ATOM 6215 C CA . VAL A 1 781 ? -4.031 16.165 -39.506 1.00 82.69 781 VAL A CA 1
ATOM 6216 C C . VAL A 1 781 ? -4.275 14.659 -39.599 1.00 82.69 781 VAL A C 1
ATOM 6218 O O . VAL A 1 781 ? -3.368 13.912 -39.972 1.00 82.69 781 VAL A O 1
ATOM 6221 N N . TRP A 1 782 ? -5.506 14.214 -39.338 1.00 85.44 782 TRP A N 1
ATOM 6222 C CA . TRP A 1 782 ? -5.929 12.826 -39.513 1.00 85.44 782 TRP A CA 1
ATOM 6223 C C . TRP A 1 782 ? -5.663 12.316 -40.931 1.00 85.44 782 TRP A C 1
ATOM 6225 O O . TRP A 1 782 ? -5.094 11.237 -41.092 1.00 85.44 782 TRP A O 1
ATOM 6235 N N . ASP A 1 783 ? -6.026 13.084 -41.954 1.00 82.56 783 ASP A N 1
ATOM 6236 C CA . ASP A 1 783 ? -5.925 12.666 -43.355 1.00 82.56 783 ASP A CA 1
ATOM 6237 C C . ASP A 1 783 ? -4.476 12.644 -43.858 1.00 82.56 783 ASP A C 1
ATOM 6239 O O . ASP A 1 783 ? -4.107 11.767 -44.635 1.00 82.56 783 ASP A O 1
ATOM 6243 N N . LYS A 1 784 ? -3.615 13.541 -43.354 1.00 78.50 784 LYS A N 1
ATOM 6244 C CA . LYS A 1 784 ? -2.179 13.577 -43.697 1.00 78.50 784 LYS A CA 1
ATOM 6245 C C . LYS A 1 784 ? -1.405 12.350 -43.216 1.00 78.50 784 LYS A C 1
ATOM 6247 O O . LYS A 1 784 ? -0.367 12.016 -43.784 1.00 78.50 784 LYS A O 1
ATOM 6252 N N . ILE A 1 785 ? -1.860 11.705 -42.145 1.00 70.62 785 ILE A N 1
ATOM 6253 C CA . ILE A 1 785 ? -1.176 10.555 -41.550 1.00 70.62 785 ILE A CA 1
ATOM 6254 C C . ILE A 1 785 ? -1.821 9.280 -42.083 1.00 70.62 785 ILE A C 1
ATOM 6256 O O . ILE A 1 785 ? -2.742 8.718 -41.490 1.00 70.62 785 ILE A O 1
ATOM 6260 N N . GLU A 1 786 ? -1.349 8.810 -43.232 1.00 60.00 786 GLU A N 1
ATOM 6261 C CA . GLU A 1 786 ? -1.838 7.565 -43.819 1.00 60.00 786 GLU A CA 1
ATOM 6262 C C . GLU A 1 786 ? -1.425 6.343 -42.985 1.00 60.00 786 GLU A C 1
ATOM 6264 O O . GLU A 1 786 ? -0.278 6.202 -42.545 1.00 60.00 786 GLU A O 1
ATOM 6269 N N . VAL A 1 787 ? -2.366 5.409 -42.812 1.00 54.19 787 VAL A N 1
ATOM 6270 C CA . VAL A 1 787 ? -2.033 4.050 -42.380 1.00 54.19 787 VAL A CA 1
ATOM 6271 C C . VAL A 1 787 ? -1.436 3.360 -43.599 1.00 54.19 787 VAL A C 1
ATOM 6273 O O . VAL A 1 787 ? -2.168 2.773 -44.397 1.00 54.19 787 VAL A O 1
ATOM 6276 N N . LYS A 1 788 ? -0.111 3.428 -43.763 1.00 46.62 788 LYS A N 1
ATOM 6277 C CA . LYS A 1 788 ? 0.580 2.527 -44.687 1.00 46.62 788 LYS A CA 1
ATOM 6278 C C . LYS A 1 788 ? 0.378 1.108 -44.164 1.00 46.62 788 LYS A C 1
ATOM 6280 O O . LYS A 1 788 ? 1.087 0.643 -43.280 1.00 46.62 788 LYS A O 1
ATOM 6285 N N . ARG A 1 789 ? -0.650 0.421 -44.667 1.00 38.09 789 ARG A N 1
ATOM 6286 C CA . ARG A 1 789 ? -0.665 -1.040 -44.607 1.00 38.09 789 ARG A CA 1
ATOM 6287 C C . ARG A 1 789 ? 0.540 -1.482 -45.432 1.00 38.09 789 ARG A C 1
ATOM 6289 O O . ARG A 1 789 ? 0.721 -0.906 -46.504 1.00 38.09 789 ARG A O 1
ATOM 6296 N N . PRO A 1 790 ? 1.350 -2.442 -44.962 1.00 34.81 790 PRO A N 1
ATOM 6297 C CA . PRO A 1 790 ? 2.443 -2.944 -45.775 1.00 34.81 790 PRO A CA 1
ATOM 6298 C C . PRO A 1 790 ? 1.854 -3.340 -47.124 1.00 34.81 790 PRO A C 1
ATOM 6300 O O . PRO A 1 790 ? 0.926 -4.159 -47.179 1.00 34.81 790 PRO A O 1
ATOM 6303 N N . GLU A 1 791 ? 2.330 -2.705 -48.198 1.00 34.66 791 GLU A N 1
ATOM 6304 C CA . GLU A 1 791 ? 2.110 -3.251 -49.524 1.00 34.66 791 GLU A CA 1
ATOM 6305 C C . GLU A 1 791 ? 2.616 -4.682 -49.428 1.00 34.66 791 GLU A C 1
ATOM 6307 O O . GLU A 1 791 ? 3.765 -4.920 -49.050 1.00 34.66 791 GLU A O 1
ATOM 6312 N N . ARG A 1 792 ? 1.718 -5.650 -49.645 1.00 32.81 792 ARG A N 1
ATOM 6313 C CA . ARG A 1 792 ? 2.142 -7.040 -49.778 1.00 32.81 792 ARG A CA 1
ATOM 6314 C C . ARG A 1 792 ? 3.260 -6.999 -50.814 1.00 32.81 792 ARG A C 1
ATOM 6316 O O . ARG A 1 792 ? 2.964 -6.551 -51.926 1.00 32.81 792 ARG A O 1
ATOM 6323 N N . PRO A 1 793 ? 4.498 -7.406 -50.486 1.00 36.78 793 PRO A N 1
ATOM 6324 C CA . PRO A 1 793 ? 5.520 -7.468 -51.506 1.00 36.78 793 PRO A CA 1
ATOM 6325 C C . PRO A 1 793 ? 4.936 -8.342 -52.605 1.00 36.78 793 PRO A C 1
ATOM 6327 O O . PRO A 1 793 ? 4.394 -9.418 -52.329 1.00 36.78 793 PRO A O 1
ATOM 6330 N N . ASN A 1 794 ? 4.899 -7.792 -53.819 1.00 38.75 794 ASN A N 1
ATOM 6331 C CA . ASN A 1 794 ? 4.278 -8.438 -54.960 1.00 38.75 794 ASN A CA 1
ATOM 6332 C C . ASN A 1 794 ? 4.890 -9.840 -55.024 1.00 38.75 794 ASN A C 1
ATOM 6334 O O . ASN A 1 794 ? 6.100 -9.967 -55.211 1.00 38.75 794 ASN A O 1
ATOM 6338 N N . THR A 1 795 ? 4.109 -10.886 -54.748 1.00 42.94 795 THR A N 1
ATOM 6339 C CA . THR A 1 795 ? 4.638 -12.246 -54.527 1.00 42.94 795 THR A CA 1
ATOM 6340 C C . THR A 1 795 ? 5.449 -12.728 -55.727 1.00 42.94 795 THR A C 1
ATOM 6342 O O . THR A 1 795 ? 6.388 -13.503 -55.572 1.00 42.94 795 THR A O 1
ATOM 6345 N N . PHE A 1 796 ? 5.158 -12.180 -56.907 1.00 40.31 796 PHE A N 1
ATOM 6346 C CA . PHE A 1 796 ? 5.936 -12.341 -58.129 1.00 40.31 796 PHE A CA 1
ATOM 6347 C C . PHE A 1 796 ? 7.345 -11.731 -58.082 1.00 40.31 796 PHE A C 1
ATOM 6349 O O . PHE A 1 796 ? 8.273 -12.353 -58.586 1.00 40.31 796 PHE A O 1
ATOM 6356 N N . ALA A 1 797 ? 7.539 -10.558 -57.475 1.00 41.84 797 ALA A N 1
ATOM 6357 C CA . ALA A 1 797 ? 8.848 -9.908 -57.377 1.00 41.84 797 ALA A CA 1
ATOM 6358 C C . ALA A 1 797 ? 9.767 -10.630 -56.380 1.00 41.84 797 ALA A C 1
ATOM 6360 O O . ALA A 1 797 ? 10.939 -10.845 -56.676 1.00 41.84 797 ALA A O 1
ATOM 6361 N N . VAL A 1 798 ? 9.227 -11.080 -55.241 1.00 44.22 798 VAL A N 1
ATOM 6362 C CA . VAL A 1 798 ? 9.986 -11.870 -54.253 1.00 44.22 798 VAL A CA 1
ATOM 6363 C C . VAL A 1 798 ? 10.333 -13.246 -54.814 1.00 44.22 798 VAL A C 1
ATOM 6365 O O . VAL A 1 798 ? 11.480 -13.664 -54.713 1.00 44.22 798 VAL A O 1
ATOM 6368 N N . ALA A 1 799 ? 9.389 -13.921 -55.483 1.00 39.00 799 ALA A N 1
ATOM 6369 C CA . ALA A 1 799 ? 9.658 -15.199 -56.140 1.00 39.00 799 ALA A CA 1
ATOM 6370 C C . ALA A 1 799 ? 10.696 -15.067 -57.266 1.00 39.00 799 ALA A C 1
ATOM 6372 O O . ALA A 1 799 ? 11.566 -15.923 -57.377 1.00 39.00 799 ALA A O 1
ATOM 6373 N N . ALA A 1 800 ? 10.655 -13.989 -58.059 1.00 42.12 800 ALA A N 1
ATOM 6374 C CA . ALA A 1 800 ? 11.639 -13.732 -59.111 1.00 42.12 800 ALA A CA 1
ATOM 6375 C C . ALA A 1 800 ? 13.044 -13.457 -58.549 1.00 42.12 800 ALA A C 1
ATOM 6377 O O . ALA A 1 800 ? 14.026 -13.926 -59.120 1.00 42.12 800 ALA A O 1
ATOM 6378 N N . ASN A 1 801 ? 13.140 -12.752 -57.416 1.00 47.97 801 ASN A N 1
ATOM 6379 C CA . ASN A 1 801 ? 14.417 -12.453 -56.763 1.00 47.97 801 ASN A CA 1
ATOM 6380 C C . ASN A 1 801 ? 14.987 -13.670 -56.005 1.00 47.97 801 ASN A C 1
ATOM 6382 O O . ASN A 1 801 ? 16.198 -13.853 -55.932 1.00 47.97 801 ASN A O 1
ATOM 6386 N N . LEU A 1 802 ? 14.123 -14.546 -55.477 1.00 46.69 802 LEU A N 1
ATOM 6387 C CA . LEU A 1 802 ? 14.544 -15.830 -54.909 1.00 46.69 802 LEU A CA 1
ATOM 6388 C C . LEU A 1 802 ? 14.996 -16.800 -56.006 1.00 46.69 802 LEU A C 1
ATOM 6390 O O . LEU A 1 802 ? 15.999 -17.484 -55.834 1.00 46.69 802 LEU A O 1
ATOM 6394 N N . LEU A 1 803 ? 14.287 -16.839 -57.140 1.00 46.31 803 LEU A N 1
ATOM 6395 C CA . LEU A 1 803 ? 14.667 -17.638 -58.306 1.00 46.31 803 LEU A CA 1
ATOM 6396 C C . LEU A 1 803 ? 16.007 -17.182 -58.874 1.00 46.31 803 LEU A C 1
ATOM 6398 O O . LEU A 1 803 ? 16.851 -18.035 -59.115 1.00 46.31 803 LEU A O 1
ATOM 6402 N N . SER A 1 804 ? 16.243 -15.875 -59.022 1.00 55.31 804 SER A N 1
ATOM 6403 C CA . SER A 1 804 ? 17.522 -15.357 -59.524 1.00 55.31 804 SER A CA 1
ATOM 6404 C C . SER A 1 804 ? 18.686 -15.668 -58.577 1.00 55.31 804 SER A C 1
ATOM 6406 O O . SER A 1 804 ? 19.747 -16.089 -59.039 1.00 55.31 804 SER A O 1
ATOM 6408 N N . LYS A 1 805 ? 18.482 -15.546 -57.257 1.00 56.75 805 LYS A N 1
ATOM 6409 C CA . LYS A 1 805 ? 19.486 -15.904 -56.241 1.00 56.75 805 LYS A CA 1
ATOM 6410 C C . LYS A 1 805 ? 19.740 -17.414 -56.171 1.00 56.75 805 LYS A C 1
ATOM 6412 O O . LYS A 1 805 ? 20.893 -17.824 -56.088 1.00 56.75 805 LYS A O 1
ATOM 6417 N N . LEU A 1 806 ? 18.701 -18.247 -56.281 1.00 51.22 806 LEU A N 1
ATOM 6418 C CA . LEU A 1 806 ? 18.845 -19.706 -56.358 1.00 51.22 806 LEU A CA 1
ATOM 6419 C C . LEU A 1 806 ? 19.551 -20.142 -57.646 1.00 51.22 806 LEU A C 1
ATOM 6421 O O . LEU A 1 806 ? 20.377 -21.043 -57.598 1.00 51.22 806 LEU A O 1
ATOM 6425 N N . GLN A 1 807 ? 19.287 -19.489 -58.782 1.00 49.19 807 GLN A N 1
ATOM 6426 C CA . GLN A 1 807 ? 19.980 -19.763 -60.045 1.00 49.19 807 GLN A CA 1
ATOM 6427 C C . GLN A 1 807 ? 21.447 -19.330 -60.010 1.00 49.19 807 GLN A C 1
ATOM 6429 O O . GLN A 1 807 ? 22.292 -20.017 -60.574 1.00 49.19 807 GLN A O 1
ATOM 6434 N N . ALA A 1 808 ? 21.763 -18.224 -59.333 1.00 55.38 808 ALA A N 1
ATOM 6435 C CA . ALA A 1 808 ? 23.142 -17.811 -59.103 1.00 55.38 808 ALA A CA 1
ATOM 6436 C C . ALA A 1 808 ? 23.889 -18.818 -58.212 1.00 55.38 808 ALA A C 1
ATOM 6438 O O . ALA A 1 808 ? 24.998 -19.206 -58.559 1.00 55.38 808 ALA A O 1
ATOM 6439 N N . ALA A 1 809 ? 23.250 -19.306 -57.143 1.00 48.53 809 ALA A N 1
ATOM 6440 C CA . ALA A 1 809 ? 23.817 -20.310 -56.239 1.00 48.53 809 ALA A CA 1
ATOM 6441 C C . ALA A 1 809 ? 23.925 -21.720 -56.850 1.00 48.53 809 ALA A C 1
ATOM 6443 O O . ALA A 1 809 ? 24.723 -22.521 -56.387 1.00 48.53 809 ALA A O 1
ATOM 6444 N N . PHE A 1 810 ? 23.123 -22.044 -57.872 1.00 45.09 810 PHE A N 1
ATOM 6445 C CA . PHE A 1 810 ? 23.231 -23.309 -58.615 1.00 45.09 810 PHE A CA 1
ATOM 6446 C C . PHE A 1 810 ? 24.306 -23.265 -59.715 1.00 45.09 810 PHE A C 1
ATOM 6448 O O . PHE A 1 810 ? 24.738 -24.312 -60.194 1.00 45.09 810 PHE A O 1
ATOM 6455 N N . ASN A 1 811 ? 24.688 -22.060 -60.153 1.00 55.34 811 ASN A N 1
ATOM 6456 C CA . ASN A 1 811 ? 25.699 -21.831 -61.188 1.00 55.34 811 ASN A CA 1
ATOM 6457 C C . ASN A 1 811 ? 27.105 -21.561 -60.615 1.00 55.34 811 ASN A C 1
ATOM 6459 O O . ASN A 1 811 ? 28.076 -21.653 -61.368 1.00 55.34 811 ASN A O 1
ATOM 6463 N N . SER A 1 812 ? 27.209 -21.204 -59.330 1.00 44.44 812 SER A N 1
ATOM 6464 C CA . SER A 1 812 ? 28.447 -21.202 -58.531 1.00 44.44 812 SER A CA 1
ATOM 6465 C C . SER A 1 812 ? 28.684 -22.566 -57.902 1.00 44.44 812 SER A C 1
ATOM 6467 O O . SER A 1 812 ? 29.850 -23.013 -57.889 1.00 44.44 812 SER A O 1
#

Foldseek 3Di:
DPPLVCLLPDPVQLVAAEEAPAPVLAELNVLLSLLVSLLRASGQHAEYEHAQNQYDDVSLLSNLNSLLNHARHAYYHHHNYAQQALSSLLSLLNSQLRYQYAEYECEPNQHELLSLLSNLNSLLNHQHHAEYEHEQYANELNSLQSNLVSQLSNQVPYDPPDHRRDYHHANYNHPDPPPPVADLLQRFAKDKAFLLGPSSLVNVVSLVVCVLVVFKFWDDFKWWAQPPPPDTDTDPLRPRPDNDPVSHDRDNGTIIITGMFGLQAQQDPCRAQDVDCSRLVSLCCVLLPLPHDLVVNLSSCPSNLDRNHADEPVSLVVSLVSLVVSCPPPDPVSSLVNLLSSLLSHLLRHPQVLCSVVSLVSHDPVSSVVNDVLLPDQLVLQQLLQNQFKDKAWLLRPSSVSSVSSLSNLLSNCVLLQVLVQVLVQLFAQHGDDRDDQFWAQWDWQNHDDDDDSNDPRDNGTIIITRGDNLAADALPAADDDPVNLVVLCVVQVVDPDLVVNLSSLSSQLSHRNDADELLSLVVCCVSDDDLVSNLSSCSRRLRRHSQLLLVVLSLVPHDPVSNVVNCSRRNPLSSDDLQNLFFKDKAWLLDSSSVVNVLSLVRCCLQAPDNQWAQKDWQRHGDDDDPCVNNPNDNGTIIITGGARDPVLRVCCVVPNQADPVRHGSRAPDDDDPDDDDDDDGDPLVVQADPPGSYRFAQVCCVPRNVLVLLVLLCSVDVALVRSVVQLCPVPPQWHALVSQQVSCVVSSHHDRSRNSVSSQVNLCPPPPRIHHSVSSRVSSVVNDSPDPPPPPVVVVVVVVVVVVVVVVVD

Sequence (812 aa):
SVHLHGAGAHPAAEWLQHLDLSRNEAAALTGVQAGALLAESRIKLQSLDLGWNLIRNEAAVALFDGLRSNRCLSYLNMEWNGLGWSECCAKIGEALQACALRMLILSRCRLSAAGAALIGHGLSRSLHLEFLVVDGNNIAQAGARSLFKAKVECNSRRETGKEALKISSNECNIETREASGFDPSEPGGLYTLDMRHAYDRHILLELMRLVANEKGMFVGNAEIDERYDGSFQPYRGLVVESKVEDDWWIPETGILSFTFGHCRIAASQDDSLGATGLEWRALKDDLLDPDKSSKDWLGMIQAQISGDTFLHFEHAAELLESIESFGNVKDRSSVASMRIEVVKQCYNRLVQPDKNEDLLNMLSHAERIVIEKYLGSVARYFTQNNPTGQYCINLGSKPERDVFLRLVELYNSQQPFINNSKIWYSTRAGGARPQLERCWRNPLYNGQPHTFSTSWTIPSHGIYQVDFVQVVKPSPDSPIPSQRDLDELKLMINVESDEQIRLRKIRSWSNYRENFFLCDYVDQLLDFFHEESSRVELFVIAFSKTVDWHGYKNLLEHLNLAEYQELNKRITSVNLFDEIVAVGYYELNIAIPDDRFIAQELLHLAIIEPGENIVDCQFNGADMDVPAGWAKQLPEKGLLSFNYCREKECISEVINHGAYKQDGNPYCVDNIIPPAHRSTYRAWNLAPYCEEDFIQPAGSAWIKEHKLRRIILKMKAKAKTAEDMFKLLDSDGNGTLDSKEMAMGLFRLGVWLHPKELHALIDVLNSNKSGKISIKEFQAVWDKIEVKRPERPNTFAVAANLLSKLQAAFNS

Organism: NCBI:txid233186

InterPro domains:
  IPR001611 Leucine-rich repeat [PF13516] (44-63)
  IPR002048 EF-hand domain [PF13499] (722-781)
  IPR002048 EF-hand domain [PS50222] (717-752)
  IPR002048 EF-hand domain [PS50222] (753-788)
  IPR002048 EF-hand domain [SM00054] (721-749)
  IPR002048 EF-hand domain [SM00054] (757-785)
  IPR002048 EF-hand domain [cd00051] (722-780)
  IPR011992 EF-hand domain pair [SSF47473] (720-787)
  IPR018247 EF-Hand 1, calcium-binding site [PS00018] (730-742)
  IPR032675 Leucine-rich repeat domain superfamily [G3DSA:3.80.10.10] (2-196)
  IPR052394 Leucine-rich repeat-containing protein [PTHR24114] (12-396)

Radius of gyration: 33.94 Å; chains: 1; bounding box: 87×61×105 Å

Secondary structure (DSSP, 8-state):
----TTGGG-GGGGG--EEE-TTS---HHHHHHHHHHHH-TT----EEE-TTS--BHHHHHHHHHHHHH-SS--EEE-TTSB--SHHHHHHHHHHHHHS---EEE-TTS---HHHHHHHHHHHTT-SS--EEE-TT---HHHHHHHHHHHHHHHHHHSPTTSPPPEEE-TT---S-----S--TTS--EEEEEETTSHHHHHHHHHHHHHHHTTSEEEEEEEEEESSSSS--EEETTS-TT---GGG----SSSEEEEEEEE--PPPPTTSSS-SSHHHHHHHHHHHT-TTS-HHHHHHHHHHHSSTT--B-HHHHHHHHHHHHHT--SS-HHHHHHHHHHHHHHHGGGBSSGGGHHHHHHTS-HHHHHHHHHHHHHHHHT--TTS--EEEEEETTSHHHHHHHHHHHHHHHHHHHHHHHHHHHHHTSTT-PPPPP--SEEEEEETTEE----TT----SSSEEEEEE---PPPPTTSPPPPHHHHHHHHHHHHT-S-HHHHHHHHHHHHTSTT--B-HHHHHHHHTT--SHHHHHHHHHHHTTTBTTGGGHHHHGGGS-HHHHHHHHHHH-HHHH--STT--EEEEEETTSHHHHHHHHHHHHHHHHSSS--EEEEEETTEE-PPPTTTTT---SS-EEEEEE---HHHHHHHHHH-SB-TTS-BS-S------S-S-S--S---GGGSPTT-SS--SHHHIIIIIHHHHHHHHHHH-SSHHHHHHHH-SS-SSEE-HHHHHHHHHHTT----HHHHHHHHHHH-TT--SSEEHHHHHHHHHHS---PPPPP-HHHHHHHHHHHHHHHHH-